Protein AF-0000000084557411 (afdb_homodimer)

InterPro domains:
  IPR021804 Protein of unknown function DUF3375 [PF11855] (18-462)

Organism: NCBI:txid82374

Foldseek 3Di:
DPPPPDDPCPDPVNVVVCCQQQQLNVLVPDPCNVVVLVLQCVPCVVVVDFWAWPVVSLVSSVVSLVVCVVVVNNPPPDDRSVVVVCVCCDNRNNQKDWDDPDPDTITIGGALSNLVNSVVVLVPDDDPDAQDVVVVVVVVVVVVCCVDPVDHDPVNVVVVVVVVVVVVVVVVVCVVVPHDDDDDDLVRLLNVLVVVLVVLSVVLSCLSVLLVVLVVVLVVLVVCLLPDDPDLVVNCCVQPVPVANSCPPPSNVVLVVVLVQLPPPVNPVVVQVVVVVSCPDPPCVVVCVSRPCNCSSVSCNVSSVVSVVSSVVSSVVSVCCSLAPNSVVVSVVVVVVVVLVVVCVVCVVVVPPDPPNDPPVCVVVPPPPPVVPDDPPDDPPPPPDPPDPPPPPCPPPPVVPSHDPDDDLVVVVVLLCVQCPVPFKDWPVSSCVVPPDPAWPVVVVSVVVVQVVDPPFFDPPAWDWDWHQHPVRDTDIDIGTITMDGDPDD/DPPPPDDPCPDPVNVVVCCQQQQLNVLVVDPCNVVVLVLQCVPCVVVVDFWAWPVVSLVSSVVSLVVCVVVVNNPPPDDRSVVVVCVCCDNRNNQKDWDDPDPPTITIGGALSNLVNSVVVLVPDDDPDAQDVVVVVVVVVVVVCCVDPVDHDPVNVVVVVVVVVVVVVVVVVCVVVPHDDDDDDLVRLLNVLVVVLVVLSVVLSCLSVLLVVLVVVLVVLVVCLLPDDPDLVVNCCVQPVPVANSCPPPSNVVLVVVLVQLPPPVNPVVVQVVVVVSCPDPPCVVVCVSRPCNCSSVSCNVSSVVSVVSSVVSSVVSVCCSQAPNSVVVSVVVVVVCVLVVVCVVCVVVVPPDPPNDPPVCVVVPPPPVVVVDDPPDPDDPPPPPDDPPPPPCPPPPVVPSHDPDDDLVVVVVLLCVQCPVPFKDWPVSSCVVPPDPAWPVNVVSVVVVQVVDPPFFDPPAWDWDWHQHPVRDTDIDIGTITMDGDPDD

Radius of gyration: 38.37 Å; Cα contacts (8 Å, |Δi|>4): 920; chains: 2; bounding box: 81×141×101 Å

Solvent-accessible surface area (backbone atoms only — not comparable to full-atom values): 55595 Å² total; per-residue (Å²): 126,85,77,70,86,65,56,72,71,51,34,47,74,44,30,50,49,40,51,74,59,35,34,23,51,38,41,60,40,36,90,54,27,36,61,52,44,28,51,49,39,56,60,29,61,73,65,64,49,67,68,43,44,50,70,59,49,44,51,52,44,44,52,50,54,49,52,32,49,73,68,72,60,40,80,89,69,78,74,57,49,66,57,51,55,52,51,34,44,30,90,77,38,43,37,32,42,76,45,67,82,48,103,82,42,54,23,36,25,75,26,43,46,33,48,52,39,46,49,52,56,62,58,66,58,85,68,89,61,72,63,47,35,61,54,55,49,46,33,53,50,39,49,48,48,46,50,58,25,57,77,56,48,58,64,58,48,42,54,49,48,50,51,51,44,49,53,47,51,50,50,44,50,40,43,72,73,68,42,79,67,83,61,54,48,72,62,54,43,50,31,35,48,51,53,28,37,53,51,53,54,50,52,61,56,43,46,46,42,52,45,49,48,51,50,49,49,47,51,52,50,50,51,49,58,58,65,56,78,82,49,72,67,54,51,42,51,72,53,43,62,55,87,44,54,63,52,69,30,68,49,27,45,35,48,48,51,29,49,52,54,64,66,32,62,72,54,44,59,49,47,58,55,36,49,57,55,48,61,66,39,87,77,39,56,69,49,36,75,77,46,71,57,89,59,46,66,60,52,47,52,54,52,50,48,50,43,51,50,49,52,52,49,53,52,50,52,54,50,51,45,68,69,39,74,45,46,64,57,47,32,49,47,47,50,50,48,47,50,45,48,49,49,45,57,70,26,59,87,58,60,71,86,61,90,70,72,74,75,63,75,76,71,61,72,75,72,73,50,70,84,73,47,72,83,79,70,78,81,76,77,80,79,81,73,79,77,81,84,74,87,70,86,70,85,69,63,71,83,66,64,82,61,72,88,78,78,63,62,67,57,55,52,47,49,48,50,62,68,24,64,91,44,65,62,38,42,51,68,59,42,36,73,76,51,62,70,82,55,16,62,64,45,51,50,52,52,53,52,60,38,63,75,40,83,72,14,58,43,86,93,41,73,36,80,42,81,40,50,32,85,83,70,46,77,41,74,44,82,39,64,35,42,35,47,65,59,77,80,125,126,85,76,70,87,65,56,72,71,50,34,47,71,44,30,51,50,40,51,74,60,36,35,24,51,38,41,62,40,36,91,56,27,37,60,51,43,25,51,49,39,57,61,29,59,73,65,63,47,69,68,43,44,49,71,58,50,46,51,51,45,44,52,50,52,50,52,32,49,73,67,74,60,39,80,89,69,77,74,58,50,69,57,51,54,52,50,34,44,30,89,76,38,41,35,31,40,78,45,66,83,49,101,82,41,55,22,37,26,74,27,42,46,33,50,54,40,45,51,52,56,60,59,66,58,85,67,90,63,75,61,47,35,62,55,54,49,46,33,53,50,40,49,48,49,46,52,58,26,57,76,56,47,58,66,57,48,42,54,50,49,50,51,52,44,49,53,49,50,50,50,44,50,41,42,73,73,68,41,80,67,84,60,54,49,73,62,55,43,51,31,35,50,50,52,26,36,54,50,52,52,49,53,61,57,42,47,47,44,52,44,49,47,53,52,50,49,49,50,53,49,50,51,49,57,56,66,55,78,82,51,70,66,54,48,42,50,71,54,43,61,54,86,44,54,64,51,66,30,67,49,28,43,32,48,49,51,29,49,52,55,64,65,33,61,72,55,44,59,50,47,57,52,37,49,58,56,47,61,66,38,86,76,38,56,68,50,36,75,76,47,72,58,90,58,46,66,60,51,47,52,52,54,50,48,50,44,50,52,48,50,52,51,52,51,50,51,52,49,51,45,68,70,39,72,45,45,63,56,48,32,48,48,47,51,48,47,47,52,48,49,49,48,45,58,69,25,59,86,57,59,70,87,60,88,72,74,75,75,64,76,75,71,61,74,75,73,73,51,71,84,74,46,71,85,82,70,78,82,77,77,80,78,79,75,79,74,81,81,74,82,70,85,68,85,68,60,70,80,65,64,79,61,67,86,79,77,62,63,67,57,55,51,48,48,48,48,63,68,24,65,92,43,64,62,38,43,51,68,60,42,37,72,77,52,60,71,84,55,15,62,64,44,50,51,51,52,53,52,61,38,64,76,39,82,74,12,58,43,86,92,41,74,37,79,44,80,40,52,32,86,82,71,46,78,40,73,44,81,39,63,35,41,36,47,64,58,76,80,125

pLDDT: mean 76.28, std 19.4, range [24.34, 97.0]

Secondary structure (DSSP, 8-state):
-------GGGSHHHHHHHHHH-HHHHHHHSTTHHHHHHHHIIIIIITT-S-EEHHHHHHHHHHHHHHHHHTT--TT--S-HHHHHHHHHSTTT--EEEEESSTT-EEEEE-HHHHHHHHHHHTTSPPS----HHHHHHHHHHHHHHHHHHS--HHHHHHHHHHHHHHHHHHHHHHHTTPPP----HHHHHHHHHHHHHHHHHHHHHHHHHHHHHHHHHHHHHHHHHH--S-HHHHHHHHHSSS-HHHHSHHHHHHHHHHHHHH-HHHHHHHHHHHHHHTTSTTHHHHHHHS--TTHHHHHHHHHHHHHHHHHHHHHHHHHHHHSTHHHHHHHHHHHHHHHHHHHHHHHTS--SSS-SS-----------GGGS-S----------------------GGGSSS-----HHHHHHHHHHHHTT-SEEEHHHHHHHS--SSTHHHHHHHHHHHHTSGGGEEEEEEEEEEEE-TTS-EEEEEEEEEEEE----/-------GGGSHHHHHHHHHH-HHHHHHHSTTHHHHHHHHIIIIIITT-S-EEHHHHHHHHHHHHHHHHHTT--TT--S-HHHHHHHHHSTTT--EEEEESSTT-EEEEE-HHHHHHHHHHHTTSPPS----HHHHHHHHHHHHHHHHHHS--HHHHHHHHHHHHHHHHHHHHHHHTTPPP----HHHHHHHHHHHHHHHHHHHHHHHHHHHHHHHHHHHHHHHHHH--S-HHHHHHHHHSSS-HHHHSHHHHHHHHHHHHHH-HHHHHHHHHHHHHHTTSTTHHHHHHHS--TTHHHHHHHHHHHHHHHHHHHHHHHHHHHHSTHHHHHHHHHHHHHHHHHHHHHHHTS--SSS-SS-----------GGGS-S----------------------GGGTTT-----HHHHHHHHHHHHTT-SEEEHHHHHHHS--SSHHHHHHHHHHHHHTSGGGEEEEEEEEEEEE-TTS-EEEEEEEEEEEE----

Sequence (980 aa):
MMNDNIPDNMQYSFLVKLRNEHPAWRLLASEQCSFVAAFLYQEFMVKNQRAVPEDRLLEDLNNFIYDLHDNAEAQGIIRPAKDYLASWTDGQHSWLRKFFVKKNEPCYDLTADAQRGIEWLAGLRKQSFIGTESRVRLVFNLIREIDEESNISAESRIARLKEEKEAIEQEISRLENGGAPKVLDEVQIKDRYIHAAETARSILADFREVEENFRQLERSLMEQIVTWKKGKGELLEKFFQDRDYIQHSEQGRSFGAFWDYLMNQSSREELDEALGRILKIQGIEQVEKQYDMRHIRRQWSEAARQVMDTVSNLSRQIRQYVDEGYLEQERYIYELIKQVEDKAISIKDNIPRDAEFAQMDQSAPFFDFIMDRPLFVPPKKPIIESSAIEKGSHQGSVEALFKQVYVDRKVLEENIADVLGDKEKVSLSAILEKHPLTKGLTELLNYLVIASSDSRSFVEGERQLLDMENVNAVDIQVDMDKIIFYKKEGMMNDNIPDNMQYSFLVKLRNEHPAWRLLASEQCSFVAAFLYQEFMVKNQRAVPEDRLLEDLNNFIYDLHDNAEAQGIIRPAKDYLASWTDGQHSWLRKFFVKKNEPCYDLTADAQRGIEWLAGLRKQSFIGTESRVRLVFNLIREIDEESNISAESRIARLKEEKEAIEQEISRLENGGAPKVLDEVQIKDRYIHAAETARSILADFREVEENFRQLERSLMEQIVTWKKGKGELLEKFFQDRDYIQHSEQGRSFGAFWDYLMNQSSREELDEALGRILKIQGIEQVEKQYDMRHIRRQWSEAARQVMDTVSNLSRQIRQYVDEGYLEQERYIYELIKQVEDKAISIKDNIPRDAEFAQMDQSAPFFDFIMDRPLFVPPKKPIIESSAIEKGSHQGSVEALFKQVYVDRKVLEENIADVLGDKEKVSLSAILEKHPLTKGLTELLNYLVIASSDSRSFVEGERQLLDMENVNAVDIQVDMDKIIFYKKEG

Structure (mmCIF, N/CA/C/O backbone):
data_AF-0000000084557411-model_v1
#
loop_
_entity.id
_entity.type
_entity.pdbx_description
1 polymer 'DUF3375 domain-containing protein'
#
loop_
_atom_site.group_PDB
_atom_site.id
_atom_site.type_symbol
_atom_site.label_atom_id
_atom_site.label_alt_id
_atom_site.label_comp_id
_atom_site.label_asym_id
_atom_site.label_entity_id
_atom_site.label_seq_id
_atom_site.pdbx_PDB_ins_code
_atom_site.Cartn_x
_atom_site.Cartn_y
_atom_site.Cartn_z
_atom_site.occupancy
_atom_site.B_iso_or_equiv
_atom_site.auth_seq_id
_atom_site.auth_comp_id
_atom_site.auth_asym_id
_atom_site.auth_atom_id
_atom_site.pdbx_PDB_model_num
ATOM 1 N N . MET A 1 1 ? 4.887 7.875 -33.438 1 27.86 1 MET A N 1
ATOM 2 C CA . MET A 1 1 ? 5.375 7.367 -32.156 1 27.86 1 MET A CA 1
ATOM 3 C C . MET A 1 1 ? 4.309 7.512 -31.078 1 27.86 1 MET A C 1
ATOM 5 O O . MET A 1 1 ? 3.818 8.617 -30.828 1 27.86 1 MET A O 1
ATOM 9 N N . MET A 1 2 ? 3.367 6.758 -31 1 36 2 MET A N 1
ATOM 10 C CA . MET A 1 2 ? 2.189 6.914 -30.156 1 36 2 MET A CA 1
ATOM 11 C C . MET A 1 2 ? 2.586 7.359 -28.75 1 36 2 MET A C 1
ATOM 13 O O . MET A 1 2 ? 3.473 6.766 -28.141 1 36 2 MET A O 1
ATOM 17 N N . ASN A 1 3 ? 2.697 8.531 -28.375 1 43.81 3 ASN A N 1
ATOM 18 C CA . ASN A 1 3 ? 3.014 9.336 -27.203 1 43.81 3 ASN A CA 1
ATOM 19 C C . ASN A 1 3 ? 2.459 8.703 -25.922 1 43.81 3 ASN A C 1
ATOM 21 O O . ASN A 1 3 ? 1.282 8.883 -25.609 1 43.81 3 ASN A O 1
ATOM 25 N N . ASP A 1 4 ? 2.816 7.512 -25.703 1 56.34 4 ASP A N 1
ATOM 26 C CA . ASP A 1 4 ? 2.309 6.812 -24.516 1 56.34 4 ASP A CA 1
ATOM 27 C C . ASP A 1 4 ? 2.402 7.695 -23.281 1 56.34 4 ASP A C 1
ATOM 29 O O . ASP A 1 4 ? 3.355 8.461 -23.125 1 56.34 4 ASP A O 1
ATOM 33 N N . ASN A 1 5 ? 1.345 8.125 -22.734 1 69.81 5 ASN A N 1
ATOM 34 C CA . ASN A 1 5 ? 1.065 8.977 -21.578 1 69.81 5 ASN A CA 1
ATOM 35 C C . ASN A 1 5 ? 1.856 8.539 -20.344 1 69.81 5 ASN A C 1
ATOM 37 O O . ASN A 1 5 ? 1.302 7.918 -19.438 1 69.81 5 ASN A O 1
ATOM 41 N N . ILE A 1 6 ? 3.188 8.555 -20.547 1 81 6 ILE A N 1
ATOM 42 C CA . ILE A 1 6 ? 4.047 8.281 -19.406 1 81 6 ILE A CA 1
ATOM 43 C C . ILE A 1 6 ? 3.979 9.445 -18.422 1 81 6 ILE A C 1
ATOM 45 O O . ILE A 1 6 ? 4.219 10.602 -18.797 1 81 6 ILE A O 1
ATOM 49 N N . PRO A 1 7 ? 3.615 9.109 -17.266 1 82.25 7 PRO A N 1
ATOM 50 C CA . PRO A 1 7 ? 3.582 10.188 -16.266 1 82.25 7 PRO A CA 1
ATOM 51 C C . PRO A 1 7 ? 4.918 10.914 -16.141 1 82.25 7 PRO A C 1
ATOM 53 O O . PRO A 1 7 ? 5.977 10.297 -16.281 1 82.25 7 PRO A O 1
ATOM 56 N N . ASP A 1 8 ? 4.867 12.133 -15.891 1 82.56 8 ASP A N 1
ATOM 57 C CA . ASP A 1 8 ? 6.043 12.992 -15.812 1 82.56 8 ASP A CA 1
ATOM 58 C C . ASP A 1 8 ? 7.023 12.5 -14.758 1 82.56 8 ASP A C 1
ATOM 60 O O . ASP A 1 8 ? 8.234 12.625 -14.922 1 82.56 8 ASP A O 1
ATOM 64 N N . ASN A 1 9 ? 6.492 11.828 -13.773 1 83.94 9 ASN A N 1
ATOM 65 C CA . ASN A 1 9 ? 7.34 11.445 -12.648 1 83.94 9 ASN A CA 1
ATOM 66 C C . ASN A 1 9 ? 8.094 10.148 -12.93 1 83.94 9 ASN A C 1
ATOM 68 O O . ASN A 1 9 ? 8.891 9.695 -12.109 1 83.94 9 ASN A O 1
ATOM 72 N N . MET A 1 10 ? 7.867 9.555 -14.133 1 90 10 MET A N 1
ATOM 73 C CA . MET A 1 10 ? 8.578 8.32 -14.445 1 90 10 MET A CA 1
ATOM 74 C C . MET A 1 10 ? 9.453 8.492 -15.68 1 90 10 MET A C 1
ATOM 76 O O . MET A 1 10 ? 9.953 7.512 -16.234 1 90 10 MET A O 1
ATOM 80 N N . GLN A 1 11 ? 9.633 9.727 -16.062 1 91.06 11 GLN A N 1
ATOM 81 C CA . GLN A 1 11 ? 10.586 10.031 -17.125 1 91.06 11 GLN A CA 1
ATOM 82 C C . GLN A 1 11 ? 12.023 9.953 -16.609 1 91.06 11 GLN A C 1
ATOM 84 O O . GLN A 1 11 ? 12.281 10.203 -15.43 1 91.06 11 GLN A O 1
ATOM 89 N N . TYR A 1 12 ? 12.938 9.633 -17.484 1 92.5 12 TYR A N 1
ATOM 90 C CA . TYR A 1 12 ? 14.328 9.406 -17.109 1 92.5 12 TYR A CA 1
ATOM 91 C C . TYR A 1 12 ? 14.898 10.625 -16.391 1 92.5 12 TYR A C 1
ATOM 93 O O . TYR A 1 12 ? 15.477 10.508 -15.305 1 92.5 12 TYR A O 1
ATOM 101 N N . SER A 1 13 ? 14.727 11.781 -16.969 1 90.38 13 SER A N 1
ATOM 102 C CA . SER A 1 13 ? 15.297 13 -16.422 1 90.38 13 SER A CA 1
ATOM 103 C C . SER A 1 13 ? 14.758 13.281 -15.016 1 90.38 13 SER A C 1
ATOM 105 O O . SER A 1 13 ? 15.508 13.688 -14.125 1 90.38 13 SER A O 1
ATOM 107 N N . PHE A 1 14 ? 13.508 13 -14.867 1 91.31 14 PHE A N 1
ATOM 108 C CA . PHE A 1 14 ? 12.898 13.211 -13.562 1 91.31 14 PHE A CA 1
ATOM 109 C C . PHE A 1 14 ? 13.422 12.211 -12.539 1 91.31 14 PHE A C 1
ATOM 111 O O . PHE A 1 14 ? 13.672 12.562 -11.391 1 91.31 14 PHE A O 1
ATOM 118 N N . LEU A 1 15 ? 13.578 11 -12.953 1 93.88 15 LEU A N 1
ATOM 119 C CA . LEU A 1 15 ? 14.047 9.953 -12.055 1 93.88 15 LEU A CA 1
ATOM 120 C C . LEU A 1 15 ? 15.477 10.227 -11.609 1 93.88 15 LEU A C 1
ATOM 122 O O . LEU A 1 15 ? 15.844 9.938 -10.461 1 93.88 15 LEU A O 1
ATOM 126 N N . VAL A 1 16 ? 16.25 10.781 -12.492 1 92.88 16 VAL A N 1
ATOM 127 C CA . VAL A 1 16 ? 17.625 11.133 -12.141 1 92.88 16 VAL A CA 1
ATOM 128 C C . VAL A 1 16 ? 17.625 12.203 -11.055 1 92.88 16 VAL A C 1
ATOM 130 O O . VAL A 1 16 ? 18.375 12.117 -10.078 1 92.88 16 VAL A O 1
ATOM 133 N N . LYS A 1 17 ? 16.797 13.141 -11.234 1 91.75 17 LYS A N 1
ATOM 134 C CA . LYS A 1 17 ? 16.672 14.203 -10.242 1 91.75 17 LYS A CA 1
ATOM 135 C C . LYS A 1 17 ? 16.125 13.648 -8.922 1 91.75 17 LYS A C 1
ATOM 137 O O . LYS A 1 17 ? 16.609 14.016 -7.852 1 91.75 17 LYS A O 1
ATOM 142 N N . LEU A 1 18 ? 15.18 12.828 -9.016 1 92.88 18 LEU A N 1
ATOM 143 C CA . LEU A 1 18 ? 14.555 12.227 -7.84 1 92.88 18 LEU A CA 1
ATOM 144 C C . LEU A 1 18 ? 15.562 11.414 -7.039 1 92.88 18 LEU A C 1
ATOM 146 O O . LEU A 1 18 ? 15.57 11.469 -5.809 1 92.88 18 LEU A O 1
ATOM 150 N N . ARG A 1 19 ? 16.328 10.648 -7.703 1 92.88 19 ARG A N 1
ATOM 151 C CA . ARG A 1 19 ? 17.344 9.812 -7.051 1 92.88 19 ARG A CA 1
ATOM 152 C C . ARG A 1 19 ? 18.312 10.664 -6.246 1 92.88 19 ARG A C 1
ATOM 154 O O . ARG A 1 19 ? 18.75 10.258 -5.164 1 92.88 19 ARG A O 1
ATOM 161 N N . ASN A 1 20 ? 18.562 11.82 -6.73 1 90.06 20 ASN A N 1
ATOM 162 C CA . ASN A 1 20 ? 19.547 12.688 -6.102 1 90.06 20 ASN A CA 1
ATOM 163 C C . ASN A 1 20 ? 18.938 13.555 -5.016 1 90.06 20 ASN A C 1
ATOM 165 O O . ASN A 1 20 ? 19.625 13.992 -4.094 1 90.06 20 ASN A O 1
ATOM 169 N N . GLU A 1 21 ? 17.672 13.695 -5.105 1 91.19 21 GLU A N 1
ATOM 170 C CA . GLU A 1 21 ? 17.094 14.719 -4.242 1 91.19 21 GLU A CA 1
ATOM 171 C C . GLU A 1 21 ? 16.125 14.117 -3.23 1 91.19 21 GLU A C 1
ATOM 173 O O . GLU A 1 21 ? 15.938 14.664 -2.143 1 91.19 21 GLU A O 1
ATOM 178 N N . HIS A 1 22 ? 15.516 13.109 -3.531 1 93.38 22 HIS A N 1
ATOM 179 C CA . HIS A 1 22 ? 14.469 12.594 -2.662 1 93.38 22 HIS A CA 1
ATOM 180 C C . HIS A 1 22 ? 15.062 11.82 -1.485 1 93.38 22 HIS A C 1
ATOM 182 O O . HIS A 1 22 ? 15.781 10.836 -1.68 1 93.38 22 HIS A O 1
ATOM 188 N N . PRO A 1 23 ? 14.719 12.148 -0.303 1 94.56 23 PRO A N 1
ATOM 189 C CA . PRO A 1 23 ? 15.344 11.555 0.88 1 94.56 23 PRO A CA 1
ATOM 190 C C . PRO A 1 23 ? 15.086 10.047 0.99 1 94.56 23 PRO A C 1
ATOM 192 O O . PRO A 1 23 ? 15.977 9.297 1.395 1 94.56 23 PRO A O 1
ATOM 195 N N . ALA A 1 24 ? 13.898 9.609 0.675 1 95.56 24 ALA A N 1
ATOM 196 C CA . ALA A 1 24 ? 13.586 8.188 0.788 1 95.56 24 ALA A CA 1
ATOM 197 C C . ALA A 1 24 ? 14.453 7.352 -0.148 1 95.56 24 ALA A C 1
ATOM 199 O O . ALA A 1 24 ? 14.984 6.312 0.249 1 95.56 24 ALA A O 1
ATOM 200 N N . TRP A 1 25 ? 14.531 7.797 -1.409 1 96.19 25 TRP A N 1
ATOM 201 C CA . TRP A 1 25 ? 15.352 7.066 -2.373 1 96.19 25 TRP A CA 1
ATOM 202 C C . TRP A 1 25 ? 16.828 7.125 -1.989 1 96.19 25 TRP A C 1
ATOM 204 O O . TRP A 1 25 ? 17.547 6.133 -2.109 1 96.19 25 TRP A O 1
ATOM 214 N N . ARG A 1 26 ? 17.297 8.234 -1.539 1 95.44 26 ARG A N 1
ATOM 215 C CA . ARG A 1 26 ? 18.672 8.383 -1.089 1 95.44 26 ARG A CA 1
ATOM 216 C C . ARG A 1 26 ? 18.984 7.43 0.061 1 95.44 26 ARG A C 1
ATOM 218 O O . ARG A 1 26 ? 20.094 6.902 0.158 1 95.44 26 ARG A O 1
ATOM 225 N N . LEU A 1 27 ? 18 7.281 0.875 1 96.75 27 LEU A N 1
ATOM 226 C CA . LEU A 1 27 ? 18.172 6.332 1.973 1 96.75 27 LEU A CA 1
ATOM 227 C C . LEU A 1 27 ? 18.375 4.918 1.442 1 96.75 27 LEU A C 1
ATOM 229 O O . LEU A 1 27 ? 19.328 4.234 1.84 1 96.75 27 LEU A O 1
ATOM 233 N N . LEU A 1 28 ? 17.531 4.5 0.533 1 96.38 28 LEU A N 1
ATOM 234 C CA . LEU A 1 28 ? 17.578 3.135 0.019 1 96.38 28 LEU A CA 1
ATOM 235 C C . LEU A 1 28 ? 18.828 2.922 -0.829 1 96.38 28 LEU A C 1
ATOM 237 O O . LEU A 1 28 ? 19.328 1.802 -0.921 1 96.38 28 LEU A O 1
ATOM 241 N N . ALA A 1 29 ? 19.312 3.998 -1.436 1 95.06 29 ALA A N 1
ATOM 242 C CA . ALA A 1 29 ? 20.484 3.91 -2.305 1 95.06 29 ALA A CA 1
ATOM 243 C C . ALA A 1 29 ? 21.766 4.012 -1.497 1 95.06 29 ALA A C 1
ATOM 245 O O . ALA A 1 29 ? 22.844 3.664 -1.989 1 95.06 29 ALA A O 1
ATOM 246 N N . SER A 1 30 ? 21.672 4.457 -0.319 1 93.75 30 SER A N 1
ATOM 247 C CA . SER A 1 30 ? 22.859 4.656 0.517 1 93.75 30 SER A CA 1
ATOM 248 C C . SER A 1 30 ? 23.5 3.322 0.89 1 93.75 30 SER A C 1
ATOM 250 O O . SER A 1 30 ? 22.797 2.346 1.163 1 93.75 30 SER A O 1
ATOM 252 N N . GLU A 1 31 ? 24.75 3.295 0.975 1 91 31 GLU A N 1
ATOM 253 C CA . GLU A 1 31 ? 25.484 2.102 1.381 1 91 31 GLU A CA 1
ATOM 254 C C . GLU A 1 31 ? 25.25 1.779 2.854 1 91 31 GLU A C 1
ATOM 256 O O . GLU A 1 31 ? 25.422 0.637 3.281 1 91 31 GLU A O 1
ATOM 261 N N . GLN A 1 32 ? 24.859 2.775 3.59 1 92.5 32 GLN A N 1
ATOM 262 C CA . GLN A 1 32 ? 24.641 2.594 5.023 1 92.5 32 GLN A CA 1
ATOM 263 C C . GLN A 1 32 ? 23.172 2.348 5.336 1 92.5 32 GLN A C 1
ATOM 265 O O . GLN A 1 32 ? 22.766 2.402 6.496 1 92.5 32 GLN A O 1
ATOM 270 N N . CYS A 1 33 ? 22.391 2.094 4.367 1 95.69 33 CYS A N 1
ATOM 271 C CA . CYS A 1 33 ? 20.953 1.983 4.551 1 95.69 33 CYS A CA 1
ATOM 272 C C . CYS A 1 33 ? 20.609 0.908 5.578 1 95.69 33 CYS A C 1
ATOM 274 O O . CYS A 1 33 ? 19.734 1.1 6.414 1 95.69 33 CYS A O 1
ATOM 276 N N . SER A 1 34 ? 21.312 -0.242 5.496 1 95.88 34 SER A N 1
ATOM 277 C CA . SER A 1 34 ? 21.016 -1.337 6.418 1 95.88 34 SER A CA 1
ATOM 278 C C . SER A 1 34 ? 21.188 -0.899 7.867 1 95.88 34 SER A C 1
ATOM 280 O O . SER A 1 34 ? 20.344 -1.204 8.711 1 95.88 34 SER A O 1
ATOM 282 N N . PHE A 1 35 ? 22.266 -0.093 8.102 1 95.44 35 PHE A N 1
ATOM 283 C CA . PHE A 1 35 ? 22.562 0.419 9.438 1 95.44 35 PHE A CA 1
ATOM 284 C C . PHE A 1 35 ? 21.516 1.438 9.867 1 95.44 35 PHE A C 1
ATOM 286 O O . PHE A 1 35 ? 20.922 1.304 10.938 1 95.44 35 PHE A O 1
ATOM 293 N N . VAL A 1 36 ? 21.25 2.377 9.023 1 96.88 36 VAL A N 1
ATOM 294 C CA . VAL A 1 36 ? 20.344 3.473 9.328 1 96.88 36 VAL A CA 1
ATOM 295 C C . VAL A 1 36 ? 18.922 2.928 9.5 1 96.88 36 VAL A C 1
ATOM 297 O O . VAL A 1 36 ? 18.25 3.246 10.477 1 96.88 36 VAL A O 1
ATOM 300 N N . ALA A 1 37 ? 18.469 2.068 8.578 1 97 37 ALA A N 1
ATOM 301 C CA . ALA A 1 37 ? 17.109 1.537 8.586 1 97 37 ALA A CA 1
ATOM 302 C C . ALA A 1 37 ? 16.875 0.669 9.812 1 97 37 ALA A C 1
ATOM 304 O O . ALA A 1 37 ? 15.805 0.754 10.438 1 97 37 ALA A O 1
ATOM 305 N N . ALA A 1 38 ? 17.812 -0.184 10.133 1 96.12 38 ALA A N 1
ATOM 306 C CA . ALA A 1 38 ? 17.656 -1.062 11.289 1 96.12 38 ALA A CA 1
ATOM 307 C C . ALA A 1 38 ? 17.5 -0.254 12.578 1 96.12 38 ALA A C 1
ATOM 309 O O . ALA A 1 38 ? 16.609 -0.538 13.391 1 96.12 38 ALA A O 1
ATOM 310 N N . PHE A 1 39 ? 18.359 0.754 12.734 1 96.69 39 PHE A N 1
ATOM 311 C CA . PHE A 1 39 ? 18.328 1.555 13.953 1 96.69 39 PHE A CA 1
ATOM 312 C C . PHE A 1 39 ? 17.047 2.379 14.023 1 96.69 39 PHE A C 1
ATOM 314 O O . PHE A 1 39 ? 16.375 2.406 15.055 1 96.69 39 PHE A O 1
ATOM 321 N N . LEU A 1 40 ? 16.734 3.125 12.93 1 96.81 40 LEU A N 1
ATOM 322 C CA . LEU A 1 40 ? 15.562 4 12.922 1 96.81 40 LEU A CA 1
ATOM 323 C C . LEU A 1 40 ? 14.273 3.195 13.07 1 96.81 40 LEU A C 1
ATOM 325 O O . LEU A 1 40 ? 13.305 3.668 13.672 1 96.81 40 LEU A O 1
ATOM 329 N N . TYR A 1 41 ? 14.25 2.031 12.461 1 95.69 41 TYR A N 1
ATOM 330 C CA . TYR A 1 41 ? 13.094 1.157 12.609 1 95.69 41 TYR A CA 1
ATOM 331 C C . TYR A 1 41 ? 12.891 0.78 14.07 1 95.69 41 TYR A C 1
ATOM 333 O O . TYR A 1 41 ? 11.773 0.876 14.594 1 95.69 41 TYR A O 1
ATOM 341 N N . GLN A 1 42 ? 13.898 0.421 14.703 1 93.81 42 GLN A N 1
ATOM 342 C CA . GLN A 1 42 ? 13.852 -0.005 16.094 1 93.81 42 GLN A CA 1
ATOM 343 C C . GLN A 1 42 ? 13.461 1.153 17.016 1 93.81 42 GLN A C 1
ATOM 345 O O . GLN A 1 42 ? 12.633 0.989 17.906 1 93.81 42 GLN A O 1
ATOM 350 N N . GLU A 1 43 ? 14.008 2.279 16.781 1 94.56 43 GLU A N 1
ATOM 351 C CA . GLU A 1 43 ? 13.859 3.412 17.688 1 94.56 43 GLU A CA 1
ATOM 352 C C . GLU A 1 43 ? 12.508 4.098 17.5 1 94.56 43 GLU A C 1
ATOM 354 O O . GLU A 1 43 ? 11.883 4.516 18.484 1 94.56 43 GLU A O 1
ATOM 359 N N . PHE A 1 44 ? 12.047 4.242 16.297 1 92.94 44 PHE A N 1
ATOM 360 C CA . PHE A 1 44 ? 10.914 5.125 16.031 1 92.94 44 PHE A CA 1
ATOM 361 C C . PHE A 1 44 ? 9.688 4.32 15.633 1 92.94 44 PHE A C 1
ATOM 363 O O . PHE A 1 44 ? 8.57 4.637 16.047 1 92.94 44 PHE A O 1
ATOM 370 N N . MET A 1 45 ? 9.805 3.32 14.852 1 88.75 45 MET A N 1
ATOM 371 C CA . MET A 1 45 ? 8.648 2.668 14.242 1 88.75 45 MET A CA 1
ATOM 372 C C . MET A 1 45 ? 8.109 1.568 15.148 1 88.75 45 MET A C 1
ATOM 374 O O . MET A 1 45 ? 6.895 1.45 15.328 1 88.75 45 MET A O 1
ATOM 378 N N . VAL A 1 46 ? 9.016 0.762 15.68 1 85.62 46 VAL A N 1
ATOM 379 C CA . VAL A 1 46 ? 8.57 -0.316 16.562 1 85.62 46 VAL A CA 1
ATOM 380 C C . VAL A 1 46 ? 7.93 0.27 17.812 1 85.62 46 VAL A C 1
ATOM 382 O O . VAL A 1 46 ? 6.848 -0.159 18.219 1 85.62 46 VAL A O 1
ATOM 385 N N . LYS A 1 47 ? 8.562 1.303 18.328 1 80.31 47 LYS A N 1
ATOM 386 C CA . LYS A 1 47 ? 8.102 1.915 19.578 1 80.31 47 LYS A CA 1
ATOM 387 C C . LYS A 1 47 ? 7.074 3.014 19.297 1 80.31 47 LYS A C 1
ATOM 389 O O . LYS A 1 47 ? 6.477 3.561 20.219 1 80.31 47 LYS A O 1
ATOM 394 N N . ASN A 1 48 ? 6.879 3.299 18.062 1 80.81 48 ASN A N 1
ATOM 395 C CA . ASN A 1 48 ? 5.98 4.367 17.625 1 80.81 48 ASN A CA 1
ATOM 396 C C . ASN A 1 48 ? 6.289 5.68 18.344 1 80.81 48 ASN A C 1
ATOM 398 O O . ASN A 1 48 ? 5.395 6.309 18.922 1 80.81 48 ASN A O 1
ATOM 402 N N . GLN A 1 49 ? 7.527 5.984 18.359 1 86.44 49 GLN A N 1
ATOM 403 C CA . GLN A 1 49 ? 7.965 7.211 19.016 1 86.44 49 GLN A CA 1
ATOM 404 C C . GLN A 1 49 ? 8.023 8.375 18.031 1 86.44 49 GLN A C 1
ATOM 406 O O . GLN A 1 49 ? 8.406 8.195 16.875 1 86.44 49 GLN A O 1
ATOM 411 N N . ARG A 1 50 ? 7.648 9.594 18.484 1 84 50 ARG A N 1
ATOM 412 C CA . ARG A 1 50 ? 7.594 10.75 17.594 1 84 50 ARG A CA 1
ATOM 413 C C . ARG A 1 50 ? 8.484 11.875 18.094 1 84 50 ARG A C 1
ATOM 415 O O . ARG A 1 50 ? 8.719 12.852 17.375 1 84 50 ARG A O 1
ATOM 422 N N . ALA A 1 51 ? 8.922 11.852 19.25 1 87.75 51 ALA A N 1
ATOM 423 C CA . ALA A 1 51 ? 9.797 12.867 19.828 1 87.75 51 ALA A CA 1
ATOM 424 C C . ALA A 1 51 ? 10.773 12.25 20.828 1 87.75 51 ALA A C 1
ATOM 426 O O . ALA A 1 51 ? 10.5 12.219 22.031 1 87.75 51 ALA A O 1
ATOM 427 N N . VAL A 1 52 ? 11.859 11.852 20.281 1 93.31 52 VAL A N 1
ATOM 428 C CA . VAL A 1 52 ? 12.867 11.234 21.125 1 93.31 52 VAL A CA 1
ATOM 429 C C . VAL A 1 52 ? 13.93 12.266 21.516 1 93.31 52 VAL A C 1
ATOM 431 O O . VAL A 1 52 ? 14.539 12.891 20.641 1 93.31 52 VAL A O 1
ATOM 434 N N . PRO A 1 53 ? 14.125 12.453 22.812 1 94.69 53 PRO A N 1
ATOM 435 C CA . PRO A 1 53 ? 15.164 13.398 23.219 1 94.69 53 PRO A CA 1
ATOM 436 C C . PRO A 1 53 ? 16.547 13.023 22.703 1 94.69 53 PRO A C 1
ATOM 438 O O . PRO A 1 53 ? 16.875 11.836 22.625 1 94.69 53 PRO A O 1
ATOM 441 N N . GLU A 1 54 ? 17.328 14.016 22.406 1 95.12 54 GLU A N 1
ATOM 442 C CA . GLU A 1 54 ? 18.641 13.828 21.797 1 95.12 54 GLU A CA 1
ATOM 443 C C . GLU A 1 54 ? 19.516 12.938 22.656 1 95.12 54 GLU A C 1
ATOM 445 O O . GLU A 1 54 ? 20.203 12.055 22.141 1 95.12 54 GLU A O 1
ATOM 450 N N . ASP A 1 55 ? 19.547 13.172 23.938 1 94.44 55 ASP A N 1
ATOM 451 C CA . ASP A 1 55 ? 20.406 12.406 24.844 1 94.44 55 ASP A CA 1
ATOM 452 C C . ASP A 1 55 ? 20.062 10.922 24.812 1 94.44 55 ASP A C 1
ATOM 454 O O . ASP A 1 55 ? 20.953 10.07 24.781 1 94.44 55 ASP A O 1
ATOM 458 N N . ARG A 1 56 ? 18.844 10.648 24.844 1 95.69 56 ARG A N 1
ATOM 459 C CA . ARG A 1 56 ? 18.391 9.266 24.797 1 95.69 56 ARG A CA 1
ATOM 460 C C . ARG A 1 56 ? 18.719 8.633 23.438 1 95.69 56 ARG A C 1
ATOM 462 O O . ARG A 1 56 ? 19.156 7.48 23.391 1 95.69 56 ARG A O 1
ATOM 469 N N . LEU A 1 57 ? 18.5 9.336 22.391 1 96.62 57 LEU A N 1
ATOM 470 C CA . LEU A 1 57 ? 18.781 8.836 21.047 1 96.62 57 LEU A CA 1
ATOM 471 C C . LEU A 1 57 ? 20.266 8.539 20.859 1 96.62 57 LEU A C 1
ATOM 473 O O . LEU A 1 57 ? 20.625 7.539 20.25 1 96.62 57 LEU A O 1
ATOM 477 N N . LEU A 1 58 ? 21.047 9.4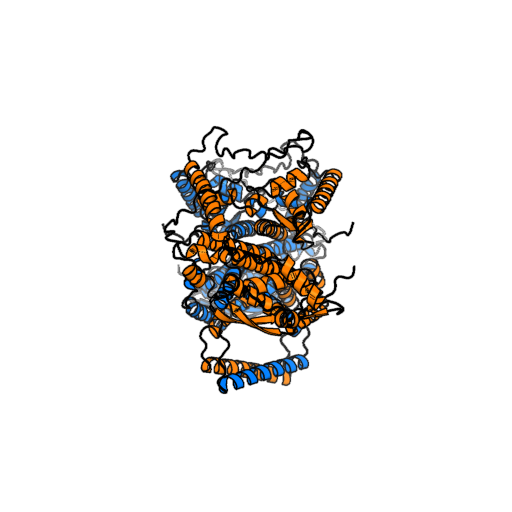45 21.391 1 97 58 LEU A N 1
ATOM 478 C CA . LEU A 1 58 ? 22.484 9.258 21.312 1 97 58 LEU A CA 1
ATOM 479 C C . LEU A 1 58 ? 22.922 8.031 22.109 1 97 58 LEU A C 1
ATOM 481 O O . LEU A 1 58 ? 23.797 7.277 21.656 1 97 58 LEU A O 1
ATOM 485 N N . GLU A 1 59 ? 22.375 7.875 23.234 1 96.81 59 GLU A N 1
ATOM 486 C CA . GLU A 1 59 ? 22.688 6.699 24.047 1 96.81 59 GLU A CA 1
ATOM 487 C C . GLU A 1 59 ? 22.281 5.414 23.328 1 96.81 59 GLU A C 1
ATOM 489 O O . GLU A 1 59 ? 23.062 4.457 23.281 1 96.81 59 GLU A O 1
ATOM 494 N N . ASP A 1 60 ? 21.125 5.398 22.828 1 96.31 60 ASP A N 1
ATOM 495 C CA . ASP A 1 60 ? 20.625 4.223 22.125 1 96.31 60 ASP A CA 1
ATOM 496 C C . ASP A 1 60 ? 21.484 3.924 20.891 1 96.31 60 ASP A C 1
ATOM 498 O O . ASP A 1 60 ? 21.75 2.76 20.594 1 96.31 60 ASP A O 1
ATOM 502 N N . LEU A 1 61 ? 21.828 4.949 20.156 1 97 61 LEU A N 1
ATOM 503 C CA . LEU A 1 61 ? 22.641 4.766 18.953 1 97 61 LEU A CA 1
ATOM 504 C C . LEU A 1 61 ? 24.016 4.234 19.312 1 97 61 LEU A C 1
ATOM 506 O O . LEU A 1 61 ? 24.547 3.365 18.609 1 97 61 LEU A O 1
ATOM 510 N N . ASN A 1 62 ? 24.578 4.766 20.391 1 96 62 ASN A N 1
ATOM 511 C CA . ASN A 1 62 ? 25.859 4.262 20.859 1 96 62 ASN A CA 1
ATOM 512 C C . ASN A 1 62 ? 25.781 2.781 21.219 1 96 62 ASN A C 1
ATOM 514 O O . ASN A 1 62 ? 26.672 2.004 20.875 1 96 62 ASN A O 1
ATOM 518 N N . ASN A 1 63 ? 24.797 2.447 21.938 1 95.12 63 ASN A N 1
ATOM 519 C CA . ASN A 1 63 ? 24.594 1.048 22.297 1 95.12 63 ASN A CA 1
ATOM 520 C C . ASN A 1 63 ? 24.422 0.169 21.062 1 95.12 63 ASN A C 1
ATOM 522 O O . ASN A 1 63 ? 24.953 -0.946 21 1 95.12 63 ASN A O 1
ATOM 526 N N . PHE A 1 64 ? 23.719 0.65 20.125 1 94.44 64 PHE A N 1
ATOM 527 C CA . PHE A 1 64 ? 23.469 -0.086 18.891 1 94.44 64 PHE A CA 1
ATOM 528 C C . PHE A 1 64 ? 24.781 -0.326 18.141 1 94.44 64 PHE A C 1
ATOM 530 O O . PHE A 1 64 ? 25.031 -1.437 17.672 1 94.44 64 PHE A O 1
ATOM 537 N N . ILE A 1 65 ? 25.547 0.75 17.984 1 94.31 65 ILE A N 1
ATOM 538 C CA . ILE A 1 65 ? 26.828 0.661 17.281 1 94.31 65 ILE A CA 1
ATOM 539 C C . ILE A 1 65 ? 27.734 -0.307 18.031 1 94.31 65 ILE A C 1
ATOM 541 O O . ILE A 1 65 ? 28.422 -1.118 17.406 1 94.31 65 ILE A O 1
ATOM 545 N N . TYR A 1 66 ? 27.719 -0.234 19.328 1 93 66 TYR A N 1
ATOM 546 C CA . TYR A 1 66 ? 28.516 -1.128 20.141 1 93 66 TYR A CA 1
ATOM 547 C C . TYR A 1 66 ? 28.141 -2.584 19.906 1 93 66 TYR A C 1
ATOM 549 O O . TYR A 1 66 ? 29 -3.443 19.75 1 93 66 TYR A O 1
ATOM 557 N N . ASP A 1 67 ? 26.891 -2.85 19.906 1 91.94 67 ASP A N 1
ATOM 558 C CA . ASP A 1 67 ? 26.391 -4.203 19.672 1 91.94 67 ASP A CA 1
ATOM 559 C C . ASP A 1 67 ? 26.812 -4.727 18.312 1 91.94 67 ASP A C 1
ATOM 561 O O . ASP A 1 67 ? 27.125 -5.91 18.172 1 91.94 67 ASP A O 1
ATOM 565 N N . LEU A 1 68 ? 26.719 -3.916 17.312 1 92.19 68 LEU A N 1
ATOM 566 C CA . LEU A 1 68 ? 27.125 -4.312 15.961 1 92.19 68 LEU A CA 1
ATOM 567 C C . LEU A 1 68 ? 28.609 -4.656 15.914 1 92.19 68 LEU A C 1
ATOM 569 O O . LEU A 1 68 ? 29.016 -5.609 15.242 1 92.19 68 LEU A O 1
ATOM 573 N N . HIS A 1 69 ? 29.438 -3.807 16.609 1 88.44 69 HIS A N 1
ATOM 574 C CA . HIS A 1 69 ? 30.875 -4.074 16.656 1 88.44 69 HIS A CA 1
ATOM 575 C C . HIS A 1 69 ? 31.156 -5.375 17.406 1 88.44 69 HIS A C 1
ATOM 577 O O . HIS A 1 69 ? 32.031 -6.148 16.984 1 88.44 69 HIS A O 1
ATOM 583 N N . ASP A 1 70 ? 30.516 -5.57 18.359 1 86.5 70 ASP A N 1
ATOM 584 C CA . ASP A 1 70 ? 30.703 -6.766 19.172 1 86.5 70 ASP A CA 1
ATOM 585 C C . ASP A 1 70 ? 30.359 -8.023 18.375 1 86.5 70 ASP A C 1
ATOM 587 O O . ASP A 1 70 ? 30.969 -9.086 18.594 1 86.5 70 ASP A O 1
ATOM 591 N N . ASN A 1 71 ? 29.453 -7.926 17.516 1 85.12 71 ASN A N 1
ATOM 592 C CA . ASN A 1 71 ? 29.031 -9.07 16.719 1 85.12 71 ASN A CA 1
ATOM 593 C C . ASN A 1 71 ? 29.781 -9.141 15.391 1 85.12 71 ASN A C 1
ATOM 595 O O . ASN A 1 71 ? 29.422 -9.93 14.508 1 85.12 71 ASN A O 1
ATOM 599 N N . ALA A 1 72 ? 30.766 -8.297 15.219 1 74.94 72 ALA A N 1
ATOM 600 C CA . ALA A 1 72 ? 31.625 -8.25 14.031 1 74.94 72 ALA A CA 1
ATOM 601 C C . ALA A 1 72 ? 30.812 -7.914 12.781 1 74.94 72 ALA A C 1
ATOM 603 O O . ALA A 1 72 ? 31.094 -8.422 11.695 1 74.94 72 ALA A O 1
ATOM 604 N N . GLU A 1 73 ? 29.781 -7.191 13.031 1 76.06 73 GLU A N 1
ATOM 605 C CA . GLU A 1 73 ? 28.891 -6.859 11.93 1 76.06 73 GLU A CA 1
ATOM 606 C C . GLU A 1 73 ? 29.094 -5.418 11.469 1 76.06 73 GLU A C 1
ATOM 608 O O . GLU A 1 73 ? 28.578 -5.016 10.43 1 76.06 73 GLU A O 1
ATOM 613 N N . ALA A 1 74 ? 29.828 -4.715 12.109 1 72.5 74 ALA A N 1
ATOM 614 C CA . ALA A 1 74 ? 29.891 -3.268 11.938 1 72.5 74 ALA A CA 1
ATOM 615 C C . ALA A 1 74 ? 30.875 -2.885 10.836 1 72.5 74 ALA A C 1
ATOM 617 O O . ALA A 1 74 ? 31.641 -1.932 10.992 1 72.5 74 ALA A O 1
ATOM 618 N N . GLN A 1 75 ? 30.75 -3.424 9.719 1 74.25 75 GLN A N 1
ATOM 619 C CA . GLN A 1 75 ? 31.703 -3.023 8.688 1 74.25 75 GLN A CA 1
ATOM 620 C C . GLN A 1 75 ? 31.391 -1.616 8.18 1 74.25 75 GLN A C 1
ATOM 622 O O . GLN A 1 75 ? 30.281 -1.344 7.719 1 74.25 75 GLN A O 1
ATOM 627 N N . GLY A 1 76 ? 32.344 -0.666 8.375 1 80.62 76 GLY A N 1
ATOM 628 C CA . GLY A 1 76 ? 32.25 0.668 7.805 1 80.62 76 GLY A CA 1
ATOM 629 C C . GLY A 1 76 ? 31.578 1.661 8.734 1 80.62 76 GLY A C 1
ATOM 630 O O . GLY A 1 76 ? 31.469 2.846 8.414 1 80.62 76 GLY A O 1
ATOM 631 N N . ILE A 1 77 ? 31.109 1.162 9.945 1 89.88 77 ILE A N 1
ATOM 632 C CA . ILE A 1 77 ? 30.469 2.041 10.922 1 89.88 77 ILE A CA 1
ATOM 633 C C . ILE A 1 77 ? 31.484 2.477 11.969 1 89.88 77 ILE A C 1
ATOM 635 O O . ILE A 1 77 ? 31.672 1.799 12.984 1 89.88 77 ILE A O 1
ATOM 639 N N . ILE A 1 78 ? 32.156 3.594 11.703 1 87.25 78 ILE A N 1
ATOM 640 C CA . ILE A 1 78 ? 33.344 3.949 12.516 1 87.25 78 ILE A CA 1
ATOM 641 C C . ILE A 1 78 ? 33.125 5.328 13.141 1 87.25 78 ILE A C 1
ATOM 643 O O . ILE A 1 78 ? 33.812 5.703 14.086 1 87.25 78 ILE A O 1
ATOM 647 N N . ARG A 1 79 ? 32.219 6.07 12.719 1 91.62 79 ARG A N 1
ATOM 648 C CA . ARG A 1 79 ? 32 7.43 13.203 1 91.62 79 ARG A CA 1
ATOM 649 C C . ARG A 1 79 ? 31.234 7.426 14.531 1 91.62 79 ARG A C 1
ATOM 651 O O . ARG A 1 79 ? 30.562 6.453 14.867 1 91.62 79 ARG A O 1
ATOM 658 N N . PRO A 1 80 ? 31.469 8.492 15.281 1 93.5 80 PRO A N 1
ATOM 659 C CA . PRO A 1 80 ? 30.688 8.594 16.516 1 93.5 80 PRO A CA 1
ATOM 660 C C . PRO A 1 80 ? 29.188 8.805 16.234 1 93.5 80 PRO A C 1
ATOM 662 O O . PRO A 1 80 ? 28.812 9.328 15.188 1 93.5 80 PRO A O 1
ATOM 665 N N . ALA A 1 81 ? 28.375 8.414 17.188 1 95.75 81 ALA A N 1
ATOM 666 C CA . ALA A 1 81 ? 26.922 8.5 17.078 1 95.75 81 ALA A CA 1
ATOM 667 C C . ALA A 1 81 ? 26.484 9.922 16.75 1 95.75 81 ALA A C 1
ATOM 669 O O . ALA A 1 81 ? 25.562 10.117 15.953 1 95.75 81 ALA A O 1
ATOM 670 N N . LYS A 1 82 ? 27.094 10.875 17.312 1 94.31 82 LYS A N 1
ATOM 671 C CA . LYS A 1 82 ? 26.719 12.273 17.109 1 94.31 82 LYS A CA 1
ATOM 672 C C . LYS A 1 82 ? 26.891 12.695 15.656 1 94.31 82 LYS A C 1
ATOM 674 O O . LYS A 1 82 ? 26.094 13.477 15.133 1 94.31 82 LYS A O 1
ATOM 679 N N . ASP A 1 83 ? 27.875 12.188 15.031 1 94.25 83 ASP A N 1
ATOM 680 C CA . ASP A 1 83 ? 28.141 12.5 13.633 1 94.25 83 ASP A CA 1
ATOM 681 C C . ASP A 1 83 ? 27.062 11.898 12.727 1 94.25 83 ASP A C 1
ATOM 683 O O . ASP A 1 83 ? 26.656 12.516 11.734 1 94.25 83 ASP A O 1
ATOM 687 N N . TYR A 1 84 ? 26.688 10.719 13.086 1 95.38 84 TYR A N 1
ATOM 688 C CA . TYR A 1 84 ? 25.609 10.086 12.312 1 95.38 84 TYR A CA 1
ATOM 689 C C . TYR A 1 84 ? 24.312 10.859 12.445 1 95.38 84 TYR A C 1
ATOM 691 O O . TYR A 1 84 ? 23.625 11.109 11.453 1 95.38 84 TYR A O 1
ATOM 699 N N . LEU A 1 85 ? 24 11.25 13.609 1 95.5 85 LEU A N 1
ATOM 700 C CA . LEU A 1 85 ? 22.766 12 13.836 1 95.5 85 LEU A CA 1
ATOM 701 C C . LEU A 1 85 ? 22.781 13.32 13.078 1 95.5 85 LEU A C 1
ATOM 703 O O . LEU A 1 85 ? 21.766 13.742 12.516 1 95.5 85 LEU A O 1
ATOM 707 N N . ALA A 1 86 ? 23.922 13.961 13.062 1 93.44 86 ALA A N 1
ATOM 708 C CA . ALA A 1 86 ? 24.078 15.219 12.336 1 93.44 86 ALA A CA 1
ATOM 709 C C . ALA A 1 86 ? 23.891 15 10.836 1 93.44 86 ALA A C 1
ATOM 711 O O . ALA A 1 86 ? 23.25 15.805 10.164 1 93.44 86 ALA A O 1
ATOM 712 N N . SER A 1 87 ? 24.438 13.945 10.391 1 93.44 87 SER A N 1
ATOM 713 C CA . SER A 1 87 ? 24.328 13.625 8.969 1 93.44 87 SER A CA 1
ATOM 714 C C . SER A 1 87 ? 22.906 13.289 8.578 1 93.44 87 SER A C 1
ATOM 716 O O . SER A 1 87 ? 22.438 13.68 7.508 1 93.44 87 SER A O 1
ATOM 718 N N . TRP A 1 88 ? 22.188 12.586 9.461 1 96.5 88 TRP A N 1
ATOM 719 C CA . TRP A 1 88 ? 20.844 12.109 9.164 1 96.5 88 TRP A CA 1
ATOM 720 C C . TRP A 1 88 ? 19.844 13.266 9.195 1 96.5 88 TRP A C 1
ATOM 722 O O . TRP A 1 88 ? 18.719 13.141 8.695 1 96.5 88 TRP A O 1
ATOM 732 N N . THR A 1 89 ? 20.219 14.383 9.805 1 94.75 89 THR A N 1
ATOM 733 C CA . THR A 1 89 ? 19.328 15.523 9.953 1 94.75 89 THR A CA 1
ATOM 734 C C . THR A 1 89 ? 19.688 16.625 8.961 1 94.75 89 THR A C 1
ATOM 736 O O . THR A 1 89 ? 18.953 17.609 8.828 1 94.75 89 THR A O 1
ATOM 739 N N . ASP A 1 90 ? 20.75 16.438 8.258 1 90.5 90 ASP A N 1
ATOM 740 C CA . ASP A 1 90 ? 21.219 17.5 7.375 1 90.5 90 ASP A CA 1
ATOM 741 C C . ASP A 1 90 ? 20.312 17.641 6.148 1 90.5 90 ASP A C 1
ATOM 743 O O . ASP A 1 90 ? 19.406 16.828 5.961 1 90.5 90 ASP A O 1
ATOM 747 N N . GLY A 1 91 ? 20.438 18.656 5.383 1 86.19 91 GLY A N 1
ATOM 748 C CA . GLY A 1 91 ? 19.609 18.984 4.238 1 86.19 91 GLY A CA 1
ATOM 749 C C . GLY A 1 91 ? 19.719 17.969 3.115 1 86.19 91 GLY A C 1
ATOM 750 O O . GLY A 1 91 ? 18.781 17.797 2.328 1 86.19 91 GLY A O 1
ATOM 751 N N . GLN A 1 92 ? 20.797 17.297 3.137 1 84.75 92 GLN A N 1
ATOM 752 C CA . GLN A 1 92 ? 21 16.328 2.061 1 84.75 92 GLN A CA 1
ATOM 753 C C . GLN A 1 92 ? 20.266 15.016 2.344 1 84.75 92 GLN A C 1
ATOM 755 O O . GLN A 1 92 ? 19.734 14.391 1.43 1 84.75 92 GLN A O 1
ATOM 760 N N . HIS A 1 93 ? 20.234 14.555 3.557 1 89.56 93 HIS A N 1
ATOM 761 C CA . HIS A 1 93 ? 19.609 13.289 3.906 1 89.56 93 HIS A CA 1
ATOM 762 C C . HIS A 1 93 ? 18.188 13.484 4.398 1 89.56 93 HIS A C 1
ATOM 764 O O . HIS A 1 93 ? 17.234 12.938 3.818 1 89.56 93 HIS A O 1
ATOM 770 N N . SER A 1 94 ? 18.016 14.352 5.414 1 93.44 94 SER A N 1
ATOM 771 C CA . SER A 1 94 ? 16.719 14.719 5.965 1 93.44 94 SER A CA 1
ATOM 772 C C . SER A 1 94 ? 15.914 13.484 6.355 1 93.44 94 SER A C 1
ATOM 774 O O . SER A 1 94 ? 14.742 13.367 6.004 1 93.44 94 SER A O 1
ATOM 776 N N . TRP A 1 95 ? 16.562 12.531 6.918 1 96.88 95 TRP A N 1
ATOM 777 C CA . TRP A 1 95 ? 15.891 11.328 7.379 1 96.88 95 TRP A CA 1
ATOM 778 C C . TRP A 1 95 ? 15.297 11.531 8.766 1 96.88 95 TRP A C 1
ATOM 780 O O . TRP A 1 95 ? 14.344 10.852 9.148 1 96.88 95 TRP A O 1
ATOM 790 N N . LEU A 1 96 ? 15.898 12.461 9.477 1 96.5 96 LEU A N 1
ATOM 791 C CA . LEU A 1 96 ? 15.422 12.867 10.789 1 96.5 96 LEU A CA 1
ATOM 792 C C . LEU A 1 96 ? 15.133 14.367 10.828 1 96.5 96 LEU A C 1
ATOM 794 O O . LEU A 1 96 ? 15.742 15.133 10.086 1 96.5 96 LEU A O 1
ATOM 798 N N . ARG A 1 97 ? 14.195 14.672 11.602 1 92.5 97 ARG A N 1
ATOM 799 C CA . ARG A 1 97 ? 13.898 16.078 11.875 1 92.5 97 ARG A CA 1
ATOM 800 C C . ARG A 1 97 ? 14.227 16.438 13.32 1 92.5 97 ARG A C 1
ATOM 802 O O . ARG A 1 97 ? 13.852 15.719 14.25 1 92.5 97 ARG A O 1
ATOM 809 N N . LYS A 1 98 ? 14.977 17.453 13.43 1 91.5 98 LYS A N 1
ATOM 810 C CA . LYS A 1 98 ? 15.328 17.969 14.742 1 91.5 98 LYS A CA 1
ATOM 811 C C . LYS A 1 98 ? 14.461 19.172 15.109 1 91.5 98 LYS A C 1
ATOM 813 O O . LYS A 1 98 ? 14.242 20.062 14.281 1 91.5 98 LYS A O 1
ATOM 818 N N . PHE A 1 99 ? 13.875 19.094 16.266 1 84.5 99 PHE A N 1
ATOM 819 C CA . PHE A 1 99 ? 13.047 20.219 16.719 1 84.5 99 PHE A CA 1
ATOM 820 C C . PHE A 1 99 ? 13.109 20.375 18.234 1 84.5 99 PHE A C 1
ATOM 822 O O . PHE A 1 99 ? 13.68 19.516 18.922 1 84.5 99 PHE A O 1
ATOM 829 N N . PHE A 1 100 ? 12.625 21.531 18.656 1 82.88 100 PHE A N 1
ATOM 830 C CA . PHE A 1 100 ? 12.688 21.812 20.094 1 82.88 100 PHE A CA 1
ATOM 831 C C . PHE A 1 100 ? 11.297 21.828 20.703 1 82.88 100 PHE A C 1
ATOM 833 O O . PHE A 1 100 ? 10.383 22.453 20.172 1 82.88 100 PHE A O 1
ATOM 840 N N . VAL A 1 101 ? 10.906 20.938 21.578 1 71.81 101 VAL A N 1
ATOM 841 C CA . VAL A 1 101 ? 9.609 20.891 22.266 1 71.81 101 VAL A CA 1
ATOM 842 C C . VAL A 1 101 ? 9.57 21.953 23.359 1 71.81 101 VAL A C 1
ATOM 844 O O . VAL A 1 101 ? 8.609 22.719 23.453 1 71.81 101 VAL A O 1
ATOM 847 N N . LYS A 1 102 ? 10.453 21.844 24.297 1 68 102 LYS A N 1
ATOM 848 C CA . LYS A 1 102 ? 10.648 22.891 25.297 1 68 102 LYS A CA 1
ATOM 849 C C . LYS A 1 102 ? 11.922 23.688 25.031 1 68 102 LYS A C 1
ATOM 851 O O . LYS A 1 102 ? 12.75 23.281 24.219 1 68 102 LYS A O 1
ATOM 856 N N . LYS A 1 103 ? 12.016 25 25.375 1 62.88 103 LYS A N 1
ATOM 857 C CA . LYS A 1 103 ? 13.094 25.953 25.109 1 62.88 103 LYS A CA 1
ATOM 858 C C . LYS A 1 103 ? 14.445 25.25 25.078 1 62.88 103 LYS A C 1
ATOM 860 O O . LYS A 1 103 ? 15.32 25.625 24.281 1 62.88 103 LYS A O 1
ATOM 865 N N . ASN A 1 104 ? 14.57 24.125 25.703 1 72.69 104 ASN A N 1
ATOM 866 C CA . ASN A 1 104 ? 15.961 23.656 25.734 1 72.69 104 ASN A CA 1
ATOM 867 C C . ASN A 1 104 ? 16.047 22.141 25.609 1 72.69 104 ASN A C 1
ATOM 869 O O . ASN A 1 104 ? 16.984 21.531 26.109 1 72.69 104 ASN A O 1
ATOM 873 N N . GLU A 1 105 ? 15.109 21.562 24.938 1 87.31 105 GLU A N 1
ATOM 874 C CA . GLU A 1 105 ? 15.203 20.109 24.797 1 87.31 105 GLU A CA 1
ATOM 875 C C . GLU A 1 105 ? 15.047 19.672 23.344 1 87.31 105 GLU A C 1
ATOM 877 O O . GLU A 1 105 ? 13.93 19.469 22.859 1 87.31 105 GLU A O 1
ATOM 882 N N . PRO A 1 106 ? 16.25 19.547 22.703 1 91.38 106 PRO A N 1
ATOM 883 C CA . PRO A 1 106 ? 16.172 19.078 21.328 1 91.38 106 PRO A CA 1
ATOM 884 C C . PRO A 1 106 ? 15.625 17.656 21.203 1 91.38 106 PRO A C 1
ATOM 886 O O . PRO A 1 106 ? 16.016 16.781 21.969 1 91.38 106 PRO A O 1
ATOM 889 N N . CYS A 1 107 ? 14.703 17.453 20.391 1 93.12 107 CYS A N 1
ATOM 890 C CA . CYS A 1 107 ? 14.086 16.156 20.125 1 93.12 107 CYS A CA 1
ATOM 891 C C . CYS A 1 107 ? 14.172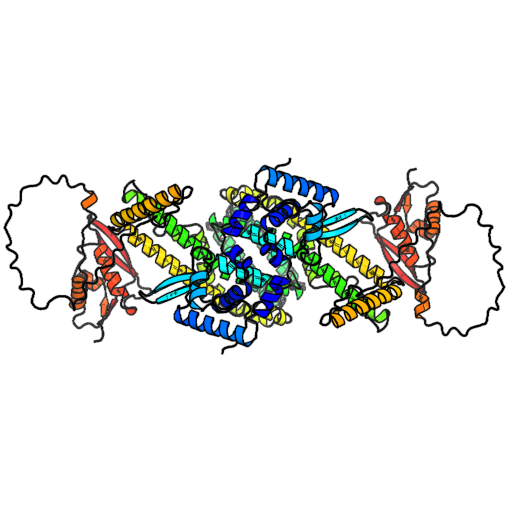 15.805 18.641 1 93.12 107 CYS A C 1
ATOM 893 O O . CYS A 1 107 ? 14.375 16.672 17.797 1 93.12 107 CYS A O 1
ATOM 895 N N . TYR A 1 108 ? 14.188 14.555 18.391 1 94.62 108 TYR A N 1
ATOM 896 C CA . TYR A 1 108 ? 14.266 14.047 17.031 1 94.62 108 TYR A CA 1
ATOM 897 C C . TYR A 1 108 ? 13.023 13.242 16.672 1 94.62 108 TYR A C 1
ATOM 899 O O . TYR A 1 108 ? 12.43 12.586 17.531 1 94.62 108 TYR A O 1
ATOM 907 N N . ASP A 1 109 ? 12.617 13.344 15.406 1 92.62 109 ASP A N 1
ATOM 908 C CA . ASP A 1 109 ? 11.562 12.5 14.859 1 92.62 109 ASP A CA 1
ATOM 909 C C . ASP A 1 109 ? 11.922 11.992 13.469 1 92.62 109 ASP A C 1
ATOM 911 O O . ASP A 1 109 ? 12.773 12.578 12.789 1 92.62 109 ASP A O 1
ATOM 915 N N . LEU A 1 110 ? 11.32 10.883 13.172 1 94.44 110 LEU A N 1
ATOM 916 C CA . LEU A 1 110 ? 11.477 10.312 11.836 1 94.44 110 LEU A CA 1
ATOM 917 C C . LEU A 1 110 ? 10.711 11.125 10.805 1 94.44 110 LEU A C 1
ATOM 919 O O . LEU A 1 110 ? 9.57 11.539 11.055 1 94.44 110 LEU A O 1
ATOM 923 N N . THR A 1 111 ? 11.344 11.445 9.656 1 93.12 111 THR A N 1
ATOM 924 C CA . THR A 1 111 ? 10.633 12.148 8.594 1 93.12 111 THR A CA 1
ATOM 925 C C . THR A 1 111 ? 9.695 11.195 7.848 1 93.12 111 THR A C 1
ATOM 927 O O . THR A 1 111 ? 9.875 9.977 7.891 1 93.12 111 THR A O 1
ATOM 930 N N . ALA A 1 112 ? 8.688 11.766 7.145 1 90.62 112 ALA A N 1
ATOM 931 C CA . ALA A 1 112 ? 7.746 10.969 6.359 1 90.62 112 ALA A CA 1
ATOM 932 C C . ALA A 1 112 ? 8.461 10.188 5.266 1 90.62 112 ALA A C 1
ATOM 934 O O . ALA A 1 112 ? 8.148 9.016 5.023 1 90.62 112 ALA A O 1
ATOM 935 N N . ASP A 1 113 ? 9.422 10.758 4.645 1 92.88 113 ASP A N 1
ATOM 936 C CA . ASP A 1 113 ? 10.156 10.125 3.555 1 92.88 113 ASP A CA 1
ATOM 937 C C . ASP A 1 113 ? 10.977 8.938 4.062 1 92.88 113 ASP A C 1
ATOM 939 O O . ASP A 1 113 ? 10.992 7.875 3.441 1 92.88 113 ASP A O 1
ATOM 943 N N . ALA A 1 114 ? 11.641 9.164 5.191 1 94.62 114 ALA A N 1
ATOM 944 C CA . ALA A 1 114 ? 12.422 8.078 5.77 1 94.62 114 ALA A CA 1
ATOM 945 C C . ALA A 1 114 ? 11.523 6.906 6.164 1 94.62 114 ALA A C 1
ATOM 947 O O . ALA A 1 114 ? 11.875 5.746 5.938 1 94.62 114 ALA A O 1
ATOM 948 N N . GLN A 1 115 ? 10.438 7.254 6.77 1 92.5 115 GLN A N 1
ATOM 949 C CA . GLN A 1 115 ? 9.484 6.215 7.145 1 92.5 115 GLN A CA 1
ATOM 950 C C . GLN A 1 115 ? 9.008 5.438 5.922 1 92.5 115 GLN A C 1
ATOM 952 O O . GLN A 1 115 ? 8.883 4.211 5.969 1 92.5 115 GLN A O 1
ATOM 957 N N . ARG A 1 116 ? 8.703 6.09 4.887 1 91.44 116 ARG A N 1
ATOM 958 C CA . ARG A 1 116 ? 8.258 5.465 3.648 1 91.44 116 ARG A CA 1
ATOM 959 C C . ARG A 1 116 ? 9.297 4.477 3.127 1 91.44 116 ARG A C 1
ATOM 961 O O . ARG A 1 116 ? 8.945 3.379 2.684 1 91.44 116 ARG A O 1
ATOM 968 N N . GLY A 1 117 ? 10.562 4.891 3.129 1 94.31 117 GLY A N 1
ATOM 969 C CA . GLY A 1 117 ? 11.633 4.008 2.695 1 94.31 117 GLY A CA 1
ATOM 970 C C . GLY A 1 117 ? 11.781 2.773 3.562 1 94.31 117 GLY A C 1
ATOM 971 O O . GLY A 1 117 ? 11.906 1.659 3.051 1 94.31 117 GLY A O 1
ATOM 972 N N . ILE A 1 118 ? 11.695 2.959 4.863 1 95.12 118 ILE A N 1
ATOM 973 C CA . ILE A 1 118 ? 11.898 1.86 5.801 1 95.12 118 ILE A CA 1
ATOM 974 C C . ILE A 1 118 ? 10.703 0.91 5.746 1 95.12 118 ILE A C 1
ATOM 976 O O . ILE A 1 118 ? 10.867 -0.309 5.84 1 95.12 118 ILE A O 1
ATOM 980 N N . GLU A 1 119 ? 9.523 1.441 5.574 1 91.12 119 GLU A N 1
ATOM 981 C CA . GLU A 1 119 ? 8.336 0.609 5.434 1 91.12 119 GLU A CA 1
ATOM 982 C C . GLU A 1 119 ? 8.422 -0.268 4.188 1 91.12 119 GLU A C 1
ATOM 984 O O . GLU A 1 119 ? 7.977 -1.418 4.199 1 91.12 119 GLU A O 1
ATOM 989 N N . TRP A 1 120 ? 8.883 0.313 3.145 1 93.06 120 TRP A N 1
ATOM 990 C CA . TRP A 1 120 ? 9.055 -0.459 1.919 1 93.06 120 TRP A CA 1
ATOM 991 C C . TRP A 1 120 ? 9.992 -1.643 2.148 1 93.06 120 TRP A C 1
ATOM 993 O O . TRP A 1 120 ? 9.711 -2.758 1.702 1 93.06 120 TRP A O 1
ATOM 1003 N N . LEU A 1 121 ? 11.086 -1.397 2.908 1 94.62 121 LEU A N 1
ATOM 1004 C CA . LEU A 1 121 ? 12.047 -2.455 3.223 1 94.62 121 LEU A CA 1
ATOM 1005 C C . LEU A 1 121 ? 11.391 -3.547 4.062 1 94.62 121 LEU A C 1
ATOM 1007 O O . LEU A 1 121 ? 11.602 -4.734 3.816 1 94.62 121 LEU A O 1
ATOM 1011 N N . ALA A 1 122 ? 10.648 -3.1 5 1 89.5 122 ALA A N 1
ATOM 1012 C CA . ALA A 1 122 ? 9.953 -4.047 5.867 1 89.5 122 ALA A CA 1
ATOM 1013 C C . ALA A 1 122 ? 8.992 -4.918 5.074 1 89.5 122 ALA A C 1
ATOM 1015 O O . ALA A 1 122 ? 8.742 -6.07 5.434 1 89.5 122 ALA A O 1
ATOM 1016 N N . GLY A 1 123 ? 8.508 -4.348 3.955 1 87.44 123 GLY A N 1
ATOM 1017 C CA . GLY A 1 123 ? 7.523 -5.043 3.139 1 87.44 123 GLY A CA 1
ATOM 1018 C C . GLY A 1 123 ? 8.148 -6.004 2.145 1 87.44 123 GLY A C 1
ATOM 1019 O O . GLY A 1 123 ? 7.438 -6.75 1.464 1 87.44 123 GLY A O 1
ATOM 1020 N N . LEU A 1 124 ? 9.461 -6.078 2.025 1 89.5 124 LEU A N 1
ATOM 1021 C CA . LEU A 1 124 ? 10.133 -6.926 1.049 1 89.5 124 LEU A CA 1
ATOM 1022 C C . LEU A 1 124 ? 10.125 -8.383 1.499 1 89.5 124 LEU A C 1
ATOM 1024 O O . LEU A 1 124 ? 10.492 -9.281 0.733 1 89.5 124 LEU A O 1
ATOM 1028 N N . ARG A 1 125 ? 9.609 -8.609 2.584 1 79.25 125 ARG A N 1
ATOM 1029 C CA . ARG A 1 125 ? 9.523 -9.992 3.053 1 79.25 125 ARG A CA 1
ATOM 1030 C C . ARG A 1 125 ? 8.602 -10.82 2.162 1 79.25 125 ARG A C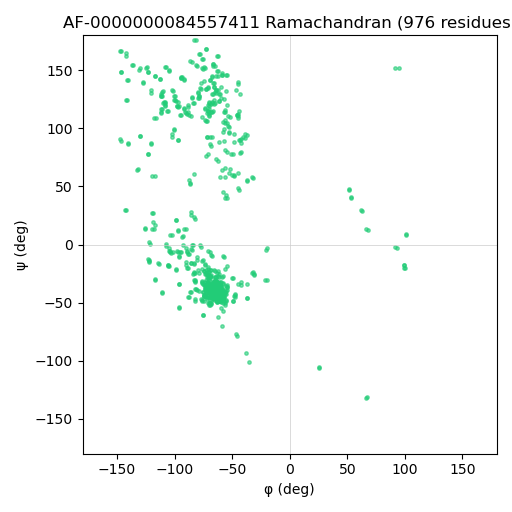 1
ATOM 1032 O O . ARG A 1 125 ? 7.582 -10.312 1.68 1 79.25 125 ARG A O 1
ATOM 1039 N N . LYS A 1 126 ? 9.039 -11.992 1.827 1 74.44 126 LYS A N 1
ATOM 1040 C CA . LYS A 1 126 ? 8.25 -12.867 0.957 1 74.44 126 LYS A CA 1
ATOM 1041 C C . LYS A 1 126 ? 6.914 -13.219 1.6 1 74.44 126 LYS A C 1
ATOM 1043 O O . LYS A 1 126 ? 6.863 -13.594 2.773 1 74.44 126 LYS A O 1
ATOM 1048 N N . GLN A 1 127 ? 5.949 -12.891 0.823 1 75.31 127 GLN A N 1
ATOM 1049 C CA . GLN A 1 127 ? 4.609 -13.258 1.271 1 75.31 127 GLN A CA 1
ATOM 1050 C C . GLN A 1 127 ? 4.145 -14.555 0.618 1 75.31 127 GLN A C 1
ATOM 1052 O O . GLN A 1 127 ? 4.215 -14.695 -0.604 1 75.31 127 GLN A O 1
ATOM 1057 N N . SER A 1 128 ? 3.895 -15.492 1.479 1 73.5 128 SER A N 1
ATOM 1058 C CA . SER A 1 128 ? 3.457 -16.781 0.944 1 73.5 128 SER A CA 1
ATOM 1059 C C . SER A 1 128 ? 2.043 -16.688 0.382 1 73.5 128 SER A C 1
ATOM 1061 O O . SER A 1 128 ? 1.638 -17.531 -0.428 1 73.5 128 SER A O 1
ATOM 1063 N N . PHE A 1 129 ? 1.372 -15.773 0.792 1 82.06 129 PHE A N 1
ATOM 1064 C CA . PHE A 1 129 ? -0.025 -15.656 0.392 1 82.06 129 PHE A CA 1
ATOM 1065 C C . PHE A 1 129 ? -0.399 -14.195 0.149 1 82.06 129 PHE A C 1
ATOM 1067 O O . PHE A 1 129 ? -0.05 -13.32 0.944 1 82.06 129 PHE A O 1
ATOM 1074 N N . ILE A 1 130 ? -0.927 -13.883 -1.105 1 84.94 130 ILE A N 1
ATOM 1075 C CA . ILE A 1 130 ? -1.452 -12.562 -1.437 1 84.94 130 ILE A CA 1
ATOM 1076 C C . ILE A 1 130 ? -2.967 -12.641 -1.611 1 84.94 130 ILE A C 1
ATOM 1078 O O . ILE A 1 130 ? -3.461 -13.352 -2.486 1 84.94 130 ILE A O 1
ATOM 1082 N N . GLY A 1 131 ? -3.688 -11.938 -0.757 1 83.94 131 GLY A N 1
ATOM 1083 C CA . GLY A 1 131 ? -5.137 -11.891 -0.848 1 83.94 131 GLY A CA 1
ATOM 1084 C C . GLY A 1 131 ? -5.641 -10.859 -1.84 1 83.94 131 GLY A C 1
ATOM 1085 O O . GLY A 1 131 ? -5.316 -9.672 -1.729 1 83.94 131 GLY A O 1
ATOM 1086 N N . THR A 1 132 ? -6.422 -11.258 -2.857 1 83.31 132 THR A N 1
ATOM 1087 C CA . THR A 1 132 ? -6.871 -10.32 -3.883 1 83.31 132 THR A CA 1
ATOM 1088 C C . THR A 1 132 ? -8.383 -10.133 -3.82 1 83.31 132 THR A C 1
ATOM 1090 O O . THR A 1 132 ? -8.914 -9.141 -4.312 1 83.31 132 THR A O 1
ATOM 1093 N N . GLU A 1 133 ? -9.047 -11.039 -3.146 1 86.62 133 GLU A N 1
ATOM 1094 C CA . GLU A 1 133 ? -10.508 -10.992 -3.178 1 86.62 133 GLU A CA 1
ATOM 1095 C C . GLU A 1 133 ? -11.039 -9.789 -2.396 1 86.62 133 GLU A C 1
ATOM 1097 O O . GLU A 1 133 ? -11.883 -9.047 -2.896 1 86.62 133 GLU A O 1
ATOM 1102 N N . SER A 1 134 ? -10.531 -9.688 -1.195 1 90 134 SER A N 1
ATOM 1103 C CA . SER A 1 134 ? -11.023 -8.594 -0.354 1 90 134 SER A CA 1
ATOM 1104 C C . SER A 1 134 ? -10.719 -7.238 -0.974 1 90 134 SER A C 1
ATOM 1106 O O . SER A 1 134 ? -11.508 -6.297 -0.839 1 90 134 SER A O 1
ATOM 1108 N N . ARG A 1 135 ? -9.633 -7.109 -1.666 1 93 135 ARG A N 1
ATOM 1109 C CA . ARG A 1 135 ? -9.203 -5.84 -2.246 1 93 135 ARG A CA 1
ATOM 1110 C C . ARG A 1 135 ? -10.07 -5.465 -3.443 1 93 135 ARG A C 1
ATOM 1112 O O . ARG A 1 135 ? -10.43 -4.297 -3.617 1 93 135 ARG A O 1
ATOM 1119 N N . VAL A 1 136 ? -10.367 -6.469 -4.266 1 91.38 136 VAL A N 1
ATOM 1120 C CA . VAL A 1 136 ? -11.219 -6.18 -5.41 1 91.38 136 VAL A CA 1
ATOM 1121 C C . VAL A 1 136 ? -12.609 -5.785 -4.934 1 91.38 136 VAL A C 1
ATOM 1123 O O . VAL A 1 136 ? -13.227 -4.871 -5.484 1 91.38 136 VAL A O 1
ATOM 1126 N N . ARG A 1 137 ? -13.086 -6.414 -3.918 1 90.75 137 ARG A N 1
ATOM 1127 C CA . ARG A 1 137 ? -14.383 -6.07 -3.34 1 90.75 137 ARG A CA 1
ATOM 1128 C C . ARG A 1 137 ? -14.375 -4.641 -2.807 1 90.75 137 ARG A C 1
ATOM 1130 O O . ARG A 1 137 ? -15.375 -3.926 -2.93 1 90.75 137 ARG A O 1
ATOM 1137 N N . LEU A 1 138 ? -13.289 -4.328 -2.168 1 93.31 138 LEU A N 1
ATOM 1138 C CA . LEU A 1 138 ? -13.148 -2.965 -1.666 1 93.31 138 LEU A CA 1
ATOM 1139 C C . LEU A 1 138 ? -13.312 -1.95 -2.793 1 93.31 138 LEU A C 1
ATOM 1141 O O . LEU A 1 138 ? -14.031 -0.959 -2.639 1 93.31 138 LEU A O 1
ATOM 1145 N N . VAL A 1 139 ? -12.617 -2.176 -3.912 1 93.69 139 VAL A N 1
ATOM 1146 C CA . VAL A 1 139 ? -12.664 -1.235 -5.027 1 93.69 139 VAL A CA 1
ATOM 1147 C C . VAL A 1 139 ? -14.102 -1.104 -5.531 1 93.69 139 VAL A C 1
ATOM 1149 O O . VAL A 1 139 ? -14.602 0.007 -5.719 1 93.69 139 VAL A O 1
ATOM 1152 N N . PHE A 1 140 ? -14.797 -2.207 -5.641 1 90.69 140 PHE A N 1
ATOM 1153 C CA . PHE A 1 140 ? -16.188 -2.195 -6.094 1 90.69 140 PHE A CA 1
ATOM 1154 C C . PHE A 1 140 ? -17.062 -1.452 -5.102 1 90.69 140 PHE A C 1
ATOM 1156 O O . PHE A 1 140 ? -17.906 -0.643 -5.496 1 90.69 140 PHE A O 1
ATOM 1163 N N . ASN A 1 141 ? -16.859 -1.711 -3.859 1 91 141 ASN A N 1
ATOM 1164 C CA . ASN A 1 141 ? -17.672 -1.081 -2.818 1 91 141 ASN A CA 1
ATOM 1165 C C . ASN A 1 141 ? -17.453 0.43 -2.787 1 91 141 ASN A C 1
ATOM 1167 O O . ASN A 1 141 ? -18.422 1.19 -2.623 1 91 141 ASN A O 1
ATOM 1171 N N . LEU A 1 142 ? -16.203 0.836 -2.922 1 93.88 142 LEU A N 1
ATOM 1172 C CA . LEU A 1 142 ? -15.898 2.264 -2.914 1 93.88 142 LEU A CA 1
ATOM 1173 C C . LEU A 1 142 ? -16.531 2.961 -4.109 1 93.88 142 LEU A C 1
ATOM 1175 O O . LEU A 1 142 ? -17.109 4.043 -3.971 1 93.88 142 LEU A O 1
ATOM 1179 N N . ILE A 1 143 ? -16.453 2.307 -5.266 1 92.5 143 ILE A N 1
ATOM 1180 C CA . ILE A 1 143 ? -17.031 2.873 -6.48 1 92.5 143 ILE A CA 1
ATOM 1181 C C . ILE A 1 143 ? -18.547 2.961 -6.34 1 92.5 143 ILE A C 1
ATOM 1183 O O . ILE A 1 143 ? -19.156 3.979 -6.688 1 92.5 143 ILE A O 1
ATOM 1187 N N . ARG A 1 144 ? -19.141 1.974 -5.801 1 88 144 ARG A N 1
ATOM 1188 C CA . ARG A 1 144 ? -20.578 1.963 -5.57 1 88 144 ARG A CA 1
ATOM 1189 C C . ARG A 1 144 ? -20.984 3.061 -4.594 1 88 144 ARG A C 1
ATOM 1191 O O . ARG A 1 144 ? -21.984 3.744 -4.805 1 88 144 ARG A O 1
ATOM 1198 N N . GLU A 1 145 ? -20.266 3.186 -3.553 1 89.88 145 GLU A N 1
ATOM 1199 C CA . GLU A 1 145 ? -20.547 4.203 -2.543 1 89.88 145 GLU A CA 1
ATOM 1200 C C . GLU A 1 145 ? -20.5 5.605 -3.146 1 89.88 145 GLU A C 1
ATOM 1202 O O . GLU A 1 145 ? -21.375 6.426 -2.879 1 89.88 145 GLU A O 1
ATOM 1207 N N . ILE A 1 146 ? -19.453 5.887 -3.938 1 92.19 146 ILE A N 1
ATOM 1208 C CA . ILE A 1 146 ? -19.344 7.191 -4.574 1 92.19 146 ILE A CA 1
ATOM 1209 C C . ILE A 1 146 ? -20.531 7.422 -5.504 1 92.19 146 ILE A C 1
ATOM 1211 O O . ILE A 1 146 ? -21.156 8.484 -5.477 1 92.19 146 ILE A O 1
ATOM 1215 N N . ASP A 1 147 ? -20.812 6.406 -6.27 1 87.75 147 ASP A N 1
ATOM 1216 C CA . ASP A 1 147 ? -21.891 6.508 -7.262 1 87.75 147 ASP A CA 1
ATOM 1217 C C . ASP A 1 147 ? -23.234 6.723 -6.59 1 87.75 147 ASP A C 1
ATOM 1219 O O . ASP A 1 147 ? -24.047 7.539 -7.047 1 87.75 147 ASP A O 1
ATOM 1223 N N . GLU A 1 148 ? -23.484 6.055 -5.5 1 83.38 148 GLU A N 1
ATOM 1224 C CA . GLU A 1 148 ? -24.781 6.086 -4.828 1 83.38 148 GLU A CA 1
ATOM 1225 C C . GLU A 1 148 ? -24.906 7.316 -3.936 1 83.38 148 GLU A C 1
ATOM 1227 O O . GLU A 1 148 ? -26 7.828 -3.732 1 83.38 148 GLU A O 1
ATOM 1232 N N . GLU A 1 149 ? -23.844 7.77 -3.406 1 86.31 149 GLU A N 1
ATOM 1233 C CA . GLU A 1 149 ? -23.938 8.789 -2.365 1 86.31 149 GLU A CA 1
ATOM 1234 C C . GLU A 1 149 ? -23.5 10.156 -2.883 1 86.31 149 GLU A C 1
ATOM 1236 O O . GLU A 1 149 ? -23.422 11.117 -2.117 1 86.31 149 GLU A O 1
ATOM 1241 N N . SER A 1 150 ? -23.094 10.344 -4.07 1 82.88 150 SER A N 1
ATOM 1242 C CA . SER A 1 150 ? -22.703 11.648 -4.594 1 82.88 150 SER A CA 1
ATOM 1243 C C . SER A 1 150 ? -23.906 12.461 -5.043 1 82.88 150 SER A C 1
ATOM 1245 O O . SER A 1 150 ? -23.953 13.68 -4.871 1 82.88 150 SER A O 1
ATOM 1247 N N . ASN A 1 151 ? -24.859 11.914 -5.805 1 72.06 151 ASN A N 1
ATOM 1248 C CA . ASN A 1 151 ? -25.969 12.695 -6.316 1 72.06 151 ASN A CA 1
ATOM 1249 C C . ASN A 1 151 ? -27.312 11.984 -6.086 1 72.06 151 ASN A C 1
ATOM 1251 O O . ASN A 1 151 ? -28.031 11.68 -7.039 1 72.06 151 ASN A O 1
ATOM 1255 N N . ILE A 1 152 ? -27.484 11.906 -4.707 1 71 152 ILE A N 1
ATOM 1256 C CA . ILE A 1 152 ? -28.641 11.055 -4.523 1 71 152 ILE A CA 1
ATOM 1257 C C . ILE A 1 152 ? -29.828 11.891 -4.043 1 71 152 ILE A C 1
ATOM 1259 O O . ILE A 1 152 ? -29.672 12.742 -3.164 1 71 152 ILE A O 1
ATOM 1263 N N . SER A 1 153 ? -30.828 11.758 -4.867 1 79 153 SER A N 1
ATOM 1264 C CA . SER A 1 153 ? -32.094 12.328 -4.438 1 79 153 SER A CA 1
ATOM 1265 C C . SER A 1 153 ? -32.75 11.469 -3.354 1 79 153 SER A C 1
ATOM 1267 O O . SER A 1 153 ? -32.406 10.289 -3.209 1 79 153 SER A O 1
ATOM 1269 N N . ALA A 1 154 ? -33.531 12.047 -2.521 1 83.62 154 ALA A N 1
ATOM 1270 C CA . ALA A 1 154 ? -34.219 11.328 -1.458 1 83.62 154 ALA A CA 1
ATOM 1271 C C . ALA A 1 154 ? -35.031 10.172 -2.025 1 83.62 154 ALA A C 1
ATOM 1273 O O . ALA A 1 154 ? -35.094 9.086 -1.438 1 83.62 154 ALA A O 1
ATOM 1274 N N . GLU A 1 155 ? -35.594 10.367 -3.16 1 86.12 155 GLU A N 1
ATOM 1275 C CA . GLU A 1 155 ? -36.438 9.352 -3.789 1 86.12 155 GLU A CA 1
ATOM 1276 C C . GLU A 1 155 ? -35.594 8.156 -4.246 1 86.12 155 GLU A C 1
ATOM 1278 O O . GLU A 1 155 ? -36 7.004 -4.043 1 86.12 155 GLU A O 1
ATOM 1283 N N . SER A 1 156 ? -34.562 8.547 -4.82 1 85.25 156 SER A N 1
ATOM 1284 C CA . SER A 1 156 ? -33.688 7.477 -5.297 1 85.25 156 SER A CA 1
ATOM 1285 C C . SER A 1 156 ? -33.094 6.691 -4.133 1 85.25 156 SER A C 1
ATOM 1287 O O . SER A 1 156 ? -32.938 5.473 -4.219 1 85.25 156 SER A O 1
ATOM 1289 N N . ARG A 1 157 ? -32.844 7.379 -3.078 1 86.94 157 ARG A N 1
ATOM 1290 C CA . ARG A 1 157 ? -32.281 6.73 -1.895 1 86.94 157 ARG A CA 1
ATOM 1291 C C . ARG A 1 157 ? -33.312 5.812 -1.243 1 86.94 157 ARG A C 1
ATOM 1293 O O . ARG A 1 157 ? -32.969 4.711 -0.802 1 86.94 157 ARG A O 1
ATOM 1300 N N . ILE A 1 158 ? -34.469 6.258 -1.233 1 91.44 158 ILE A N 1
ATOM 1301 C CA . ILE A 1 158 ? -35.531 5.453 -0.65 1 91.44 158 ILE A CA 1
ATOM 1302 C C . ILE A 1 158 ? -35.75 4.18 -1.473 1 91.44 158 ILE A C 1
ATOM 1304 O O . ILE A 1 158 ? -35.906 3.096 -0.915 1 91.44 158 ILE A O 1
ATOM 1308 N N . ALA A 1 159 ? -35.719 4.34 -2.752 1 90.19 159 ALA A N 1
ATOM 1309 C CA . ALA A 1 159 ? -35.875 3.186 -3.631 1 90.19 159 ALA A CA 1
ATOM 1310 C C . ALA A 1 159 ? -34.781 2.152 -3.383 1 90.19 159 ALA A C 1
ATOM 1312 O O . ALA A 1 159 ? -35.062 0.951 -3.332 1 90.19 159 ALA A O 1
ATOM 1313 N N . ARG A 1 160 ? -33.625 2.627 -3.203 1 85.75 160 ARG A N 1
ATOM 1314 C CA . ARG A 1 160 ? -32.5 1.736 -2.957 1 85.75 160 ARG A CA 1
ATOM 1315 C C . ARG A 1 160 ? -32.594 1.065 -1.594 1 85.75 160 ARG A C 1
ATOM 1317 O O . ARG A 1 160 ? -32.281 -0.117 -1.448 1 85.75 160 ARG A O 1
ATOM 1324 N N . LEU A 1 161 ? -32.969 1.833 -0.638 1 90 161 LEU A N 1
ATOM 1325 C CA . LEU A 1 161 ? -33.156 1.297 0.707 1 90 161 LEU A CA 1
ATOM 1326 C C . LEU A 1 161 ? -34.219 0.223 0.728 1 90 161 LEU A C 1
ATOM 1328 O O . LEU A 1 161 ? -34.094 -0.779 1.437 1 90 161 LEU A O 1
ATOM 1332 N N . LYS A 1 162 ? -35.219 0.45 -0.074 1 93.19 162 LYS A N 1
ATOM 1333 C CA . LYS A 1 162 ? -36.281 -0.536 -0.152 1 93.19 162 LYS A CA 1
ATOM 1334 C C . LYS A 1 162 ? -35.812 -1.82 -0.82 1 93.19 162 LYS A C 1
ATOM 1336 O O . LYS A 1 162 ? -36.188 -2.918 -0.425 1 93.19 162 LYS A O 1
ATOM 1341 N N . GLU A 1 163 ? -35 -1.629 -1.828 1 91.12 163 GLU A N 1
ATOM 1342 C CA . GLU A 1 163 ? -34.406 -2.799 -2.465 1 91.12 163 GLU A CA 1
ATOM 1343 C C . GLU A 1 163 ? -33.531 -3.572 -1.484 1 91.12 163 GLU A C 1
ATOM 1345 O O . GLU A 1 163 ? -33.531 -4.805 -1.47 1 91.12 163 GLU A O 1
ATOM 1350 N N . GLU A 1 164 ? -32.781 -2.83 -0.75 1 90.06 164 GLU A N 1
ATOM 1351 C CA . GLU A 1 164 ? -31.938 -3.455 0.256 1 90.06 164 GLU A CA 1
ATOM 1352 C C . GLU A 1 164 ? -32.781 -4.168 1.32 1 90.06 164 GLU A C 1
ATOM 1354 O O . GLU A 1 164 ? -32.406 -5.254 1.775 1 90.06 164 GLU A O 1
ATOM 1359 N N . LYS A 1 165 ? -33.844 -3.535 1.694 1 93.5 165 LYS A N 1
ATOM 1360 C CA . LYS A 1 165 ? -34.75 -4.125 2.676 1 93.5 165 LYS A CA 1
ATOM 1361 C C . LYS A 1 165 ? -35.344 -5.441 2.164 1 93.5 165 LYS A C 1
ATOM 1363 O O . LYS A 1 165 ? -35.406 -6.422 2.908 1 93.5 165 LYS A O 1
ATOM 1368 N N . GLU A 1 166 ? -35.656 -5.453 0.932 1 93.44 166 GLU A N 1
ATOM 1369 C CA . GLU A 1 166 ? -36.219 -6.656 0.326 1 93.44 166 GLU A CA 1
ATOM 1370 C C . GLU A 1 166 ? -35.188 -7.781 0.282 1 93.44 166 GLU A C 1
ATOM 1372 O O . GLU A 1 166 ? -35.5 -8.945 0.513 1 93.44 166 GLU A O 1
ATOM 1377 N N . ALA A 1 167 ? -34 -7.398 -0.061 1 91.19 167 ALA A N 1
ATOM 1378 C CA . ALA A 1 167 ? -32.938 -8.391 -0.089 1 91.19 167 ALA A CA 1
ATOM 1379 C C . ALA A 1 167 ? -32.719 -8.992 1.295 1 91.19 167 ALA A C 1
ATOM 1381 O O . ALA A 1 167 ? -32.5 -10.203 1.426 1 91.19 167 ALA A O 1
ATOM 1382 N N . ILE A 1 168 ? -32.781 -8.172 2.314 1 93.38 168 ILE A N 1
ATOM 1383 C CA . ILE A 1 168 ? -32.594 -8.609 3.693 1 93.38 168 ILE A CA 1
ATOM 1384 C C . ILE A 1 168 ? -33.75 -9.539 4.098 1 93.38 168 ILE A C 1
ATOM 1386 O O . ILE A 1 168 ? -33.531 -10.57 4.727 1 93.38 168 ILE A O 1
ATOM 1390 N N . GLU A 1 169 ? -34.938 -9.18 3.662 1 93.56 169 GLU A N 1
ATOM 1391 C CA . GLU A 1 169 ? -36.094 -9.992 3.977 1 93.56 169 GLU A CA 1
ATOM 1392 C C . GLU A 1 169 ? -36.031 -11.359 3.301 1 93.56 169 GLU A C 1
ATOM 1394 O O . GLU A 1 169 ? -36.406 -12.367 3.887 1 93.56 169 GLU A O 1
ATOM 1399 N N . GLN A 1 170 ? -35.531 -11.367 2.154 1 93.06 170 GLN A N 1
ATOM 1400 C CA . GLN A 1 170 ? -35.344 -12.633 1.447 1 93.06 170 GLN A CA 1
ATOM 1401 C C . GLN A 1 170 ? -34.312 -13.516 2.148 1 93.06 170 GLN A C 1
ATOM 1403 O O . GLN A 1 170 ? -34.5 -14.734 2.26 1 93.06 170 GLN A O 1
ATOM 1408 N N . GLU A 1 171 ? -33.281 -12.891 2.607 1 91.38 171 GLU A N 1
ATOM 1409 C CA . GLU A 1 171 ? -32.25 -13.648 3.312 1 91.38 171 GLU A CA 1
ATOM 1410 C C . GLU A 1 171 ? -32.781 -14.18 4.648 1 91.38 171 GLU A C 1
ATOM 1412 O O . GLU A 1 171 ? -32.469 -15.297 5.043 1 91.38 171 GLU A O 1
ATOM 1417 N N . ILE A 1 172 ? -33.594 -13.391 5.297 1 93.44 172 ILE A N 1
ATOM 1418 C CA . ILE A 1 172 ? -34.188 -13.812 6.559 1 93.44 172 ILE A CA 1
ATOM 1419 C C . ILE A 1 172 ? -35.094 -15.016 6.328 1 93.44 172 ILE A C 1
ATOM 1421 O O . ILE A 1 172 ? -35.031 -16 7.062 1 93.44 172 ILE A O 1
ATOM 1425 N N . SER A 1 173 ? -35.812 -14.906 5.258 1 93.5 173 SER A N 1
ATOM 1426 C CA . SER A 1 173 ? -36.719 -15.992 4.91 1 93.5 173 SER A CA 1
ATOM 1427 C C . SER A 1 173 ? -35.969 -17.266 4.555 1 93.5 173 SER A C 1
ATOM 1429 O O . SER A 1 173 ? -36.375 -18.359 4.93 1 93.5 173 SER A O 1
ATOM 1431 N N . ARG A 1 174 ? -34.906 -17.078 3.869 1 92.56 174 ARG A N 1
ATOM 1432 C CA . ARG A 1 174 ? -34.094 -18.219 3.484 1 92.56 174 ARG A CA 1
ATOM 1433 C C . ARG A 1 174 ? -33.5 -18.922 4.711 1 92.56 174 ARG A C 1
ATOM 1435 O O . ARG A 1 174 ? -33.531 -20.141 4.797 1 92.56 174 ARG A O 1
ATOM 1442 N N . LEU A 1 175 ? -33.062 -18.156 5.633 1 91.62 175 LEU A N 1
ATOM 1443 C CA . LEU A 1 175 ? -32.438 -18.688 6.844 1 91.62 175 LEU A CA 1
ATOM 1444 C C . LEU A 1 175 ? -33.469 -19.328 7.75 1 91.62 175 LEU A C 1
ATOM 1446 O O . LEU A 1 175 ? -33.219 -20.344 8.391 1 91.62 175 LEU A O 1
ATOM 1450 N N . GLU A 1 176 ? -34.625 -18.75 7.77 1 91.81 176 GLU A N 1
ATOM 1451 C CA . GLU A 1 176 ? -35.688 -19.297 8.594 1 91.81 176 GLU A CA 1
ATOM 1452 C C . GLU A 1 176 ? -36.219 -20.609 8.031 1 91.81 176 GLU A C 1
ATOM 1454 O O . GLU A 1 176 ? -36.688 -21.469 8.781 1 91.81 176 GLU A O 1
ATOM 1459 N N . ASN A 1 177 ? -36.062 -20.797 6.691 1 91.56 177 ASN A N 1
ATOM 1460 C CA . ASN A 1 177 ? -36.531 -22.016 6.035 1 91.56 177 ASN A CA 1
ATOM 1461 C C . ASN A 1 177 ? -35.438 -23.078 5.984 1 91.56 177 ASN A C 1
ATOM 1463 O O . ASN A 1 177 ? -35.469 -23.984 5.168 1 91.56 177 ASN A O 1
ATOM 1467 N N . GLY A 1 178 ? -34.375 -22.875 6.738 1 85.5 178 GLY A N 1
ATOM 1468 C CA . GLY A 1 178 ? -33.344 -23.891 6.906 1 85.5 178 GLY A CA 1
ATOM 1469 C C . GLY A 1 178 ? -32.125 -23.656 6.062 1 85.5 178 GLY A C 1
ATOM 1470 O O . GLY A 1 178 ? -31.281 -24.531 5.918 1 85.5 178 GLY A O 1
ATOM 1471 N N . GLY A 1 179 ? -32.062 -22.531 5.461 1 84.12 179 GLY A N 1
ATOM 1472 C CA . GLY A 1 179 ? -30.875 -22.219 4.699 1 84.12 179 GLY A CA 1
ATOM 1473 C C . GLY A 1 179 ? -29.656 -22 5.57 1 84.12 179 GLY A C 1
ATOM 1474 O O . GLY A 1 179 ? -29.781 -21.547 6.715 1 84.12 179 GLY A O 1
ATOM 1475 N N . ALA A 1 180 ? -28.453 -22.469 5.125 1 83.19 180 ALA A N 1
ATOM 1476 C CA . ALA A 1 180 ? -27.203 -22.25 5.859 1 83.19 180 ALA A CA 1
ATOM 1477 C C . ALA A 1 180 ? -26.656 -20.844 5.602 1 83.19 180 ALA A C 1
ATOM 1479 O O . ALA A 1 180 ? -26.734 -20.344 4.48 1 83.19 180 ALA A O 1
ATOM 1480 N N . PRO A 1 181 ? -26.312 -20.156 6.711 1 82.88 181 PRO A N 1
ATOM 1481 C CA . PRO A 1 181 ? -25.734 -18.828 6.508 1 82.88 181 PRO A CA 1
ATOM 1482 C C . PRO A 1 181 ? -24.406 -18.875 5.762 1 82.88 181 PRO A C 1
ATOM 1484 O O . PRO A 1 181 ? -23.703 -19.891 5.816 1 82.88 181 PRO A O 1
ATOM 1487 N N . LYS A 1 182 ? -24.156 -17.844 5.02 1 81.12 182 LYS A N 1
ATOM 1488 C CA . LYS A 1 182 ? -22.859 -17.719 4.348 1 81.12 182 LYS A CA 1
ATOM 1489 C C . LYS A 1 182 ? -21.75 -17.422 5.352 1 81.12 182 LYS A C 1
ATOM 1491 O O . LYS A 1 182 ? -21.797 -16.438 6.09 1 81.12 182 LYS A O 1
ATOM 1496 N N . VAL A 1 183 ? -20.812 -18.422 5.465 1 85 183 VAL A N 1
ATOM 1497 C CA . VAL A 1 183 ? -19.719 -18.266 6.41 1 85 183 VAL A CA 1
ATOM 1498 C C . VAL A 1 183 ? -18.391 -18.125 5.652 1 85 183 VAL A C 1
ATOM 1500 O O . VAL A 1 183 ? -18.219 -18.734 4.59 1 85 183 VAL A O 1
ATOM 1503 N N . LEU A 1 184 ? -17.578 -17.297 6.191 1 88.56 184 LEU A N 1
ATOM 1504 C CA . LEU A 1 184 ? -16.25 -17.141 5.613 1 88.56 184 LEU A CA 1
ATOM 1505 C C . LEU A 1 184 ? -15.391 -18.375 5.867 1 88.56 184 LEU A C 1
ATOM 1507 O O . LEU A 1 184 ? -15.414 -18.938 6.969 1 88.56 184 LEU A O 1
ATOM 1511 N N . ASP A 1 185 ? -14.742 -18.781 4.859 1 87.75 185 ASP A N 1
ATOM 1512 C CA . ASP A 1 185 ? -13.812 -19.875 5.07 1 87.75 185 ASP A CA 1
ATOM 1513 C C . ASP A 1 185 ? -12.484 -19.375 5.637 1 87.75 185 ASP A C 1
ATOM 1515 O O . ASP A 1 185 ? -12.297 -18.172 5.812 1 87.75 185 ASP A O 1
ATOM 1519 N N . GLU A 1 186 ? -11.633 -20.25 5.938 1 87 186 GLU A N 1
ATOM 1520 C CA . GLU A 1 186 ? -10.367 -19.938 6.59 1 87 186 GLU A CA 1
ATOM 1521 C C . GLU A 1 186 ? -9.508 -19.016 5.719 1 87 186 GLU A C 1
ATOM 1523 O O . GLU A 1 186 ? -8.875 -18.094 6.227 1 87 186 GLU A O 1
ATOM 1528 N N . VAL A 1 187 ? -9.547 -19.25 4.422 1 88.94 187 VAL A N 1
ATOM 1529 C CA . VAL A 1 187 ? -8.734 -18.469 3.496 1 88.94 187 VAL A CA 1
ATOM 1530 C C . VAL A 1 187 ? -9.297 -17.062 3.367 1 88.94 187 VAL A C 1
ATOM 1532 O O . VAL A 1 187 ? -8.547 -16.094 3.318 1 88.94 187 VAL A O 1
ATOM 1535 N N . GLN A 1 188 ? -10.586 -16.984 3.412 1 90.75 188 GLN A N 1
ATOM 1536 C CA . GLN A 1 188 ? -11.234 -15.688 3.322 1 90.75 188 GLN A CA 1
ATOM 1537 C C . GLN A 1 188 ? -10.984 -14.859 4.578 1 90.75 188 GLN A C 1
ATOM 1539 O O . GLN A 1 188 ? -10.805 -13.641 4.496 1 90.75 188 GLN A O 1
ATOM 1544 N N . ILE A 1 189 ? -11 -15.531 5.672 1 91.81 189 ILE A N 1
ATOM 1545 C CA . ILE A 1 189 ? -10.734 -14.859 6.938 1 91.81 189 ILE A CA 1
ATOM 1546 C C . ILE A 1 189 ? -9.297 -14.344 6.961 1 91.81 189 ILE A C 1
ATOM 1548 O O . ILE A 1 189 ? -9.047 -13.188 7.316 1 91.81 189 ILE A O 1
ATOM 1552 N N . LYS A 1 190 ? -8.398 -15.211 6.539 1 90.5 190 LYS A N 1
ATOM 1553 C CA . LYS A 1 190 ? -6.992 -14.828 6.484 1 90.5 190 LYS A CA 1
ATOM 1554 C C . LYS A 1 190 ? -6.777 -13.641 5.551 1 90.5 190 LYS A C 1
ATOM 1556 O O . LYS A 1 190 ? -6.055 -12.703 5.891 1 90.5 190 LYS A O 1
ATOM 1561 N N . ASP A 1 191 ? -7.41 -13.688 4.465 1 91.56 191 ASP A N 1
ATOM 1562 C CA . ASP A 1 191 ? -7.312 -12.633 3.461 1 91.56 191 ASP A CA 1
ATOM 1563 C C . ASP A 1 191 ? -7.785 -11.289 4.02 1 91.56 191 ASP A C 1
ATOM 1565 O O . ASP A 1 191 ? -7.086 -10.281 3.902 1 91.56 191 ASP A O 1
ATOM 1569 N N . ARG A 1 192 ? -8.883 -11.336 4.629 1 94 192 ARG A N 1
ATOM 1570 C CA . ARG A 1 192 ? -9.469 -10.109 5.168 1 94 192 ARG A CA 1
ATOM 1571 C C . ARG A 1 192 ? -8.648 -9.578 6.34 1 94 192 ARG A C 1
ATOM 1573 O O . ARG A 1 192 ? -8.484 -8.367 6.492 1 94 192 ARG A O 1
ATOM 1580 N N . TYR A 1 193 ? -8.18 -10.5 7.145 1 94.12 193 TYR A N 1
ATOM 1581 C CA . TYR A 1 193 ? -7.355 -10.102 8.281 1 94.12 193 TYR A CA 1
ATOM 1582 C C . TYR A 1 193 ? -6.066 -9.438 7.809 1 94.12 193 TYR A C 1
ATOM 1584 O O . TYR A 1 193 ? -5.688 -8.375 8.312 1 94.12 193 TYR A O 1
ATOM 1592 N N . ILE A 1 194 ? -5.441 -10.023 6.867 1 91.88 194 ILE A N 1
ATOM 1593 C CA . ILE A 1 194 ? -4.195 -9.484 6.336 1 91.88 194 ILE A CA 1
ATOM 1594 C C . ILE A 1 194 ? -4.457 -8.117 5.695 1 91.88 194 ILE A C 1
ATOM 1596 O O . ILE A 1 194 ? -3.697 -7.172 5.914 1 91.88 194 ILE A O 1
ATOM 1600 N N . HIS A 1 195 ? -5.512 -8.039 4.949 1 93.69 195 HIS A N 1
ATOM 1601 C CA . HIS A 1 195 ? -5.895 -6.777 4.316 1 93.69 195 HIS A CA 1
ATOM 1602 C C . HIS A 1 195 ? -6.117 -5.688 5.355 1 93.69 195 HIS A C 1
ATOM 1604 O O . HIS A 1 195 ? -5.633 -4.562 5.195 1 93.69 195 HIS A O 1
ATOM 1610 N N . ALA A 1 196 ? -6.805 -6.008 6.41 1 95.06 196 ALA A N 1
ATOM 1611 C CA . ALA A 1 196 ? -7.074 -5.055 7.484 1 95.06 196 ALA A CA 1
ATOM 1612 C C . ALA A 1 196 ? -5.781 -4.625 8.172 1 95.06 196 ALA A C 1
ATOM 1614 O O . ALA A 1 196 ? -5.562 -3.438 8.414 1 95.06 196 ALA A O 1
ATOM 1615 N N . ALA A 1 197 ? -4.945 -5.613 8.414 1 92.75 197 ALA A N 1
ATOM 1616 C CA . ALA A 1 197 ? -3.697 -5.352 9.133 1 92.75 197 ALA A CA 1
ATOM 1617 C C . ALA A 1 197 ? -2.764 -4.477 8.305 1 92.75 197 ALA A C 1
ATOM 1619 O O . ALA A 1 197 ? -2.16 -3.533 8.82 1 92.75 197 ALA A O 1
ATOM 1620 N N . GLU A 1 198 ? -2.625 -4.727 7.031 1 90.69 198 GLU A N 1
ATOM 1621 C CA . GLU A 1 198 ? -1.769 -3.943 6.148 1 90.69 198 GLU A CA 1
ATOM 1622 C C . GLU A 1 198 ? -2.283 -2.512 6.008 1 90.69 198 GLU A C 1
ATOM 1624 O O . GLU A 1 198 ? -1.498 -1.562 6.008 1 90.69 198 GLU A O 1
ATOM 1629 N N . THR A 1 199 ? -3.588 -2.42 5.855 1 93.81 199 THR A N 1
ATOM 1630 C CA . THR A 1 199 ? -4.191 -1.096 5.754 1 93.81 199 THR A CA 1
ATOM 1631 C C . THR A 1 199 ? -3.992 -0.312 7.051 1 93.81 199 THR A C 1
ATOM 1633 O O . THR A 1 199 ? -3.668 0.877 7.016 1 93.81 199 THR A O 1
ATOM 1636 N N . ALA A 1 200 ? -4.18 -0.983 8.156 1 93.12 200 ALA A N 1
ATOM 1637 C CA . ALA A 1 200 ? -4.02 -0.342 9.453 1 93.12 200 ALA A CA 1
ATOM 1638 C C . ALA A 1 200 ? -2.596 0.18 9.633 1 93.12 200 ALA A C 1
ATOM 1640 O O . ALA A 1 200 ? -2.395 1.304 10.102 1 93.12 200 ALA A O 1
ATOM 1641 N N . ARG A 1 201 ? -1.669 -0.576 9.258 1 87.12 201 ARG A N 1
ATOM 1642 C CA . ARG A 1 201 ? -0.268 -0.18 9.359 1 87.12 201 ARG A CA 1
ATOM 1643 C C . ARG A 1 201 ? 0.043 0.986 8.43 1 87.12 201 ARG A C 1
ATOM 1645 O O . ARG A 1 201 ? 0.82 1.877 8.773 1 87.12 201 ARG A O 1
ATOM 1652 N N . SER A 1 202 ? -0.54 0.927 7.297 1 88.56 202 SER A N 1
ATOM 1653 C CA . SER A 1 202 ? -0.321 1.996 6.328 1 88.56 202 SER A CA 1
ATOM 1654 C C . SER A 1 202 ? -0.855 3.328 6.844 1 88.56 202 SER A C 1
ATOM 1656 O O . SER A 1 202 ? -0.264 4.379 6.59 1 88.56 202 SER A O 1
ATOM 1658 N N . ILE A 1 203 ? -1.938 3.262 7.551 1 90.25 203 ILE A N 1
ATOM 1659 C CA . ILE A 1 203 ? -2.531 4.469 8.117 1 90.25 203 ILE A CA 1
ATOM 1660 C C . ILE A 1 203 ? -1.559 5.102 9.117 1 90.25 203 ILE A C 1
ATOM 1662 O O . ILE A 1 203 ? -1.387 6.32 9.133 1 90.25 203 ILE A O 1
ATOM 1666 N N . LEU A 1 204 ? -0.925 4.312 9.883 1 85.25 204 LEU A N 1
ATOM 1667 C CA . LEU A 1 204 ? 0.043 4.809 10.859 1 85.25 204 LEU A CA 1
ATOM 1668 C C . LEU A 1 204 ? 1.186 5.543 10.156 1 85.25 204 LEU A C 1
ATOM 1670 O O . LEU A 1 204 ? 1.645 6.582 10.641 1 85.25 204 LEU A O 1
ATOM 1674 N N . ALA A 1 205 ? 1.567 5.027 9.078 1 81.12 205 ALA A N 1
ATOM 1675 C CA . ALA A 1 205 ? 2.637 5.648 8.305 1 81.12 205 ALA A CA 1
ATOM 1676 C C . ALA A 1 205 ? 2.178 6.973 7.695 1 81.12 205 ALA A C 1
ATOM 1678 O O . ALA A 1 205 ? 2.955 7.926 7.605 1 81.12 205 ALA A O 1
ATOM 1679 N N . ASP A 1 206 ? 0.975 7.062 7.383 1 85.56 206 ASP A N 1
ATOM 1680 C CA . ASP A 1 206 ? 0.409 8.234 6.723 1 85.56 206 ASP A CA 1
ATOM 1681 C C . ASP A 1 206 ? 0.36 9.43 7.668 1 85.56 206 ASP A C 1
ATOM 1683 O O . ASP A 1 206 ? 0.373 10.578 7.223 1 85.56 206 ASP A O 1
ATOM 1687 N N . PHE A 1 207 ? 0.341 9.195 8.93 1 90 207 PHE A N 1
ATOM 1688 C CA . PHE A 1 207 ? 0.212 10.289 9.883 1 90 207 PHE A CA 1
ATOM 1689 C C . PHE A 1 207 ? 1.403 11.234 9.789 1 90 207 PHE A C 1
ATOM 1691 O O . PHE A 1 207 ? 1.246 12.453 9.898 1 90 207 PHE A O 1
ATOM 1698 N N . ARG A 1 208 ? 2.572 10.688 9.625 1 88.06 208 ARG A N 1
ATOM 1699 C CA . ARG A 1 208 ? 3.74 11.547 9.469 1 88.06 208 ARG A CA 1
ATOM 1700 C C . ARG A 1 208 ? 3.637 12.383 8.195 1 88.06 208 ARG A C 1
ATOM 1702 O O . ARG A 1 208 ? 4.055 13.547 8.164 1 88.06 208 ARG A O 1
ATOM 1709 N N . GLU A 1 209 ? 3.115 11.781 7.207 1 89.19 209 GLU A N 1
ATOM 1710 C CA . GLU A 1 209 ? 2.928 12.5 5.949 1 89.19 209 GLU A CA 1
ATOM 1711 C C . GLU A 1 209 ? 1.855 13.578 6.086 1 89.19 209 GLU A C 1
ATOM 1713 O O . GLU A 1 209 ? 1.984 14.664 5.523 1 89.19 209 GLU A O 1
ATOM 1718 N N . VAL A 1 210 ? 0.802 13.281 6.762 1 90.75 210 VAL A N 1
ATOM 1719 C CA . VAL A 1 210 ? -0.268 14.242 7.016 1 90.75 210 VAL A CA 1
ATOM 1720 C C . VAL A 1 210 ? 0.281 15.438 7.797 1 90.75 210 VAL A C 1
ATOM 1722 O O . VAL A 1 210 ? -0.013 16.594 7.469 1 90.75 210 VAL A O 1
ATOM 1725 N N . GLU A 1 211 ? 1.085 15.156 8.742 1 89.31 211 GLU A N 1
ATOM 1726 C CA . GLU A 1 211 ? 1.712 16.234 9.508 1 89.31 211 GLU A CA 1
ATOM 1727 C C . GLU A 1 211 ? 2.574 17.125 8.617 1 89.31 211 GLU A C 1
ATOM 1729 O O . GLU A 1 211 ? 2.543 18.344 8.742 1 89.31 211 GLU A O 1
ATOM 1734 N N . GLU A 1 212 ? 3.283 16.469 7.812 1 87.19 212 GLU A N 1
ATOM 1735 C CA . GLU A 1 212 ? 4.129 17.219 6.887 1 87.19 212 GLU A CA 1
ATOM 1736 C C . GLU A 1 212 ? 3.291 18.078 5.953 1 87.19 212 GLU A C 1
ATOM 1738 O O . GLU A 1 212 ? 3.682 19.203 5.621 1 87.19 212 GLU A O 1
ATOM 1743 N N . ASN A 1 213 ? 2.211 17.578 5.508 1 89.69 213 ASN A N 1
ATOM 1744 C CA . ASN A 1 213 ? 1.313 18.344 4.648 1 89.69 213 ASN A CA 1
ATOM 1745 C C . ASN A 1 213 ? 0.771 19.578 5.363 1 89.69 213 ASN A C 1
ATOM 1747 O O . ASN A 1 213 ? 0.654 20.656 4.766 1 89.69 213 ASN A O 1
ATOM 1751 N N . PHE A 1 214 ? 0.456 19.422 6.609 1 90.38 214 PHE A N 1
ATOM 1752 C CA . PHE A 1 214 ? -0.031 20.562 7.391 1 90.38 214 PHE A CA 1
ATOM 1753 C C . PHE A 1 214 ? 1.062 21.609 7.562 1 90.38 214 PHE A C 1
ATOM 1755 O O . PHE A 1 214 ? 0.794 22.812 7.488 1 90.38 214 PHE A O 1
ATOM 1762 N N . ARG A 1 215 ? 2.258 21.156 7.742 1 88.12 215 ARG A N 1
ATOM 1763 C CA . ARG A 1 215 ? 3.379 22.078 7.867 1 88.12 215 ARG A CA 1
ATOM 1764 C C . ARG A 1 215 ? 3.611 22.828 6.562 1 88.12 215 ARG A C 1
ATOM 1766 O O . ARG A 1 215 ? 3.924 24.016 6.574 1 88.12 215 ARG A O 1
ATOM 1773 N N . GLN A 1 216 ? 3.521 22.109 5.523 1 88.25 216 GLN A N 1
ATOM 1774 C CA . GLN A 1 216 ? 3.664 22.75 4.219 1 88.25 216 GLN A CA 1
ATOM 1775 C C . GLN A 1 216 ? 2.557 23.766 3.984 1 88.25 216 GLN A C 1
ATOM 1777 O O . GLN A 1 216 ? 2.797 24.828 3.4 1 88.25 216 GLN A O 1
ATOM 1782 N N . LEU A 1 217 ? 1.382 23.406 4.359 1 86.62 217 LEU A N 1
ATOM 1783 C CA . LEU A 1 217 ? 0.259 24.328 4.254 1 86.62 217 LEU A CA 1
ATOM 1784 C C . LEU A 1 217 ? 0.509 25.594 5.078 1 86.62 217 LEU A C 1
ATOM 1786 O O . LEU A 1 217 ? 0.22 26.703 4.629 1 86.62 217 LEU A O 1
ATOM 1790 N N . GLU A 1 218 ? 1 25.391 6.188 1 85.56 218 GLU A N 1
ATOM 1791 C CA . GLU A 1 218 ? 1.338 26.516 7.047 1 85.56 218 GLU A CA 1
ATOM 1792 C C . GLU A 1 218 ? 2.391 27.406 6.398 1 85.56 218 GLU A C 1
ATOM 1794 O O . GLU A 1 218 ? 2.271 28.641 6.422 1 85.56 218 GLU A O 1
ATOM 1799 N N . ARG A 1 219 ? 3.408 26.797 5.879 1 84.25 219 ARG A N 1
ATOM 1800 C CA . ARG A 1 219 ? 4.473 27.547 5.223 1 84.25 219 ARG A CA 1
ATOM 1801 C C . ARG A 1 219 ? 3.934 28.328 4.031 1 84.25 219 ARG A C 1
ATOM 1803 O O . ARG A 1 219 ? 4.289 29.5 3.834 1 84.25 219 ARG A O 1
ATOM 1810 N N . SER A 1 220 ? 3.158 27.672 3.318 1 84.5 220 SER A N 1
ATOM 1811 C CA . SER A 1 220 ? 2.566 28.328 2.154 1 84.5 220 SER A CA 1
ATOM 1812 C C . SER A 1 220 ? 1.675 29.484 2.568 1 84.5 220 SER A C 1
ATOM 1814 O O . SER A 1 220 ? 1.676 30.531 1.922 1 84.5 220 SER A O 1
ATOM 1816 N N . LEU A 1 221 ? 0.963 29.297 3.57 1 81.88 221 LEU A N 1
ATOM 1817 C CA . LEU A 1 221 ? 0.091 30.359 4.074 1 81.88 221 LEU A CA 1
ATOM 1818 C C . LEU A 1 221 ? 0.908 31.531 4.617 1 81.88 221 LEU A C 1
ATOM 1820 O O . LEU A 1 221 ? 0.565 32.688 4.387 1 81.88 221 LEU A O 1
ATOM 1824 N N . MET A 1 222 ? 1.965 31.219 5.289 1 79.06 222 MET A N 1
ATOM 1825 C CA . MET A 1 222 ? 2.842 32.25 5.828 1 79.06 222 MET A CA 1
ATOM 1826 C C . MET A 1 222 ? 3.479 33.062 4.703 1 79.06 222 MET A C 1
ATOM 1828 O O . MET A 1 222 ? 3.6 34.281 4.805 1 79.06 222 MET A O 1
ATOM 1832 N N . GLU A 1 223 ? 3.824 32.312 3.693 1 79.56 223 GLU A N 1
ATOM 1833 C CA . GLU A 1 223 ? 4.387 33 2.531 1 79.56 223 GLU A CA 1
ATOM 1834 C C . GLU A 1 223 ? 3.361 33.906 1.895 1 79.56 223 GLU A C 1
ATOM 1836 O O . GLU A 1 223 ? 3.703 35.031 1.477 1 79.56 223 GLU A O 1
ATOM 1841 N N . GLN A 1 224 ? 2.17 33.531 1.86 1 78.31 224 GLN A N 1
ATOM 1842 C CA . GLN A 1 224 ? 1.109 34.344 1.294 1 78.31 224 GLN A CA 1
ATOM 1843 C C . GLN A 1 224 ? 0.821 35.562 2.178 1 78.31 224 GLN A C 1
ATOM 1845 O O . GLN A 1 224 ? 0.561 36.656 1.675 1 78.31 224 GLN A O 1
ATOM 1850 N N . ILE A 1 225 ? 0.902 35.344 3.412 1 75.5 225 ILE A N 1
ATOM 1851 C CA . ILE A 1 225 ? 0.629 36.438 4.363 1 75.5 225 ILE A CA 1
ATOM 1852 C C . ILE A 1 225 ? 1.738 37.469 4.293 1 75.5 225 ILE A C 1
ATOM 1854 O O . ILE A 1 225 ? 1.466 38.688 4.293 1 75.5 225 ILE A O 1
ATOM 1858 N N . VAL A 1 226 ? 2.906 37.031 4.129 1 73.38 226 VAL A N 1
ATOM 1859 C CA . VAL A 1 226 ? 4.055 37.906 4.105 1 73.38 226 VAL A CA 1
ATOM 1860 C C . VAL A 1 226 ? 4.062 38.719 2.803 1 73.38 226 VAL A C 1
ATOM 1862 O O . VAL A 1 226 ? 4.434 39.906 2.787 1 73.38 226 VAL A O 1
ATOM 1865 N N . THR A 1 227 ? 3.559 38.062 1.787 1 74.06 227 THR A N 1
ATOM 1866 C CA . THR A 1 227 ? 3.588 38.719 0.48 1 74.06 227 THR A CA 1
ATOM 1867 C C . THR A 1 227 ? 2.312 39.531 0.247 1 74.06 227 THR A C 1
ATOM 1869 O O . THR A 1 227 ? 2.188 40.219 -0.762 1 74.06 227 THR A O 1
ATOM 1872 N N . TRP A 1 228 ? 1.446 39.438 1.189 1 73 228 TRP A N 1
ATOM 1873 C CA . TRP A 1 228 ? 0.155 40.094 1.027 1 73 228 TRP A CA 1
ATOM 1874 C C . TRP A 1 228 ? 0.304 41.594 1.099 1 73 228 TRP A C 1
ATOM 1876 O O . TRP A 1 228 ? 0.856 42.125 2.064 1 73 228 TRP A O 1
ATOM 1886 N N . LYS A 1 229 ? -0.072 42.281 0.009 1 67.25 229 LYS A N 1
ATOM 1887 C CA . LYS A 1 229 ? 0.113 43.719 -0.079 1 67.25 229 LYS A CA 1
ATOM 1888 C C . LYS A 1 229 ? -1.215 44.469 0.084 1 67.25 229 LYS A C 1
ATOM 1890 O O . LYS A 1 229 ? -1.237 45.688 0.253 1 67.25 229 LYS A O 1
ATOM 1895 N N . LYS A 1 230 ? -2.412 43.812 -0.08 1 64.69 230 LYS A N 1
ATOM 1896 C CA . LYS A 1 230 ? -3.703 44.469 -0.26 1 64.69 230 LYS A CA 1
ATOM 1897 C C . LYS A 1 230 ? -4.336 44.812 1.085 1 64.69 230 LYS A C 1
ATOM 1899 O O . LYS A 1 230 ? -5.547 45.031 1.169 1 64.69 230 LYS A O 1
ATOM 1904 N N . GLY A 1 231 ? -3.709 45 2.152 1 62.28 231 GLY A N 1
ATOM 1905 C CA . GLY A 1 231 ? -4.223 45.406 3.453 1 62.28 231 GLY A CA 1
ATOM 1906 C C . GLY A 1 231 ? -4.504 44.25 4.371 1 62.28 231 GLY A C 1
ATOM 1907 O O . GLY A 1 231 ? -4.738 43.125 3.902 1 62.28 231 GLY A O 1
ATOM 1908 N N . LYS A 1 232 ? -4.426 44.438 5.594 1 63.91 232 LYS A N 1
ATOM 1909 C CA . LYS A 1 232 ? -4.613 43.438 6.629 1 63.91 232 LYS A CA 1
ATOM 1910 C C . LYS A 1 232 ? -6.039 42.875 6.621 1 63.91 232 LYS A C 1
ATOM 1912 O O . LYS A 1 232 ? -6.262 41.688 6.879 1 63.91 232 LYS A O 1
ATOM 1917 N N . GLY A 1 233 ? -7.004 43.781 6.305 1 62.53 233 GLY A N 1
ATOM 1918 C CA . GLY A 1 233 ? -8.398 43.375 6.297 1 62.53 233 GLY A CA 1
ATOM 1919 C C . GLY A 1 233 ? -8.711 42.344 5.234 1 62.53 233 GLY A C 1
ATOM 1920 O O . GLY A 1 233 ? -9.383 41.344 5.508 1 62.53 233 GLY A O 1
ATOM 1921 N N . GLU A 1 234 ? -8.195 42.531 4.145 1 69.56 234 GLU A N 1
ATOM 1922 C CA . GLU A 1 234 ? -8.438 41.594 3.041 1 69.56 234 GLU A CA 1
ATOM 1923 C C . GLU A 1 234 ? -7.746 40.281 3.287 1 69.56 234 GLU A C 1
ATOM 1925 O O . GLU A 1 234 ? -8.266 39.219 2.908 1 69.56 234 GLU A O 1
ATOM 1930 N N . LEU A 1 235 ? -6.641 40.375 3.891 1 68.88 235 LEU A N 1
ATOM 1931 C CA . LEU A 1 235 ? -5.91 39.156 4.262 1 68.88 235 LEU A CA 1
ATOM 1932 C C . LEU A 1 235 ? -6.723 38.312 5.23 1 68.88 235 LEU A C 1
ATOM 1934 O O . LEU A 1 235 ? -6.848 37.094 5.043 1 68.88 235 LEU A O 1
ATOM 1938 N N . LEU A 1 236 ? -7.266 39.062 6.188 1 65.62 236 LEU A N 1
ATOM 1939 C CA . LEU A 1 236 ? -8.055 38.375 7.207 1 65.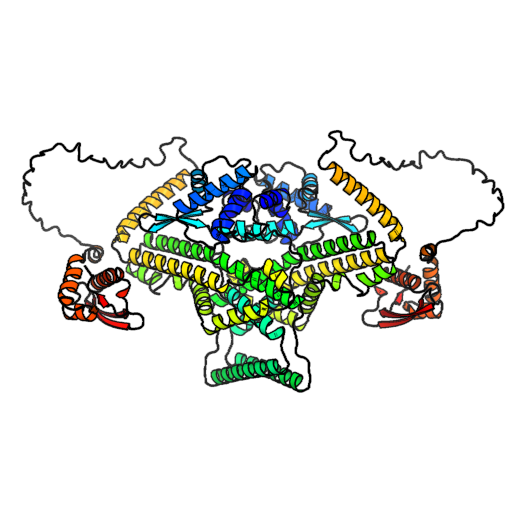62 236 LEU A CA 1
ATOM 1940 C C . LEU A 1 236 ? -9.312 37.781 6.602 1 65.62 236 LEU A C 1
ATOM 1942 O O . LEU A 1 236 ? -9.727 36.688 6.992 1 65.62 236 LEU A O 1
ATOM 1946 N N . GLU A 1 237 ? -9.781 38.469 5.695 1 65.5 237 GLU A N 1
ATOM 1947 C CA . GLU A 1 237 ? -10.992 38 5.043 1 65.5 237 GLU A CA 1
ATOM 1948 C C . GLU A 1 237 ? -10.703 36.75 4.199 1 65.5 237 GLU A C 1
ATOM 1950 O O . GLU A 1 237 ? -11.5 35.812 4.188 1 65.5 237 GLU A O 1
ATOM 1955 N N . LYS A 1 238 ? -9.641 36.75 3.582 1 66.62 238 LYS A N 1
ATOM 1956 C CA . LYS A 1 238 ? -9.32 35.656 2.656 1 66.62 238 LYS A CA 1
ATOM 1957 C C . LYS A 1 238 ? -8.914 34.375 3.406 1 66.62 238 LYS A C 1
ATOM 1959 O O . LYS A 1 238 ? -9.305 33.281 3.025 1 66.62 238 LYS A O 1
ATOM 1964 N N . PHE A 1 239 ? -8.164 34.656 4.41 1 65.56 239 PHE A N 1
ATOM 1965 C CA . PHE A 1 239 ? -7.543 33.469 4.977 1 65.56 239 PHE A CA 1
ATOM 1966 C C . PHE A 1 239 ? -8.203 33.094 6.297 1 65.56 239 PHE A C 1
ATOM 1968 O O . PHE A 1 239 ? -8.094 31.953 6.746 1 65.56 239 PHE A O 1
ATOM 1975 N N . PHE A 1 240 ? -8.922 34.094 6.879 1 60.66 240 PHE A N 1
ATOM 1976 C CA . PHE A 1 240 ? -9.398 33.812 8.227 1 60.66 240 PHE A CA 1
ATOM 1977 C C . PHE A 1 240 ? -10.914 33.938 8.297 1 60.66 240 PHE A C 1
ATOM 1979 O O . PHE A 1 240 ? -11.484 34.031 9.391 1 60.66 240 PHE A O 1
ATOM 1986 N N . GLN A 1 241 ? -11.344 34.219 7.074 1 55.75 241 GLN A N 1
ATOM 1987 C CA . GLN A 1 241 ? -12.805 34.25 7.141 1 55.75 241 GLN A CA 1
ATOM 1988 C C . GLN A 1 241 ? -13.352 33.031 7.859 1 55.75 241 GLN A C 1
ATOM 1990 O O . GLN A 1 241 ? -14.305 33.125 8.633 1 55.75 241 GLN A O 1
ATOM 1995 N N . ASP A 1 242 ? -12.727 31.906 7.434 1 53.75 242 ASP A N 1
ATOM 1996 C CA . ASP A 1 242 ? -13.125 30.672 8.109 1 53.75 242 ASP A CA 1
ATOM 1997 C C . ASP A 1 242 ? -12.102 30.266 9.164 1 53.75 242 ASP A C 1
ATOM 1999 O O . ASP A 1 242 ? -10.898 30.25 8.898 1 53.75 242 ASP A O 1
ATOM 2003 N N . ARG A 1 243 ? -12.312 30.547 10.453 1 53.41 243 ARG A N 1
ATOM 2004 C CA . ARG A 1 243 ? -11.531 30.484 11.688 1 53.41 243 ARG A CA 1
ATOM 2005 C C . ARG A 1 243 ? -10.367 29.516 11.539 1 53.41 243 ARG A C 1
ATOM 2007 O O . ARG A 1 243 ? -9.312 29.703 12.148 1 53.41 243 ARG A O 1
ATOM 2014 N N . ASP A 1 244 ? -10.461 28.438 10.719 1 68.12 244 ASP A N 1
ATOM 2015 C CA . ASP A 1 244 ? -9.32 27.531 10.766 1 68.12 244 ASP A CA 1
ATOM 2016 C C . ASP A 1 244 ? -8.961 27.016 9.375 1 68.12 244 ASP A C 1
ATOM 2018 O O . ASP A 1 244 ? -9.531 26.031 8.898 1 68.12 244 ASP A O 1
ATOM 2022 N N . TYR A 1 245 ? -8.094 27.891 8.742 1 75.38 245 TYR A N 1
ATOM 2023 C CA . TYR A 1 245 ? -7.613 27.609 7.395 1 75.38 245 TYR A CA 1
ATOM 2024 C C . TYR A 1 245 ? -7.117 26.172 7.289 1 75.38 245 TYR A C 1
ATOM 2026 O O . TYR A 1 245 ? -7.402 25.484 6.309 1 75.38 245 TYR A O 1
ATOM 2034 N N . ILE A 1 246 ? -6.43 25.688 8.203 1 81.06 246 ILE A N 1
ATOM 2035 C CA . ILE A 1 246 ? -5.84 24.359 8.172 1 81.06 246 ILE A CA 1
ATOM 2036 C C . ILE A 1 246 ? -6.938 23.312 8.266 1 81.06 246 ILE A C 1
ATOM 2038 O O . ILE A 1 246 ? -6.953 22.344 7.496 1 81.06 246 ILE A O 1
ATOM 2042 N N . GLN A 1 247 ? -7.898 23.609 9.086 1 80.31 247 GLN A N 1
ATOM 2043 C CA . GLN A 1 247 ? -8.969 22.641 9.305 1 80.31 247 GLN A CA 1
ATOM 2044 C C . GLN A 1 247 ? -9.891 22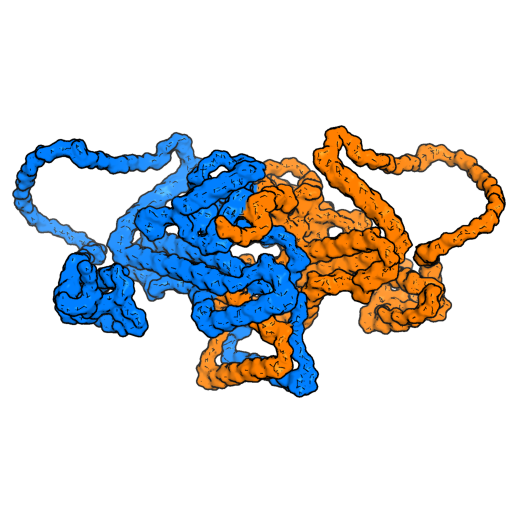.547 8.094 1 80.31 247 GLN A C 1
ATOM 2046 O O . GLN A 1 247 ? -10.469 21.5 7.824 1 80.31 247 GLN A O 1
ATOM 2051 N N . HIS A 1 248 ? -9.898 23.641 7.363 1 82.31 248 HIS A N 1
ATOM 2052 C CA . HIS A 1 248 ? -10.828 23.672 6.242 1 82.31 248 HIS A CA 1
ATOM 2053 C C . HIS A 1 248 ? -10.148 23.234 4.949 1 82.31 248 HIS A C 1
ATOM 2055 O O . HIS A 1 248 ? -10.797 23.125 3.906 1 82.31 248 HIS A O 1
ATOM 2061 N N . SER A 1 249 ? -8.875 23.062 5.082 1 86.88 249 SER A N 1
ATOM 2062 C CA . SER A 1 249 ? -8.188 22.484 3.928 1 86.88 249 SER A CA 1
ATOM 2063 C C . SER A 1 249 ? -8.695 21.094 3.619 1 86.88 249 SER A C 1
ATOM 2065 O O . SER A 1 249 ? -9.391 20.484 4.438 1 86.88 249 SER A O 1
ATOM 2067 N N . GLU A 1 250 ? -8.445 20.594 2.453 1 85.69 250 GLU A N 1
ATOM 2068 C CA . GLU A 1 250 ? -8.844 19.234 2.096 1 85.69 250 GLU A CA 1
ATOM 2069 C C . GLU A 1 250 ? -8.273 18.219 3.078 1 85.69 250 GLU A C 1
ATOM 2071 O O . GLU A 1 250 ? -8.984 17.312 3.527 1 85.69 250 GLU A O 1
ATOM 2076 N N . GLN A 1 251 ? -7 18.484 3.391 1 88.06 251 GLN A N 1
ATOM 2077 C CA . GLN A 1 251 ? -6.336 17.594 4.328 1 88.06 251 GLN A CA 1
ATOM 2078 C C . GLN A 1 251 ? -6.969 17.688 5.715 1 88.06 251 GLN A C 1
ATOM 2080 O O . GLN A 1 251 ? -7.172 16.656 6.383 1 88.06 251 GLN A O 1
ATOM 2085 N N . GLY A 1 252 ? -7.234 18.844 6.113 1 88.31 252 GLY A N 1
ATOM 2086 C CA . GLY A 1 252 ? -7.84 19.031 7.422 1 88.31 252 GLY A CA 1
ATOM 2087 C C . GLY A 1 252 ? -9.211 18.406 7.543 1 88.31 252 GLY A C 1
ATOM 2088 O O . GLY A 1 252 ? -9.523 17.766 8.547 1 88.31 252 GLY A O 1
ATOM 2089 N N . ARG A 1 253 ? -10 18.516 6.559 1 88.31 253 ARG A N 1
ATOM 2090 C CA . ARG A 1 253 ? -11.352 17.953 6.551 1 88.31 253 ARG A CA 1
ATOM 2091 C C . ARG A 1 253 ? -11.305 16.422 6.562 1 88.31 253 ARG A C 1
ATOM 2093 O O . ARG A 1 253 ? -12.078 15.781 7.281 1 88.31 253 ARG A O 1
ATOM 2100 N N . SER A 1 254 ? -10.5 15.906 5.77 1 88.75 254 SER A N 1
ATOM 2101 C CA . SER A 1 254 ? -10.359 14.461 5.742 1 88.75 254 SER A CA 1
ATOM 2102 C C . SER A 1 254 ? -9.867 13.922 7.082 1 88.75 254 SER A C 1
ATOM 2104 O O . SER A 1 254 ? -10.414 12.945 7.605 1 88.75 254 SER A O 1
ATOM 2106 N N . PHE A 1 255 ? -8.789 14.57 7.598 1 90.56 255 PHE A N 1
ATOM 2107 C CA . PHE A 1 255 ? -8.242 14.117 8.875 1 90.56 255 PHE A CA 1
ATOM 2108 C C . PHE A 1 255 ? -9.242 14.328 10 1 90.56 255 PHE A C 1
ATOM 2110 O O . PHE A 1 255 ? -9.32 13.523 10.93 1 90.56 255 PHE A O 1
ATOM 2117 N N . GLY A 1 256 ? -10 15.422 9.922 1 88.12 256 GLY A N 1
ATOM 2118 C CA . GLY A 1 256 ? -11.07 15.648 10.883 1 88.12 256 GLY A CA 1
ATOM 2119 C C . GLY A 1 256 ? -12.117 14.555 10.883 1 88.12 256 GLY A C 1
ATOM 2120 O O . GLY A 1 256 ? -12.539 14.094 11.945 1 88.12 256 GLY A O 1
ATOM 2121 N N . ALA A 1 257 ? -12.492 14.125 9.711 1 87.88 257 ALA A N 1
ATOM 2122 C CA . ALA A 1 257 ? -13.461 13.039 9.586 1 87.88 257 ALA A CA 1
ATOM 2123 C C . ALA A 1 257 ? -12.891 11.734 10.156 1 87.88 257 ALA A C 1
ATOM 2125 O O . ALA A 1 257 ? -13.609 10.977 10.812 1 87.88 257 ALA A O 1
ATOM 2126 N N . PHE A 1 258 ? -11.641 11.516 9.891 1 90.69 258 PHE A N 1
ATOM 2127 C CA . PHE A 1 258 ? -10.938 10.375 10.461 1 90.69 258 PHE A CA 1
ATOM 2128 C C . PHE A 1 258 ? -10.953 10.43 11.984 1 90.69 258 PHE A C 1
ATOM 2130 O O . PHE A 1 258 ? -11.25 9.43 12.641 1 90.69 258 PHE A O 1
ATOM 2137 N N . TRP A 1 259 ? -10.594 11.578 12.453 1 87.44 259 TRP A N 1
ATOM 2138 C CA . TRP A 1 259 ? -10.539 11.789 13.898 1 87.44 259 TRP A CA 1
ATOM 2139 C C . TRP A 1 259 ? -11.898 11.547 14.539 1 87.44 259 TRP A C 1
ATOM 2141 O O . TRP A 1 259 ? -12.008 10.852 15.547 1 87.44 259 TRP A O 1
ATOM 2151 N N . ASP A 1 260 ? -12.906 12.023 13.914 1 86.38 260 ASP A N 1
ATOM 2152 C CA . ASP A 1 260 ? -14.273 11.859 14.414 1 86.38 260 ASP A CA 1
ATOM 2153 C C . ASP A 1 260 ? -14.68 10.391 14.422 1 86.38 260 ASP A C 1
ATOM 2155 O O . ASP A 1 260 ? -15.328 9.922 15.367 1 86.38 260 ASP A O 1
ATOM 2159 N N . TYR A 1 261 ? -14.297 9.742 13.43 1 85.62 261 TYR A N 1
ATOM 2160 C CA . TYR A 1 261 ? -14.625 8.328 13.328 1 85.62 261 TYR A CA 1
ATOM 2161 C C . TYR A 1 261 ? -13.914 7.52 14.414 1 85.62 261 TYR A C 1
ATOM 2163 O O . TYR A 1 261 ? -14.523 6.656 15.047 1 85.62 261 TYR A O 1
ATOM 2171 N N . LEU A 1 262 ? -12.648 7.793 14.609 1 85.75 262 LEU A N 1
ATOM 2172 C CA . LEU A 1 262 ? -11.828 7.066 15.57 1 85.75 262 LEU A CA 1
ATOM 2173 C C . LEU A 1 262 ? -12.305 7.32 17 1 85.75 262 LEU A C 1
ATOM 2175 O O . LEU A 1 262 ? -12.273 6.418 17.828 1 85.75 262 LEU A O 1
ATOM 2179 N N . MET A 1 263 ? -12.75 8.508 17.203 1 82.75 263 MET A N 1
ATOM 2180 C CA . MET A 1 263 ? -13.086 8.906 18.578 1 82.75 263 MET A CA 1
ATOM 2181 C C . MET A 1 263 ? -14.523 8.531 18.906 1 82.75 263 MET A C 1
ATOM 2183 O O . MET A 1 263 ? -14.938 8.609 20.078 1 82.75 263 MET A O 1
ATOM 2187 N N . ASN A 1 264 ? -15.188 8.109 17.875 1 80.5 264 ASN A N 1
ATOM 2188 C CA . ASN A 1 264 ? -16.547 7.668 18.156 1 80.5 264 ASN A CA 1
ATOM 2189 C C . ASN A 1 264 ? -16.562 6.434 19.062 1 80.5 264 ASN A C 1
ATOM 2191 O O . ASN A 1 264 ? -15.898 5.438 18.766 1 80.5 264 ASN A O 1
ATOM 2195 N N . GLN A 1 265 ? -17.203 6.535 20.188 1 66.38 265 GLN A N 1
ATOM 2196 C CA . GLN A 1 265 ? -17.188 5.535 21.25 1 66.38 265 GLN A CA 1
ATOM 2197 C C . GLN A 1 265 ? -17.688 4.184 20.734 1 66.38 265 GLN A C 1
ATOM 2199 O O . GLN A 1 265 ? -17.109 3.145 21.062 1 66.38 265 GLN A O 1
ATOM 2204 N N . SER A 1 266 ? -18.734 4.117 20.125 1 67.88 266 SER A N 1
ATOM 2205 C CA . SER A 1 266 ? -19.328 2.875 19.641 1 67.88 266 SER A CA 1
ATOM 2206 C C . SER A 1 266 ? -18.359 2.107 18.75 1 67.88 266 SER A C 1
ATOM 2208 O O . SER A 1 266 ? -18.203 0.89 18.891 1 67.88 266 SER A O 1
ATOM 2210 N N . SER A 1 267 ? -17.688 2.844 18.094 1 68.31 267 SER A N 1
ATOM 2211 C CA . SER A 1 267 ? -16.766 2.223 17.156 1 68.31 267 SER A CA 1
ATOM 2212 C C . SER A 1 267 ? -15.555 1.633 17.875 1 68.31 267 SER A C 1
ATOM 2214 O O . SER A 1 267 ? -15.086 0.55 17.516 1 68.31 267 SER A O 1
ATOM 2216 N N . ARG A 1 268 ? -15.188 2.277 18.875 1 69.25 268 ARG A N 1
ATOM 2217 C CA . ARG A 1 268 ? -13.992 1.876 19.609 1 69.25 268 ARG A CA 1
ATOM 2218 C C . ARG A 1 268 ? -14.219 0.557 20.344 1 69.25 268 ARG A C 1
ATOM 2220 O O . ARG A 1 268 ? -13.414 -0.371 20.219 1 69.25 268 ARG A O 1
ATOM 2227 N N . GLU A 1 269 ? -15.242 0.547 21.062 1 76.25 269 GLU A N 1
ATOM 2228 C CA . GLU A 1 269 ? -15.516 -0.646 21.859 1 76.25 269 GLU A CA 1
ATOM 2229 C C . GLU A 1 269 ? -15.781 -1.855 20.953 1 76.25 269 GLU A C 1
ATOM 2231 O O . GLU A 1 269 ? -15.336 -2.965 21.266 1 76.25 269 GLU A O 1
ATOM 2236 N N . GLU A 1 270 ? -16.297 -1.569 19.922 1 81.88 270 GLU A N 1
ATOM 2237 C CA . GLU A 1 270 ? -16.625 -2.639 18.984 1 81.88 270 GLU A CA 1
ATOM 2238 C C . GLU A 1 270 ? -15.375 -3.238 18.359 1 81.88 270 GLU A C 1
ATOM 2240 O O . GLU A 1 270 ? -15.281 -4.457 18.188 1 81.88 270 GLU A O 1
ATOM 2245 N N . LEU A 1 271 ? -14.414 -2.408 18.156 1 86.31 271 LEU A N 1
ATOM 2246 C CA . LEU A 1 271 ? -13.211 -2.873 17.484 1 86.31 271 LEU A CA 1
ATOM 2247 C C . LEU A 1 271 ? -12.375 -3.77 18.391 1 86.31 271 LEU A C 1
ATOM 2249 O O . LEU A 1 271 ? -11.938 -4.844 17.969 1 86.31 271 LEU A O 1
ATOM 2253 N N . ASP A 1 272 ? -12.211 -3.35 19.609 1 86.5 272 ASP A N 1
ATOM 2254 C CA . ASP A 1 272 ? -11.383 -4.113 20.531 1 86.5 272 ASP A CA 1
ATOM 2255 C C . ASP A 1 272 ? -12 -5.48 20.828 1 86.5 272 ASP A C 1
ATOM 2257 O O . ASP A 1 272 ? -11.297 -6.492 20.859 1 86.5 272 ASP A O 1
ATOM 2261 N N . GLU A 1 273 ? -13.281 -5.469 20.969 1 87.94 273 GLU A N 1
ATOM 2262 C CA . GLU A 1 273 ? -13.969 -6.723 21.25 1 87.94 273 GLU A CA 1
ATOM 2263 C C . GLU A 1 273 ? -13.938 -7.652 20.031 1 87.94 273 GLU A C 1
ATOM 2265 O O . GLU A 1 273 ? -13.711 -8.852 20.172 1 87.94 273 GLU A O 1
ATOM 2270 N N . ALA A 1 274 ? -14.148 -7.047 18.969 1 90.19 274 ALA A N 1
ATOM 2271 C CA . ALA A 1 274 ? -14.133 -7.836 17.75 1 90.19 274 ALA A CA 1
ATOM 2272 C C . ALA A 1 274 ? -12.742 -8.422 17.5 1 90.19 274 ALA A C 1
ATOM 2274 O O . ALA A 1 274 ? -12.617 -9.602 17.141 1 90.19 274 ALA A O 1
ATOM 2275 N N . LEU A 1 275 ? -11.727 -7.648 17.719 1 91.06 275 LEU A N 1
ATOM 2276 C CA . LEU A 1 275 ? -10.352 -8.109 17.516 1 91.06 275 LEU A CA 1
ATOM 2277 C C . LEU A 1 275 ? -10 -9.227 18.484 1 91.06 275 LEU A C 1
ATOM 2279 O O . LEU A 1 275 ? -9.312 -10.18 18.109 1 91.06 275 LEU A O 1
ATOM 2283 N N . GLY A 1 276 ? -10.445 -9.07 19.703 1 88.44 276 GLY A N 1
ATOM 2284 C CA . GLY A 1 276 ? -10.227 -10.133 20.688 1 88.44 276 GLY A CA 1
ATOM 2285 C C . GLY A 1 276 ? -10.812 -11.461 20.25 1 88.44 276 GLY A C 1
ATOM 2286 O O . GLY A 1 276 ? -10.18 -12.508 20.422 1 88.44 276 GLY A O 1
ATOM 2287 N N . ARG A 1 277 ? -11.969 -11.445 19.641 1 90.06 277 ARG A N 1
ATOM 2288 C CA . ARG A 1 277 ? -12.633 -12.656 19.156 1 90.06 277 ARG A CA 1
ATOM 2289 C C . ARG A 1 277 ? -11.945 -13.211 17.922 1 90.06 277 ARG A C 1
ATOM 2291 O O . ARG A 1 277 ? -11.781 -14.422 17.781 1 90.06 277 ARG A O 1
ATOM 2298 N N . ILE A 1 278 ? -11.508 -12.359 17.078 1 91.75 278 ILE A N 1
ATOM 2299 C CA . ILE A 1 278 ? -10.883 -12.758 15.828 1 91.75 278 ILE A CA 1
ATOM 2300 C C . ILE A 1 278 ? -9.555 -13.453 16.109 1 91.75 278 ILE A C 1
ATOM 2302 O O . ILE A 1 278 ? -9.219 -14.453 15.461 1 91.75 278 ILE A O 1
ATOM 2306 N N . LEU A 1 279 ? -8.789 -12.93 17.078 1 89.94 279 LEU A N 1
ATOM 2307 C CA . LEU A 1 279 ? -7.465 -13.469 17.375 1 89.94 279 LEU A CA 1
ATOM 2308 C C . LEU A 1 279 ? -7.566 -14.859 17.984 1 89.94 279 LEU A C 1
ATOM 2310 O O . LEU A 1 279 ? -6.574 -15.594 18.031 1 89.94 279 LEU A O 1
ATOM 2314 N N . LYS A 1 280 ? -8.812 -15.258 18.312 1 87.62 280 LYS A N 1
ATOM 2315 C CA . LYS A 1 280 ? -9.039 -16.578 18.891 1 87.62 280 LYS A CA 1
ATOM 2316 C C . LYS A 1 280 ? -9.445 -17.578 17.812 1 87.62 280 LYS A C 1
ATOM 2318 O O . LYS A 1 280 ? -9.531 -18.781 18.062 1 87.62 280 LYS A O 1
ATOM 2323 N N . ILE A 1 281 ? -9.727 -17.062 16.625 1 88 281 ILE A N 1
ATOM 2324 C CA . ILE A 1 281 ? -10.102 -17.953 15.523 1 88 281 ILE A CA 1
ATOM 2325 C C . ILE A 1 281 ? -8.922 -18.828 15.141 1 88 281 ILE A C 1
ATOM 2327 O O . ILE A 1 281 ? -7.777 -18.359 15.094 1 88 281 ILE A O 1
ATOM 2331 N N . GLN A 1 282 ? -9.219 -20.047 14.883 1 82.75 282 GLN A N 1
ATOM 2332 C CA . GLN A 1 282 ? -8.172 -21 14.508 1 82.75 282 GLN A CA 1
ATOM 2333 C C . GLN A 1 282 ? -7.52 -20.609 13.188 1 82.75 282 GLN A C 1
ATOM 2335 O O . GLN A 1 282 ? -8.211 -20.25 12.227 1 82.75 282 GLN A O 1
ATOM 2340 N N . GLY A 1 283 ? -6.246 -20.609 13.102 1 81 283 GLY A N 1
ATOM 2341 C CA . GLY A 1 283 ? -5.523 -20.297 11.875 1 81 283 GLY A CA 1
ATOM 2342 C C . GLY A 1 283 ? -4.992 -18.875 11.836 1 81 283 GLY A C 1
ATOM 2343 O O . GLY A 1 283 ? -4.074 -18.578 11.07 1 81 283 GLY A O 1
ATOM 2344 N N . ILE A 1 284 ? -5.559 -18.016 12.641 1 87.69 284 ILE A N 1
ATOM 2345 C CA . ILE A 1 284 ? -5.18 -16.609 12.625 1 87.69 284 ILE A CA 1
ATOM 2346 C C . ILE A 1 284 ? -3.93 -16.391 13.477 1 87.69 284 ILE A C 1
ATOM 2348 O O . ILE A 1 284 ? -3.219 -15.398 13.32 1 87.69 284 ILE A O 1
ATOM 2352 N N . GLU A 1 285 ? -3.637 -17.328 14.273 1 83.94 285 GLU A N 1
ATOM 2353 C CA . GLU A 1 285 ? -2.5 -17.219 15.18 1 83.94 285 GLU A CA 1
ATOM 2354 C C . GLU A 1 285 ? -1.193 -17.047 14.406 1 83.94 285 GLU A C 1
ATOM 2356 O O . GLU A 1 285 ? -0.349 -16.234 14.766 1 83.94 285 GLU A O 1
ATOM 2361 N N . GLN A 1 286 ? -1.098 -17.812 13.406 1 82 286 GLN A N 1
ATOM 2362 C CA . GLN A 1 286 ? 0.126 -17.75 12.617 1 82 286 GLN A CA 1
ATOM 2363 C C . GLN A 1 286 ? 0.214 -16.438 11.844 1 82 286 GLN A C 1
ATOM 2365 O O . GLN A 1 286 ? 1.298 -15.867 11.703 1 82 286 GLN A O 1
ATOM 2370 N N . VAL A 1 287 ? -0.882 -15.977 11.438 1 86.19 287 VAL A N 1
ATOM 2371 C CA . VAL A 1 287 ? -0.934 -14.742 10.664 1 86.19 287 VAL A CA 1
ATOM 2372 C C . VAL A 1 287 ? -0.688 -13.547 11.578 1 86.19 287 VAL A C 1
ATOM 2374 O O . VAL A 1 287 ? -0.029 -12.586 11.18 1 86.19 287 VAL A O 1
ATOM 2377 N N . GLU A 1 288 ? -1.176 -13.695 12.789 1 87 288 GLU A N 1
ATOM 2378 C CA . GLU A 1 288 ? -1.045 -12.617 13.758 1 87 288 GLU A CA 1
ATOM 2379 C C . GLU A 1 288 ? 0.42 -12.352 14.094 1 87 288 GLU A C 1
ATOM 2381 O O . GLU A 1 288 ? 0.804 -11.211 14.367 1 87 288 GLU A O 1
ATOM 2386 N N . LYS A 1 289 ? 1.195 -13.352 14.039 1 80.81 289 LYS A N 1
ATOM 2387 C CA . LYS A 1 289 ? 2.615 -13.211 14.352 1 80.81 289 LYS A CA 1
ATOM 2388 C C . LYS A 1 289 ? 3.316 -12.312 13.336 1 80.81 289 LYS A C 1
ATOM 2390 O O . LYS A 1 289 ? 4.242 -11.578 13.688 1 80.81 289 LYS A O 1
ATOM 2395 N N . GLN A 1 290 ? 2.773 -12.32 12.219 1 79.19 290 GLN A N 1
ATOM 2396 C CA . GLN A 1 290 ? 3.369 -11.516 11.156 1 79.19 290 GLN A CA 1
ATOM 2397 C C . GLN A 1 290 ? 2.67 -10.164 11.039 1 79.19 290 GLN A C 1
ATOM 2399 O O . GLN A 1 290 ? 3.301 -9.156 10.703 1 79.19 290 GLN A O 1
ATOM 2404 N N . TYR A 1 291 ? 1.396 -10.211 11.305 1 85.44 291 TYR A N 1
ATOM 2405 C CA . TYR A 1 291 ? 0.572 -9.016 11.156 1 85.44 291 TYR A CA 1
ATOM 2406 C C . TYR A 1 291 ? -0.134 -8.672 12.461 1 85.44 291 TYR A C 1
ATOM 2408 O O . TYR A 1 291 ? -1.349 -8.844 12.586 1 85.44 291 TYR A O 1
ATOM 2416 N N . ASP A 1 292 ? 0.573 -8.102 13.336 1 85.19 292 ASP A N 1
ATOM 2417 C CA . ASP A 1 292 ? 0.027 -7.844 14.664 1 85.19 292 ASP A CA 1
ATOM 2418 C C . ASP A 1 292 ? -0.876 -6.613 14.656 1 85.19 292 ASP A C 1
ATOM 2420 O O . ASP A 1 292 ? -0.466 -5.539 14.211 1 85.19 292 ASP A O 1
ATOM 2424 N N . MET A 1 293 ? -2.117 -6.805 15.188 1 88.69 293 MET A N 1
ATOM 2425 C CA . MET A 1 293 ? -3.082 -5.711 15.242 1 88.69 293 MET A CA 1
ATOM 2426 C C . MET A 1 293 ? -3.592 -5.508 16.672 1 88.69 293 MET A C 1
ATOM 2428 O O . MET A 1 293 ? -4.535 -4.746 16.891 1 88.69 293 MET A O 1
ATOM 2432 N N . ARG A 1 294 ? -2.982 -6.055 17.594 1 84.5 294 ARG A N 1
ATOM 2433 C CA . ARG A 1 294 ? -3.488 -6.082 18.953 1 84.5 294 ARG A CA 1
ATOM 2434 C C . ARG A 1 294 ? -3.602 -4.672 19.531 1 84.5 294 ARG A C 1
ATOM 2436 O O . ARG A 1 294 ? -4.566 -4.355 20.219 1 84.5 294 ARG A O 1
ATOM 2443 N N . HIS A 1 295 ? -2.715 -3.828 19.172 1 85.81 295 HIS A N 1
ATOM 2444 C CA . HIS A 1 295 ? -2.67 -2.504 19.797 1 85.81 295 HIS A CA 1
ATOM 2445 C C . HIS A 1 295 ? -2.867 -1.409 18.75 1 85.81 295 HIS A C 1
ATOM 2447 O O . HIS A 1 295 ? -2.453 -0.266 18.953 1 85.81 295 HIS A O 1
ATOM 2453 N N . ILE A 1 296 ? -3.539 -1.721 17.719 1 88.31 296 ILE A N 1
ATOM 2454 C CA . ILE A 1 296 ? -3.613 -0.813 16.578 1 88.31 296 ILE A CA 1
ATOM 2455 C C . ILE A 1 296 ? -4.465 0.402 16.953 1 88.31 296 ILE A C 1
ATOM 2457 O O . ILE A 1 296 ? -4.16 1.525 16.531 1 88.31 296 ILE A O 1
ATOM 2461 N N . ARG A 1 297 ? -5.48 0.2 17.688 1 87.25 297 ARG A N 1
ATOM 2462 C CA . ARG A 1 297 ? -6.348 1.312 18.062 1 87.25 297 ARG A CA 1
ATOM 2463 C C . ARG A 1 297 ? -5.598 2.326 18.906 1 87.25 297 ARG A C 1
ATOM 2465 O O . ARG A 1 297 ? -5.711 3.535 18.688 1 87.25 297 ARG A O 1
ATOM 2472 N N . ARG A 1 298 ? -4.945 1.8 19.844 1 85.5 298 ARG A N 1
ATOM 2473 C CA . ARG A 1 298 ? -4.148 2.662 20.703 1 85.5 298 ARG A CA 1
ATOM 2474 C C . ARG A 1 298 ? -3.088 3.41 19.906 1 85.5 298 ARG A C 1
ATOM 2476 O O . ARG A 1 298 ? -2.877 4.605 20.125 1 85.5 298 ARG A O 1
ATOM 2483 N N . GLN A 1 299 ? -2.482 2.703 19.047 1 87.75 299 GLN A N 1
ATOM 2484 C CA . GLN A 1 299 ? -1.456 3.307 18.203 1 87.75 299 GLN A CA 1
ATOM 2485 C C . GLN A 1 299 ? -2.041 4.414 17.328 1 87.75 299 GLN A C 1
ATOM 2487 O O . GLN A 1 299 ? -1.454 5.492 17.203 1 87.75 299 GLN A O 1
ATOM 2492 N N . TRP A 1 300 ? -3.223 4.191 16.766 1 89.81 300 TRP A N 1
ATOM 2493 C CA . TRP A 1 300 ? -3.906 5.188 15.953 1 89.81 300 TRP A CA 1
ATOM 2494 C C . TRP A 1 300 ? -4.258 6.422 16.781 1 89.81 300 TRP A C 1
ATOM 2496 O O . TRP A 1 300 ? -4.039 7.555 16.344 1 89.81 300 TRP A O 1
ATOM 2506 N N . SER A 1 301 ? -4.773 6.172 17.922 1 88.38 301 SER A N 1
ATOM 2507 C CA . SER A 1 301 ? -5.215 7.266 18.781 1 88.38 301 SER A CA 1
ATOM 2508 C C . SER A 1 301 ? -4.043 8.148 19.203 1 88.38 301 SER A C 1
ATOM 2510 O O . SER A 1 301 ? -4.145 9.375 19.172 1 88.38 301 SER A O 1
ATOM 2512 N N . GLU A 1 302 ? -2.982 7.5 19.516 1 87.75 302 GLU A N 1
ATOM 2513 C CA . GLU A 1 302 ? -1.796 8.242 19.922 1 87.75 302 GLU A CA 1
ATOM 2514 C C . GLU A 1 302 ? -1.216 9.039 18.766 1 87.75 302 GLU A C 1
ATOM 2516 O O . GLU A 1 302 ? -0.886 10.219 18.906 1 87.75 302 GLU A O 1
ATOM 2521 N N . ALA A 1 303 ? -1.1 8.422 17.656 1 88.25 303 ALA A N 1
ATOM 2522 C CA . ALA A 1 303 ? -0.559 9.086 16.484 1 88.25 303 ALA A CA 1
ATOM 2523 C C . ALA A 1 303 ? -1.475 10.219 16.016 1 88.25 303 ALA A C 1
ATOM 2525 O O . ALA A 1 303 ? -1.003 11.297 15.656 1 88.25 303 ALA A O 1
ATOM 2526 N N . ALA A 1 304 ? -2.771 9.992 16.062 1 90.12 304 ALA A N 1
ATOM 2527 C CA . ALA A 1 304 ? -3.744 11 15.648 1 90.12 304 ALA A CA 1
ATOM 2528 C C . ALA A 1 304 ? -3.715 12.203 16.594 1 90.12 304 ALA A C 1
ATOM 2530 O O . ALA A 1 304 ? -3.852 13.344 16.156 1 90.12 304 ALA A O 1
ATOM 2531 N N . ARG A 1 305 ? -3.564 11.938 17.844 1 88.19 305 ARG A N 1
ATOM 2532 C CA . ARG A 1 305 ? -3.477 13.016 18.828 1 88.19 305 ARG A CA 1
ATOM 2533 C C . ARG A 1 305 ? -2.26 13.891 18.562 1 88.19 305 ARG A C 1
ATOM 2535 O O . ARG A 1 305 ? -2.33 15.117 18.703 1 88.19 305 ARG A O 1
ATOM 2542 N N . GLN A 1 306 ? -1.262 13.273 18.234 1 87 306 GLN A N 1
ATOM 2543 C CA . GLN A 1 306 ? -0.05 14.023 17.922 1 87 306 GLN A CA 1
ATOM 2544 C C . GLN A 1 306 ? -0.255 14.93 16.703 1 87 306 GLN A C 1
ATOM 2546 O O . GLN A 1 306 ? 0.213 16.062 16.688 1 87 306 GLN A O 1
ATOM 2551 N N . VAL A 1 307 ? -0.854 14.453 15.734 1 90.12 307 VAL A N 1
ATOM 2552 C CA . VAL A 1 307 ? -1.154 15.25 14.547 1 90.12 307 VAL A CA 1
ATOM 2553 C C . VAL A 1 307 ? -2.051 16.422 14.938 1 90.12 307 VAL A C 1
ATOM 2555 O O . VAL A 1 307 ? -1.813 17.562 14.516 1 90.12 307 VAL A O 1
ATOM 2558 N N . MET A 1 308 ? -3.021 16.109 15.789 1 88.31 308 MET A N 1
ATOM 2559 C CA . MET A 1 308 ? -3.947 17.156 16.219 1 88.31 308 MET A CA 1
ATOM 2560 C C . MET A 1 308 ? -3.223 18.234 17.031 1 88.31 308 MET A C 1
ATOM 2562 O O . MET A 1 308 ? -3.52 19.422 16.906 1 88.31 308 MET A O 1
ATOM 2566 N N . ASP A 1 309 ? -2.324 17.766 17.812 1 87.06 309 ASP A N 1
ATOM 2567 C CA . ASP A 1 309 ? -1.51 18.703 18.578 1 87.06 309 ASP A CA 1
ATOM 2568 C C . ASP A 1 309 ? -0.681 19.594 17.656 1 87.06 309 ASP A C 1
ATOM 2570 O O . ASP A 1 309 ? -0.568 20.812 17.891 1 87.06 309 ASP A O 1
ATOM 2574 N N . THR A 1 310 ? -0.152 19.047 16.719 1 86.38 310 THR A N 1
ATOM 2575 C CA . THR A 1 310 ? 0.622 19.797 15.75 1 86.38 310 THR A CA 1
ATOM 2576 C C . THR A 1 310 ? -0.264 20.812 15.016 1 86.38 310 THR A C 1
ATOM 2578 O O . THR A 1 310 ? 0.116 21.969 14.844 1 86.38 310 THR A O 1
ATOM 2581 N N . VAL A 1 311 ? -1.405 20.359 14.578 1 86.75 311 VAL A N 1
ATOM 2582 C CA . VAL A 1 311 ? -2.336 21.234 13.875 1 86.75 311 VAL A CA 1
ATOM 2583 C C . VAL A 1 311 ? -2.713 22.422 14.773 1 86.75 311 VAL A C 1
ATOM 2585 O O . VAL A 1 311 ? -2.77 23.562 14.312 1 86.75 311 VAL A O 1
ATOM 2588 N N . SER A 1 312 ? -2.955 22.125 15.984 1 85.44 312 SER A N 1
ATOM 2589 C CA . SER A 1 312 ? -3.307 23.172 16.938 1 85.44 312 SER A CA 1
ATOM 2590 C C . SER A 1 312 ? -2.17 24.172 17.109 1 85.44 312 SER A C 1
ATOM 2592 O O . SER A 1 312 ? -2.4 25.375 17.156 1 85.44 312 SER A O 1
ATOM 2594 N N . ASN A 1 313 ? -1.023 23.656 17.203 1 84.88 313 ASN A N 1
ATOM 2595 C CA . ASN A 1 313 ? 0.153 24.516 17.344 1 84.88 313 ASN A CA 1
ATOM 2596 C C . ASN A 1 313 ? 0.366 25.375 16.094 1 84.88 313 ASN A C 1
ATOM 2598 O O . ASN A 1 313 ? 0.674 26.562 16.203 1 84.88 313 ASN A O 1
ATOM 2602 N N . LEU A 1 314 ? 0.247 24.797 14.945 1 85.75 314 LEU A N 1
ATOM 2603 C CA . LEU A 1 314 ? 0.403 25.516 13.695 1 85.75 314 LEU A CA 1
ATOM 2604 C C . LEU A 1 314 ? -0.661 26.609 13.562 1 85.75 314 LEU A C 1
ATOM 2606 O O . LEU A 1 314 ? -0.365 27.719 13.125 1 85.75 314 LEU A O 1
ATOM 2610 N N . SER A 1 315 ? -1.862 26.266 13.953 1 82.31 315 SER A N 1
ATOM 2611 C CA . SER A 1 315 ? -2.953 27.234 13.898 1 82.31 315 SER A CA 1
ATOM 2612 C C . SER A 1 315 ? -2.693 28.406 14.828 1 82.31 315 SER A C 1
ATOM 2614 O O . SER A 1 315 ? -2.971 29.562 14.484 1 82.31 315 SER A O 1
ATOM 2616 N N . ARG A 1 316 ? -2.172 28.109 15.977 1 79.44 316 ARG A N 1
ATOM 2617 C CA . ARG A 1 316 ? -1.821 29.156 16.922 1 79.44 316 ARG A CA 1
ATOM 2618 C C . ARG A 1 316 ? -0.723 30.047 16.375 1 79.44 316 ARG A C 1
ATOM 2620 O O . ARG A 1 316 ? -0.78 31.266 16.531 1 79.44 316 ARG A O 1
ATOM 2627 N N . GLN A 1 317 ? 0.211 29.469 15.766 1 78.38 317 GLN A N 1
ATOM 2628 C CA . GLN A 1 317 ? 1.313 30.219 15.172 1 78.38 317 GLN A CA 1
ATOM 2629 C C . GLN A 1 317 ? 0.814 31.156 14.07 1 78.38 317 GLN A C 1
ATOM 2631 O O . GLN A 1 317 ? 1.26 32.281 13.969 1 78.38 317 GLN A O 1
ATOM 2636 N N . ILE A 1 318 ? -0.066 30.719 13.266 1 79.62 318 ILE A N 1
ATOM 2637 C CA . ILE A 1 318 ? -0.613 31.531 12.18 1 79.62 318 ILE A CA 1
ATOM 2638 C C . ILE A 1 318 ? -1.4 32.688 12.758 1 79.62 318 ILE A C 1
ATOM 2640 O O . ILE A 1 318 ? -1.28 33.844 12.281 1 79.62 318 ILE A O 1
ATOM 2644 N N . ARG A 1 319 ? -2.164 32.406 13.789 1 74.19 319 ARG A N 1
ATOM 2645 C CA . ARG A 1 319 ? -2.953 33.438 14.43 1 74.19 319 ARG A CA 1
ATOM 2646 C C . ARG A 1 319 ? -2.053 34.5 15.062 1 74.19 319 ARG A C 1
ATOM 2648 O O . ARG A 1 319 ? -2.334 35.719 14.969 1 74.19 319 ARG A O 1
ATOM 2655 N N . GLN A 1 320 ? -1.042 34.062 15.711 1 75 320 GLN A N 1
ATOM 2656 C CA . GLN A 1 320 ? -0.089 34.969 16.328 1 75 320 GLN A CA 1
ATOM 2657 C C . GLN A 1 320 ? 0.601 35.844 15.289 1 75 320 GLN A C 1
ATOM 2659 O O . GLN A 1 320 ? 0.85 37.031 15.523 1 75 320 GLN A O 1
ATOM 2664 N N . TYR A 1 321 ? 0.827 35.312 14.211 1 71.44 321 TYR A N 1
ATOM 2665 C CA . TYR A 1 321 ? 1.496 36 13.125 1 71.44 321 TYR A CA 1
ATOM 2666 C C . TYR A 1 321 ? 0.596 37.094 12.547 1 71.44 321 TYR A C 1
ATOM 2668 O O . TYR A 1 321 ? 1.069 38.156 12.172 1 71.44 321 TYR A O 1
ATOM 2676 N N . VAL A 1 322 ? -0.606 36.812 12.414 1 69.88 322 VAL A N 1
ATOM 2677 C CA . VAL A 1 322 ? -1.541 37.75 11.812 1 69.88 322 VAL A CA 1
ATOM 2678 C C . VAL A 1 322 ? -1.868 38.844 12.812 1 69.88 322 VAL A C 1
ATOM 2680 O O . VAL A 1 322 ? -2.062 40 12.43 1 69.88 322 VAL A O 1
ATOM 2683 N N . ASP A 1 323 ? -2.178 38.5 13.992 1 60.81 323 ASP A N 1
ATOM 2684 C CA . ASP A 1 323 ? -2.541 39.5 15 1 60.81 323 ASP A CA 1
ATOM 2685 C C . ASP A 1 323 ? -1.406 40.469 15.219 1 60.81 323 ASP A C 1
ATOM 2687 O O . ASP A 1 323 ? -1.649 41.688 15.398 1 60.81 323 ASP A O 1
ATOM 2691 N N . GLU A 1 324 ? -0.242 39.906 15.539 1 52.97 324 GLU A N 1
ATOM 2692 C CA . GLU A 1 324 ? 0.756 40.812 16.141 1 52.97 324 GLU A CA 1
ATOM 2693 C C . GLU A 1 324 ? 1.425 41.688 15.07 1 52.97 324 GLU A C 1
ATOM 2695 O O . GLU A 1 324 ? 1.465 41.312 13.898 1 52.97 324 GLU A O 1
ATOM 2700 N N . GLY A 1 325 ? 1.674 43.031 15.352 1 52.44 325 GLY A N 1
ATOM 2701 C CA . GLY A 1 325 ? 2.711 43.906 14.859 1 52.44 325 GLY A CA 1
ATOM 2702 C C . GLY A 1 325 ? 3.904 43.188 14.281 1 52.44 325 GLY A C 1
ATOM 2703 O O . GLY A 1 325 ? 4.895 43.812 13.891 1 52.44 325 GLY A O 1
ATOM 2704 N N . TYR A 1 326 ? 3.854 42 14.367 1 50.25 326 TYR A N 1
ATOM 2705 C CA . TYR A 1 326 ? 4.902 41.062 13.945 1 50.25 326 TYR A CA 1
ATOM 2706 C C . TYR A 1 326 ? 5.02 41.031 12.422 1 50.25 326 TYR A C 1
ATOM 2708 O O . TYR A 1 326 ? 6.109 40.812 11.883 1 50.25 326 TYR A O 1
ATOM 2716 N N . LEU A 1 327 ? 3.914 41.312 11.805 1 53.66 327 LEU A N 1
ATOM 2717 C CA . LEU A 1 327 ? 3.922 41.25 10.352 1 53.66 327 LEU A CA 1
ATOM 2718 C C . LEU A 1 327 ? 5 42.156 9.766 1 53.66 327 LEU A C 1
ATOM 2720 O O . LEU A 1 327 ? 5.68 41.781 8.805 1 53.66 327 LEU A O 1
ATOM 2724 N N . GLU A 1 328 ? 5.082 43.312 10.383 1 53.5 328 GLU A N 1
ATOM 2725 C CA . GLU A 1 328 ? 6.066 44.219 9.828 1 53.5 328 GLU A CA 1
ATOM 2726 C C . GLU A 1 328 ? 7.484 43.688 9.977 1 53.5 328 GLU A C 1
ATOM 2728 O O . GLU A 1 328 ? 8.289 43.75 9.039 1 53.5 328 GLU A O 1
ATOM 2733 N N . GLN A 1 329 ? 7.758 43.188 11.102 1 50.84 329 GLN A N 1
ATOM 2734 C CA . GLN A 1 329 ? 9.109 42.688 11.336 1 50.84 329 GLN A CA 1
ATOM 2735 C C . GLN A 1 329 ? 9.359 41.406 10.547 1 50.84 329 GLN A C 1
ATOM 2737 O O . GLN A 1 329 ? 10.43 41.219 9.953 1 50.84 329 GLN A O 1
ATOM 2742 N N . GLU A 1 330 ? 8.484 40.625 10.469 1 53.22 330 GLU A N 1
ATOM 2743 C CA . GLU A 1 330 ? 8.656 39.344 9.797 1 53.22 330 GLU A CA 1
ATOM 2744 C C . GLU A 1 330 ? 8.641 39.5 8.281 1 53.22 330 GLU A C 1
ATOM 2746 O O . GLU A 1 330 ? 9.359 38.812 7.562 1 53.22 330 GLU A O 1
ATOM 2751 N N . ARG A 1 331 ? 7.867 40.469 7.934 1 55.56 331 ARG A N 1
ATOM 2752 C CA . ARG A 1 331 ? 7.961 40.844 6.52 1 55.56 331 ARG A CA 1
ATOM 2753 C C . ARG A 1 331 ? 9.383 41.25 6.152 1 55.56 331 ARG A C 1
ATOM 2755 O O . ARG A 1 331 ? 9.883 40.875 5.086 1 55.56 331 ARG A O 1
ATOM 2762 N N . TYR A 1 332 ? 9.875 41.969 7.133 1 54.09 332 TYR A N 1
ATOM 2763 C CA . TYR A 1 332 ? 11.258 42.375 6.906 1 54.09 332 TYR A CA 1
ATOM 2764 C C . TYR A 1 332 ? 12.188 41.188 6.863 1 54.09 332 TYR A C 1
ATOM 2766 O O . TYR A 1 332 ? 13.039 41.094 5.98 1 54.09 332 TYR A O 1
ATOM 2774 N N . ILE A 1 333 ? 11.992 40.312 7.652 1 55.47 333 ILE A N 1
ATOM 2775 C CA . ILE A 1 333 ? 12.844 39.125 7.723 1 55.47 333 ILE A CA 1
ATOM 2776 C C . ILE A 1 333 ? 12.594 38.219 6.5 1 55.47 333 ILE A C 1
ATOM 2778 O O . ILE A 1 333 ? 13.539 37.719 5.891 1 55.47 333 ILE A O 1
ATOM 2782 N N . TYR A 1 334 ? 11.43 38.094 6.184 1 54.28 334 TYR A N 1
ATOM 2783 C CA . TYR A 1 334 ? 11.125 37.281 5.012 1 54.28 334 TYR A CA 1
ATOM 2784 C C . TYR A 1 334 ? 11.633 37.938 3.74 1 54.28 334 TYR A C 1
ATOM 2786 O O . TYR A 1 334 ? 12.141 37.25 2.842 1 54.28 334 TYR A O 1
ATOM 2794 N N . GLU A 1 335 ? 11.469 39.25 3.75 1 57.97 335 GLU A N 1
ATOM 2795 C CA . GLU A 1 335 ? 12.055 40 2.631 1 57.97 335 GLU A CA 1
ATOM 2796 C C . GLU A 1 335 ? 13.57 39.812 2.576 1 57.97 335 GLU A C 1
ATOM 2798 O O . GLU A 1 335 ? 14.141 39.656 1.494 1 57.97 335 GLU A O 1
ATOM 2803 N N . LEU A 1 336 ? 14.055 39.75 3.74 1 58.25 336 LEU A N 1
ATOM 2804 C CA . LEU A 1 336 ? 15.5 39.531 3.816 1 58.25 336 LEU A CA 1
ATOM 2805 C C . LEU A 1 336 ? 15.867 38.125 3.406 1 58.25 336 LEU A C 1
ATOM 2807 O O . LEU A 1 336 ? 16.844 37.906 2.682 1 58.25 336 LEU A O 1
ATOM 2811 N N . ILE A 1 337 ? 15.102 37.219 3.801 1 58.03 337 ILE A N 1
ATOM 2812 C CA . ILE A 1 337 ? 15.344 35.812 3.461 1 58.03 337 ILE A CA 1
ATOM 2813 C C . ILE A 1 337 ? 15.094 35.594 1.971 1 58.03 337 ILE A C 1
ATOM 2815 O O . ILE A 1 337 ? 15.883 34.938 1.293 1 58.03 337 ILE A O 1
ATOM 2819 N N . LYS A 1 338 ? 14.039 36.125 1.491 1 57.5 338 LYS A N 1
ATOM 2820 C CA . LYS A 1 338 ? 13.758 36.062 0.06 1 57.5 338 LYS A CA 1
ATOM 2821 C C . LYS A 1 338 ? 14.852 36.75 -0.749 1 57.5 338 LYS A C 1
ATOM 2823 O O . LYS A 1 338 ? 15.266 36.25 -1.797 1 57.5 338 LYS A O 1
ATOM 2828 N N . GLN A 1 339 ? 15.297 37.844 -0.246 1 56.34 339 GLN A N 1
ATOM 2829 C CA . GLN A 1 339 ? 16.406 38.531 -0.891 1 56.34 339 GLN A CA 1
ATOM 2830 C C . GLN A 1 339 ? 17.656 37.656 -0.895 1 56.34 339 GLN A C 1
ATOM 2832 O O . GLN A 1 339 ? 18.375 37.594 -1.896 1 56.34 339 GLN A O 1
ATOM 2837 N N . VAL A 1 340 ? 17.719 36.938 0.137 1 59.38 340 VAL A N 1
ATOM 2838 C CA . VAL A 1 340 ? 18.859 36.062 0.233 1 59.38 340 VAL A CA 1
ATOM 2839 C C . VAL A 1 340 ? 18.656 34.844 -0.669 1 59.38 340 VAL A C 1
ATOM 2841 O O . VAL A 1 340 ? 19.578 34.406 -1.369 1 59.38 340 VAL A O 1
ATOM 2844 N N . GLU A 1 341 ? 17.5 34.281 -0.562 1 59.91 341 GLU A N 1
ATOM 2845 C CA . GLU A 1 341 ? 17.188 33.156 -1.425 1 59.91 341 GLU A CA 1
ATOM 2846 C C . GLU A 1 341 ? 17.234 33.531 -2.896 1 59.91 341 GLU A C 1
ATOM 2848 O O . GLU A 1 341 ? 17.766 32.812 -3.73 1 59.91 341 GLU A O 1
ATOM 2853 N N . ASP A 1 342 ? 16.641 34.656 -3.15 1 57.03 342 ASP A N 1
ATOM 2854 C CA . ASP A 1 342 ? 16.703 35.188 -4.508 1 57.03 342 ASP A CA 1
ATOM 2855 C C . ASP A 1 342 ? 18.156 35.438 -4.93 1 57.03 342 ASP A C 1
ATOM 2857 O O . ASP A 1 342 ? 18.531 35.156 -6.062 1 57.03 342 ASP A O 1
ATOM 2861 N N . LYS A 1 343 ? 18.828 35.938 -4.07 1 58.12 343 LYS A N 1
ATOM 2862 C CA . LYS A 1 343 ? 20.25 36.125 -4.34 1 58.12 343 LYS A CA 1
ATOM 2863 C C . LYS A 1 343 ? 20.969 34.812 -4.48 1 58.12 343 LYS A C 1
ATOM 2865 O O . LYS A 1 343 ? 21.859 34.656 -5.328 1 58.12 343 LYS A O 1
ATOM 2870 N N . ALA A 1 344 ? 20.453 33.906 -3.748 1 59.09 344 ALA A N 1
ATOM 2871 C CA . ALA A 1 344 ? 21.062 32.562 -3.814 1 59.09 344 ALA A CA 1
ATOM 2872 C C . ALA A 1 344 ? 20.688 31.875 -5.117 1 59.09 344 ALA A C 1
ATOM 2874 O O . ALA A 1 344 ? 21.531 31.219 -5.738 1 59.09 344 ALA A O 1
ATOM 2875 N N . ILE A 1 345 ? 19.5 31.969 -5.453 1 57.19 345 ILE A N 1
ATOM 2876 C CA . ILE A 1 345 ? 19.031 31.375 -6.707 1 57.19 345 ILE A CA 1
ATOM 2877 C C . ILE A 1 345 ? 19.703 32.062 -7.883 1 57.19 345 ILE A C 1
ATOM 2879 O O . ILE A 1 345 ? 20.094 31.422 -8.859 1 57.19 345 ILE A O 1
ATOM 2883 N N . SER A 1 346 ? 19.766 33.375 -7.812 1 55.53 346 SER A N 1
ATOM 2884 C CA . SER A 1 346 ? 20.438 34.094 -8.867 1 55.53 346 SER A CA 1
ATOM 2885 C C . SER A 1 346 ? 21.922 33.719 -8.953 1 55.53 346 SER A C 1
ATOM 2887 O O . SER A 1 346 ? 22.531 33.844 -10.016 1 55.53 346 SER A O 1
ATOM 2889 N N . ILE A 1 347 ? 22.422 33.25 -7.898 1 53.66 347 ILE A N 1
ATOM 2890 C CA . ILE A 1 347 ? 23.844 32.906 -7.914 1 53.66 347 ILE A CA 1
ATOM 2891 C C . ILE A 1 347 ? 23.969 31.391 -8.156 1 53.66 347 ILE A C 1
ATOM 2893 O O . ILE A 1 347 ? 25.078 30.875 -8.266 1 53.66 347 ILE A O 1
ATOM 2897 N N . LYS A 1 348 ? 22.938 30.781 -8.172 1 50.91 348 LYS A N 1
ATOM 2898 C CA . LYS A 1 348 ? 22.906 29.328 -8.297 1 50.91 348 LYS A CA 1
ATOM 2899 C C . LYS A 1 348 ? 23.781 28.859 -9.461 1 50.91 348 LYS A C 1
ATOM 2901 O O . LYS A 1 348 ? 24.484 27.844 -9.359 1 50.91 348 LYS A O 1
ATOM 2906 N N . ASP A 1 349 ? 23.594 29.484 -10.594 1 51.31 349 ASP A N 1
ATOM 2907 C CA . ASP A 1 349 ? 24.359 29.062 -11.758 1 51.31 349 ASP A CA 1
ATOM 2908 C C . ASP A 1 349 ? 25.781 29.609 -11.703 1 51.31 349 ASP A C 1
ATOM 2910 O O . ASP A 1 349 ? 26.641 29.234 -12.508 1 51.31 349 ASP A O 1
ATOM 2914 N N . ASN A 1 350 ? 26.062 30.719 -10.992 1 47.78 350 ASN A N 1
ATOM 2915 C CA . ASN A 1 350 ? 27.406 31.281 -10.812 1 47.78 350 ASN A CA 1
ATOM 2916 C C . ASN A 1 350 ? 27.828 31.266 -9.344 1 47.78 350 ASN A C 1
ATOM 2918 O O . ASN A 1 350 ? 27.703 32.281 -8.648 1 47.78 350 ASN A O 1
ATOM 2922 N N . ILE A 1 351 ? 27.859 30.094 -8.773 1 47.28 351 ILE A N 1
ATOM 2923 C CA . ILE A 1 351 ? 28.266 29.922 -7.383 1 47.28 351 ILE A CA 1
ATOM 2924 C C . ILE A 1 351 ? 29.625 30.578 -7.156 1 47.28 351 ILE A C 1
ATOM 2926 O O . ILE A 1 351 ? 30.609 30.219 -7.824 1 47.28 351 ILE A O 1
ATOM 2930 N N . PRO A 1 352 ? 29.734 31.859 -6.625 1 44.62 352 PRO A N 1
ATOM 2931 C CA . PRO A 1 352 ? 31.094 32.344 -6.465 1 44.62 352 PRO A CA 1
ATOM 2932 C C . PRO A 1 352 ? 32.031 31.312 -5.82 1 44.62 352 PRO A C 1
ATOM 2934 O O . PRO A 1 352 ? 31.578 30.531 -4.98 1 44.62 352 PRO A O 1
ATOM 2937 N N . ARG A 1 353 ? 32.969 30.812 -6.566 1 42.88 353 ARG A N 1
ATOM 2938 C CA . ARG A 1 353 ? 33.969 29.891 -6.09 1 42.88 353 ARG A CA 1
ATOM 2939 C C . ARG A 1 353 ? 34.406 30.234 -4.672 1 42.88 353 ARG A C 1
ATOM 2941 O O . ARG A 1 353 ? 35.062 29.438 -4.004 1 42.88 353 ARG A O 1
ATOM 2948 N N . ASP A 1 354 ? 34.688 31.562 -4.391 1 38.25 354 ASP A N 1
ATOM 2949 C CA . ASP A 1 354 ? 35.344 31.984 -3.15 1 38.25 354 ASP A CA 1
ATOM 2950 C C . ASP A 1 354 ? 34.344 31.969 -1.986 1 38.25 354 ASP A C 1
ATOM 2952 O O . ASP A 1 354 ? 33.156 32.125 -2.188 1 38.25 354 ASP A O 1
ATOM 2956 N N . ALA A 1 355 ? 34.656 31.406 -0.775 1 42.19 355 ALA A N 1
ATOM 2957 C CA . ALA A 1 355 ? 34.062 31.172 0.552 1 42.19 355 ALA A CA 1
ATOM 2958 C C . ALA A 1 355 ? 33.125 32.281 0.934 1 42.19 355 ALA A C 1
ATOM 2960 O O . ALA A 1 355 ? 32.406 32.219 1.95 1 42.19 355 ALA A O 1
ATOM 2961 N N . GLU A 1 356 ? 33.312 33.5 0.348 1 43.66 356 GLU A N 1
ATOM 2962 C CA . GLU A 1 356 ? 32.688 34.656 1.007 1 43.66 356 GLU A CA 1
ATOM 2963 C C . GLU A 1 356 ? 31.219 34.812 0.624 1 43.66 356 GLU A C 1
ATOM 2965 O O . GLU A 1 356 ? 30.875 35.688 -0.187 1 43.66 356 GLU A O 1
ATOM 2970 N N . PHE A 1 357 ? 30.5 33.875 0.217 1 44.75 357 PHE A N 1
ATOM 2971 C CA . PHE A 1 357 ? 29.141 34.062 -0.266 1 44.75 357 PHE A CA 1
ATOM 2972 C C . PHE A 1 357 ? 28.359 34.969 0.687 1 44.75 357 PHE A C 1
ATOM 2974 O O . PHE A 1 357 ? 27.672 35.875 0.252 1 44.75 357 PHE A O 1
ATOM 2981 N N . ALA A 1 358 ? 27.875 34.594 1.747 1 43.78 358 ALA A N 1
ATOM 2982 C CA . ALA A 1 358 ? 27.156 35.406 2.717 1 43.78 358 ALA A CA 1
ATOM 2983 C C . ALA A 1 358 ? 28.031 35.75 3.912 1 43.78 358 ALA A C 1
ATOM 2985 O O . ALA A 1 358 ? 28.688 34.875 4.488 1 43.78 358 ALA A O 1
ATOM 2986 N N . GLN A 1 359 ? 28.703 36.938 3.924 1 39.12 359 GLN A N 1
ATOM 2987 C CA . GLN A 1 359 ? 29.344 37.406 5.141 1 39.12 359 GLN A CA 1
ATOM 2988 C C . GLN A 1 359 ? 28.312 37.688 6.234 1 39.12 359 GLN A C 1
ATOM 2990 O O . GLN A 1 359 ? 27.328 38.406 6.016 1 39.12 359 GLN A O 1
ATOM 2995 N N . MET A 1 360 ? 27.812 36.719 6.766 1 39.88 360 MET A N 1
ATOM 2996 C CA . MET A 1 360 ? 27.047 37.062 7.961 1 39.88 360 MET A CA 1
ATOM 2997 C C . MET A 1 360 ? 27.922 37.812 8.969 1 39.88 360 MET A C 1
ATOM 2999 O O . MET A 1 360 ? 29.047 37.406 9.242 1 39.88 360 MET A O 1
ATOM 3003 N N . ASP A 1 361 ? 27.734 39.094 9.078 1 35.5 361 ASP A N 1
ATOM 3004 C CA . ASP A 1 361 ? 28.438 39.781 10.164 1 35.5 361 ASP A CA 1
ATOM 3005 C C . ASP A 1 361 ? 28.469 38.938 11.43 1 35.5 361 ASP A C 1
ATOM 3007 O O . ASP A 1 361 ? 27.438 38.344 11.805 1 35.5 361 ASP A O 1
ATOM 3011 N N . GLN A 1 362 ? 29.469 38.188 11.562 1 35.84 362 GLN A N 1
ATOM 3012 C CA . GLN A 1 362 ? 29.641 37.5 12.844 1 35.84 362 GLN A CA 1
ATOM 3013 C C . GLN A 1 362 ? 29.109 38.344 13.992 1 35.84 362 GLN A C 1
ATOM 3015 O O . GLN A 1 362 ? 29.656 39.438 14.281 1 35.84 362 GLN A O 1
ATOM 3020 N N . SER A 1 363 ? 27.859 38.719 13.977 1 36.62 363 SER A N 1
ATOM 3021 C CA . SER A 1 363 ? 27.438 39.406 15.203 1 36.62 363 SER A CA 1
ATOM 3022 C C . SER A 1 363 ? 27.953 38.656 16.438 1 36.62 363 SER A C 1
ATOM 3024 O O . SER A 1 363 ? 27.391 37.656 16.844 1 36.62 363 SER A O 1
ATOM 3026 N N . ALA A 1 364 ? 29.25 38.312 16.453 1 34.09 364 ALA A N 1
ATOM 3027 C CA . ALA A 1 364 ? 29.719 37.844 17.75 1 34.09 364 ALA A CA 1
ATOM 3028 C C . ALA A 1 364 ? 29.156 38.719 18.875 1 34.09 364 ALA A C 1
ATOM 3030 O O . ALA A 1 364 ? 29.297 39.938 18.859 1 34.09 364 ALA A O 1
ATOM 3031 N N . PRO A 1 365 ? 27.984 38.375 19.359 1 35.38 365 PRO A N 1
ATOM 3032 C CA . PRO A 1 365 ? 27.688 39.188 20.547 1 35.38 365 PRO A CA 1
ATOM 3033 C C . PRO A 1 365 ? 28.922 39.469 21.406 1 35.38 365 PRO A C 1
ATOM 3035 O O . PRO A 1 365 ? 29.812 38.625 21.484 1 35.38 365 PRO A O 1
ATOM 3038 N N . PHE A 1 366 ? 29.516 40.531 21.188 1 34.88 366 PHE A N 1
ATOM 3039 C CA . PHE A 1 366 ? 30.547 40.969 22.125 1 34.88 366 PHE A CA 1
ATOM 3040 C C . PHE A 1 366 ? 30.078 40.75 23.562 1 34.88 366 PHE A C 1
ATOM 3042 O O . PHE A 1 366 ? 29.062 41.281 23.984 1 34.88 366 PHE A O 1
ATOM 3049 N N . PHE A 1 367 ? 30.188 39.469 23.953 1 32.09 367 PHE A N 1
ATOM 3050 C CA . PHE A 1 367 ? 29.938 39.219 25.359 1 32.09 367 PHE A CA 1
ATOM 3051 C C . PHE A 1 367 ? 30.828 40.094 26.234 1 32.09 367 PHE A C 1
ATOM 3053 O O . PHE A 1 367 ? 32.062 40.062 26.125 1 32.09 367 PHE A O 1
ATOM 3060 N N . ASP A 1 368 ? 30.422 41.312 26.375 1 34.88 368 ASP A N 1
ATOM 3061 C CA . ASP A 1 368 ? 31.031 42.094 27.453 1 34.88 368 ASP A CA 1
ATOM 3062 C C . ASP A 1 368 ? 31.016 41.312 28.766 1 34.88 368 ASP A C 1
ATOM 3064 O O . ASP A 1 368 ? 29.953 41 29.297 1 34.88 368 ASP A O 1
ATOM 3068 N N . PHE A 1 369 ? 31.953 40.406 28.828 1 35.56 369 PHE A N 1
ATOM 3069 C CA . PHE A 1 369 ? 32.094 39.75 30.109 1 35.56 369 PHE A CA 1
ATOM 3070 C C . PHE A 1 369 ? 32.062 40.75 31.25 1 35.56 369 PHE A C 1
ATOM 3072 O O . PHE A 1 369 ? 32.688 41.812 31.188 1 35.56 369 PHE A O 1
ATOM 3079 N N . ILE A 1 370 ? 30.938 40.719 32 1 37.22 370 ILE A N 1
ATOM 3080 C CA . ILE A 1 370 ? 30.719 41.562 33.188 1 37.22 370 ILE A CA 1
ATOM 3081 C C . ILE A 1 370 ? 32.031 41.719 33.969 1 37.22 370 ILE A C 1
ATOM 3083 O O . ILE A 1 370 ? 32.219 42.688 34.688 1 37.22 370 ILE A O 1
ATOM 3087 N N . MET A 1 371 ? 32.812 40.594 33.906 1 38.72 371 MET A N 1
ATOM 3088 C CA . MET A 1 371 ? 34 40.719 34.75 1 38.72 371 MET A CA 1
ATOM 3089 C C . MET A 1 371 ? 34.969 41.75 34.219 1 38.72 371 MET A C 1
ATOM 3091 O O . MET A 1 371 ? 35.969 42.062 34.844 1 38.72 371 MET A O 1
ATOM 3095 N N . ASP A 1 372 ? 34.875 41.938 32.844 1 38.09 372 ASP A N 1
ATOM 3096 C CA . ASP A 1 372 ? 35.844 42.906 32.344 1 38.09 372 ASP A CA 1
ATOM 3097 C C . ASP A 1 372 ? 35.375 44.344 32.562 1 38.09 372 ASP A C 1
ATOM 3099 O O . ASP A 1 372 ? 35.906 45.281 31.984 1 38.09 372 ASP A O 1
ATOM 3103 N N . ARG A 1 373 ? 34 44.406 32.906 1 32.81 373 ARG A N 1
ATOM 3104 C CA . ARG A 1 373 ? 33.469 45.75 33.25 1 32.81 373 ARG A CA 1
ATOM 3105 C C . ARG A 1 373 ? 34.25 46.375 34.406 1 32.81 373 ARG A C 1
ATOM 3107 O O . ARG A 1 373 ? 34.406 45.75 35.438 1 32.81 373 ARG A O 1
ATOM 3114 N N . PRO A 1 374 ? 35.125 47.219 34.094 1 37 374 PRO A N 1
ATOM 3115 C CA . PRO A 1 374 ? 35.719 47.844 35.25 1 37 374 PRO A CA 1
ATOM 3116 C C . PRO A 1 374 ? 34.719 48.281 36.312 1 37 374 PRO A C 1
ATOM 3118 O O . PRO A 1 374 ? 33.531 48.438 36 1 37 374 PRO A O 1
ATOM 3121 N N . LEU A 1 375 ? 35.031 48.062 37.625 1 33.22 375 LEU A N 1
ATOM 3122 C CA . LEU A 1 375 ? 34.188 48.344 38.781 1 33.22 375 LEU A CA 1
ATOM 3123 C C . LEU A 1 375 ? 33.406 49.625 38.594 1 33.22 375 LEU A C 1
ATOM 3125 O O . LEU A 1 375 ? 32.188 49.656 38.75 1 33.22 375 LEU A O 1
ATOM 3129 N N . PHE A 1 376 ? 33.906 50.75 39.062 1 32.78 376 PHE A N 1
ATOM 3130 C CA . PHE A 1 376 ? 33.25 51.969 39.5 1 32.78 376 PHE A CA 1
ATOM 3131 C C . PHE A 1 376 ? 33.031 52.906 38.344 1 32.78 376 PHE A C 1
ATOM 3133 O O . PHE A 1 376 ? 34 53.438 37.781 1 32.78 376 PHE A O 1
ATOM 3140 N N . VAL A 1 377 ? 32.375 52.562 37.25 1 36.25 377 VAL A N 1
ATOM 3141 C CA . VAL A 1 377 ? 32.375 53.719 36.375 1 36.25 377 VAL A CA 1
ATOM 3142 C C . VAL A 1 377 ? 31.469 54.812 36.969 1 36.25 377 VAL A C 1
ATOM 3144 O O . VAL A 1 377 ? 30.328 54.562 37.344 1 36.25 377 VAL A O 1
ATOM 3147 N N . PRO A 1 378 ? 31.875 56 37.375 1 32.59 378 PRO A N 1
ATOM 3148 C CA . PRO A 1 378 ? 31.109 57.031 38.062 1 32.59 378 PRO A CA 1
ATOM 3149 C C . PRO A 1 378 ? 29.891 57.5 37.25 1 32.59 378 PRO A C 1
ATOM 3151 O O . PRO A 1 378 ? 29.906 57.406 36 1 32.59 378 PRO A O 1
ATOM 3154 N N . PRO A 1 379 ? 28.672 57.469 37.812 1 30.28 379 PRO A N 1
ATOM 3155 C CA . PRO A 1 379 ? 27.359 57.75 37.219 1 30.28 379 PRO A CA 1
ATOM 3156 C C . PRO A 1 379 ? 27.328 59.031 36.438 1 30.28 379 PRO A C 1
ATOM 3158 O O . PRO A 1 379 ? 27.734 60.094 36.938 1 30.28 379 PRO A O 1
ATOM 3161 N N . LYS A 1 380 ? 27.672 59 35.125 1 32.59 380 LYS A N 1
ATOM 3162 C CA . LYS A 1 380 ? 27.641 60.281 34.406 1 32.59 380 LYS A CA 1
ATOM 3163 C C . LYS A 1 380 ? 26.266 60.938 34.5 1 32.59 380 LYS A C 1
ATOM 3165 O O . LYS A 1 380 ? 25.234 60.25 34.406 1 32.59 380 LYS A O 1
ATOM 3170 N N . LYS A 1 381 ? 26.125 62.094 35.125 1 28.8 381 LYS A N 1
ATOM 3171 C CA . LYS A 1 381 ? 24.953 62.906 35.406 1 28.8 381 LYS A CA 1
ATOM 3172 C C . LYS A 1 381 ? 24.281 63.344 34.125 1 28.8 381 LYS A C 1
ATOM 3174 O O . LYS A 1 381 ? 24.891 64 33.25 1 28.8 381 LYS A O 1
ATOM 3179 N N . PRO A 1 382 ? 23.344 62.5 33.594 1 28.59 382 PRO A N 1
ATOM 3180 C CA . PRO A 1 382 ? 22.75 62.875 32.312 1 28.59 382 PRO A CA 1
ATOM 3181 C C . PRO A 1 382 ? 22.141 64.312 32.344 1 28.59 382 PRO A C 1
ATOM 3183 O O . PRO A 1 382 ? 21.516 64.688 33.344 1 28.59 382 PRO A O 1
ATOM 3186 N N . ILE A 1 383 ? 22.781 65.312 31.75 1 28.64 383 ILE A N 1
ATOM 3187 C CA . ILE A 1 383 ? 22.266 66.625 31.656 1 28.64 383 ILE A CA 1
ATOM 3188 C C . ILE A 1 383 ? 21.031 66.688 30.734 1 28.64 383 ILE A C 1
ATOM 3190 O O . ILE A 1 383 ? 21.125 66.25 29.562 1 28.64 383 ILE A O 1
ATOM 3194 N N . ILE A 1 384 ? 19.828 66.562 31.266 1 26.19 384 ILE A N 1
ATOM 3195 C CA . ILE A 1 384 ? 18.469 66.625 30.719 1 26.19 384 ILE A CA 1
ATOM 3196 C C . ILE A 1 384 ? 18.25 67.938 30.016 1 26.19 384 ILE A C 1
ATOM 3198 O O . ILE A 1 384 ? 18.203 69 30.656 1 26.19 384 ILE A O 1
ATOM 3202 N N . GLU A 1 385 ? 18.984 68.188 28.875 1 26.59 385 GLU A N 1
ATOM 3203 C CA . GLU A 1 385 ? 18.672 69.438 28.234 1 26.59 385 GLU A CA 1
ATOM 3204 C C . GLU A 1 385 ? 17.25 69.438 27.656 1 26.59 385 GLU A C 1
ATOM 3206 O O . GLU A 1 385 ? 16.812 68.438 27.078 1 26.59 385 GLU A O 1
ATOM 3211 N N . SER A 1 386 ? 16.281 70.25 28.125 1 24.36 386 SER A N 1
ATOM 3212 C CA . SER A 1 386 ? 14.875 70.562 27.922 1 24.36 386 SER A CA 1
ATOM 3213 C C . SER A 1 386 ? 14.602 70.938 26.484 1 24.36 386 SER A C 1
ATOM 3215 O O . SER A 1 386 ? 13.688 71.75 26.234 1 24.36 386 SER A O 1
ATOM 3217 N N . SER A 1 387 ? 15.164 70.25 25.422 1 27.06 387 SER A N 1
ATOM 3218 C CA . SER A 1 387 ? 14.945 70.875 24.141 1 27.06 387 SER A CA 1
ATOM 3219 C C . SER A 1 387 ? 13.461 71 23.828 1 27.06 387 SER A C 1
ATOM 3221 O O . SER A 1 387 ? 12.664 70.188 24.234 1 27.06 387 SER A O 1
ATOM 3223 N N . ALA A 1 388 ? 13 72.188 23.312 1 26.89 388 ALA A N 1
ATOM 3224 C CA . ALA A 1 388 ? 11.742 72.812 22.891 1 26.89 388 ALA A CA 1
ATOM 3225 C C . ALA A 1 388 ? 11.023 71.938 21.859 1 26.89 388 ALA A C 1
ATOM 3227 O O . ALA A 1 388 ? 11.656 71.375 20.953 1 26.89 388 ALA A O 1
ATOM 3228 N N . ILE A 1 389 ? 9.758 71.438 22.094 1 25.8 389 ILE A N 1
ATOM 3229 C CA . ILE A 1 389 ? 8.734 70.562 21.516 1 25.8 389 ILE A CA 1
ATOM 3230 C C . ILE A 1 389 ? 8.305 71.125 20.156 1 25.8 389 ILE A C 1
ATOM 3232 O O . ILE A 1 389 ? 7.645 72.188 20.094 1 25.8 389 ILE A O 1
ATOM 3236 N N . GLU A 1 390 ? 9.219 71.312 19.172 1 25.89 390 GLU A N 1
ATOM 3237 C CA . GLU A 1 390 ? 8.672 71.938 17.969 1 25.89 390 GLU A CA 1
ATOM 3238 C C . GLU A 1 390 ? 7.598 71.062 17.328 1 25.89 390 GLU A C 1
ATOM 3240 O O . GLU A 1 390 ? 7.66 69.812 17.422 1 25.89 390 GLU A O 1
ATOM 3245 N N . LYS A 1 391 ? 6.383 71.625 16.938 1 27.38 391 LYS A N 1
ATOM 3246 C CA . LYS A 1 391 ? 5.062 71.25 16.438 1 27.38 391 LYS A CA 1
ATOM 3247 C C . LYS A 1 391 ? 5.164 70.438 15.148 1 27.38 391 LYS A C 1
ATOM 3249 O O . LYS A 1 391 ? 5.457 71 14.086 1 27.38 391 LYS A O 1
ATOM 3254 N N . GLY A 1 392 ? 5.855 69.25 15.062 1 25.09 392 GLY A N 1
ATOM 3255 C CA . GLY A 1 392 ? 6.148 68.625 13.789 1 25.09 392 GLY A CA 1
ATOM 3256 C C . GLY A 1 392 ? 4.918 68.062 13.109 1 25.09 392 GLY A C 1
ATOM 3257 O O . GLY A 1 392 ? 3.951 67.688 13.781 1 25.09 392 GLY A O 1
ATOM 3258 N N . SER A 1 393 ? 4.426 68.625 11.992 1 28.11 393 SER A N 1
ATOM 3259 C CA . SER A 1 393 ? 3.266 68.312 11.148 1 28.11 393 SER A CA 1
ATOM 3260 C C . SER A 1 393 ? 3.217 66.875 10.719 1 28.11 393 SER A C 1
ATOM 3262 O O . SER A 1 393 ? 4.039 66.438 9.914 1 28.11 393 SER A O 1
ATOM 3264 N N . HIS A 1 394 ? 3.035 65.875 11.734 1 25.92 394 HIS A N 1
ATOM 3265 C CA . HIS A 1 394 ? 3.248 64.5 11.531 1 25.92 394 HIS A CA 1
ATOM 3266 C C . HIS A 1 394 ? 2.15 63.875 10.664 1 25.92 394 HIS A C 1
ATOM 3268 O O . HIS A 1 394 ? 0.969 63.938 11.016 1 25.92 394 HIS A O 1
ATOM 3274 N N . GLN A 1 395 ? 2.143 64.062 9.367 1 30.19 395 GLN A N 1
ATOM 3275 C CA . GLN A 1 395 ? 1.199 63.438 8.445 1 30.19 395 GLN A CA 1
ATOM 3276 C C . GLN A 1 395 ? 1.121 61.938 8.672 1 30.19 395 GLN A C 1
ATOM 3278 O O . GLN A 1 395 ? 1.966 61.188 8.18 1 30.19 395 GLN A O 1
ATOM 3283 N N . GLY A 1 396 ? 0.728 61.531 9.922 1 27.36 396 GLY A N 1
ATOM 3284 C CA . GLY A 1 396 ? 0.812 60.188 10.539 1 27.36 396 GLY A CA 1
ATOM 3285 C C . GLY A 1 396 ? -0.126 59.188 9.914 1 27.36 396 GLY A C 1
ATOM 3286 O O . GLY A 1 396 ? -1.323 59.438 9.773 1 27.36 396 GLY A O 1
ATOM 3287 N N . SER A 1 397 ? 0.386 58.562 8.828 1 30.34 397 SER A N 1
ATOM 3288 C CA . SER A 1 397 ? -0.421 57.531 8.164 1 30.34 397 SER A CA 1
ATOM 3289 C C . SER A 1 397 ? -1.025 56.562 9.164 1 30.34 397 SER A C 1
ATOM 3291 O O . SER A 1 397 ? -0.465 56.344 10.242 1 30.34 397 SER A O 1
ATOM 3293 N N . VAL A 1 398 ? -2.322 56.219 9.086 1 29.31 398 VAL A N 1
ATOM 3294 C CA . VAL A 1 398 ? -3.297 55.406 9.82 1 29.31 398 VAL A CA 1
ATOM 3295 C C . VAL A 1 398 ? -2.686 54.062 10.188 1 29.31 398 VAL A C 1
ATOM 3297 O O . VAL A 1 398 ? -3.164 53.375 11.102 1 29.31 398 VAL A O 1
ATOM 3300 N N . GLU A 1 399 ? -1.82 53.531 9.312 1 31.39 399 GLU A N 1
ATOM 3301 C CA . GLU A 1 399 ? -1.337 52.188 9.586 1 31.39 399 GLU A CA 1
ATOM 3302 C C . GLU A 1 399 ? -0.726 52.094 10.984 1 31.39 399 GLU A C 1
ATOM 3304 O O . GLU A 1 399 ? -0.473 51 11.492 1 31.39 399 GLU A O 1
ATOM 3309 N N . ALA A 1 400 ? -0.343 53.25 11.641 1 31.95 400 ALA A N 1
ATOM 3310 C CA . ALA A 1 400 ? 0.26 53.5 12.953 1 31.95 400 ALA A CA 1
ATOM 3311 C C . ALA A 1 400 ? -0.67 53.062 14.078 1 31.95 400 ALA A C 1
ATOM 3313 O O . ALA A 1 400 ? -0.284 53.062 15.25 1 31.95 400 ALA A O 1
ATOM 3314 N N . LEU A 1 401 ? -1.961 53.031 13.758 1 29.42 401 LEU A N 1
ATOM 3315 C CA . LEU A 1 401 ? -2.906 52.844 14.859 1 29.42 401 LEU A CA 1
ATOM 3316 C C . LEU A 1 401 ? -2.846 51.406 15.398 1 29.42 401 LEU A C 1
ATOM 3318 O O . LEU A 1 401 ? -3.094 51.188 16.578 1 29.42 401 LEU A O 1
ATOM 3322 N N . PHE A 1 402 ? -2.852 50.469 14.531 1 33.47 402 PHE A N 1
ATOM 3323 C CA . PHE A 1 402 ? -3.082 49.125 15.047 1 33.47 402 PHE A CA 1
ATOM 3324 C C . PHE A 1 402 ? -1.891 48.656 15.875 1 33.47 402 PHE A C 1
ATOM 3326 O O . PHE A 1 402 ? -1.846 47.5 16.297 1 33.47 402 PHE A O 1
ATOM 3333 N N . LYS A 1 403 ? -0.756 49.344 15.984 1 34.34 403 LYS A N 1
ATOM 3334 C CA . LYS A 1 403 ? 0.505 49.031 16.641 1 34.34 403 LYS A CA 1
ATOM 3335 C C . LYS A 1 403 ? 0.301 48.781 18.141 1 34.34 403 LYS A C 1
ATOM 3337 O O . LYS A 1 403 ? 0.876 47.844 18.703 1 34.34 403 LYS A O 1
ATOM 3342 N N . GLN A 1 404 ? -0.042 49.75 19.203 1 36.66 404 GLN A N 1
ATOM 3343 C CA . GLN A 1 404 ? 0.597 50.062 20.484 1 36.66 404 GLN A CA 1
ATOM 3344 C C . GLN A 1 404 ? -0.195 49.469 21.656 1 36.66 404 GLN A C 1
ATOM 3346 O O . GLN A 1 404 ? -0.038 49.906 22.797 1 36.66 404 GLN A O 1
ATOM 3351 N N . VAL A 1 405 ? -1.335 48.812 21.516 1 43.31 405 VAL A N 1
ATOM 3352 C CA . VAL A 1 405 ? -1.961 48.688 22.828 1 43.31 405 VAL A CA 1
ATOM 3353 C C . VAL A 1 405 ? -1.183 47.688 23.688 1 43.31 405 VAL A C 1
ATOM 3355 O O . VAL A 1 405 ? -1.097 46.5 23.359 1 43.31 405 VAL A O 1
ATOM 3358 N N . TYR A 1 406 ? -0.241 48.062 24.484 1 47.75 406 TYR A N 1
ATOM 3359 C CA . TYR A 1 406 ? 0.538 47.312 25.469 1 47.75 406 TYR A CA 1
ATOM 3360 C C . TYR A 1 406 ? -0.31 46.969 26.688 1 47.75 406 TYR A C 1
ATOM 3362 O O . TYR A 1 406 ? -0.871 47.844 27.344 1 47.75 406 TYR A O 1
ATOM 3370 N N . VAL A 1 407 ? -0.693 45.688 26.797 1 61.12 407 VAL A N 1
ATOM 3371 C CA . VAL A 1 407 ? -1.353 45.281 28.031 1 61.12 407 VAL A CA 1
ATOM 3372 C C . VAL A 1 407 ? -0.306 44.844 29.047 1 61.12 407 VAL A C 1
ATOM 3374 O O . VAL A 1 407 ? 0.503 43.938 28.766 1 61.12 407 VAL A O 1
ATOM 3377 N N . ASP A 1 408 ? -0.174 45.438 30.188 1 66.5 408 ASP A N 1
ATOM 3378 C CA . ASP A 1 408 ? 0.726 45.094 31.281 1 66.5 408 ASP A CA 1
ATOM 3379 C C . ASP A 1 408 ? 0.235 43.875 32.062 1 66.5 408 ASP A C 1
ATOM 3381 O O . ASP A 1 408 ? -0.792 43.938 32.719 1 66.5 408 ASP A O 1
ATOM 3385 N N . ARG A 1 409 ? 0.866 42.844 31.938 1 74.25 409 ARG A N 1
ATOM 3386 C CA . ARG A 1 409 ? 0.52 41.594 32.562 1 74.25 409 ARG A CA 1
ATOM 3387 C C . ARG A 1 409 ? 0.525 41.719 34.094 1 74.25 409 ARG A C 1
ATOM 3389 O O . ARG A 1 409 ? -0.271 41.094 34.781 1 74.25 409 ARG A O 1
ATOM 3396 N N . LYS A 1 410 ? 1.352 42.531 34.625 1 78.69 410 LYS A N 1
ATOM 3397 C CA . LYS A 1 410 ? 1.422 42.719 36.094 1 78.69 410 LYS A CA 1
ATOM 3398 C C . LYS A 1 410 ? 0.126 43.312 36.625 1 78.69 410 LYS A C 1
ATOM 3400 O O . LYS A 1 410 ? -0.335 42.938 37.719 1 78.69 410 LYS A O 1
ATOM 3405 N N . VAL A 1 411 ? -0.464 44.062 35.875 1 80.75 411 VAL A N 1
ATOM 3406 C CA . VAL A 1 411 ? -1.723 44.688 36.281 1 80.75 411 VAL A CA 1
ATOM 3407 C C . VAL A 1 411 ? -2.834 43.656 36.281 1 80.75 411 VAL A C 1
ATOM 3409 O O . VAL A 1 411 ? -3.676 43.625 37.188 1 80.75 411 VAL A O 1
ATOM 3412 N N . LEU A 1 412 ? -2.738 42.781 35.344 1 82.25 412 LEU A N 1
ATOM 3413 C CA . LEU A 1 412 ? -3.752 41.75 35.281 1 82.25 412 LEU A CA 1
ATOM 3414 C C . LEU A 1 412 ? -3.586 40.75 36.438 1 82.25 412 LEU A C 1
ATOM 3416 O O . LEU A 1 412 ? -4.57 40.344 37.031 1 82.25 412 LEU A O 1
ATOM 3420 N N . GLU A 1 413 ? -2.424 40.531 36.781 1 82.31 413 GLU A N 1
ATOM 3421 C CA . GLU A 1 413 ? -2.135 39.656 37.906 1 82.31 413 GLU A CA 1
ATOM 3422 C C . GLU A 1 413 ? -2.533 40.344 39.25 1 82.31 413 GLU A C 1
ATOM 3424 O O . GLU A 1 413 ? -3.029 39.656 40.156 1 82.31 413 GLU A O 1
ATOM 3429 N N . GLU A 1 414 ? -2.367 41.531 39.312 1 82.12 414 GLU A N 1
ATOM 3430 C CA . GLU A 1 414 ? -2.797 42.312 40.469 1 82.12 414 GLU A CA 1
ATOM 3431 C C . GLU A 1 414 ? -4.316 42.344 40.562 1 82.12 414 GLU A C 1
ATOM 3433 O O . GLU A 1 414 ? -4.871 42.25 41.656 1 82.12 414 GLU A O 1
ATOM 3438 N N . ASN A 1 415 ? -4.953 42.406 39.469 1 83.69 415 ASN A N 1
ATOM 3439 C CA . ASN A 1 415 ? -6.414 42.375 39.438 1 83.69 415 ASN A CA 1
ATOM 3440 C C . ASN A 1 415 ? -6.938 41.031 39.938 1 83.69 415 ASN A C 1
ATOM 3442 O O . ASN A 1 415 ? -7.91 41 40.719 1 83.69 415 ASN A O 1
ATOM 3446 N N . ILE A 1 416 ? -6.262 40.062 39.562 1 85.69 416 ILE A N 1
ATOM 3447 C CA . ILE A 1 416 ? -6.629 38.719 39.969 1 85.69 416 ILE A CA 1
ATOM 3448 C C . ILE A 1 416 ? -6.391 38.562 41.469 1 85.69 416 ILE A C 1
ATOM 3450 O O . ILE A 1 416 ? -7.254 38.062 42.188 1 85.69 416 ILE A O 1
ATOM 3454 N N . ALA A 1 417 ? -5.312 39.031 41.875 1 83.81 417 ALA A N 1
ATOM 3455 C CA . ALA A 1 417 ? -4.957 38.969 43.312 1 83.81 417 ALA A CA 1
ATOM 3456 C C . ALA A 1 417 ? -5.918 39.781 44.156 1 83.81 417 ALA A C 1
ATOM 3458 O O . ALA A 1 417 ? -6.277 39.375 45.25 1 83.81 417 ALA A O 1
ATOM 3459 N N . ASP A 1 418 ? -6.297 40.844 43.625 1 83.94 418 ASP A N 1
ATOM 3460 C CA . ASP A 1 418 ? -7.219 41.75 44.312 1 83.94 418 ASP A CA 1
ATOM 3461 C C . ASP A 1 418 ? -8.57 41.062 44.531 1 83.94 418 ASP A C 1
ATOM 3463 O O . ASP A 1 418 ? -9.164 41.188 45.594 1 83.94 418 ASP A O 1
ATOM 3467 N N . VAL A 1 419 ? -8.992 40.312 43.438 1 84.81 419 VAL A N 1
ATOM 3468 C CA . VAL A 1 419 ? -10.297 39.688 43.531 1 84.81 419 VAL A CA 1
ATOM 3469 C C . VAL A 1 419 ? -10.172 38.375 44.281 1 84.81 419 VAL A C 1
ATOM 3471 O O . VAL A 1 419 ? -11.102 37.969 44.969 1 84.81 419 VAL A O 1
ATOM 3474 N N . LEU A 1 420 ? -9.094 37.75 44.188 1 83.5 420 LEU A N 1
ATOM 3475 C CA . LEU A 1 420 ? -8.844 36.531 44.906 1 83.5 420 LEU A CA 1
ATOM 3476 C C . LEU A 1 420 ? -8.75 36.781 46.406 1 83.5 420 LEU A C 1
ATOM 3478 O O . LEU A 1 420 ? -9.211 35.969 47.219 1 83.5 420 LEU A O 1
ATOM 3482 N N . GLY A 1 421 ? -8.234 37.906 46.75 1 77.12 421 GLY A N 1
ATOM 3483 C CA . GLY A 1 421 ? -8.109 38.25 48.156 1 77.12 421 GLY A CA 1
ATOM 3484 C C . GLY A 1 421 ? -8.031 37.031 49.062 1 77.12 421 GLY A C 1
ATOM 3485 O O . GLY A 1 421 ? -7.008 36.344 49.125 1 77.12 421 GLY A O 1
ATOM 3486 N N . ASP A 1 422 ? -9.094 36.719 49.812 1 74 422 ASP A N 1
ATOM 3487 C CA . ASP A 1 422 ? -9.156 35.625 50.781 1 74 422 ASP A CA 1
ATOM 3488 C C . ASP A 1 422 ? -9.922 34.406 50.219 1 74 422 ASP A C 1
ATOM 3490 O O . ASP A 1 422 ? -10.086 33.406 50.875 1 74 422 ASP A O 1
ATOM 3494 N N . LYS A 1 423 ? -10.234 34.5 48.938 1 77.75 423 LYS A N 1
ATOM 3495 C CA . LYS A 1 423 ? -10.977 33.375 48.344 1 77.75 423 LYS A CA 1
ATOM 3496 C C . LYS A 1 423 ? -10.039 32.375 47.688 1 77.75 423 LYS A C 1
ATOM 3498 O O . LYS A 1 423 ? -8.93 32.719 47.25 1 77.75 423 LYS A O 1
ATOM 3503 N N . GLU A 1 424 ? -10.32 31.109 47.75 1 81.5 424 GLU A N 1
ATOM 3504 C CA . GLU A 1 424 ? -9.484 30.031 47.188 1 81.5 424 GLU A CA 1
ATOM 3505 C C . GLU A 1 424 ? -9.547 30.016 45.656 1 81.5 424 GLU A C 1
ATOM 3507 O O . GLU A 1 424 ? -8.578 29.609 45 1 81.5 424 GLU A O 1
ATOM 3512 N N . LYS A 1 425 ? -10.641 30.375 45.125 1 84.88 425 LYS A N 1
ATOM 3513 C CA . LYS A 1 425 ? -10.781 30.375 43.656 1 84.88 425 LYS A CA 1
ATOM 3514 C C . LYS A 1 425 ? -11.688 31.5 43.188 1 84.88 425 LYS A C 1
ATOM 3516 O O . LYS A 1 425 ? -12.586 31.938 43.938 1 84.88 425 LYS A O 1
ATOM 3521 N N . VAL A 1 426 ? -11.453 32.062 41.969 1 85.81 426 VAL A N 1
ATOM 3522 C CA . VAL A 1 426 ? -12.266 33.125 41.406 1 85.81 426 VAL A CA 1
ATOM 3523 C C . VAL A 1 426 ? -12.43 32.906 39.906 1 85.81 426 VAL A C 1
ATOM 3525 O O . VAL A 1 426 ? -11.492 32.469 39.219 1 85.81 426 VAL A O 1
ATOM 3528 N N . SER A 1 427 ? -13.633 33.219 39.5 1 85.56 427 SER A N 1
ATOM 3529 C CA . SER A 1 427 ? -13.898 33.062 38.094 1 85.56 427 SER A CA 1
ATOM 3530 C C . SER A 1 427 ? -13.5 34.312 37.312 1 85.56 427 SER A C 1
ATOM 3532 O O . SER A 1 427 ? -13.5 35.438 37.844 1 85.56 427 SER A O 1
ATOM 3534 N N . LEU A 1 428 ? -13.273 34.188 36.062 1 86.94 428 LEU A N 1
ATOM 3535 C CA . LEU A 1 428 ? -12.93 35.312 35.188 1 86.94 428 LEU A CA 1
ATOM 3536 C C . LEU A 1 428 ? -14.078 36.312 35.094 1 86.94 428 LEU A C 1
ATOM 3538 O O . LEU A 1 428 ? -13.844 37.531 35.094 1 86.94 428 LEU A O 1
ATOM 3542 N N . SER A 1 429 ? -15.195 35.812 35.094 1 82.5 429 SER A N 1
ATOM 3543 C CA . SER A 1 429 ? -16.359 36.688 35.031 1 82.5 429 SER A CA 1
ATOM 3544 C C . SER A 1 429 ? -16.422 37.594 36.25 1 82.5 429 SER A C 1
ATOM 3546 O O . SER A 1 429 ? -16.781 38.781 36.125 1 82.5 429 SER A O 1
ATOM 3548 N N . ALA A 1 430 ? -16.031 37.094 37.344 1 84.38 430 ALA A N 1
ATOM 3549 C CA . ALA A 1 430 ? -16.016 37.875 38.562 1 84.38 430 ALA A CA 1
ATOM 3550 C C . ALA A 1 430 ? -14.922 38.938 38.531 1 84.38 430 ALA A C 1
ATOM 3552 O O . ALA A 1 430 ? -15.102 40.031 39.031 1 84.38 430 ALA A O 1
ATOM 3553 N N . ILE A 1 431 ? -13.867 38.594 37.938 1 85.5 431 ILE A N 1
ATOM 3554 C CA . ILE A 1 431 ? -12.758 39.531 37.812 1 85.5 431 ILE A CA 1
ATOM 3555 C C . ILE A 1 431 ? -13.164 40.656 36.875 1 85.5 431 ILE A C 1
ATOM 3557 O O . ILE A 1 431 ? -12.914 41.844 37.156 1 85.5 431 ILE A O 1
ATOM 3561 N N . LEU A 1 432 ? -13.898 40.375 35.938 1 84.12 432 LEU A N 1
ATOM 3562 C CA . LEU A 1 432 ? -14.258 41.344 34.906 1 84.12 432 LEU A CA 1
ATOM 3563 C C . LEU A 1 432 ? -15.414 42.219 35.344 1 84.12 432 LEU A C 1
ATOM 3565 O O . LEU A 1 432 ? -15.594 43.312 34.844 1 84.12 432 LEU A O 1
ATOM 3569 N N . GLU A 1 433 ? -16.141 41.719 36.219 1 83.62 433 GLU A N 1
ATOM 3570 C CA . GLU A 1 433 ? -17.188 42.531 36.844 1 83.62 433 GLU A CA 1
ATOM 3571 C C . GLU A 1 433 ? -16.594 43.656 37.688 1 83.62 433 GLU A C 1
ATOM 3573 O O . GLU A 1 433 ? -17.109 44.781 37.688 1 83.62 433 GLU A O 1
ATOM 3578 N N . LYS A 1 434 ? -15.477 43.312 38.344 1 85.25 434 LYS A N 1
ATOM 3579 C CA . LYS A 1 434 ? -14.812 44.312 39.188 1 85.25 434 LYS A CA 1
ATOM 3580 C C . LYS A 1 434 ? -13.836 45.156 38.375 1 85.25 434 LYS A C 1
ATOM 3582 O O . LYS A 1 434 ? -13.703 46.344 38.594 1 85.25 434 LYS A O 1
ATOM 3587 N N . HIS A 1 435 ? -13.148 44.469 37.5 1 84.75 435 HIS A N 1
ATOM 3588 C CA . HIS A 1 435 ? -12.188 45.094 36.625 1 84.75 435 HIS A CA 1
ATOM 3589 C C . HIS A 1 435 ? -12.531 44.875 35.156 1 84.75 435 HIS A C 1
ATOM 3591 O O . HIS A 1 435 ? -12.078 43.875 34.562 1 84.75 435 HIS A O 1
ATOM 3597 N N . PRO A 1 436 ? -13.328 45.688 34.562 1 83.44 436 PRO A N 1
ATOM 3598 C CA . PRO A 1 436 ? -13.742 45.5 33.156 1 83.44 436 PRO A CA 1
ATOM 3599 C C . PRO A 1 436 ? -12.586 45.625 32.188 1 83.44 436 PRO A C 1
ATOM 3601 O O . PRO A 1 436 ? -11.594 46.312 32.469 1 83.44 436 PRO A O 1
ATOM 3604 N N . LEU A 1 437 ? -12.734 44.969 31.078 1 80.75 437 LEU A N 1
ATOM 3605 C CA . LEU A 1 437 ? -11.727 45 30.031 1 80.75 437 LEU A CA 1
ATOM 3606 C C . LEU A 1 437 ? -11.648 46.375 29.391 1 80.75 437 LEU A C 1
ATOM 3608 O O . LEU A 1 437 ? -12.68 46.938 29 1 80.75 437 LEU A O 1
ATOM 3612 N N . THR A 1 438 ? -10.547 46.969 29.438 1 77.19 438 THR A N 1
ATOM 3613 C CA . THR A 1 438 ? -10.367 48.312 28.891 1 77.19 438 THR A CA 1
ATOM 3614 C C . THR A 1 438 ? -9.742 48.219 27.5 1 77.19 438 THR A C 1
ATOM 3616 O O . THR A 1 438 ? -9.898 49.156 26.688 1 77.19 438 THR A O 1
ATOM 3619 N N . LYS A 1 439 ? -9.125 47.125 27.312 1 73 439 LYS A N 1
ATOM 3620 C CA . LYS A 1 439 ? -8.383 47 26.047 1 73 439 LYS A CA 1
ATOM 3621 C C . LYS A 1 439 ? -8.938 45.875 25.188 1 73 439 LYS A C 1
ATOM 3623 O O . LYS A 1 439 ? -8.242 45.375 24.312 1 73 439 LYS A O 1
ATOM 3628 N N . GLY A 1 440 ? -10.094 45.469 25.516 1 73.56 440 GLY A N 1
ATOM 3629 C CA . GLY A 1 440 ? -10.898 44.562 24.75 1 73.56 440 GLY A CA 1
ATOM 3630 C C . GLY A 1 440 ? -10.312 43.156 24.672 1 73.56 440 GLY A C 1
ATOM 3631 O O . GLY A 1 440 ? -9.828 42.625 25.688 1 73.56 440 GLY A O 1
ATOM 3632 N N . LEU A 1 441 ? -10.305 42.75 23.406 1 72.75 441 LEU A N 1
ATOM 3633 C CA . LEU A 1 441 ? -9.945 41.344 23.156 1 72.75 441 LEU A CA 1
ATOM 3634 C C . LEU A 1 441 ? -8.492 41.094 23.531 1 72.75 441 LEU A C 1
ATOM 3636 O O . LEU A 1 441 ? -8.164 40.031 24.047 1 72.75 441 LEU A O 1
ATOM 3640 N N . THR A 1 442 ? -7.707 42.031 23.375 1 70.25 442 THR A N 1
ATOM 3641 C CA . THR A 1 442 ? -6.289 41.875 23.688 1 70.25 442 THR A CA 1
ATOM 3642 C C . THR A 1 442 ? -6.09 41.625 25.188 1 70.25 442 THR A C 1
ATOM 3644 O O . THR A 1 442 ? -5.277 40.781 25.578 1 70.25 442 THR A O 1
ATOM 3647 N N . GLU A 1 443 ? -6.816 42.281 25.938 1 76.94 443 GLU A N 1
ATOM 3648 C CA . GLU A 1 443 ? -6.777 42.094 27.391 1 76.94 443 GLU A CA 1
ATOM 3649 C C . GLU A 1 443 ? -7.348 40.75 27.812 1 76.94 443 GLU A C 1
ATOM 3651 O O . GLU A 1 443 ? -6.785 40.062 28.672 1 76.94 443 GLU A O 1
ATOM 3656 N N . LEU A 1 444 ? -8.352 40.375 27.109 1 79.38 444 LEU A N 1
ATOM 3657 C CA . LEU A 1 444 ? -8.945 39.062 27.391 1 79.38 444 LEU A CA 1
ATOM 3658 C C . LEU A 1 444 ? -7.98 37.938 27.047 1 79.38 444 LEU A C 1
ATOM 3660 O O . LEU A 1 444 ? -7.828 37 27.828 1 79.38 444 LEU A O 1
ATOM 3664 N N . LEU A 1 445 ? -7.363 38.125 26.078 1 76.31 445 LEU A N 1
ATOM 3665 C CA . LEU A 1 445 ? -6.402 37.125 25.656 1 76.31 445 LEU A CA 1
ATOM 3666 C C . LEU A 1 445 ? -5.258 37 26.656 1 76.31 445 LEU A C 1
ATOM 3668 O O . LEU A 1 445 ? -4.789 35.875 26.938 1 76.31 445 LEU A O 1
ATOM 3672 N N . ASN A 1 446 ? -4.891 38.062 27.25 1 75.88 446 ASN A N 1
ATOM 3673 C CA . ASN A 1 446 ? -3.846 38.031 28.266 1 75.88 446 ASN A CA 1
ATOM 3674 C C . ASN A 1 446 ? -4.328 37.344 29.547 1 75.88 446 ASN A C 1
ATOM 3676 O O . ASN A 1 446 ? -3.57 36.625 30.203 1 75.88 446 ASN A O 1
ATOM 3680 N N . TYR A 1 447 ? -5.543 37.5 29.859 1 80.5 447 TYR A N 1
ATOM 3681 C CA . TYR A 1 447 ? -6.125 36.75 30.969 1 80.5 447 TYR A CA 1
ATOM 3682 C C . TYR A 1 447 ? -6.113 35.25 30.703 1 80.5 447 TYR A C 1
ATOM 3684 O O . TYR A 1 447 ? -5.82 34.438 31.594 1 80.5 447 TYR A O 1
ATOM 3692 N N . LEU A 1 448 ? -6.391 34.938 29.438 1 76.44 448 LEU A N 1
ATOM 3693 C CA . LEU A 1 448 ? -6.43 33.531 29.047 1 76.44 448 LEU A CA 1
ATOM 3694 C C . LEU A 1 448 ? -5.027 32.938 29.078 1 76.44 448 LEU A C 1
ATOM 3696 O O . LEU A 1 448 ? -4.852 31.766 29.484 1 76.44 448 LEU A O 1
ATOM 3700 N N . VAL A 1 449 ? -4.121 33.656 28.906 1 73.06 449 VAL A N 1
ATOM 3701 C CA . VAL A 1 449 ? -2.725 33.25 28.969 1 73.06 449 VAL A CA 1
ATOM 3702 C C . VAL A 1 449 ? -2.326 33.031 30.438 1 73.06 449 VAL A C 1
ATOM 3704 O O . VAL A 1 449 ? -1.667 32.031 30.766 1 73.06 449 VAL A O 1
ATOM 3707 N N . ILE A 1 450 ? -2.664 33.844 31.266 1 77.12 450 ILE A N 1
ATOM 3708 C CA . ILE A 1 450 ? -2.396 33.719 32.688 1 77.12 450 ILE A CA 1
ATOM 3709 C C . ILE A 1 450 ? -3.086 32.469 33.219 1 77.12 450 ILE A C 1
ATOM 3711 O O . ILE A 1 450 ? -2.492 31.688 33.969 1 77.12 450 ILE A O 1
ATOM 3715 N N . ALA A 1 451 ? -4.211 32.188 32.719 1 76.69 451 ALA A N 1
ATOM 3716 C CA . ALA A 1 451 ? -4.984 31.031 33.156 1 76.69 451 ALA A CA 1
ATOM 3717 C C . ALA A 1 451 ? -4.363 29.734 32.625 1 76.69 451 ALA A C 1
ATOM 3719 O O . ALA A 1 451 ? -4.449 28.703 33.312 1 76.69 451 ALA A O 1
ATOM 3720 N N . SER A 1 452 ? -3.713 29.828 31.625 1 70.31 452 SER A N 1
ATOM 3721 C CA . SER A 1 452 ? -3.141 28.641 31 1 70.31 452 SER A CA 1
ATOM 3722 C C . SER A 1 452 ? -1.919 28.141 31.766 1 70.31 452 SER A C 1
ATOM 3724 O O . SER A 1 452 ? -1.51 27 31.609 1 70.31 452 SER A O 1
ATOM 3726 N N . SER A 1 453 ? -1.407 28.922 32.625 1 66.69 453 SER A N 1
ATOM 3727 C CA . SER A 1 453 ? -0.26 28.547 33.438 1 66.69 453 SER A CA 1
ATOM 3728 C C . SER A 1 453 ? -0.664 27.578 34.531 1 66.69 453 SER A C 1
ATOM 3730 O O . SER A 1 453 ? 0.182 26.859 35.094 1 66.69 453 SER A O 1
ATOM 3732 N N . ASP A 1 454 ? -1.848 27.516 34.938 1 66.88 454 ASP A N 1
ATOM 3733 C CA . ASP A 1 454 ? -2.436 26.609 35.906 1 66.88 454 ASP A CA 1
ATOM 3734 C C . ASP A 1 454 ? -3.494 25.719 35.25 1 66.88 454 ASP A C 1
ATOM 3736 O O . ASP A 1 454 ? -4.523 26.203 34.781 1 66.88 454 ASP A O 1
ATOM 3740 N N . SER A 1 455 ? -3.109 24.469 35.125 1 66.56 455 SER A N 1
ATOM 3741 C CA . SER A 1 455 ? -3.971 23.531 34.438 1 66.56 455 SER A CA 1
ATOM 3742 C C . SER A 1 455 ? -5.352 23.453 35.062 1 66.56 455 SER A C 1
ATOM 3744 O O . SER A 1 455 ? -6.332 23.094 34.406 1 66.56 455 SER A O 1
ATOM 3746 N N . ARG A 1 456 ? -5.594 23.953 36.094 1 66.31 456 ARG A N 1
ATOM 3747 C CA . ARG A 1 456 ? -6.852 23.859 36.844 1 66.31 456 ARG A CA 1
ATOM 3748 C C . ARG A 1 456 ? -7.801 24.984 36.438 1 66.31 456 ARG A C 1
ATOM 3750 O O . ARG A 1 456 ? -8.992 24.953 36.75 1 66.31 456 ARG A O 1
ATOM 3757 N N . SER A 1 457 ? -7.246 25.812 35.906 1 74.31 457 SER A N 1
ATOM 3758 C CA . SER A 1 457 ? -7.98 27.047 35.688 1 74.31 457 SER A CA 1
ATOM 3759 C C . SER A 1 457 ? -9.047 26.875 34.594 1 74.31 457 SER A C 1
ATOM 3761 O O . SER A 1 457 ? -10.031 27.625 34.562 1 74.31 457 SER A O 1
ATOM 3763 N N . PHE A 1 458 ? -8.906 26.031 33.844 1 63.25 458 PHE A N 1
ATOM 3764 C CA . PHE A 1 458 ? -9.875 25.812 32.781 1 63.25 458 PHE A CA 1
ATOM 3765 C C . PHE A 1 458 ? -10.906 24.766 33.188 1 63.25 458 PHE A C 1
ATOM 3767 O O . PHE A 1 458 ? -10.547 23.625 33.5 1 63.25 458 PHE A O 1
ATOM 3774 N N . VAL A 1 459 ? -12.148 25.078 33.406 1 60.75 459 VAL A N 1
ATOM 3775 C CA . VAL A 1 459 ? -13.211 24.141 33.781 1 60.75 459 VAL A CA 1
ATOM 3776 C C . VAL A 1 459 ? -13.836 23.562 32.5 1 60.75 459 VAL A C 1
ATOM 3778 O O . VAL A 1 459 ? -14.43 24.281 31.719 1 60.75 459 VAL A O 1
ATOM 3781 N N . GLU A 1 460 ? -13.57 22.281 32.344 1 59 460 GLU A N 1
ATOM 3782 C CA . GLU A 1 460 ? -14.102 21.547 31.188 1 59 460 GLU A CA 1
ATOM 3783 C C . GLU A 1 460 ? -15.625 21.422 31.266 1 59 460 GLU A C 1
ATOM 3785 O O . GLU A 1 460 ? -16.172 21.109 32.344 1 59 460 GLU A O 1
ATOM 3790 N N . GLY A 1 461 ? -16.391 21.812 30.094 1 64.38 461 GLY A N 1
ATOM 3791 C CA . GLY A 1 461 ? -17.812 21.562 29.922 1 64.38 461 GLY A CA 1
ATOM 3792 C C . GLY A 1 461 ? -18.688 22.781 30.234 1 64.38 461 GLY A C 1
ATOM 3793 O O . GLY A 1 461 ? -19.859 22.797 29.891 1 64.38 461 GLY A O 1
ATOM 3794 N N . GLU A 1 462 ? -18.141 23.734 30.922 1 66.69 462 GLU A N 1
ATOM 3795 C CA . GLU A 1 462 ? -18.969 24.906 31.203 1 66.69 462 GLU A CA 1
ATOM 3796 C C . GLU A 1 462 ? -18.547 26.109 30.359 1 66.69 462 GLU A C 1
ATOM 3798 O O . GLU A 1 462 ? -17.406 26.547 30.422 1 66.69 462 GLU A O 1
ATOM 3803 N N . ARG A 1 463 ? -19.453 26.484 29.516 1 73.44 463 ARG A N 1
ATOM 3804 C CA . ARG A 1 463 ? -19.203 27.609 28.625 1 73.44 463 ARG A CA 1
ATOM 3805 C C . ARG A 1 463 ? -19.734 28.906 29.203 1 73.44 463 ARG A C 1
ATOM 3807 O O . ARG A 1 463 ? -20.703 28.906 29.953 1 73.44 463 ARG A O 1
ATOM 3814 N N . GLN A 1 464 ? -18.953 30 28.953 1 73.62 464 GLN A N 1
ATOM 3815 C CA . GLN A 1 464 ? -19.406 31.312 29.375 1 73.62 464 GLN A CA 1
ATOM 3816 C C . GLN A 1 464 ? -19.375 32.312 28.219 1 73.62 464 GLN A C 1
ATOM 3818 O O . GLN A 1 464 ? -18.469 32.25 27.375 1 73.62 464 GLN A O 1
ATOM 3823 N N . LEU A 1 465 ? -20.438 33.125 28.203 1 74.5 465 LEU A N 1
ATOM 3824 C CA . LEU A 1 465 ? -20.547 34.188 27.219 1 74.5 465 LEU A CA 1
ATOM 3825 C C . LEU A 1 465 ? -20.078 35.5 27.812 1 74.5 465 LEU A C 1
ATOM 3827 O O . LEU A 1 465 ? -20.562 35.938 28.875 1 74.5 465 LEU A O 1
ATOM 3831 N N . LEU A 1 466 ? -19.078 36.062 27.266 1 73.88 466 LEU A N 1
ATOM 3832 C CA . LEU A 1 466 ? -18.594 37.375 27.719 1 73.88 466 LEU A CA 1
ATOM 3833 C C . LEU A 1 466 ? -18.891 38.469 26.688 1 73.88 466 LEU A C 1
ATOM 3835 O O . LEU A 1 466 ? -18.516 38.312 25.516 1 73.88 466 LEU A O 1
ATOM 3839 N N . ASP A 1 467 ? -19.594 39.469 27.125 1 70.69 467 ASP A N 1
ATOM 3840 C CA . ASP A 1 467 ? -19.859 40.625 26.297 1 70.69 467 ASP A CA 1
ATOM 3841 C C . ASP A 1 467 ? -18.75 41.688 26.453 1 70.69 467 ASP A C 1
ATOM 3843 O O . ASP A 1 467 ? -18.391 42.031 27.578 1 70.69 467 ASP A O 1
ATOM 3847 N N . MET A 1 468 ? -18.016 41.875 25.406 1 65.56 468 MET A N 1
ATOM 3848 C CA . MET A 1 468 ? -16.969 42.906 25.578 1 65.56 468 MET A CA 1
ATOM 3849 C C . MET A 1 468 ? -17 43.906 24.438 1 65.56 468 MET A C 1
ATOM 3851 O O . MET A 1 468 ? -17.516 43.625 23.344 1 65.56 468 MET A O 1
ATOM 3855 N N . GLU A 1 469 ? -16.578 45.062 24.766 1 66.94 469 GLU A N 1
ATOM 3856 C CA . GLU A 1 469 ? -16.391 46.125 23.781 1 66.94 469 GLU A CA 1
ATOM 3857 C C . GLU A 1 469 ? -14.969 46.125 23.234 1 66.94 469 GLU A C 1
ATOM 3859 O O . GLU A 1 469 ? -14 46.031 24 1 66.94 469 GLU A O 1
ATOM 3864 N N . ASN A 1 470 ? -14.82 45.906 22 1 57.34 470 ASN A N 1
ATOM 3865 C CA . ASN A 1 470 ? -13.477 45.938 21.422 1 57.34 470 ASN A CA 1
ATOM 3866 C C . ASN A 1 470 ? -13.023 47.375 21.188 1 57.34 470 ASN A C 1
ATOM 3868 O O . ASN A 1 470 ? -13.828 48.312 21.266 1 57.34 470 ASN A O 1
ATOM 3872 N N . VAL A 1 471 ? -11.82 47.625 20.984 1 53.44 471 VAL A N 1
ATOM 3873 C CA . VAL A 1 471 ? -11.211 48.938 20.828 1 53.44 471 VAL A CA 1
ATOM 3874 C C . VAL A 1 471 ? -11.992 49.75 19.797 1 53.44 471 VAL A C 1
ATOM 3876 O O . VAL A 1 471 ? -12.062 50.969 19.891 1 53.44 471 VAL A O 1
ATOM 3879 N N . ASN A 1 472 ? -12.586 49.219 18.891 1 52.25 472 ASN A N 1
ATOM 3880 C CA . ASN A 1 472 ? -13.312 50 17.875 1 52.25 472 ASN A CA 1
ATOM 3881 C C . ASN A 1 472 ? -14.805 50.062 18.188 1 52.25 472 ASN A C 1
ATOM 3883 O O . ASN A 1 472 ? -15.617 50.344 17.297 1 52.25 472 ASN A O 1
ATOM 3887 N N . ALA A 1 473 ? -15.203 49.844 19.406 1 55.59 473 ALA A N 1
ATOM 3888 C CA . ALA A 1 473 ? -16.562 50.031 19.906 1 55.59 473 ALA A CA 1
ATOM 3889 C C . ALA A 1 473 ? -17.516 49.031 19.297 1 55.59 473 ALA A C 1
ATOM 3891 O O . ALA A 1 473 ? -18.703 49.312 19.125 1 55.59 473 ALA A O 1
ATOM 3892 N N . VAL A 1 474 ? -17.047 48.062 18.672 1 57.62 474 VAL A N 1
ATOM 3893 C CA . VAL A 1 474 ? -17.922 47 18.234 1 57.62 474 VAL A CA 1
ATOM 3894 C C . VAL A 1 474 ? -18.109 46 19.359 1 57.62 474 VAL A C 1
ATOM 3896 O O . VAL A 1 474 ? -17.141 45.562 19.984 1 57.62 474 VAL A O 1
ATOM 3899 N N . ASP A 1 475 ? -19.266 45.719 19.688 1 62.97 475 ASP A N 1
ATOM 3900 C CA . ASP A 1 475 ? -19.625 44.75 20.719 1 62.97 475 ASP A CA 1
ATOM 3901 C C . ASP A 1 475 ? -19.359 43.344 20.234 1 62.97 475 ASP A C 1
ATOM 3903 O O . ASP A 1 475 ? -19.797 42.938 19.156 1 62.97 475 ASP A O 1
ATOM 3907 N N . ILE A 1 476 ? -18.438 42.812 20.875 1 64.44 476 ILE A N 1
ATOM 3908 C CA . ILE A 1 476 ? -18.109 41.438 20.547 1 64.44 476 ILE A CA 1
ATOM 3909 C C . ILE A 1 476 ? -18.516 40.531 21.703 1 64.44 476 ILE A C 1
ATOM 3911 O O . ILE A 1 476 ? -18.328 40.875 22.875 1 64.44 476 ILE A O 1
ATOM 3915 N N . GLN A 1 477 ? -19.188 39.5 21.359 1 70.12 477 GLN A N 1
ATOM 3916 C CA . GLN A 1 477 ? -19.484 38.438 22.312 1 70.12 477 GLN A CA 1
ATOM 3917 C C . GLN A 1 477 ? -18.531 37.25 22.141 1 70.12 477 GLN A C 1
ATOM 3919 O O . GLN A 1 477 ? -18.359 36.75 21.031 1 70.12 477 GLN A O 1
ATOM 3924 N N . VAL A 1 478 ? -17.891 36.906 23.188 1 72.5 478 VAL A N 1
ATOM 3925 C CA . VAL A 1 478 ? -16.953 35.812 23.156 1 72.5 478 VAL A CA 1
ATOM 3926 C C . VAL A 1 478 ? -17.531 34.625 23.906 1 72.5 478 VAL A C 1
ATOM 3928 O O . VAL A 1 478 ? -17.906 34.75 25.078 1 72.5 478 VAL A O 1
ATOM 3931 N N . ASP A 1 479 ? -17.688 33.531 23.219 1 74.12 479 ASP A N 1
ATOM 3932 C CA . ASP A 1 479 ? -18.047 32.25 23.812 1 74.12 479 ASP A CA 1
ATOM 3933 C C . ASP A 1 479 ? -16.797 31.453 24.188 1 74.12 479 ASP A C 1
ATOM 3935 O O . ASP A 1 479 ? -16.031 31.078 23.312 1 74.12 479 ASP A O 1
ATOM 3939 N N . MET A 1 480 ? -16.641 31.266 25.547 1 73.62 480 MET A N 1
ATOM 3940 C CA . MET A 1 480 ? -15.438 30.594 26.016 1 73.62 480 MET A CA 1
ATOM 3941 C C . MET A 1 480 ? -15.742 29.672 27.188 1 73.62 480 MET A C 1
ATOM 3943 O O . MET A 1 480 ? -16.812 29.766 27.797 1 73.62 480 MET A O 1
ATOM 3947 N N . ASP A 1 481 ? -14.781 28.719 27.453 1 74.5 481 ASP A N 1
ATOM 3948 C CA . ASP A 1 481 ? -14.859 27.906 28.672 1 74.5 481 ASP A CA 1
ATOM 3949 C C . ASP A 1 481 ? -14.75 28.766 29.922 1 74.5 481 ASP A C 1
ATOM 3951 O O . ASP A 1 481 ? -14.062 29.781 29.922 1 74.5 481 ASP A O 1
ATOM 3955 N N . LYS A 1 482 ? -15.414 28.359 30.812 1 79.44 482 LYS A N 1
ATOM 3956 C CA . LYS A 1 482 ? -15.328 29.031 32.094 1 79.44 482 LYS A CA 1
ATOM 3957 C C . LYS A 1 482 ? -13.914 28.953 32.656 1 79.44 482 LYS A C 1
ATOM 3959 O O . LYS A 1 482 ? -13.312 27.875 32.688 1 79.44 482 LYS A O 1
ATOM 3964 N N . ILE A 1 483 ? -13.414 30.062 33.031 1 81.31 483 ILE A N 1
ATOM 3965 C CA . ILE A 1 483 ? -12.055 30.125 33.562 1 81.31 483 ILE A CA 1
ATOM 3966 C C . ILE A 1 483 ? -12.109 30.484 35.062 1 81.31 483 ILE A C 1
ATOM 3968 O O . ILE A 1 483 ? -12.805 31.422 35.438 1 81.31 483 ILE A O 1
ATOM 3972 N N . ILE A 1 484 ? -11.383 29.656 35.844 1 83.25 484 ILE A N 1
ATOM 3973 C CA . ILE A 1 484 ? -11.273 29.859 37.281 1 83.25 484 ILE A CA 1
ATOM 3974 C C . ILE A 1 484 ? -9.812 30.062 37.688 1 83.25 484 ILE A C 1
ATOM 3976 O O . ILE A 1 484 ? -8.938 29.312 37.219 1 83.25 484 ILE A O 1
ATOM 3980 N N . PHE A 1 485 ? -9.523 31.031 38.406 1 85.38 485 PHE A N 1
ATOM 3981 C CA . PHE A 1 485 ? -8.188 31.281 38.938 1 85.38 485 PHE A CA 1
ATOM 3982 C C . PHE A 1 485 ? -8.086 30.859 40.375 1 85.38 485 PHE A C 1
ATOM 3984 O O . PHE A 1 485 ? -9.008 31.109 41.188 1 85.38 485 PHE A O 1
ATOM 3991 N N . TYR A 1 486 ? -7.043 30.125 40.75 1 80.88 486 TYR A N 1
ATOM 3992 C CA . TYR A 1 486 ? -6.84 29.594 42.094 1 80.88 486 TYR A CA 1
ATOM 3993 C C . TYR A 1 486 ? -5.711 30.344 42.781 1 80.88 486 TYR A C 1
ATOM 3995 O O . TYR A 1 486 ? -4.809 30.875 42.156 1 80.88 486 TYR A O 1
ATOM 4003 N N . LYS A 1 487 ? -5.84 30.344 44.062 1 77.5 487 LYS A N 1
ATOM 4004 C CA . LYS A 1 487 ? -4.789 30.906 44.906 1 77.5 487 LYS A CA 1
ATOM 4005 C C . LYS A 1 487 ? -3.521 30.062 44.844 1 77.5 487 LYS A C 1
ATOM 4007 O O . LYS A 1 487 ? -3.586 28.828 44.906 1 77.5 487 LYS A O 1
ATOM 4012 N N . LYS A 1 488 ? -2.453 30.562 44.312 1 64.94 488 LYS A N 1
ATOM 4013 C CA . LYS A 1 488 ? -1.198 29.812 44.312 1 64.94 488 LYS A CA 1
ATOM 4014 C C . LYS A 1 488 ? -0.841 29.375 45.719 1 64.94 488 LYS A C 1
ATOM 4016 O O . LYS A 1 488 ? -0.919 30.172 46.688 1 64.94 488 LYS A O 1
ATOM 4021 N N . GLU A 1 489 ? -0.888 28.125 46.062 1 52.34 489 GLU A N 1
ATOM 4022 C CA . GLU A 1 489 ? -0.334 27.688 47.344 1 52.34 489 GLU A CA 1
ATOM 4023 C C . GLU A 1 489 ? 1.11 28.156 47.5 1 52.34 489 GLU A C 1
ATOM 4025 O O . GLU A 1 489 ? 1.932 27.969 46.594 1 52.34 489 GLU A O 1
ATOM 4030 N N . GLY A 1 490 ? 1.361 29.141 48.188 1 43.69 490 GLY A N 1
ATOM 4031 C CA . GLY A 1 490 ? 2.697 29.359 48.719 1 43.69 490 GLY A CA 1
ATOM 4032 C C . GLY A 1 490 ? 3.363 28.109 49.219 1 43.69 490 GLY A C 1
ATOM 4033 O O . GLY A 1 490 ? 2.686 27.188 49.688 1 43.69 490 GLY A O 1
ATOM 4034 N N . MET B 1 1 ? 17.031 -5.555 29.25 1 28.06 1 MET B N 1
ATOM 4035 C CA . MET B 1 1 ? 16.938 -4.938 27.938 1 28.06 1 MET B CA 1
ATOM 4036 C C . MET B 1 1 ? 15.641 -5.336 27.25 1 28.06 1 MET B C 1
ATOM 4038 O O . MET B 1 1 ? 15.344 -6.523 27.094 1 28.06 1 MET B O 1
ATOM 4042 N N . MET B 1 2 ? 14.586 -4.801 27.516 1 35.91 2 MET B N 1
ATOM 4043 C CA . MET B 1 2 ? 13.266 -5.234 27.078 1 35.91 2 MET B CA 1
ATOM 4044 C C . MET B 1 2 ? 13.273 -5.625 25.609 1 35.91 2 MET B C 1
ATOM 4046 O O . MET B 1 2 ? 13.781 -4.879 24.766 1 35.91 2 MET B O 1
ATOM 4050 N N . ASN B 1 3 ? 13.508 -6.758 25.172 1 43.59 3 ASN B N 1
ATOM 4051 C CA . ASN B 1 3 ? 13.602 -7.504 23.922 1 43.59 3 ASN B CA 1
ATOM 4052 C C . ASN B 1 3 ? 12.547 -7.051 22.906 1 43.59 3 ASN B C 1
ATOM 4054 O O . ASN B 1 3 ? 11.383 -7.469 22.984 1 43.59 3 ASN B O 1
ATOM 4058 N N . ASP B 1 4 ? 12.539 -5.809 22.641 1 56.28 4 ASP B N 1
ATOM 4059 C CA . ASP B 1 4 ? 11.555 -5.285 21.703 1 56.28 4 ASP B CA 1
ATOM 4060 C C . ASP B 1 4 ? 11.438 -6.172 20.469 1 56.28 4 ASP B C 1
ATOM 4062 O O . ASP B 1 4 ? 12.445 -6.707 19.984 1 56.28 4 ASP B O 1
ATOM 4066 N N . ASN B 1 5 ? 10.391 -6.855 20.281 1 70.19 5 ASN B N 1
ATOM 4067 C CA . ASN B 1 5 ? 9.961 -7.797 19.25 1 70.19 5 ASN B CA 1
ATOM 4068 C C . ASN B 1 5 ? 10.188 -7.23 17.844 1 70.19 5 ASN B C 1
ATOM 4070 O O . ASN B 1 5 ? 9.242 -6.77 17.203 1 70.19 5 ASN B O 1
ATOM 4074 N N . ILE B 1 6 ? 11.477 -6.941 17.594 1 81.19 6 ILE B N 1
ATOM 4075 C CA . ILE B 1 6 ? 11.836 -6.523 16.25 1 81.19 6 ILE B CA 1
ATOM 4076 C C . ILE B 1 6 ? 11.719 -7.711 15.297 1 81.19 6 ILE B C 1
ATOM 4078 O O . ILE B 1 6 ? 12.32 -8.766 15.523 1 81.19 6 ILE B O 1
ATOM 4082 N N . PRO B 1 7 ? 10.93 -7.508 14.352 1 82.69 7 PRO B N 1
ATOM 4083 C CA . PRO B 1 7 ? 10.82 -8.594 13.375 1 82.69 7 PRO B CA 1
ATOM 4084 C C . PRO B 1 7 ? 12.164 -9.008 12.797 1 82.69 7 PRO B C 1
ATOM 4086 O O . PRO B 1 7 ? 13.047 -8.164 12.602 1 82.69 7 PRO B O 1
ATOM 4089 N N . ASP B 1 8 ? 12.305 -10.219 12.523 1 82.94 8 ASP B N 1
ATOM 4090 C CA . ASP B 1 8 ? 13.555 -10.805 12.039 1 82.94 8 ASP B CA 1
ATOM 4091 C C . ASP B 1 8 ? 14 -10.141 10.742 1 82.94 8 ASP B C 1
ATOM 4093 O O . ASP B 1 8 ? 15.195 -9.969 10.5 1 82.94 8 ASP B O 1
ATOM 4097 N N . ASN B 1 9 ? 13.055 -9.648 10.008 1 84.5 9 ASN B N 1
ATOM 4098 C CA . ASN B 1 9 ? 13.391 -9.125 8.688 1 84.5 9 ASN B CA 1
ATOM 4099 C C . ASN B 1 9 ? 13.875 -7.684 8.758 1 84.5 9 ASN B C 1
ATOM 4101 O O . ASN B 1 9 ? 14.25 -7.098 7.738 1 84.5 9 ASN B O 1
ATOM 4105 N N . MET B 1 10 ? 13.906 -7.113 9.984 1 90.31 10 MET B N 1
ATOM 4106 C CA . MET B 1 10 ? 14.383 -5.738 10.102 1 90.31 10 MET B CA 1
ATOM 4107 C C . MET B 1 10 ? 15.625 -5.664 10.977 1 90.31 10 MET B C 1
ATOM 4109 O O . MET B 1 10 ? 16.047 -4.578 11.375 1 90.31 10 MET B O 1
ATOM 4113 N N . GLN B 1 11 ? 16.188 -6.809 11.234 1 91.25 11 GLN B N 1
ATOM 4114 C CA . GLN B 1 11 ? 17.484 -6.855 11.914 1 91.25 11 GLN B CA 1
ATOM 4115 C C . GLN B 1 11 ? 18.625 -6.477 10.969 1 91.25 11 GLN B C 1
ATOM 4117 O O . GLN B 1 11 ? 18.531 -6.715 9.758 1 91.25 11 GLN B O 1
ATOM 4122 N N . TYR B 1 12 ? 19.672 -5.926 11.516 1 92.75 12 TYR B N 1
ATOM 4123 C CA . TYR B 1 12 ? 20.766 -5.414 10.703 1 92.75 12 TYR B CA 1
ATOM 4124 C C . TYR B 1 12 ? 21.344 -6.5 9.805 1 92.75 12 TYR B C 1
ATOM 4126 O O . TYR B 1 12 ? 21.5 -6.293 8.594 1 92.75 12 TYR B O 1
ATOM 4134 N N . SER B 1 13 ? 21.625 -7.645 10.367 1 90.5 13 SER B N 1
ATOM 4135 C CA . SER B 1 13 ? 22.25 -8.734 9.617 1 90.5 13 SER B CA 1
ATOM 4136 C C . SER B 1 13 ? 21.359 -9.172 8.453 1 90.5 13 SER B C 1
ATOM 4138 O O . SER B 1 13 ? 21.859 -9.438 7.355 1 90.5 13 SER B O 1
ATOM 4140 N N . PHE B 1 14 ? 20.109 -9.188 8.711 1 91.5 14 PHE B N 1
ATOM 4141 C CA . PHE B 1 14 ? 19.172 -9.578 7.672 1 91.5 14 PHE B CA 1
ATOM 4142 C C . PHE B 1 14 ? 19.094 -8.523 6.578 1 91.5 14 PHE B C 1
ATOM 4144 O O . PHE B 1 14 ? 19.031 -8.852 5.391 1 91.5 14 PHE B O 1
ATOM 4151 N N . LEU B 1 15 ? 19.094 -7.297 6.973 1 94 15 LEU B N 1
ATOM 4152 C CA . LEU B 1 15 ? 19 -6.207 6.008 1 94 15 LEU B CA 1
ATOM 4153 C C . LEU B 1 15 ? 20.219 -6.168 5.105 1 94 15 LEU B C 1
ATOM 4155 O O . LEU B 1 15 ? 20.125 -5.848 3.92 1 94 15 LEU B O 1
ATOM 4159 N N . VAL B 1 16 ? 21.359 -6.496 5.664 1 93 16 VAL B N 1
ATOM 4160 C CA . VAL B 1 16 ? 22.578 -6.539 4.867 1 93 16 VAL B CA 1
ATOM 4161 C C . VAL B 1 16 ? 22.469 -7.625 3.803 1 93 16 VAL B C 1
ATOM 4163 O O . VAL B 1 16 ? 22.812 -7.406 2.643 1 93 16 VAL B O 1
ATOM 4166 N N . LYS B 1 17 ? 21.969 -8.711 4.211 1 91.88 17 LYS B N 1
ATOM 4167 C CA . LYS B 1 17 ? 21.766 -9.805 3.27 1 91.88 17 LYS B CA 1
ATOM 4168 C C . LYS B 1 17 ? 20.719 -9.445 2.223 1 91.88 17 LYS B C 1
ATOM 4170 O O . LYS B 1 17 ? 20.891 -9.727 1.037 1 91.88 17 LYS B O 1
ATOM 4175 N N . LEU B 1 18 ? 19.703 -8.852 2.652 1 92.94 18 LEU B N 1
ATOM 4176 C CA . LEU B 1 18 ? 18.609 -8.453 1.771 1 92.94 18 LEU B CA 1
ATOM 4177 C C . LEU B 1 18 ? 19.094 -7.469 0.715 1 92.94 18 LEU B C 1
ATOM 4179 O O . LEU B 1 18 ? 18.703 -7.562 -0.453 1 92.94 18 LEU B O 1
ATOM 4183 N N . ARG B 1 19 ? 19.844 -6.52 1.118 1 93 19 ARG B N 1
ATOM 4184 C CA . ARG B 1 19 ? 20.375 -5.512 0.205 1 93 19 ARG B CA 1
ATOM 4185 C C . ARG B 1 19 ? 21.188 -6.148 -0.907 1 93 19 ARG B C 1
ATOM 4187 O O . ARG B 1 19 ? 21.156 -5.703 -2.055 1 93 19 ARG B O 1
ATOM 4194 N N . ASN B 1 20 ? 21.828 -7.203 -0.568 1 90.19 20 ASN B N 1
ATOM 4195 C CA . ASN B 1 20 ? 22.734 -7.844 -1.52 1 90.19 20 ASN B CA 1
ATOM 4196 C C . ASN B 1 20 ? 22 -8.875 -2.379 1 90.19 20 ASN B C 1
ATOM 4198 O O . ASN B 1 20 ? 22.438 -9.18 -3.492 1 90.19 20 ASN B O 1
ATOM 4202 N N . GLU B 1 21 ? 20.906 -9.289 -1.887 1 91.25 21 GLU B N 1
ATOM 4203 C CA . GLU B 1 21 ? 20.328 -10.453 -2.557 1 91.25 21 GLU B CA 1
ATOM 4204 C C . GLU B 1 21 ? 18.984 -10.117 -3.172 1 91.25 21 GLU B C 1
ATOM 4206 O O . GLU B 1 21 ? 18.562 -10.734 -4.156 1 91.25 21 GLU B O 1
ATOM 4211 N N . HIS B 1 22 ? 18.281 -9.266 -2.658 1 93.44 22 HIS B N 1
ATOM 4212 C CA . HIS B 1 22 ? 16.922 -9.023 -3.115 1 93.44 22 HIS B CA 1
ATOM 4213 C C . HIS B 1 22 ? 16.906 -8.188 -4.391 1 93.44 22 HIS B C 1
ATOM 4215 O O . HIS B 1 22 ? 17.422 -7.062 -4.406 1 93.44 22 HIS B O 1
ATOM 4221 N N . PRO B 1 23 ? 16.281 -8.625 -5.398 1 94.56 23 PRO B N 1
ATOM 4222 C CA . PRO B 1 23 ? 16.328 -7.949 -6.699 1 94.56 23 PRO B CA 1
ATOM 4223 C C . PRO B 1 23 ? 15.727 -6.547 -6.66 1 94.56 23 PRO B C 1
ATOM 4225 O O . PRO B 1 23 ? 16.234 -5.629 -7.305 1 94.56 23 PRO B O 1
ATOM 4228 N N . ALA B 1 24 ? 14.641 -6.375 -5.961 1 95.56 24 ALA B N 1
ATOM 4229 C CA . ALA B 1 24 ? 13.992 -5.066 -5.906 1 95.56 24 ALA B CA 1
ATOM 4230 C C . ALA B 1 24 ? 14.914 -4.027 -5.277 1 95.56 24 ALA B C 1
ATOM 4232 O O . ALA B 1 24 ? 15.039 -2.91 -5.785 1 95.56 24 ALA B O 1
ATOM 4233 N N . TRP B 1 25 ? 15.492 -4.391 -4.129 1 96.19 25 TRP B N 1
ATOM 4234 C CA . TRP B 1 25 ? 16.391 -3.459 -3.459 1 96.19 25 TRP B CA 1
ATOM 4235 C C . TRP B 1 25 ? 17.641 -3.203 -4.301 1 96.19 25 TRP B C 1
ATOM 4237 O O . TRP B 1 25 ? 18.109 -2.07 -4.387 1 96.19 25 TRP B O 1
ATOM 4247 N N . ARG B 1 26 ? 18.172 -4.188 -4.918 1 95.44 26 ARG B N 1
ATOM 4248 C CA . ARG B 1 26 ? 19.312 -4.043 -5.797 1 95.44 26 ARG B CA 1
ATOM 4249 C C . ARG B 1 26 ? 19.016 -3.088 -6.949 1 95.44 26 ARG B C 1
ATOM 4251 O O . ARG B 1 26 ? 19.891 -2.328 -7.379 1 95.44 26 ARG B O 1
ATOM 4258 N N . LEU B 1 27 ? 17.812 -3.193 -7.395 1 96.69 27 LEU B N 1
ATOM 4259 C CA . LEU B 1 27 ? 17.406 -2.275 -8.453 1 96.69 27 LEU B CA 1
ATOM 4260 C C . LEU B 1 27 ? 17.453 -0.832 -7.961 1 96.69 27 LEU B C 1
ATOM 4262 O O . LEU B 1 27 ? 18.031 0.031 -8.617 1 96.69 27 LEU B O 1
ATOM 4266 N N . LEU B 1 28 ? 16.859 -0.582 -6.812 1 96.44 28 LEU B N 1
ATOM 4267 C CA . LEU B 1 28 ? 16.766 0.777 -6.289 1 96.44 28 LEU B CA 1
ATOM 4268 C C . LEU B 1 28 ? 18.141 1.298 -5.887 1 96.44 28 LEU B C 1
ATOM 4270 O O . LEU B 1 28 ? 18.391 2.506 -5.926 1 96.44 28 LEU B O 1
ATOM 4274 N N . ALA B 1 29 ? 19.031 0.376 -5.52 1 94.94 29 ALA B N 1
ATOM 4275 C CA . ALA B 1 29 ? 20.359 0.758 -5.078 1 94.94 29 ALA B CA 1
ATOM 4276 C C . ALA B 1 29 ? 21.312 0.921 -6.266 1 94.94 29 ALA B C 1
ATOM 4278 O O . ALA B 1 29 ? 22.375 1.521 -6.137 1 94.94 29 ALA B O 1
ATOM 4279 N N . SER B 1 30 ? 20.953 0.422 -7.367 1 93.75 30 SER B N 1
ATOM 4280 C CA . SER B 1 30 ? 21.797 0.462 -8.547 1 93.75 30 SER B CA 1
ATOM 4281 C C . SER B 1 30 ? 21.969 1.889 -9.062 1 93.75 30 SER B C 1
ATOM 4283 O O . SER B 1 30 ? 21.016 2.674 -9.055 1 93.75 30 SER B O 1
ATOM 4285 N N . GLU B 1 31 ? 23.094 2.191 -9.547 1 90.94 31 GLU B N 1
ATOM 4286 C CA . GLU B 1 31 ? 23.375 3.504 -10.125 1 90.94 31 GLU B CA 1
ATOM 4287 C C . GLU B 1 31 ? 22.594 3.705 -11.43 1 90.94 31 GLU B C 1
ATOM 4289 O O . GLU B 1 31 ? 22.359 4.84 -11.844 1 90.94 31 GLU B O 1
ATOM 4294 N N . GLN B 1 32 ? 22.219 2.625 -12.023 1 92.38 32 GLN B N 1
ATOM 4295 C CA . GLN B 1 32 ? 21.516 2.699 -13.305 1 92.38 32 GLN B CA 1
ATOM 4296 C C . GLN B 1 32 ? 20 2.6 -13.109 1 92.38 32 GLN B C 1
ATOM 4298 O O . GLN B 1 32 ? 19.25 2.414 -14.078 1 92.38 32 GLN B O 1
ATOM 4303 N N . CYS B 1 33 ? 19.547 2.703 -11.938 1 95.69 33 CYS B N 1
ATOM 4304 C CA . CYS B 1 33 ? 18.141 2.484 -11.633 1 95.69 33 CYS B CA 1
ATOM 4305 C C . CYS B 1 33 ? 17.25 3.418 -12.453 1 95.69 33 CYS B C 1
ATOM 4307 O O . CYS B 1 33 ? 16.203 3.004 -12.961 1 95.69 33 CYS B O 1
ATOM 4309 N N . SER B 1 34 ? 17.672 4.703 -12.562 1 95.75 34 SER B N 1
ATOM 4310 C CA . SER B 1 34 ? 16.844 5.668 -13.297 1 95.75 34 SER B CA 1
ATOM 4311 C C . SER B 1 34 ? 16.625 5.223 -14.734 1 95.75 34 SER B C 1
ATOM 4313 O O . SER B 1 34 ? 15.508 5.301 -15.25 1 95.75 34 SER B O 1
ATOM 4315 N N . PHE B 1 35 ? 17.734 4.66 -15.336 1 95.38 35 PHE B N 1
ATOM 4316 C CA . PHE B 1 35 ? 17.688 4.176 -16.719 1 95.38 35 PHE B CA 1
ATOM 4317 C C . PHE B 1 35 ? 16.812 2.932 -16.812 1 95.38 35 PHE B C 1
ATOM 4319 O O . PHE B 1 35 ? 15.875 2.889 -17.625 1 95.38 35 PHE B O 1
ATOM 4326 N N . VAL B 1 36 ? 17.047 2.002 -15.977 1 96.88 36 VAL B N 1
ATOM 4327 C CA . VAL B 1 36 ? 16.344 0.718 -16 1 96.88 36 VAL B CA 1
ATOM 4328 C C . VAL B 1 36 ? 14.875 0.926 -15.68 1 96.88 36 VAL B C 1
ATOM 4330 O O . VAL B 1 36 ? 14 0.427 -16.391 1 96.88 36 VAL B O 1
ATOM 4333 N N . ALA B 1 37 ? 14.57 1.685 -14.625 1 97 37 ALA B N 1
ATOM 4334 C CA . ALA B 1 37 ? 13.195 1.896 -14.164 1 97 37 ALA B CA 1
ATOM 4335 C C . ALA B 1 37 ? 12.375 2.641 -15.211 1 97 37 ALA B C 1
ATOM 4337 O O . ALA B 1 37 ? 11.219 2.297 -15.461 1 97 37 ALA B O 1
ATOM 4338 N N . ALA B 1 38 ? 12.953 3.682 -15.797 1 96.06 38 ALA B N 1
ATOM 4339 C CA . ALA B 1 38 ? 12.234 4.457 -16.797 1 96.06 38 ALA B CA 1
ATOM 4340 C C . ALA B 1 38 ? 11.852 3.588 -18 1 96.06 38 ALA B C 1
ATOM 4342 O O . ALA B 1 38 ? 10.719 3.639 -18.469 1 96.06 38 ALA B O 1
ATOM 4343 N N . PHE B 1 39 ? 12.82 2.781 -18.469 1 96.62 39 PHE B N 1
ATOM 4344 C CA . PHE B 1 39 ? 12.57 1.949 -19.641 1 96.62 39 PHE B CA 1
ATOM 4345 C C . PHE B 1 39 ? 11.555 0.857 -19.312 1 96.62 39 PHE B C 1
ATOM 4347 O O . PHE B 1 39 ? 10.609 0.642 -20.078 1 96.62 39 PHE B O 1
ATOM 4354 N N . LEU B 1 40 ? 11.781 0.105 -18.203 1 96.81 40 LEU B N 1
ATOM 4355 C CA . LEU B 1 40 ? 10.906 -1.007 -17.844 1 96.81 40 LEU B CA 1
ATOM 4356 C C . LEU B 1 40 ? 9.5 -0.513 -17.547 1 96.81 40 LEU B C 1
ATOM 4358 O O . LEU B 1 40 ? 8.516 -1.211 -17.812 1 96.81 40 LEU B O 1
ATOM 4362 N N . TYR B 1 41 ? 9.422 0.637 -16.906 1 95.62 41 TYR B N 1
ATOM 4363 C CA . TYR B 1 41 ? 8.109 1.227 -16.656 1 95.62 41 TYR B CA 1
ATOM 4364 C C . TYR B 1 41 ? 7.359 1.492 -17.953 1 95.62 41 TYR B C 1
ATOM 4366 O O . TYR B 1 41 ? 6.188 1.131 -18.078 1 95.62 41 TYR B O 1
ATOM 4374 N N . GLN B 1 42 ? 8.016 2.041 -18.859 1 93.75 42 GLN B N 1
ATOM 4375 C CA . GLN B 1 42 ? 7.422 2.393 -20.156 1 93.75 42 GLN B CA 1
ATOM 4376 C C . GLN B 1 42 ? 7.023 1.145 -20.938 1 93.75 42 GLN B C 1
ATOM 4378 O O . GLN B 1 42 ? 5.938 1.09 -21.516 1 93.75 42 GLN B O 1
ATOM 4383 N N . GLU B 1 43 ? 7.848 0.17 -20.922 1 94.5 43 GLU B N 1
ATOM 4384 C CA . GLU B 1 43 ? 7.672 -0.997 -21.781 1 94.5 43 GLU B CA 1
ATOM 4385 C C . GLU B 1 43 ? 6.645 -1.962 -21.188 1 94.5 43 GLU B C 1
ATOM 4387 O O . GLU B 1 43 ? 5.844 -2.549 -21.922 1 94.5 43 GLU B O 1
ATOM 4392 N N . PHE B 1 44 ? 6.637 -2.154 -19.906 1 92.88 44 PHE B N 1
ATOM 4393 C CA . PHE B 1 44 ? 5.871 -3.254 -19.328 1 92.88 44 PHE B CA 1
ATOM 4394 C C . PHE B 1 44 ? 4.691 -2.729 -18.531 1 92.88 44 PHE B C 1
ATOM 4396 O O . PHE B 1 44 ? 3.602 -3.299 -18.562 1 92.88 44 PHE B O 1
ATOM 4403 N N . MET B 1 45 ? 4.84 -1.705 -17.781 1 88.69 45 MET B N 1
ATOM 4404 C CA . MET B 1 45 ? 3.832 -1.306 -16.797 1 88.69 45 MET B CA 1
ATOM 4405 C C . MET B 1 45 ? 2.793 -0.387 -17.438 1 88.69 45 MET B C 1
ATOM 4407 O O . MET B 1 45 ? 1.593 -0.545 -17.203 1 88.69 45 MET B O 1
ATOM 4411 N N . VAL B 1 46 ? 3.279 0.58 -18.203 1 85.5 46 VAL B N 1
ATOM 4412 C CA . VAL B 1 46 ? 2.348 1.5 -18.859 1 85.5 46 VAL B CA 1
ATOM 4413 C C . VAL B 1 46 ? 1.478 0.74 -19.844 1 85.5 46 VAL B C 1
ATOM 4415 O O . VAL B 1 46 ? 0.257 0.911 -19.875 1 85.5 46 VAL B O 1
ATOM 4418 N N . LYS B 1 47 ? 2.117 -0.152 -20.578 1 80.44 47 LYS B N 1
ATOM 4419 C CA . LYS B 1 47 ? 1.422 -0.898 -21.625 1 80.44 47 LYS B CA 1
ATOM 4420 C C . LYS B 1 47 ? 0.819 -2.188 -21.078 1 80.44 47 LYS B C 1
ATOM 4422 O O . LYS B 1 47 ? 0.09 -2.889 -21.781 1 80.44 47 LYS B O 1
ATOM 4427 N N . ASN B 1 48 ? 1.105 -2.467 -19.844 1 80.88 48 ASN B N 1
ATOM 4428 C CA . ASN B 1 48 ? 0.661 -3.691 -19.188 1 80.88 48 ASN B CA 1
ATOM 4429 C C . ASN B 1 48 ? 1.004 -4.926 -20.016 1 80.88 48 ASN B C 1
ATOM 4431 O O . ASN B 1 48 ? 0.137 -5.762 -20.281 1 80.88 48 ASN B O 1
ATOM 4435 N N . GLN B 1 49 ? 2.207 -4.941 -20.453 1 86.31 49 GLN B N 1
ATOM 4436 C CA . GLN B 1 49 ? 2.672 -6.062 -21.266 1 86.31 49 GLN B CA 1
ATOM 4437 C C . GLN B 1 49 ? 3.301 -7.145 -20.391 1 86.31 49 GLN B C 1
ATOM 4439 O O . GLN B 1 49 ? 3.996 -6.844 -19.422 1 86.31 49 GLN B O 1
ATOM 4444 N N . ARG B 1 50 ? 3.059 -8.438 -20.75 1 84.19 50 ARG B N 1
ATOM 4445 C CA . ARG B 1 50 ? 3.549 -9.531 -19.922 1 84.19 50 ARG B CA 1
ATOM 4446 C C . ARG B 1 50 ? 4.461 -10.453 -20.719 1 84.19 50 ARG B C 1
ATOM 4448 O O . ARG B 1 50 ? 5.129 -11.32 -20.156 1 84.19 50 ARG B O 1
ATOM 4455 N N . ALA B 1 51 ? 4.492 -10.367 -21.969 1 87.69 51 ALA B N 1
ATOM 4456 C CA . ALA B 1 51 ? 5.34 -11.18 -22.828 1 87.69 51 ALA B CA 1
ATOM 4457 C C . ALA B 1 51 ? 5.773 -10.398 -24.062 1 87.69 51 ALA B C 1
ATOM 4459 O O . ALA B 1 51 ? 5.109 -10.453 -25.109 1 87.69 51 ALA B O 1
ATOM 4460 N N . VAL B 1 52 ? 6.875 -9.766 -23.906 1 93.31 52 VAL B N 1
ATOM 4461 C CA . VAL B 1 52 ? 7.387 -8.977 -25.016 1 93.31 52 VAL B CA 1
ATOM 4462 C C . VAL B 1 52 ? 8.469 -9.758 -25.766 1 93.31 52 VAL B C 1
ATOM 4464 O O . VAL B 1 52 ? 9.445 -10.203 -25.156 1 93.31 52 VAL B O 1
ATOM 4467 N N . PRO B 1 53 ? 8.273 -9.945 -27.047 1 94.75 53 PRO B N 1
ATOM 4468 C CA . PRO B 1 53 ? 9.297 -10.648 -27.812 1 94.75 53 PRO B CA 1
ATOM 4469 C C . PRO B 1 53 ? 10.664 -9.961 -27.75 1 94.75 53 PRO B C 1
ATOM 4471 O O . PRO B 1 53 ? 10.734 -8.727 -27.734 1 94.75 53 PRO B O 1
ATOM 4474 N N . GLU B 1 54 ? 11.688 -10.734 -27.766 1 95.06 54 GLU B N 1
ATOM 4475 C CA . GLU B 1 54 ? 13.055 -10.242 -27.609 1 95.06 54 GLU B CA 1
ATOM 4476 C C . GLU B 1 54 ? 13.391 -9.203 -28.672 1 95.06 54 GLU B C 1
ATOM 4478 O O . GLU B 1 54 ? 13.992 -8.172 -28.375 1 95.06 54 GLU B O 1
ATOM 4483 N N . ASP B 1 55 ? 13.055 -9.461 -29.922 1 94.44 55 ASP B N 1
ATOM 4484 C CA . ASP B 1 55 ? 13.383 -8.562 -31.031 1 94.44 55 ASP B CA 1
ATOM 4485 C C . ASP B 1 55 ? 12.742 -7.191 -30.812 1 94.44 55 ASP B C 1
ATOM 4487 O O . ASP B 1 55 ? 13.375 -6.16 -31.047 1 94.44 55 ASP B O 1
ATOM 4491 N N . ARG B 1 56 ? 11.547 -7.211 -30.438 1 95.69 56 ARG B N 1
ATOM 4492 C CA . ARG B 1 56 ? 10.836 -5.961 -30.188 1 95.69 56 ARG B CA 1
ATOM 4493 C C . ARG B 1 56 ? 11.438 -5.219 -29 1 95.69 56 ARG B C 1
ATOM 4495 O O . ARG B 1 56 ? 11.594 -3.996 -29.047 1 95.69 56 ARG B O 1
ATOM 4502 N N . LEU B 1 57 ? 11.734 -5.914 -27.969 1 96.62 57 LEU B N 1
ATOM 4503 C CA . LEU B 1 57 ? 12.312 -5.316 -26.766 1 96.62 57 LEU B CA 1
ATOM 4504 C C . LEU B 1 57 ? 13.672 -4.691 -27.062 1 96.62 57 LEU B C 1
ATOM 4506 O O . LEU B 1 57 ? 13.984 -3.607 -26.578 1 96.62 57 LEU B O 1
ATOM 4510 N N . LEU B 1 58 ? 14.414 -5.402 -27.859 1 97 58 LEU B N 1
ATOM 4511 C CA . LEU B 1 58 ? 15.727 -4.902 -28.234 1 97 58 LEU B CA 1
ATOM 4512 C C . LEU B 1 58 ? 15.602 -3.639 -29.078 1 97 58 LEU B C 1
ATOM 4514 O O . LEU B 1 58 ? 16.375 -2.693 -28.906 1 97 58 LEU B O 1
ATOM 4518 N N . GLU B 1 59 ? 14.703 -3.65 -29.969 1 96.75 59 GLU B N 1
ATOM 4519 C CA . GLU B 1 59 ? 14.453 -2.471 -30.781 1 96.75 59 GLU B CA 1
ATOM 4520 C C . GLU B 1 59 ? 14.031 -1.278 -29.938 1 96.75 59 GLU B C 1
ATOM 4522 O O . GLU B 1 59 ? 14.547 -0.17 -30.109 1 96.75 59 GLU B O 1
ATOM 4527 N N . ASP B 1 60 ? 13.117 -1.512 -29.078 1 96.31 60 ASP B N 1
ATOM 4528 C CA . ASP B 1 60 ? 12.633 -0.45 -28.203 1 96.31 60 ASP B CA 1
ATOM 4529 C C . ASP B 1 60 ? 13.75 0.079 -27.312 1 96.31 60 ASP B C 1
ATOM 4531 O O . ASP B 1 60 ? 13.836 1.283 -27.062 1 96.31 60 ASP B O 1
ATOM 4535 N N . LEU B 1 61 ? 14.539 -0.817 -26.766 1 97 61 LEU B N 1
ATOM 4536 C CA . LEU B 1 61 ? 15.633 -0.412 -25.891 1 97 61 LEU B CA 1
ATOM 4537 C C . LEU B 1 61 ? 16.672 0.404 -26.656 1 97 61 LEU B C 1
ATOM 4539 O O . LEU B 1 61 ? 17.188 1.395 -26.141 1 97 61 LEU B O 1
ATOM 4543 N N . ASN B 1 62 ? 16.953 -0.023 -27.875 1 95.94 62 ASN B N 1
ATOM 4544 C CA . ASN B 1 62 ? 17.859 0.739 -28.719 1 95.94 62 ASN B CA 1
ATOM 4545 C C . ASN B 1 62 ? 17.344 2.15 -28.984 1 95.94 62 ASN B C 1
ATOM 4547 O O . ASN B 1 62 ? 18.109 3.119 -28.906 1 95.94 62 ASN B O 1
ATOM 4551 N N . ASN B 1 63 ? 16.141 2.229 -29.312 1 95.06 63 ASN B N 1
ATOM 4552 C CA . ASN B 1 63 ? 15.523 3.533 -29.531 1 95.06 63 ASN B CA 1
ATOM 4553 C C . ASN B 1 63 ? 15.57 4.395 -28.281 1 95.06 63 ASN B C 1
ATOM 4555 O O . ASN B 1 63 ? 15.812 5.602 -28.359 1 95.06 63 ASN B O 1
ATOM 4559 N N . PHE B 1 64 ? 15.32 3.797 -27.188 1 94.38 64 PHE B N 1
ATOM 4560 C CA . PHE B 1 64 ? 15.336 4.504 -25.906 1 94.38 64 PHE B CA 1
ATOM 4561 C C . PHE B 1 64 ? 16.719 5.059 -25.609 1 94.38 64 PHE B C 1
ATOM 4563 O O . PHE B 1 64 ? 16.859 6.215 -25.203 1 94.38 64 PHE B O 1
ATOM 4570 N N . ILE B 1 65 ? 17.719 4.195 -25.766 1 94.25 65 ILE B N 1
ATOM 4571 C CA . ILE B 1 65 ? 19.094 4.598 -25.516 1 94.25 65 ILE B CA 1
ATOM 4572 C C . ILE B 1 65 ? 19.484 5.719 -26.484 1 94.25 65 ILE B C 1
ATOM 4574 O O . ILE B 1 65 ? 20.141 6.688 -26.078 1 94.25 65 ILE B O 1
ATOM 4578 N N . TYR B 1 66 ? 19.062 5.594 -27.688 1 92.88 66 TYR B N 1
ATOM 4579 C CA . TYR B 1 66 ? 19.328 6.613 -28.703 1 92.88 66 TYR B CA 1
ATOM 4580 C C . TYR B 1 66 ? 18.734 7.953 -28.297 1 92.88 66 TYR B C 1
ATOM 4582 O O . TYR B 1 66 ? 19.391 8.992 -28.391 1 92.88 66 TYR B O 1
ATOM 4590 N N . ASP B 1 67 ? 17.531 7.926 -27.875 1 91.88 67 ASP B N 1
ATOM 4591 C CA . ASP B 1 67 ? 16.828 9.141 -27.438 1 91.88 67 ASP B CA 1
ATOM 4592 C C . ASP B 1 67 ? 17.547 9.797 -26.266 1 91.88 67 ASP B C 1
ATOM 4594 O O . ASP B 1 67 ? 17.625 11.031 -26.188 1 91.88 67 ASP B O 1
ATOM 4598 N N . LEU B 1 68 ? 17.984 9.023 -25.328 1 92.06 68 LEU B N 1
ATOM 4599 C CA . LEU B 1 68 ? 18.688 9.547 -24.172 1 92.06 68 LEU B CA 1
ATOM 4600 C C . LEU B 1 68 ? 20 10.219 -24.594 1 92.06 68 LEU B C 1
ATOM 4602 O O . LEU B 1 68 ? 20.375 11.258 -24.047 1 92.06 68 LEU B O 1
ATOM 4606 N N . HIS B 1 69 ? 20.734 9.555 -25.531 1 88.31 69 HIS B N 1
ATOM 4607 C CA . HIS B 1 69 ? 21.969 10.141 -26.047 1 88.31 69 HIS B CA 1
ATOM 4608 C C . HIS B 1 69 ? 21.703 11.445 -26.797 1 88.31 69 HIS B C 1
ATOM 4610 O O . HIS B 1 69 ? 22.453 12.406 -26.656 1 88.31 69 HIS B O 1
ATOM 4616 N N . ASP B 1 70 ? 20.766 11.445 -27.484 1 86.38 70 ASP B N 1
ATOM 4617 C CA . ASP B 1 70 ? 20.391 12.625 -28.266 1 86.38 70 ASP B CA 1
ATOM 4618 C C . ASP B 1 70 ? 20.062 13.805 -27.359 1 86.38 70 ASP B C 1
ATOM 4620 O O . ASP B 1 70 ? 20.312 14.961 -27.719 1 86.38 70 ASP B O 1
ATOM 4624 N N . ASN B 1 71 ? 19.547 13.539 -26.234 1 84.94 71 ASN B N 1
ATOM 4625 C CA . ASN B 1 71 ? 19.156 14.586 -25.297 1 84.94 71 ASN B CA 1
ATOM 4626 C C . ASN B 1 71 ? 20.266 14.875 -24.297 1 84.94 71 ASN B C 1
ATOM 4628 O O . ASN B 1 71 ? 20.047 15.594 -23.312 1 84.94 71 ASN B O 1
ATOM 4632 N N . ALA B 1 72 ? 21.406 14.289 -24.484 1 74.75 72 ALA B N 1
ATOM 4633 C CA . ALA B 1 72 ? 22.594 14.469 -23.656 1 74.75 72 ALA B CA 1
ATOM 4634 C C . ALA B 1 72 ? 22.328 14.008 -22.219 1 74.75 72 ALA B C 1
ATOM 4636 O O . ALA B 1 72 ? 22.828 14.602 -21.266 1 74.75 72 ALA B O 1
ATOM 4637 N N . GLU B 1 73 ? 21.453 13.062 -22.156 1 75.31 73 GLU B N 1
ATOM 4638 C CA . GLU B 1 73 ? 21.062 12.578 -20.828 1 75.31 73 GLU B CA 1
ATOM 4639 C C . GLU B 1 73 ? 21.734 11.242 -20.516 1 75.31 73 GLU B C 1
ATOM 4641 O O . GLU B 1 73 ? 21.672 10.766 -19.375 1 75.31 73 GLU B O 1
ATOM 4646 N N . ALA B 1 74 ? 22.359 10.703 -21.406 1 71.94 74 ALA B N 1
ATOM 4647 C CA . ALA B 1 74 ? 22.797 9.312 -21.312 1 71.94 74 ALA B CA 1
ATOM 4648 C C . ALA B 1 74 ? 24.156 9.203 -20.609 1 71.94 74 ALA B C 1
ATOM 4650 O O . ALA B 1 74 ? 25.016 8.438 -21.047 1 71.94 74 ALA B O 1
ATOM 4651 N N . GLN B 1 75 ? 24.281 9.758 -19.5 1 73.94 75 GLN B N 1
ATOM 4652 C CA . GLN B 1 75 ? 25.578 9.617 -18.859 1 73.94 75 GLN B CA 1
ATOM 4653 C C . GLN B 1 75 ? 25.781 8.203 -18.312 1 73.94 75 GLN B C 1
ATOM 4655 O O . GLN B 1 75 ? 24.969 7.711 -17.531 1 73.94 75 GLN B O 1
ATOM 4660 N N . GLY B 1 76 ? 26.797 7.457 -18.844 1 80.62 76 GLY B N 1
ATOM 4661 C CA . GLY B 1 76 ? 27.188 6.16 -18.312 1 80.62 76 GLY B CA 1
ATOM 4662 C C . GLY B 1 76 ? 26.484 5.004 -19.016 1 80.62 76 GLY B C 1
ATOM 4663 O O . GLY B 1 76 ? 26.766 3.84 -18.719 1 80.62 76 GLY B O 1
ATOM 4664 N N . ILE B 1 77 ? 25.547 5.352 -19.984 1 89.56 77 ILE B N 1
ATOM 4665 C CA . ILE B 1 77 ? 24.844 4.312 -20.734 1 89.56 77 ILE B CA 1
ATOM 4666 C C . ILE B 1 77 ? 25.531 4.074 -22.078 1 89.56 77 ILE B C 1
ATOM 4668 O O . ILE B 1 77 ? 25.203 4.738 -23.062 1 89.56 77 ILE B O 1
ATOM 4672 N N . ILE B 1 78 ? 26.484 3.15 -22.078 1 87.19 78 ILE B N 1
ATOM 4673 C CA . ILE B 1 78 ? 27.359 3.035 -23.25 1 87.19 78 ILE B CA 1
ATOM 4674 C C . ILE B 1 78 ? 27.281 1.621 -23.812 1 87.19 78 ILE B C 1
ATOM 4676 O O . ILE B 1 78 ? 27.703 1.376 -24.953 1 87.19 78 ILE B O 1
ATOM 4680 N N . ARG B 1 79 ? 26.734 0.706 -23.156 1 91.62 79 ARG B N 1
ATOM 4681 C CA . ARG B 1 79 ? 26.688 -0.685 -23.609 1 91.62 79 ARG B CA 1
ATOM 4682 C C . ARG B 1 79 ? 25.578 -0.9 -24.609 1 91.62 79 ARG B C 1
ATOM 4684 O O . ARG B 1 79 ? 24.625 -0.115 -24.672 1 91.62 79 ARG B O 1
ATOM 4691 N N . PRO B 1 80 ? 25.781 -1.905 -25.422 1 93.5 80 PRO B N 1
ATOM 4692 C CA . PRO B 1 80 ? 24.688 -2.232 -26.344 1 93.5 80 PRO B CA 1
ATOM 4693 C C . PRO B 1 80 ? 23.453 -2.762 -25.609 1 93.5 80 PRO B C 1
ATOM 4695 O O . PRO B 1 80 ? 23.562 -3.322 -24.516 1 93.5 80 PRO B O 1
ATOM 4698 N N . ALA B 1 81 ? 22.312 -2.604 -26.234 1 95.75 81 ALA B N 1
ATOM 4699 C CA . ALA B 1 81 ? 21.031 -3.004 -25.656 1 95.75 81 ALA B CA 1
ATOM 4700 C C . ALA B 1 81 ? 21.047 -4.477 -25.25 1 95.75 81 ALA B C 1
ATOM 4702 O O . ALA B 1 81 ? 20.5 -4.844 -24.203 1 95.75 81 ALA B O 1
ATOM 4703 N N . LYS B 1 82 ? 21.625 -5.285 -26.016 1 94.31 82 LYS B N 1
ATOM 4704 C CA . LYS B 1 82 ? 21.656 -6.727 -25.766 1 94.31 82 LYS B CA 1
ATOM 4705 C C . LYS B 1 82 ? 22.375 -7.043 -24.453 1 94.31 82 LYS B C 1
ATOM 4707 O O . LYS B 1 82 ? 21.984 -7.965 -23.734 1 94.31 82 LYS B O 1
ATOM 4712 N N . ASP B 1 83 ? 23.375 -6.312 -24.172 1 94.25 83 ASP B N 1
ATOM 4713 C CA . ASP B 1 83 ? 24.141 -6.512 -22.938 1 94.25 83 ASP B CA 1
ATOM 4714 C C . ASP B 1 83 ? 23.312 -6.133 -21.719 1 94.25 83 ASP B C 1
ATOM 4716 O O . ASP B 1 83 ? 23.406 -6.785 -20.672 1 94.25 83 ASP B O 1
ATOM 4720 N N . TYR B 1 84 ? 22.578 -5.074 -21.891 1 95.31 84 TYR B N 1
ATOM 4721 C CA . TYR B 1 84 ? 21.719 -4.664 -20.797 1 95.31 84 TYR B CA 1
ATOM 4722 C C . TYR B 1 84 ? 20.641 -5.715 -20.516 1 95.31 84 TYR B C 1
ATOM 4724 O O . TYR B 1 84 ? 20.406 -6.078 -19.375 1 95.31 84 TYR B O 1
ATOM 4732 N N . LEU B 1 85 ? 20.062 -6.211 -21.531 1 95.44 85 LEU B N 1
ATOM 4733 C CA . LEU B 1 85 ? 19.031 -7.219 -21.375 1 95.44 85 LEU B CA 1
ATOM 4734 C C . LEU B 1 85 ? 19.594 -8.477 -20.719 1 95.44 85 LEU B C 1
ATOM 4736 O O . LEU B 1 85 ? 18.938 -9.094 -19.875 1 95.44 85 LEU B O 1
ATOM 4740 N N . ALA B 1 86 ? 20.781 -8.844 -21.109 1 93.44 86 ALA B N 1
ATOM 4741 C CA . ALA B 1 86 ? 21.438 -10.008 -20.516 1 93.44 86 ALA B CA 1
ATOM 4742 C C . ALA B 1 86 ? 21.703 -9.789 -19.031 1 93.44 86 ALA B C 1
ATOM 4744 O O . ALA B 1 86 ? 21.516 -10.688 -18.203 1 93.44 86 ALA B O 1
ATOM 4745 N N . SER B 1 87 ? 22.125 -8.617 -18.734 1 93.44 87 SER B N 1
ATOM 4746 C CA . SER B 1 87 ? 22.422 -8.281 -17.344 1 93.44 87 SER B CA 1
ATOM 4747 C C . SER B 1 87 ? 21.141 -8.25 -16.5 1 93.44 87 SER B C 1
ATOM 4749 O O . SER B 1 87 ? 21.156 -8.703 -15.359 1 93.44 87 SER B O 1
ATOM 4751 N N . TRP B 1 88 ? 20.047 -7.758 -17.062 1 96.56 88 TRP B N 1
ATOM 4752 C CA . TRP B 1 88 ? 18.797 -7.59 -16.328 1 96.56 88 TRP B CA 1
ATOM 4753 C C . TRP B 1 88 ? 18.125 -8.938 -16.094 1 96.56 88 TRP B C 1
ATOM 4755 O O . TRP B 1 88 ? 17.234 -9.039 -15.242 1 96.56 88 TRP B O 1
ATOM 4765 N N . THR B 1 89 ? 18.531 -9.969 -16.828 1 94.81 89 THR B N 1
ATOM 4766 C CA . THR B 1 89 ? 17.906 -11.281 -16.719 1 94.81 89 THR B CA 1
ATOM 4767 C C . THR B 1 89 ? 18.812 -12.242 -15.945 1 94.81 89 THR B C 1
ATOM 4769 O O . THR B 1 89 ? 18.406 -13.359 -15.617 1 94.81 89 THR B O 1
ATOM 4772 N N . ASP B 1 90 ? 19.969 -11.797 -15.625 1 90.5 90 ASP B N 1
ATOM 4773 C CA . ASP B 1 90 ? 20.922 -12.695 -14.984 1 90.5 90 ASP B CA 1
ATOM 4774 C C . ASP B 1 90 ? 20.531 -12.977 -13.539 1 90.5 90 ASP B C 1
ATOM 4776 O O . ASP B 1 90 ? 19.562 -12.398 -13.031 1 90.5 90 ASP B O 1
ATOM 4780 N N . GLY B 1 91 ? 21.125 -13.914 -12.883 1 86.25 91 GLY B N 1
ATOM 4781 C CA . GLY B 1 91 ? 20.797 -14.367 -11.547 1 86.25 91 GLY B CA 1
ATOM 4782 C C . GLY B 1 91 ? 21.047 -13.312 -10.484 1 86.25 91 GLY B C 1
ATOM 4783 O O . GLY B 1 91 ? 20.406 -13.328 -9.43 1 86.25 91 GLY B O 1
ATOM 4784 N N . GLN B 1 92 ? 21.875 -12.414 -10.82 1 84.75 92 GLN B N 1
ATOM 4785 C CA . GLN B 1 92 ? 22.203 -11.383 -9.844 1 84.75 92 GLN B CA 1
ATOM 4786 C C . GLN B 1 92 ? 21.141 -10.281 -9.82 1 84.75 92 GLN B C 1
ATOM 4788 O O . GLN B 1 92 ? 20.797 -9.766 -8.758 1 84.75 92 GLN B O 1
ATOM 4793 N N . HIS B 1 93 ? 20.609 -9.898 -10.938 1 89.56 93 HIS B N 1
ATOM 4794 C CA . HIS B 1 93 ? 19.641 -8.812 -11.023 1 89.56 93 HIS B CA 1
ATOM 4795 C C . HIS B 1 93 ? 18.219 -9.344 -11.023 1 89.56 93 HIS B C 1
ATOM 4797 O O . HIS B 1 93 ? 17.422 -9.008 -10.148 1 89.56 93 HIS B O 1
ATOM 4803 N N . SER B 1 94 ? 17.922 -10.266 -11.961 1 93.5 94 SER B N 1
ATOM 4804 C CA . SER B 1 94 ? 16.641 -10.93 -12.078 1 93.5 94 SER B CA 1
ATOM 4805 C C . SER B 1 94 ? 15.492 -9.922 -12.141 1 93.5 94 SER B C 1
ATOM 4807 O O . SER B 1 94 ? 14.5 -10.055 -11.422 1 93.5 94 SER B O 1
ATOM 4809 N N . TRP B 1 95 ? 15.703 -8.859 -12.844 1 96.94 95 TRP B N 1
ATOM 4810 C CA . TRP B 1 95 ? 14.656 -7.859 -13.008 1 96.94 95 TRP B CA 1
ATOM 4811 C C . TRP B 1 95 ? 13.703 -8.242 -14.133 1 96.94 95 TRP B C 1
ATOM 4813 O O . TRP B 1 95 ? 12.555 -7.809 -14.156 1 96.94 95 TRP B O 1
ATOM 4823 N N . LEU B 1 96 ? 14.242 -9.047 -15.031 1 96.5 96 LEU B N 1
ATOM 4824 C CA . LEU B 1 96 ? 13.461 -9.594 -16.141 1 96.5 96 LEU B CA 1
ATOM 4825 C C . LEU B 1 96 ? 13.516 -11.117 -16.141 1 96.5 96 LEU B C 1
ATOM 4827 O O . LEU B 1 96 ? 14.492 -11.703 -15.664 1 96.5 96 LEU B O 1
ATOM 4831 N N . ARG B 1 97 ? 12.477 -11.656 -16.578 1 92.44 97 ARG B N 1
ATOM 4832 C CA . ARG B 1 97 ? 12.422 -13.094 -16.797 1 92.44 97 ARG B CA 1
ATOM 4833 C C . ARG B 1 97 ? 12.336 -13.43 -18.281 1 92.44 97 ARG B C 1
ATOM 4835 O O . ARG B 1 97 ? 11.531 -12.852 -19.016 1 92.44 97 ARG B O 1
ATOM 4842 N N . LYS B 1 98 ? 13.219 -14.266 -18.656 1 91.56 98 LYS B N 1
ATOM 4843 C CA . LYS B 1 98 ? 13.219 -14.742 -20.047 1 91.56 98 LYS B CA 1
ATOM 4844 C C . LYS B 1 98 ? 12.578 -16.125 -20.156 1 91.56 98 LYS B C 1
ATOM 4846 O O . LYS B 1 98 ? 12.852 -17 -19.328 1 91.56 98 LYS B O 1
ATOM 4851 N N . PHE B 1 99 ? 11.633 -16.219 -21.047 1 84.5 99 PHE B N 1
ATOM 4852 C CA . PHE B 1 99 ? 10.977 -17.516 -21.234 1 84.5 99 PHE B CA 1
ATOM 4853 C C . PHE B 1 99 ? 10.578 -17.703 -22.703 1 84.5 99 PHE B C 1
ATOM 4855 O O . PHE B 1 99 ? 10.68 -16.766 -23.5 1 84.5 99 PHE B O 1
ATOM 4862 N N . PHE B 1 100 ? 10.25 -18.953 -22.984 1 83 100 PHE B N 1
ATOM 4863 C CA . PHE B 1 100 ? 9.906 -19.281 -24.375 1 83 100 PHE B CA 1
ATOM 4864 C C . PHE B 1 100 ? 8.43 -19.625 -24.5 1 83 100 PHE B C 1
ATOM 4866 O O . PHE B 1 100 ? 7.906 -20.438 -23.734 1 83 100 PHE B O 1
ATOM 4873 N N . VAL B 1 101 ? 7.578 -18.875 -25.156 1 72 101 VAL B N 1
ATOM 4874 C CA . VAL B 1 101 ? 6.16 -19.141 -25.375 1 72 101 VAL B CA 1
ATOM 4875 C C . VAL B 1 101 ? 6.004 -20.234 -26.438 1 72 101 VAL B C 1
ATOM 4877 O O . VAL B 1 101 ? 5.262 -21.188 -26.234 1 72 101 VAL B O 1
ATOM 4880 N N . LYS B 1 102 ? 6.477 -19.984 -27.609 1 68.12 102 LYS B N 1
ATOM 4881 C CA . LYS B 1 102 ? 6.559 -21 -28.656 1 68.12 102 LYS B CA 1
ATOM 4882 C C . LYS B 1 102 ? 7.996 -21.469 -28.844 1 68.12 102 LYS B C 1
ATOM 4884 O O . LYS B 1 102 ? 8.938 -20.844 -28.344 1 68.12 102 LYS B O 1
ATOM 4889 N N . LYS B 1 103 ? 8.281 -22.719 -29.25 1 63.16 103 LYS B N 1
ATOM 4890 C CA . LYS B 1 103 ? 9.562 -23.391 -29.406 1 63.16 103 LYS B CA 1
ATOM 4891 C C . LYS B 1 103 ? 10.664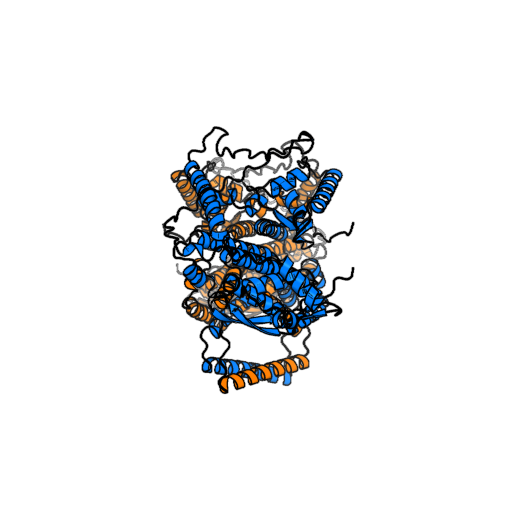 -22.406 -29.781 1 63.16 103 LYS B C 1
ATOM 4893 O O . LYS B 1 103 ? 11.805 -22.531 -29.344 1 63.16 103 LYS B O 1
ATOM 4898 N N . ASN B 1 104 ? 10.32 -21.328 -30.375 1 73.19 104 ASN B N 1
ATOM 4899 C CA . ASN B 1 104 ? 11.477 -20.562 -30.844 1 73.19 104 ASN B CA 1
ATOM 4900 C C . ASN B 1 104 ? 11.266 -19.062 -30.688 1 73.19 104 ASN B C 1
ATOM 4902 O O . ASN B 1 104 ? 11.828 -18.281 -31.453 1 73.19 104 ASN B O 1
ATOM 4906 N N . GLU B 1 105 ? 10.508 -18.672 -29.719 1 87.44 105 GLU B N 1
ATOM 4907 C CA . GLU B 1 105 ? 10.305 -17.234 -29.562 1 87.44 105 GLU B CA 1
ATOM 4908 C C . GLU B 1 105 ? 10.547 -16.797 -28.125 1 87.44 105 GLU B C 1
ATOM 4910 O O . GLU B 1 105 ? 9.625 -16.812 -27.312 1 87.44 105 GLU B O 1
ATOM 4915 N N . PRO B 1 106 ? 11.828 -16.375 -27.922 1 91.38 106 PRO B N 1
ATOM 4916 C CA . PRO B 1 106 ? 12.102 -15.891 -26.562 1 91.38 106 PRO B CA 1
ATOM 4917 C C . PRO B 1 106 ? 11.32 -14.625 -26.219 1 91.38 106 PRO B C 1
ATOM 4919 O O . PRO B 1 106 ? 11.242 -13.703 -27.047 1 91.38 106 PRO B O 1
ATOM 4922 N N . CYS B 1 107 ? 10.695 -14.594 -25.141 1 93.19 107 CYS B N 1
ATOM 4923 C CA . CYS B 1 107 ? 9.922 -13.461 -24.656 1 93.19 107 CYS B CA 1
ATOM 4924 C C . CYS B 1 107 ? 10.398 -13.039 -23.266 1 93.19 107 CYS B C 1
ATOM 4926 O O . CYS B 1 107 ? 11.055 -13.812 -22.562 1 93.19 107 CYS B O 1
ATOM 4928 N N . TYR B 1 108 ? 10.219 -11.797 -22.984 1 94.62 108 TYR B N 1
ATOM 4929 C CA . TYR B 1 108 ? 10.625 -11.242 -21.703 1 94.62 108 TYR B CA 1
ATOM 4930 C C . TYR B 1 108 ? 9.422 -10.719 -20.922 1 94.62 108 TYR B C 1
ATOM 4932 O O . TYR B 1 108 ? 8.445 -10.25 -21.531 1 94.62 108 TYR B O 1
ATOM 4940 N N . ASP B 1 109 ? 9.477 -10.867 -19.609 1 92.62 109 ASP B N 1
ATOM 4941 C CA . ASP B 1 109 ? 8.492 -10.258 -18.719 1 92.62 109 ASP B CA 1
ATOM 4942 C C . ASP B 1 109 ? 9.172 -9.633 -17.5 1 92.62 109 ASP B C 1
ATOM 4944 O O . ASP B 1 109 ? 10.305 -9.984 -17.156 1 92.62 109 ASP B O 1
ATOM 4948 N N . LEU B 1 110 ? 8.469 -8.68 -16.984 1 94.44 110 LEU B N 1
ATOM 4949 C CA . LEU B 1 110 ? 8.922 -8.039 -15.75 1 94.44 110 LEU B CA 1
ATOM 4950 C C . LEU B 1 110 ? 8.734 -8.961 -14.555 1 94.44 110 LEU B C 1
ATOM 4952 O O . LEU B 1 110 ? 7.703 -9.625 -14.438 1 94.44 110 LEU B O 1
ATOM 4956 N N . THR B 1 111 ? 9.766 -9.078 -13.688 1 93.12 111 THR B N 1
ATOM 4957 C CA . THR B 1 111 ? 9.617 -9.875 -12.477 1 93.12 111 THR B CA 1
ATOM 4958 C C . THR B 1 111 ? 8.789 -9.133 -11.43 1 93.12 111 THR B C 1
ATOM 4960 O O . THR B 1 111 ? 8.664 -7.91 -11.484 1 93.12 111 THR B O 1
ATOM 4963 N N . ALA B 1 112 ? 8.219 -9.883 -10.461 1 90.62 112 ALA B N 1
ATOM 4964 C CA . ALA B 1 112 ? 7.426 -9.297 -9.383 1 90.62 112 ALA B CA 1
ATOM 4965 C C . ALA B 1 112 ? 8.266 -8.328 -8.555 1 90.62 112 ALA B C 1
ATOM 4967 O O . ALA B 1 112 ? 7.797 -7.25 -8.18 1 90.62 112 ALA B O 1
ATOM 4968 N N . ASP B 1 113 ? 9.484 -8.648 -8.297 1 92.88 113 ASP B N 1
ATOM 4969 C CA . ASP B 1 113 ? 10.375 -7.824 -7.488 1 92.88 113 ASP B CA 1
ATOM 4970 C C . ASP B 1 113 ? 10.703 -6.508 -8.188 1 92.88 113 ASP B C 1
ATOM 4972 O O . ASP B 1 113 ? 10.68 -5.445 -7.566 1 92.88 113 ASP B O 1
ATOM 4976 N N . ALA B 1 114 ? 10.992 -6.617 -9.477 1 94.69 114 ALA B N 1
ATOM 4977 C CA . ALA B 1 114 ? 11.273 -5.402 -10.234 1 94.69 114 ALA B CA 1
ATOM 4978 C C . ALA B 1 114 ? 10.062 -4.48 -10.266 1 94.69 114 ALA B C 1
ATOM 4980 O O . ALA B 1 114 ? 10.203 -3.262 -10.125 1 94.69 114 ALA B O 1
ATOM 4981 N N . GLN B 1 115 ? 8.938 -5.09 -10.5 1 92.5 115 GLN B N 1
ATOM 4982 C CA . GLN B 1 115 ? 7.703 -4.309 -10.5 1 92.5 115 GLN B CA 1
ATOM 4983 C C . GLN B 1 115 ? 7.496 -3.609 -9.156 1 92.5 115 GLN B C 1
ATOM 4985 O O . GLN B 1 115 ? 7.086 -2.447 -9.109 1 92.5 115 GLN B O 1
ATOM 4990 N N . ARG B 1 116 ? 7.703 -4.277 -8.109 1 91.5 116 ARG B N 1
ATOM 4991 C CA . ARG B 1 116 ? 7.555 -3.723 -6.766 1 91.5 116 ARG B CA 1
ATOM 4992 C C . ARG B 1 116 ? 8.453 -2.508 -6.57 1 91.5 116 ARG B C 1
ATOM 4994 O O . ARG B 1 116 ? 8.031 -1.5 -6 1 91.5 116 ARG B O 1
ATOM 5001 N N . GLY B 1 117 ? 9.711 -2.625 -7.004 1 94.31 117 GLY B N 1
ATOM 5002 C CA . GLY B 1 117 ? 10.641 -1.511 -6.906 1 94.31 117 GLY B CA 1
ATOM 5003 C C . GLY B 1 117 ? 10.219 -0.308 -7.727 1 94.31 117 GLY B C 1
ATOM 5004 O O . GLY B 1 117 ? 10.25 0.825 -7.242 1 94.31 117 GLY B O 1
ATOM 5005 N N . ILE B 1 118 ? 9.75 -0.552 -8.93 1 95.06 118 ILE B N 1
ATOM 5006 C CA . ILE B 1 118 ? 9.383 0.526 -9.844 1 95.06 118 ILE B CA 1
ATOM 5007 C C . ILE B 1 118 ? 8.094 1.188 -9.367 1 95.06 118 ILE B C 1
ATOM 5009 O O . ILE B 1 118 ? 7.941 2.408 -9.461 1 95.06 118 ILE B O 1
ATOM 5013 N N . GLU B 1 119 ? 7.188 0.408 -8.844 1 91.12 119 GLU B N 1
ATOM 5014 C CA . GLU B 1 119 ? 5.953 0.958 -8.281 1 91.12 119 GLU B CA 1
ATOM 5015 C C . GLU B 1 119 ? 6.246 1.879 -7.102 1 91.12 119 GLU B C 1
ATOM 5017 O O . GLU B 1 119 ? 5.574 2.896 -6.926 1 91.12 119 GLU B O 1
ATOM 5022 N N . TRP B 1 120 ? 7.145 1.462 -6.301 1 93 120 TRP B N 1
ATOM 5023 C CA . TRP B 1 120 ? 7.531 2.299 -5.168 1 93 120 TRP B CA 1
ATOM 5024 C C . TRP B 1 120 ? 8.055 3.65 -5.645 1 93 120 TRP B C 1
ATOM 5026 O O . TRP B 1 120 ? 7.691 4.691 -5.09 1 93 120 TRP B O 1
ATOM 5036 N N . LEU B 1 121 ? 8.859 3.635 -6.723 1 94.56 121 LEU B N 1
ATOM 5037 C CA . LEU B 1 121 ? 9.398 4.863 -7.293 1 94.56 121 LEU B CA 1
ATOM 5038 C C . LEU B 1 121 ? 8.281 5.75 -7.832 1 94.56 121 LEU B C 1
ATOM 5040 O O . LEU B 1 121 ? 8.289 6.969 -7.629 1 94.56 121 LEU B O 1
ATOM 5044 N N . ALA B 1 122 ? 7.387 5.109 -8.484 1 89.56 122 ALA B N 1
ATOM 5045 C CA . ALA B 1 122 ? 6.258 5.844 -9.047 1 89.56 122 ALA B CA 1
ATOM 5046 C C . ALA B 1 122 ? 5.434 6.508 -7.945 1 89.56 122 ALA B C 1
ATOM 5048 O O . ALA B 1 122 ? 4.824 7.559 -8.164 1 89.56 122 ALA B O 1
ATOM 5049 N N . GLY B 1 123 ? 5.496 5.883 -6.75 1 87.38 123 GLY B N 1
ATOM 5050 C CA . GLY B 1 123 ? 4.703 6.375 -5.633 1 87.38 123 GLY B CA 1
ATOM 5051 C C . GLY B 1 123 ? 5.387 7.484 -4.859 1 87.38 123 GLY B C 1
ATOM 5052 O O . GLY B 1 123 ? 4.793 8.078 -3.957 1 87.38 123 GLY B O 1
ATOM 5053 N N . LEU B 1 124 ? 6.621 7.855 -5.18 1 89.62 124 LEU B N 1
ATOM 5054 C CA . LEU B 1 124 ? 7.363 8.867 -4.441 1 89.62 124 LEU B CA 1
ATOM 5055 C C . LEU B 1 124 ? 6.887 10.273 -4.812 1 89.62 124 LEU B C 1
ATOM 5057 O O . LEU B 1 124 ? 7.281 11.25 -4.184 1 89.62 124 LEU B O 1
ATOM 5061 N N . ARG B 1 125 ? 5.992 10.336 -5.652 1 79.38 125 ARG B N 1
ATOM 5062 C CA . ARG B 1 125 ? 5.453 11.641 -6.012 1 79.38 125 ARG B CA 1
ATOM 5063 C C . ARG B 1 125 ? 4.719 12.273 -4.836 1 79.38 125 ARG B C 1
ATOM 5065 O O . ARG B 1 125 ? 4.059 11.57 -4.059 1 79.38 125 ARG B O 1
ATOM 5072 N N . LYS B 1 126 ? 4.961 13.531 -4.617 1 74.81 126 LYS B N 1
ATOM 5073 C CA . LYS B 1 126 ? 4.328 14.234 -3.504 1 74.81 126 LYS B CA 1
ATOM 5074 C C . LYS B 1 126 ? 2.811 14.25 -3.652 1 74.81 126 LYS B C 1
ATOM 5076 O O . LYS B 1 126 ? 2.289 14.547 -4.73 1 74.81 126 LYS B O 1
ATOM 5081 N N . GLN B 1 127 ? 2.252 13.742 -2.617 1 75.88 127 GLN B N 1
ATOM 5082 C CA . GLN B 1 127 ? 0.794 13.773 -2.586 1 75.88 127 GLN B CA 1
ATOM 5083 C C . GLN B 1 127 ? 0.282 14.953 -1.771 1 75.88 127 GLN B C 1
ATOM 5085 O O . GLN B 1 127 ? 0.695 15.156 -0.626 1 75.88 127 GLN B O 1
ATOM 5090 N N . SER B 1 128 ? -0.434 15.773 -2.475 1 74.31 128 SER B N 1
ATOM 5091 C CA . SER B 1 128 ? -0.954 16.953 -1.785 1 74.31 128 SER B CA 1
ATOM 5092 C C . SER B 1 128 ? -2.055 16.578 -0.799 1 74.31 128 SER B C 1
ATOM 5094 O O . SER B 1 128 ? -2.359 17.328 0.121 1 74.31 128 SER B O 1
ATOM 5096 N N . PHE B 1 129 ? -2.588 15.5 -0.979 1 82.88 129 PHE B N 1
ATOM 5097 C CA . PHE B 1 129 ? -3.713 15.086 -0.151 1 82.88 129 PHE B CA 1
ATOM 5098 C C . PHE B 1 129 ? -3.645 13.594 0.148 1 82.88 129 PHE B C 1
ATOM 5100 O O . PHE B 1 129 ? -3.381 12.789 -0.747 1 82.88 129 PHE B O 1
ATOM 5107 N N . ILE B 1 130 ? -3.66 13.227 1.481 1 85.12 130 ILE B N 1
ATOM 5108 C CA . ILE B 1 130 ? -3.734 11.836 1.918 1 85.12 130 ILE B CA 1
ATOM 5109 C C . ILE B 1 130 ? -5.086 11.57 2.58 1 85.12 130 ILE B C 1
ATOM 5111 O O . ILE B 1 130 ? -5.418 12.195 3.594 1 85.12 130 ILE B O 1
ATOM 5115 N N . GLY B 1 131 ? -5.867 10.703 1.981 1 84 131 GLY B N 1
ATOM 5116 C CA . GLY B 1 131 ? -7.156 10.328 2.539 1 84 131 GLY B CA 1
ATOM 5117 C C . GLY B 1 131 ? -7.059 9.25 3.602 1 84 131 GLY B C 1
ATOM 5118 O O . GLY B 1 131 ? -6.52 8.172 3.35 1 84 131 GLY B O 1
ATOM 5119 N N . THR B 1 132 ? -7.531 9.5 4.828 1 83.38 132 THR B N 1
ATOM 5120 C CA . THR B 1 132 ? -7.398 8.531 5.91 1 83.38 132 THR B CA 1
ATOM 5121 C C . THR B 1 132 ? -8.766 8.016 6.34 1 83.38 132 THR B C 1
ATOM 5123 O O . THR B 1 132 ? -8.875 6.941 6.941 1 83.38 132 THR B O 1
ATOM 5126 N N . GLU B 1 133 ? -9.805 8.711 5.953 1 86.75 133 GLU B N 1
ATOM 5127 C CA . GLU B 1 133 ? -11.125 8.336 6.457 1 86.75 133 GLU B CA 1
ATOM 5128 C C . GLU B 1 133 ? -11.594 7.023 5.852 1 86.75 133 GLU B C 1
ATOM 5130 O O . GLU B 1 133 ? -12.039 6.125 6.57 1 86.75 133 GLU B O 1
ATOM 5135 N N . SER B 1 134 ? -11.508 6.98 4.543 1 90.12 134 SER B N 1
ATOM 5136 C CA . SER B 1 134 ? -11.992 5.777 3.871 1 90.12 134 SER B CA 1
ATOM 5137 C C . SER B 1 134 ? -11.203 4.547 4.305 1 90.12 134 SER B C 1
ATOM 5139 O O . SER B 1 134 ? -11.758 3.449 4.395 1 90.12 134 SER B O 1
ATOM 5141 N N . ARG B 1 135 ? -9.945 4.695 4.594 1 93.19 135 ARG B N 1
ATOM 5142 C CA . ARG B 1 135 ? -9.086 3.578 4.953 1 93.19 135 ARG B CA 1
ATOM 5143 C C . ARG B 1 135 ? -9.406 3.066 6.352 1 93.19 135 ARG B C 1
ATOM 5145 O O . ARG B 1 135 ? -9.414 1.856 6.59 1 93.19 135 ARG B O 1
ATOM 5152 N N . VAL B 1 136 ? -9.625 4.012 7.266 1 91.56 136 VAL B N 1
ATOM 5153 C CA . VAL B 1 136 ? -9.969 3.584 8.617 1 91.56 136 VAL B CA 1
ATOM 5154 C C . VAL B 1 136 ? -11.312 2.867 8.609 1 91.56 136 VAL B C 1
ATOM 5156 O O . VAL B 1 136 ? -11.5 1.859 9.297 1 91.56 136 VAL B O 1
ATOM 5159 N N . ARG B 1 137 ? -12.227 3.336 7.82 1 90.88 137 ARG B N 1
ATOM 5160 C CA . ARG B 1 137 ? -13.523 2.686 7.688 1 90.88 137 ARG B CA 1
ATOM 5161 C C . ARG B 1 137 ? -13.375 1.274 7.125 1 90.88 137 ARG B C 1
ATOM 5163 O O . ARG B 1 137 ? -14.086 0.357 7.539 1 90.88 137 ARG B O 1
ATOM 5170 N N . LEU B 1 138 ? -12.516 1.184 6.148 1 93.44 138 LEU B N 1
ATOM 5171 C CA . LEU B 1 138 ? -12.242 -0.13 5.578 1 93.44 138 LEU B CA 1
ATOM 5172 C C . LEU B 1 138 ? -11.797 -1.11 6.66 1 93.44 138 LEU B C 1
ATOM 5174 O O . LEU B 1 138 ? -12.281 -2.242 6.715 1 93.44 138 LEU B O 1
ATOM 5178 N N . VAL B 1 139 ? -10.844 -0.688 7.504 1 93.81 139 VAL B N 1
ATOM 5179 C CA . VAL B 1 139 ? -10.312 -1.57 8.539 1 93.81 139 VAL B CA 1
ATOM 5180 C C . VAL B 1 139 ? -11.438 -2.002 9.477 1 93.81 139 VAL B C 1
ATOM 5182 O O . VAL B 1 139 ? -11.586 -3.189 9.781 1 93.81 139 VAL B O 1
ATOM 5185 N N . PHE B 1 140 ? -12.281 -1.081 9.859 1 90.88 140 PHE B N 1
ATOM 5186 C CA . PHE B 1 140 ? -13.406 -1.39 10.734 1 90.88 140 PHE B CA 1
ATOM 5187 C C . PHE B 1 140 ? -14.375 -2.352 10.062 1 90.88 140 PHE B C 1
ATOM 5189 O O . PHE B 1 140 ? -14.828 -3.314 10.68 1 90.88 140 PHE B O 1
ATOM 5196 N N . ASN B 1 141 ? -14.656 -2.105 8.828 1 91.19 141 ASN B N 1
ATOM 5197 C CA . ASN B 1 141 ? -15.594 -2.941 8.094 1 91.19 141 ASN B CA 1
ATOM 5198 C C . ASN B 1 141 ? -15.07 -4.367 7.934 1 91.19 141 ASN B C 1
ATOM 5200 O O . ASN B 1 141 ? -15.828 -5.328 8.07 1 91.19 141 ASN B O 1
ATOM 5204 N N . LEU B 1 142 ? -13.766 -4.473 7.633 1 94 142 LEU B N 1
ATOM 5205 C CA . LEU B 1 142 ? -13.172 -5.797 7.473 1 94 142 LEU B CA 1
ATOM 5206 C C . LEU B 1 142 ? -13.211 -6.57 8.789 1 94 142 LEU B C 1
ATOM 5208 O O . LEU B 1 142 ? -13.539 -7.762 8.805 1 94 142 LEU B O 1
ATOM 5212 N N . ILE B 1 143 ? -12.914 -5.867 9.875 1 92.62 143 ILE B N 1
ATOM 5213 C CA . ILE B 1 143 ? -12.914 -6.5 11.188 1 92.62 143 ILE B CA 1
ATOM 5214 C C . ILE B 1 143 ? -14.328 -6.934 11.547 1 92.62 143 ILE B C 1
ATOM 5216 O O . ILE B 1 143 ? -14.539 -8.047 12.039 1 92.62 143 ILE B O 1
ATOM 5220 N N . ARG B 1 144 ? -15.266 -6.121 11.281 1 88.19 144 ARG B N 1
ATOM 5221 C CA . ARG B 1 144 ? -16.656 -6.445 11.539 1 88.19 144 ARG B CA 1
ATOM 5222 C C . ARG B 1 144 ? -17.109 -7.645 10.711 1 88.19 144 ARG B C 1
ATOM 5224 O O . ARG B 1 144 ? -17.812 -8.523 11.211 1 88.19 144 ARG B O 1
ATOM 5231 N N . GLU B 1 145 ? -16.766 -7.645 9.469 1 90 145 GLU B N 1
ATOM 5232 C CA . GLU B 1 145 ? -17.125 -8.734 8.57 1 90 145 GLU B CA 1
ATOM 5233 C C . GLU B 1 145 ? -16.578 -10.07 9.078 1 90 145 GLU B C 1
ATOM 5235 O O . GLU B 1 145 ? -17.281 -11.078 9.078 1 90 145 GLU B O 1
ATOM 5240 N N . ILE B 1 146 ? -15.289 -10.078 9.477 1 92.31 146 ILE B N 1
ATOM 5241 C CA . ILE B 1 146 ? -14.68 -11.297 9.984 1 92.31 146 ILE B CA 1
ATOM 5242 C C . ILE B 1 146 ? -15.422 -11.758 11.242 1 92.31 146 ILE B C 1
ATOM 5244 O O . ILE B 1 146 ? -15.758 -12.93 11.383 1 92.31 146 ILE B O 1
ATOM 5248 N N . ASP B 1 147 ? -15.656 -10.805 12.102 1 87.88 147 ASP B N 1
ATOM 5249 C CA . ASP B 1 147 ? -16.281 -11.102 13.383 1 87.88 147 ASP B CA 1
ATOM 5250 C C . ASP B 1 147 ? -17.703 -11.641 13.188 1 87.88 147 ASP B C 1
ATOM 5252 O O . ASP B 1 147 ? -18.094 -12.602 13.852 1 87.88 147 ASP B O 1
ATOM 5256 N N . GLU B 1 148 ? -18.422 -11.086 12.266 1 83.5 148 GLU B N 1
ATOM 5257 C CA . GLU B 1 148 ? -19.828 -11.43 12.055 1 83.5 148 GLU B CA 1
ATOM 5258 C C . GLU B 1 148 ? -19.953 -12.695 11.211 1 83.5 148 GLU B C 1
ATOM 5260 O O . GLU B 1 148 ? -20.922 -13.453 11.359 1 83.5 148 GLU B O 1
ATOM 5265 N N . GLU B 1 149 ? -19.062 -12.922 10.336 1 86.56 149 GLU B N 1
ATOM 5266 C CA . GLU B 1 149 ? -19.266 -13.977 9.352 1 86.56 149 GLU B CA 1
ATOM 5267 C C . GLU B 1 149 ? -18.375 -15.188 9.641 1 86.56 149 GLU B C 1
ATOM 5269 O O . GLU B 1 149 ? -18.359 -16.141 8.867 1 86.56 149 GLU B O 1
ATOM 5274 N N . SER B 1 150 ? -17.578 -15.234 10.625 1 83 150 SER B N 1
ATOM 5275 C CA . SER B 1 150 ? -16.734 -16.391 10.938 1 83 150 SER B CA 1
ATOM 5276 C C . SER B 1 150 ? -17.516 -17.438 11.719 1 83 150 SER B C 1
ATOM 5278 O O . SER B 1 150 ? -17.328 -18.641 11.516 1 83 150 SER B O 1
ATOM 5280 N N . ASN B 1 151 ? -18.25 -17.109 12.773 1 72.19 151 ASN B N 1
ATOM 5281 C CA . ASN B 1 151 ? -18.938 -18.094 13.578 1 72.19 151 ASN B CA 1
ATOM 5282 C C . ASN B 1 151 ? -20.391 -17.719 13.828 1 72.19 151 ASN B C 1
ATOM 5284 O O . ASN B 1 151 ? -20.812 -17.547 14.977 1 72.19 151 ASN B O 1
ATOM 5288 N N . ILE B 1 152 ? -21.031 -17.734 12.594 1 71.06 152 ILE B N 1
ATOM 5289 C CA . ILE B 1 152 ? -22.359 -17.172 12.836 1 71.06 152 ILE B CA 1
ATOM 5290 C C . ILE B 1 152 ? -23.406 -18.266 12.742 1 71.06 152 ILE B C 1
ATOM 5292 O O . ILE B 1 152 ? -23.375 -19.094 11.828 1 71.06 152 ILE B O 1
ATOM 5296 N N . SER B 1 153 ? -24.062 -18.328 13.859 1 79 153 SER B N 1
ATOM 5297 C CA . SER B 1 153 ? -25.25 -19.188 13.852 1 79 153 SER B CA 1
ATOM 5298 C C . SER B 1 153 ? -26.391 -18.547 13.078 1 79 153 SER B C 1
ATOM 5300 O O . SER B 1 153 ? -26.422 -17.344 12.883 1 79 153 SER B O 1
ATOM 5302 N N . ALA B 1 154 ? -27.25 -19.312 12.523 1 83.69 154 ALA B N 1
ATOM 5303 C CA . ALA B 1 154 ? -28.406 -18.828 11.773 1 83.69 154 ALA B CA 1
ATOM 5304 C C . ALA B 1 154 ? -29.234 -17.859 12.625 1 83.69 154 ALA B C 1
ATOM 5306 O O . ALA B 1 154 ? -29.703 -16.828 12.125 1 83.69 154 ALA B O 1
ATOM 5307 N N . GLU B 1 155 ? -29.312 -18.141 13.859 1 86 155 GLU B N 1
ATOM 5308 C CA . GLU B 1 155 ? -30.109 -17.312 14.773 1 86 155 GLU B CA 1
ATOM 5309 C C . GLU B 1 155 ? -29.469 -15.945 14.977 1 86 155 GLU B C 1
ATOM 5311 O O . GLU B 1 155 ? -30.156 -14.922 14.953 1 86 155 GLU B O 1
ATOM 5316 N N . SER B 1 156 ? -28.234 -16.062 15.164 1 85.25 156 SER B N 1
ATOM 5317 C CA . SER B 1 156 ? -27.516 -14.797 15.359 1 85.25 156 SER B CA 1
ATOM 5318 C C . SER B 1 156 ? -27.531 -13.945 14.102 1 85.25 156 SER B C 1
ATOM 5320 O O . SER B 1 156 ? -27.641 -12.719 14.172 1 85.25 156 SER B O 1
ATOM 5322 N N . ARG B 1 157 ? -27.484 -14.602 13 1 87.06 157 ARG B N 1
ATOM 5323 C CA . ARG B 1 157 ? -27.516 -13.891 11.727 1 87.06 157 ARG B CA 1
ATOM 5324 C C . ARG B 1 157 ? -28.891 -13.258 11.484 1 87.06 157 ARG B C 1
ATOM 5326 O O . ARG B 1 157 ? -28.969 -12.125 11 1 87.06 157 ARG B O 1
ATOM 5333 N N . ILE B 1 158 ? -29.859 -13.961 11.836 1 91.44 158 ILE B N 1
ATOM 5334 C CA . ILE B 1 158 ? -31.219 -13.445 11.672 1 91.44 158 ILE B CA 1
ATOM 5335 C C . ILE B 1 158 ? -31.422 -12.219 12.555 1 91.44 158 ILE B C 1
ATOM 5337 O O . ILE B 1 158 ? -32 -11.219 12.125 1 91.44 158 ILE B O 1
ATOM 5341 N N . ALA B 1 159 ? -30.938 -12.312 13.75 1 90.12 159 ALA B N 1
ATOM 5342 C CA . ALA B 1 159 ? -31.062 -11.195 14.672 1 90.12 159 ALA B CA 1
ATOM 5343 C C . ALA B 1 159 ? -30.375 -9.953 14.117 1 90.12 159 ALA B C 1
ATOM 5345 O O . ALA B 1 159 ? -30.906 -8.844 14.203 1 90.12 159 ALA B O 1
ATOM 5346 N N . ARG B 1 160 ? -29.25 -10.141 13.547 1 85.81 160 ARG B N 1
ATOM 5347 C CA . ARG B 1 160 ? -28.5 -9.031 12.977 1 85.81 160 ARG B CA 1
ATOM 5348 C C . ARG B 1 160 ? -29.203 -8.461 11.75 1 85.81 160 ARG B C 1
ATOM 5350 O O . ARG B 1 160 ? -29.234 -7.242 11.555 1 85.81 160 ARG B O 1
ATOM 5357 N N . LEU B 1 161 ? -29.672 -9.336 10.945 1 90 161 LEU B N 1
ATOM 5358 C CA . LEU B 1 161 ? -30.406 -8.906 9.75 1 90 161 LEU B CA 1
ATOM 5359 C C . LEU B 1 161 ? -31.641 -8.109 10.125 1 90 161 LEU B C 1
ATOM 5361 O O . LEU B 1 161 ? -31.984 -7.137 9.453 1 90 161 LEU B O 1
ATOM 5365 N N . LYS B 1 162 ? -32.219 -8.516 11.203 1 93.25 162 LYS B N 1
ATOM 5366 C CA . LYS B 1 162 ? -33.406 -7.801 11.664 1 93.25 162 LYS B CA 1
ATOM 5367 C C . LYS B 1 162 ? -33.031 -6.414 12.188 1 93.25 162 LYS B C 1
ATOM 5369 O O . LYS B 1 162 ? -33.781 -5.453 11.984 1 93.25 162 LYS B O 1
ATOM 5374 N N . GLU B 1 163 ? -31.938 -6.367 12.867 1 91.19 163 GLU B N 1
ATOM 5375 C CA . GLU B 1 163 ? -31.453 -5.066 13.312 1 91.19 163 GLU B CA 1
ATOM 5376 C C . GLU B 1 163 ? -31.141 -4.152 12.125 1 91.19 163 GLU B C 1
ATOM 5378 O O . GLU B 1 163 ? -31.438 -2.959 12.164 1 91.19 163 GLU B O 1
ATOM 5383 N N . GLU B 1 164 ? -30.531 -4.746 11.172 1 90 164 GLU B N 1
ATOM 5384 C CA . GLU B 1 164 ? -30.219 -3.986 9.961 1 90 164 GLU B CA 1
ATOM 5385 C C . GLU B 1 164 ? -31.5 -3.525 9.258 1 90 164 GLU B C 1
ATOM 5387 O O . GLU B 1 164 ? -31.562 -2.402 8.75 1 90 164 GLU B O 1
ATOM 5392 N N . LYS B 1 165 ? -32.469 -4.398 9.234 1 93.62 165 LYS B N 1
ATOM 5393 C CA . LYS B 1 165 ? -33.75 -4.066 8.633 1 93.62 165 LYS B CA 1
ATOM 5394 C C . LYS B 1 165 ? -34.438 -2.9 9.352 1 93.62 165 LYS B C 1
ATOM 5396 O O . LYS B 1 165 ? -34.969 -1.992 8.719 1 93.62 165 LYS B O 1
ATOM 5401 N N . GLU B 1 166 ? -34.312 -2.92 10.609 1 93.56 166 GLU B N 1
ATOM 5402 C CA . GLU B 1 166 ? -34.875 -1.851 11.414 1 93.56 166 GLU B CA 1
ATOM 5403 C C . GLU B 1 166 ? -34.188 -0.521 11.164 1 93.56 166 GLU B C 1
ATOM 5405 O O . GLU B 1 166 ? -34.812 0.528 11.102 1 93.56 166 GLU B O 1
ATOM 5410 N N . ALA B 1 167 ? -32.906 -0.606 11.094 1 91.19 167 ALA B N 1
ATOM 5411 C CA . ALA B 1 167 ? -32.156 0.605 10.812 1 91.19 167 ALA B CA 1
ATOM 5412 C C . ALA B 1 167 ? -32.531 1.191 9.453 1 91.19 167 ALA B C 1
ATOM 5414 O O . ALA B 1 167 ? -32.625 2.41 9.305 1 91.19 167 ALA B O 1
ATOM 5415 N N . ILE B 1 168 ? -32.719 0.332 8.477 1 93.44 168 ILE B N 1
ATOM 5416 C CA . ILE B 1 168 ? -33.125 0.749 7.133 1 93.44 168 ILE B CA 1
ATOM 5417 C C . ILE B 1 168 ? -34.5 1.373 7.164 1 93.44 168 ILE B C 1
ATOM 5419 O O . ILE B 1 168 ? -34.75 2.408 6.535 1 93.44 168 ILE B O 1
ATOM 5423 N N . GLU B 1 169 ? -35.375 0.771 7.957 1 93.5 169 GLU B N 1
ATOM 5424 C CA . GLU B 1 169 ? -36.75 1.285 8.078 1 93.5 169 GLU B CA 1
ATOM 5425 C C . GLU B 1 169 ? -36.75 2.66 8.742 1 93.5 169 GLU B C 1
ATOM 5427 O O . GLU B 1 169 ? -37.531 3.533 8.352 1 93.5 169 GLU B O 1
ATOM 5432 N N . GLN B 1 170 ? -35.906 2.828 9.648 1 93.06 170 GLN B N 1
ATOM 5433 C CA . GLN B 1 170 ? -35.812 4.125 10.312 1 93.06 170 GLN B CA 1
ATOM 5434 C C . GLN B 1 170 ? -35.312 5.191 9.352 1 93.06 170 GLN B C 1
ATOM 5436 O O . GLN B 1 170 ? -35.781 6.324 9.352 1 93.06 170 GLN B O 1
ATOM 5441 N N . GLU B 1 171 ? -34.375 4.805 8.555 1 91.31 171 GLU B N 1
ATOM 5442 C CA . GLU B 1 171 ? -33.812 5.75 7.586 1 91.31 171 GLU B CA 1
ATOM 5443 C C . GLU B 1 171 ? -34.844 6.094 6.512 1 91.31 171 GLU B C 1
ATOM 5445 O O . GLU B 1 171 ? -34.938 7.242 6.074 1 91.31 171 GLU B O 1
ATOM 5450 N N . ILE B 1 172 ? -35.625 5.129 6.125 1 93.44 172 ILE B N 1
ATOM 5451 C CA . ILE B 1 172 ? -36.688 5.352 5.145 1 93.44 172 ILE B CA 1
ATOM 5452 C C . ILE B 1 172 ? -37.719 6.324 5.711 1 93.44 172 ILE B C 1
ATOM 5454 O O . ILE B 1 172 ? -38.125 7.273 5.035 1 93.44 172 ILE B O 1
ATOM 5458 N N . SER B 1 173 ? -38 6.094 6.949 1 93.44 173 SER B N 1
ATOM 5459 C CA . SER B 1 173 ? -38.969 6.961 7.617 1 93.44 173 SER B CA 1
ATOM 5460 C C . SER B 1 173 ? -38.438 8.383 7.754 1 93.44 173 SER B C 1
ATOM 5462 O O . SER B 1 173 ? -39.188 9.352 7.57 1 93.44 173 SER B O 1
ATOM 5464 N N . ARG B 1 174 ? -37.219 8.461 8.055 1 92.62 174 ARG B N 1
ATOM 5465 C CA . ARG B 1 174 ? -36.562 9.773 8.195 1 92.62 174 ARG B CA 1
ATOM 5466 C C . ARG B 1 174 ? -36.594 10.539 6.875 1 92.62 174 ARG B C 1
ATOM 5468 O O . ARG B 1 174 ? -36.938 11.727 6.848 1 92.62 174 ARG B O 1
ATOM 5475 N N . LEU B 1 175 ? -36.312 9.859 5.82 1 91.62 175 LEU B N 1
ATOM 5476 C CA . LEU B 1 175 ? -36.281 10.477 4.5 1 91.62 175 LEU B CA 1
ATOM 5477 C C . LEU B 1 175 ? -37.656 10.82 4.012 1 91.62 175 LEU B C 1
ATOM 5479 O O . LEU B 1 175 ? -37.875 11.852 3.363 1 91.62 175 LEU B O 1
ATOM 5483 N N . GLU B 1 176 ? -38.562 10.016 4.34 1 91.81 176 GLU B N 1
ATOM 5484 C CA . GLU B 1 176 ? -39.969 10.258 3.939 1 91.81 176 GLU B CA 1
ATOM 5485 C C . GLU B 1 176 ? -40.562 11.438 4.695 1 91.81 176 GLU B C 1
ATOM 5487 O O . GLU B 1 176 ? -41.406 12.141 4.176 1 91.81 176 GLU B O 1
ATOM 5492 N N . ASN B 1 177 ? -40.031 11.703 5.922 1 91.62 177 ASN B N 1
ATOM 5493 C CA . ASN B 1 177 ? -40.5 12.812 6.738 1 91.62 177 ASN B CA 1
ATOM 5494 C C . ASN B 1 177 ? -39.719 14.086 6.469 1 91.62 177 ASN B C 1
ATOM 5496 O O . ASN B 1 177 ? -39.719 15 7.297 1 91.62 177 ASN B O 1
ATOM 5500 N N . GLY B 1 178 ? -38.969 14.109 5.406 1 85.62 178 GLY B N 1
ATOM 5501 C CA . GLY B 1 178 ? -38.312 15.328 4.953 1 85.62 178 GLY B CA 1
ATOM 5502 C C . GLY B 1 178 ? -36.844 15.406 5.332 1 85.62 178 GLY B C 1
ATOM 5503 O O . GLY B 1 178 ? -36.219 16.453 5.219 1 85.62 178 GLY B O 1
ATOM 5504 N N . GLY B 1 179 ? -36.375 14.352 5.832 1 84.12 179 GLY B N 1
ATOM 5505 C CA . GLY B 1 179 ? -34.938 14.344 6.148 1 84.12 179 GLY B CA 1
ATOM 5506 C C . GLY B 1 179 ? -34.062 14.359 4.918 1 84.12 179 GLY B C 1
ATOM 5507 O O . GLY B 1 179 ? -34.438 13.852 3.863 1 84.12 179 GLY B O 1
ATOM 5508 N N . ALA B 1 180 ? -32.906 15.117 4.957 1 83.25 180 ALA B N 1
ATOM 5509 C CA . ALA B 1 180 ? -31.953 15.148 3.852 1 83.25 180 ALA B CA 1
ATOM 5510 C C . ALA B 1 180 ? -31.047 13.914 3.859 1 83.25 180 ALA B C 1
ATOM 5512 O O . ALA B 1 180 ? -30.625 13.453 4.922 1 83.25 180 ALA B O 1
ATOM 5513 N N . PRO B 1 181 ? -30.953 13.281 2.676 1 83.06 181 PRO B N 1
ATOM 5514 C CA . PRO B 1 181 ? -30.047 12.133 2.623 1 83.06 181 PRO B CA 1
ATOM 5515 C C . PRO B 1 181 ? -28.594 12.508 2.891 1 83.06 181 PRO B C 1
ATOM 5517 O O . PRO B 1 181 ? -28.188 13.648 2.646 1 83.06 181 PRO B O 1
ATOM 5520 N N . LYS B 1 182 ? -27.875 11.586 3.467 1 81.06 182 LYS B N 1
ATOM 5521 C CA . LYS B 1 182 ? -26.453 11.781 3.67 1 81.06 182 LYS B CA 1
ATOM 5522 C C . LYS B 1 182 ? -25.688 11.719 2.344 1 81.06 182 LYS B C 1
ATOM 5524 O O . LYS B 1 182 ? -25.766 10.727 1.621 1 81.06 182 LYS B O 1
ATOM 5529 N N . VAL B 1 183 ? -25.094 12.898 1.982 1 85.06 183 VAL B N 1
ATOM 5530 C CA . VAL B 1 183 ? -24.375 12.969 0.721 1 85.06 183 VAL B CA 1
ATOM 5531 C C . VAL B 1 183 ? -22.875 13.164 0.995 1 85.06 183 VAL B C 1
ATOM 5533 O O . VAL B 1 183 ? -22.5 13.836 1.962 1 85.06 183 VAL B O 1
ATOM 5536 N N . LEU B 1 184 ? -22.125 12.523 0.178 1 88.62 184 LEU B N 1
ATOM 5537 C CA . LEU B 1 184 ? -20.672 12.688 0.279 1 88.62 184 LEU B CA 1
ATOM 5538 C C . LEU B 1 184 ? -20.25 14.078 -0.192 1 88.62 184 LEU B C 1
ATOM 5540 O O . LEU B 1 184 ? -20.766 14.578 -1.2 1 88.62 184 LEU B O 1
ATOM 5544 N N . ASP B 1 185 ? -19.406 14.656 0.557 1 87.75 185 ASP B N 1
ATOM 5545 C CA . ASP B 1 185 ? -18.875 15.93 0.095 1 87.75 185 ASP B CA 1
ATOM 5546 C C . ASP B 1 185 ? -17.719 15.719 -0.893 1 87.75 185 ASP B C 1
ATOM 5548 O O . ASP B 1 185 ? -17.344 14.578 -1.176 1 87.75 185 ASP B O 1
ATOM 5552 N N . GLU B 1 186 ? -17.234 16.75 -1.42 1 86.94 186 GLU B N 1
ATOM 5553 C CA . GLU B 1 186 ? -16.219 16.703 -2.465 1 86.94 186 GLU B CA 1
ATOM 5554 C C . GLU B 1 186 ? -14.938 16.031 -1.957 1 86.94 186 GLU B C 1
ATOM 5556 O O . GLU B 1 186 ? -14.312 15.258 -2.678 1 86.94 186 GLU B O 1
ATOM 5561 N N . VAL B 1 187 ? -14.617 16.312 -0.708 1 88.81 187 VAL B N 1
ATOM 5562 C CA . VAL B 1 187 ? -13.383 15.773 -0.132 1 88.81 187 VAL B CA 1
ATOM 5563 C C . VAL B 1 187 ? -13.539 14.273 0.12 1 88.81 187 VAL B C 1
ATOM 5565 O O . VAL B 1 187 ? -12.609 13.5 -0.117 1 88.81 187 VAL B O 1
ATOM 5568 N N . GLN B 1 188 ? -14.719 13.914 0.497 1 90.69 188 GLN B N 1
ATOM 5569 C CA . GLN B 1 188 ? -14.992 12.5 0.746 1 90.69 188 GLN B CA 1
ATOM 5570 C C . GLN B 1 188 ? -14.984 11.703 -0.554 1 90.69 188 GLN B C 1
ATOM 5572 O O . GLN B 1 188 ? -14.516 10.562 -0.586 1 90.69 188 GLN B O 1
ATOM 5577 N N . ILE B 1 189 ? -15.508 12.312 -1.555 1 91.75 189 ILE B N 1
ATOM 5578 C CA . ILE B 1 189 ? -15.523 11.664 -2.861 1 91.75 189 ILE B CA 1
ATOM 5579 C C . ILE B 1 189 ? -14.102 11.484 -3.373 1 91.75 189 ILE B C 1
ATOM 5581 O O . ILE B 1 189 ? -13.727 10.406 -3.834 1 91.75 189 ILE B O 1
ATOM 5585 N N . LYS B 1 190 ? -13.336 12.547 -3.238 1 90.5 190 LYS B N 1
ATOM 5586 C CA . LYS B 1 190 ? -11.938 12.5 -3.662 1 90.5 190 LYS B CA 1
ATOM 5587 C C . LYS B 1 190 ? -11.164 11.43 -2.898 1 90.5 190 LYS B C 1
ATOM 5589 O O . LYS B 1 190 ? -10.398 10.664 -3.49 1 90.5 190 LYS B O 1
ATOM 5594 N N . ASP B 1 191 ? -11.391 11.367 -1.655 1 91.56 191 ASP B N 1
ATOM 5595 C CA . ASP B 1 191 ? -10.734 10.406 -0.78 1 91.56 191 ASP B CA 1
ATOM 5596 C C . ASP B 1 191 ? -11.047 8.977 -1.209 1 91.56 191 ASP B C 1
ATOM 5598 O O . ASP B 1 191 ? -10.141 8.156 -1.368 1 91.56 191 ASP B O 1
ATOM 5602 N N . ARG B 1 192 ? -12.273 8.742 -1.419 1 94 192 ARG B N 1
ATOM 5603 C CA . ARG B 1 192 ? -12.711 7.395 -1.785 1 94 192 ARG B CA 1
ATOM 5604 C C . ARG B 1 192 ? -12.219 7.023 -3.18 1 94 192 ARG B C 1
ATOM 5606 O O . ARG B 1 192 ? -11.844 5.875 -3.426 1 94 192 ARG B O 1
ATOM 5613 N N . TYR B 1 193 ? -12.266 7.992 -4.062 1 94.12 193 TYR B N 1
ATOM 5614 C CA . TYR B 1 193 ? -11.797 7.738 -5.418 1 94.12 193 TYR B CA 1
ATOM 5615 C C . TYR B 1 193 ? -10.312 7.398 -5.422 1 94.12 193 TYR B C 1
ATOM 5617 O O . TYR B 1 193 ? -9.891 6.434 -6.062 1 94.12 193 TYR B O 1
ATOM 5625 N N . ILE B 1 194 ? -9.555 8.148 -4.715 1 91.94 194 ILE B N 1
ATOM 5626 C CA . ILE B 1 194 ? -8.109 7.926 -4.641 1 91.94 194 ILE B CA 1
ATOM 5627 C C . ILE B 1 194 ? -7.836 6.566 -4.004 1 91.94 194 ILE B C 1
ATOM 5629 O O . ILE B 1 194 ? -6.996 5.805 -4.492 1 91.94 194 ILE B O 1
ATOM 5633 N N . HIS B 1 195 ? -8.531 6.273 -2.955 1 93.69 195 HIS B N 1
ATOM 5634 C CA . HIS B 1 195 ? -8.398 4.988 -2.283 1 93.69 195 HIS B CA 1
ATOM 5635 C C . HIS B 1 195 ? -8.695 3.834 -3.234 1 93.69 195 HIS B C 1
ATOM 5637 O O . HIS B 1 195 ? -7.945 2.857 -3.287 1 93.69 195 HIS B O 1
ATOM 5643 N N . ALA B 1 196 ? -9.75 3.957 -3.988 1 95.06 196 ALA B N 1
ATOM 5644 C CA . ALA B 1 196 ? -10.133 2.928 -4.953 1 95.06 196 ALA B CA 1
ATOM 5645 C C . ALA B 1 196 ? -9.078 2.775 -6.043 1 95.06 196 ALA B C 1
ATOM 5647 O O . ALA B 1 196 ? -8.688 1.657 -6.387 1 95.06 196 ALA B O 1
ATOM 5648 N N . ALA B 1 197 ? -8.617 3.916 -6.516 1 92.75 197 ALA B N 1
ATOM 5649 C CA . ALA B 1 197 ? -7.648 3.912 -7.609 1 92.75 197 ALA B CA 1
ATOM 5650 C C . ALA B 1 197 ? -6.324 3.303 -7.164 1 92.75 197 ALA B C 1
ATOM 5652 O O . ALA B 1 197 ? -5.73 2.5 -7.887 1 92.75 197 ALA B O 1
ATOM 5653 N N . GLU B 1 198 ? -5.836 3.625 -6.004 1 90.69 198 GLU B N 1
ATOM 5654 C CA . GLU B 1 198 ? -4.582 3.088 -5.48 1 90.69 198 GLU B CA 1
ATOM 5655 C C . GLU B 1 198 ? -4.688 1.586 -5.23 1 90.69 198 GLU B C 1
ATOM 5657 O O . GLU B 1 198 ? -3.756 0.836 -5.527 1 90.69 198 GLU B O 1
ATOM 5662 N N . THR B 1 199 ? -5.805 1.217 -4.66 1 93.81 199 THR B N 1
ATOM 5663 C CA . THR B 1 199 ? -6.023 -0.205 -4.418 1 93.81 199 THR B CA 1
ATOM 5664 C C . THR B 1 199 ? -6.094 -0.975 -5.734 1 93.81 199 THR B C 1
ATOM 5666 O O . THR B 1 199 ? -5.516 -2.057 -5.855 1 93.81 199 THR B O 1
ATOM 5669 N N . ALA B 1 200 ? -6.789 -0.407 -6.688 1 93.12 200 ALA B N 1
ATOM 5670 C CA . ALA B 1 200 ? -6.922 -1.047 -7.996 1 93.12 200 ALA B CA 1
ATOM 5671 C C . ALA B 1 200 ? -5.559 -1.242 -8.648 1 93.12 200 ALA B C 1
ATOM 5673 O O . ALA B 1 200 ? -5.273 -2.309 -9.203 1 93.12 200 ALA B O 1
ATOM 5674 N N . ARG B 1 201 ? -4.75 -0.282 -8.578 1 87 201 ARG B N 1
ATOM 5675 C CA . ARG B 1 201 ? -3.412 -0.358 -9.148 1 87 201 ARG B CA 1
ATOM 5676 C C . ARG B 1 201 ? -2.559 -1.388 -8.414 1 87 201 ARG B C 1
ATOM 5678 O O . ARG B 1 201 ? -1.762 -2.096 -9.039 1 87 201 ARG B O 1
ATOM 5685 N N . SER B 1 202 ? -2.738 -1.421 -7.156 1 88.44 202 SER B N 1
ATOM 5686 C CA . SER B 1 202 ? -1.979 -2.375 -6.355 1 88.44 202 SER B CA 1
ATOM 5687 C C . SER B 1 202 ? -2.34 -3.812 -6.719 1 88.44 202 SER B C 1
ATOM 5689 O 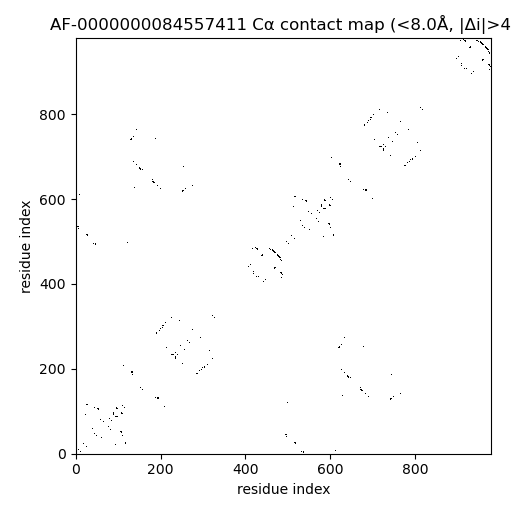O . SER B 1 202 ? -1.478 -4.695 -6.715 1 88.44 202 SER B O 1
ATOM 5691 N N . ILE B 1 203 ? -3.58 -4.023 -7.027 1 90.25 203 ILE B N 1
ATOM 5692 C CA . ILE B 1 203 ? -4.035 -5.352 -7.414 1 90.25 203 ILE B CA 1
ATOM 5693 C C . ILE B 1 203 ? -3.326 -5.789 -8.695 1 90.25 203 ILE B C 1
ATOM 5695 O O . ILE B 1 203 ? -2.896 -6.941 -8.812 1 90.25 203 ILE B O 1
ATOM 5699 N N . LEU B 1 204 ? -3.18 -4.91 -9.602 1 85 204 LEU B N 1
ATOM 5700 C CA . LEU B 1 204 ? -2.496 -5.211 -10.859 1 85 204 LEU B CA 1
ATOM 5701 C C . LEU B 1 204 ? -1.055 -5.641 -10.602 1 85 204 LEU B C 1
ATOM 5703 O O . LEU B 1 204 ? -0.553 -6.562 -11.242 1 85 204 LEU B O 1
ATOM 5707 N N . ALA B 1 205 ? -0.468 -5.008 -9.68 1 80.88 205 ALA B N 1
ATOM 5708 C CA . ALA B 1 205 ? 0.909 -5.34 -9.328 1 80.88 205 ALA B CA 1
ATOM 5709 C C . ALA B 1 205 ? 0.987 -6.707 -8.648 1 80.88 205 ALA B C 1
ATOM 5711 O O . ALA B 1 205 ? 1.956 -7.445 -8.844 1 80.88 205 ALA B O 1
ATOM 5712 N N . ASP B 1 206 ? 0.012 -7.062 -7.977 1 85.5 206 ASP B N 1
ATOM 5713 C CA . ASP B 1 206 ? -0.021 -8.305 -7.211 1 85.5 206 ASP B CA 1
ATOM 5714 C C . ASP B 1 206 ? -0.104 -9.516 -8.133 1 85.5 206 ASP B C 1
ATOM 5716 O O . ASP B 1 206 ? 0.31 -10.617 -7.762 1 85.5 206 ASP B O 1
ATOM 5720 N N . PHE B 1 207 ? -0.59 -9.344 -9.312 1 90.06 207 PHE B N 1
ATOM 5721 C CA . PHE B 1 207 ? -0.776 -10.477 -10.211 1 90.06 207 PHE B CA 1
ATOM 5722 C C . PHE B 1 207 ? 0.561 -11.125 -10.547 1 90.06 207 PHE B C 1
ATOM 5724 O O . PHE B 1 207 ? 0.653 -12.352 -10.641 1 90.06 207 PHE B O 1
ATOM 5731 N N . ARG B 1 208 ? 1.57 -10.32 -10.75 1 88.19 208 ARG B N 1
ATOM 5732 C CA . ARG B 1 208 ? 2.885 -10.898 -11.016 1 88.19 208 ARG B CA 1
ATOM 5733 C C . ARG B 1 208 ? 3.395 -11.68 -9.812 1 88.19 208 ARG B C 1
ATOM 5735 O O . ARG B 1 208 ? 4.043 -12.719 -9.961 1 88.19 208 ARG B O 1
ATOM 5742 N N . GLU B 1 209 ? 3.104 -11.172 -8.688 1 89.19 209 GLU B N 1
ATOM 5743 C CA . GLU B 1 209 ? 3.502 -11.867 -7.461 1 89.19 209 GLU B CA 1
ATOM 5744 C C . GLU B 1 209 ? 2.713 -13.156 -7.277 1 89.19 209 GLU B C 1
ATOM 5746 O O . GLU B 1 209 ? 3.26 -14.164 -6.828 1 89.19 209 GLU B O 1
ATOM 5751 N N . VAL B 1 210 ? 1.458 -13.133 -7.562 1 90.88 210 VAL B N 1
ATOM 5752 C CA . VAL B 1 210 ? 0.608 -14.312 -7.484 1 90.88 210 VAL B CA 1
ATOM 5753 C C . VAL B 1 210 ? 1.123 -15.383 -8.445 1 90.88 210 VAL B C 1
ATOM 5755 O O . VAL B 1 210 ? 1.216 -16.562 -8.086 1 90.88 210 VAL B O 1
ATOM 5758 N N . GLU B 1 211 ? 1.486 -14.977 -9.594 1 89.31 211 GLU B N 1
ATOM 5759 C CA . GLU B 1 211 ? 2.047 -15.914 -10.562 1 89.31 211 GLU B CA 1
ATOM 5760 C C . GLU B 1 211 ? 3.33 -16.547 -10.039 1 89.31 211 GLU B C 1
ATOM 5762 O O . GLU B 1 211 ? 3.537 -17.75 -10.195 1 89.31 211 GLU B O 1
ATOM 5767 N N . GLU B 1 212 ? 4.102 -15.719 -9.492 1 87.06 212 GLU B N 1
ATOM 5768 C CA . GLU B 1 212 ? 5.348 -16.219 -8.922 1 87.06 212 GLU B CA 1
ATOM 5769 C C . GLU B 1 212 ? 5.082 -17.219 -7.801 1 87.06 212 GLU B C 1
ATOM 5771 O O . GLU B 1 212 ? 5.801 -18.219 -7.656 1 87.06 212 GLU B O 1
ATOM 5776 N N . ASN B 1 213 ? 4.125 -16.953 -7 1 89.75 213 ASN B N 1
ATOM 5777 C CA . ASN B 1 213 ? 3.758 -17.859 -5.922 1 89.75 213 ASN B CA 1
ATOM 5778 C C . ASN B 1 213 ? 3.301 -19.219 -6.465 1 89.75 213 ASN B C 1
ATOM 5780 O O . ASN B 1 213 ? 3.631 -20.266 -5.902 1 89.75 213 ASN B O 1
ATOM 5784 N N . PHE B 1 214 ? 2.566 -19.188 -7.535 1 90.38 214 PHE B N 1
ATOM 5785 C CA . PHE B 1 214 ? 2.119 -20.422 -8.156 1 90.38 214 PHE B CA 1
ATOM 5786 C C . PHE B 1 214 ? 3.301 -21.219 -8.711 1 90.38 214 PHE B C 1
ATOM 5788 O O . PHE B 1 214 ? 3.35 -22.438 -8.602 1 90.38 214 PHE B O 1
ATOM 5795 N N . ARG B 1 215 ? 4.238 -20.5 -9.266 1 88.12 215 ARG B N 1
ATOM 5796 C CA . ARG B 1 215 ? 5.438 -21.156 -9.781 1 88.12 215 ARG B CA 1
ATOM 5797 C C . ARG B 1 215 ? 6.246 -21.797 -8.656 1 88.12 215 ARG B C 1
ATOM 5799 O O . ARG B 1 215 ? 6.797 -22.891 -8.812 1 88.12 215 ARG B O 1
ATOM 5806 N N . GLN B 1 216 ? 6.336 -21.078 -7.613 1 88.19 216 GLN B N 1
ATOM 5807 C CA . GLN B 1 216 ? 7.039 -21.609 -6.449 1 88.19 216 GLN B CA 1
ATOM 5808 C C . GLN B 1 216 ? 6.332 -22.844 -5.902 1 88.19 216 GLN B C 1
ATOM 5810 O O . GLN B 1 216 ? 6.98 -23.797 -5.469 1 88.19 216 GLN B O 1
ATOM 5815 N N . LEU B 1 217 ? 5.051 -22.766 -5.863 1 86.62 217 LEU B N 1
ATOM 5816 C CA . LEU B 1 217 ? 4.266 -23.922 -5.426 1 86.62 217 LEU B CA 1
ATOM 5817 C C . LEU B 1 217 ? 4.508 -25.125 -6.336 1 86.62 217 LEU B C 1
ATOM 5819 O O . LEU B 1 217 ? 4.641 -26.25 -5.859 1 86.62 217 LEU B O 1
ATOM 5823 N N . GLU B 1 218 ? 4.547 -24.844 -7.535 1 85.56 218 GLU B N 1
ATOM 5824 C CA . GLU B 1 218 ? 4.828 -25.906 -8.5 1 85.56 218 GLU B CA 1
ATOM 5825 C C . GLU B 1 218 ? 6.207 -26.516 -8.273 1 85.56 218 GLU B C 1
ATOM 5827 O O . GLU B 1 218 ? 6.367 -27.734 -8.305 1 85.56 218 GLU B O 1
ATOM 5832 N N . ARG B 1 219 ? 7.172 -25.672 -8.094 1 84.31 219 ARG B N 1
ATOM 5833 C CA . ARG B 1 219 ? 8.531 -26.141 -7.852 1 84.31 219 ARG B CA 1
ATOM 5834 C C . ARG B 1 219 ? 8.609 -26.969 -6.578 1 84.31 219 ARG B C 1
ATOM 5836 O O . ARG B 1 219 ? 9.258 -28.016 -6.555 1 84.31 219 ARG B O 1
ATOM 5843 N N . SER B 1 220 ? 7.988 -26.484 -5.629 1 84.31 220 SER B N 1
ATOM 5844 C CA . SER B 1 220 ? 7.977 -27.203 -4.359 1 84.31 220 SER B CA 1
ATOM 5845 C C . SER B 1 220 ? 7.285 -28.562 -4.5 1 84.31 220 SER B C 1
ATOM 5847 O O . SER B 1 220 ? 7.734 -29.562 -3.934 1 84.31 220 SER B O 1
ATOM 5849 N N . LEU B 1 221 ? 6.254 -28.578 -5.199 1 81.88 221 LEU B N 1
ATOM 5850 C CA . LEU B 1 221 ? 5.527 -29.812 -5.43 1 81.88 221 LEU B CA 1
ATOM 5851 C C . LEU B 1 221 ? 6.363 -30.797 -6.254 1 81.88 221 LEU B C 1
ATOM 5853 O O . LEU B 1 221 ? 6.387 -31.984 -5.965 1 81.88 221 LEU B O 1
ATOM 5857 N N . MET B 1 222 ? 7.043 -30.281 -7.238 1 79 222 MET B N 1
ATOM 5858 C CA . MET B 1 222 ? 7.906 -31.125 -8.07 1 79 222 MET B CA 1
ATOM 5859 C C . MET B 1 222 ? 9.039 -31.719 -7.25 1 79 222 MET B C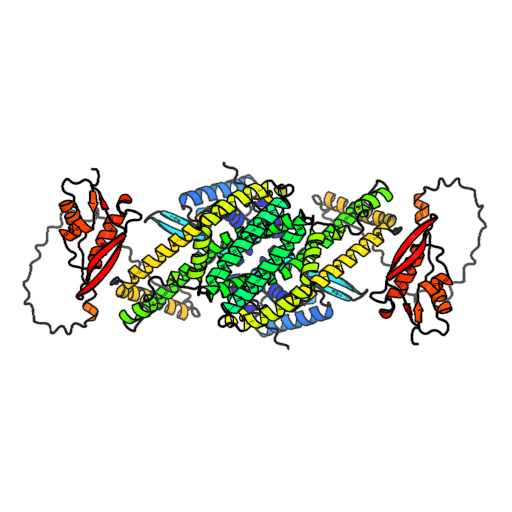 1
ATOM 5861 O O . MET B 1 222 ? 9.398 -32.875 -7.438 1 79 222 MET B O 1
ATOM 5865 N N . GLU B 1 223 ? 9.523 -30.859 -6.375 1 79.44 223 GLU B N 1
ATOM 5866 C CA . GLU B 1 223 ? 10.578 -31.344 -5.492 1 79.44 223 GLU B CA 1
ATOM 5867 C C . GLU B 1 223 ? 10.055 -32.469 -4.59 1 79.44 223 GLU B C 1
ATOM 5869 O O . GLU B 1 223 ? 10.758 -33.438 -4.348 1 79.44 223 GLU B O 1
ATOM 5874 N N . GLN B 1 224 ? 8.883 -32.344 -4.148 1 78.31 224 GLN B N 1
ATOM 5875 C CA . GLN B 1 224 ? 8.281 -33.375 -3.299 1 78.31 224 GLN B CA 1
ATOM 5876 C C . GLN B 1 224 ? 8 -34.656 -4.086 1 78.31 224 GLN B C 1
ATOM 5878 O O . GLN B 1 224 ? 8.18 -35.75 -3.566 1 78.31 224 GLN B O 1
ATOM 5883 N N . ILE B 1 225 ? 7.621 -34.469 -5.27 1 75.38 225 ILE B N 1
ATOM 5884 C CA . ILE B 1 225 ? 7.301 -35.625 -6.117 1 75.38 225 ILE B CA 1
ATOM 5885 C C . ILE B 1 225 ? 8.578 -36.375 -6.461 1 75.38 225 ILE B C 1
ATOM 5887 O O . ILE B 1 225 ? 8.602 -37.625 -6.418 1 75.38 225 ILE B O 1
ATOM 5891 N N . VAL B 1 226 ? 9.609 -35.656 -6.68 1 73.38 226 VAL B N 1
ATOM 5892 C CA . VAL B 1 226 ? 10.875 -36.281 -7.074 1 73.38 226 VAL B CA 1
ATOM 5893 C C . VAL B 1 226 ? 11.492 -37 -5.875 1 73.38 226 VAL B C 1
ATOM 5895 O O . VAL B 1 226 ? 12.102 -38.062 -6.031 1 73.38 226 VAL B O 1
ATOM 5898 N N . THR B 1 227 ? 11.203 -36.438 -4.723 1 74.12 227 THR B N 1
ATOM 5899 C CA . THR B 1 227 ? 11.812 -37.031 -3.525 1 74.12 227 THR B CA 1
ATOM 5900 C C . THR B 1 227 ? 10.898 -38.062 -2.91 1 74.12 227 THR B C 1
ATOM 5902 O O . THR B 1 227 ? 11.281 -38.75 -1.945 1 74.12 227 THR B O 1
ATOM 5905 N N . TRP B 1 228 ? 9.781 -38.219 -3.516 1 73.12 228 TRP B N 1
ATOM 5906 C CA . TRP B 1 228 ? 8.805 -39.156 -2.957 1 73.12 228 TRP B CA 1
ATOM 5907 C C . TRP B 1 228 ? 9.258 -40.594 -3.125 1 73.12 228 TRP B C 1
ATOM 5909 O O . TRP B 1 228 ? 9.57 -41.031 -4.234 1 73.12 228 TRP B O 1
ATOM 5919 N N . LYS B 1 229 ? 9.414 -41.281 -1.989 1 67.5 229 LYS B N 1
ATOM 5920 C CA . LYS B 1 229 ? 9.938 -42.625 -2.014 1 67.5 229 LYS B CA 1
ATOM 5921 C C . LYS B 1 229 ? 8.828 -43.656 -1.755 1 67.5 229 LYS B C 1
ATOM 5923 O O . LYS B 1 229 ? 9.031 -44.875 -1.957 1 67.5 229 LYS B O 1
ATOM 5928 N N . LYS B 1 230 ? 7.633 -43.281 -1.184 1 64.44 230 LYS B N 1
ATOM 5929 C CA . LYS B 1 230 ? 6.652 -44.219 -0.607 1 64.44 230 LYS B CA 1
ATOM 5930 C C . LYS B 1 230 ? 5.711 -44.75 -1.679 1 64.44 230 LYS B C 1
ATOM 5932 O O . LYS B 1 230 ? 4.625 -45.25 -1.365 1 64.44 230 LYS B O 1
ATOM 5937 N N . GLY B 1 231 ? 5.984 -44.875 -2.904 1 62.28 231 GLY B N 1
ATOM 5938 C CA . GLY B 1 231 ? 5.18 -45.406 -3.98 1 62.28 231 GLY B CA 1
ATOM 5939 C C . GLY B 1 231 ? 4.352 -44.375 -4.711 1 62.28 231 GLY B C 1
ATOM 5940 O O . GLY B 1 231 ? 4.039 -43.312 -4.156 1 62.28 231 GLY B O 1
ATOM 5941 N N . LYS B 1 232 ? 4.074 -44.594 -5.914 1 63.97 232 LYS B N 1
ATOM 5942 C CA . LYS B 1 232 ? 3.336 -43.719 -6.797 1 63.97 232 LYS B CA 1
ATOM 5943 C C . LYS B 1 232 ? 1.905 -43.5 -6.301 1 63.97 232 LYS B C 1
ATOM 5945 O O . LYS B 1 232 ? 1.346 -42.406 -6.43 1 63.97 232 LYS B O 1
ATOM 5950 N N . GLY B 1 233 ? 1.341 -44.594 -5.711 1 62.59 233 GLY B N 1
ATOM 5951 C CA . GLY B 1 233 ? -0.031 -44.5 -5.234 1 62.59 233 GLY B CA 1
ATOM 5952 C C . GLY B 1 233 ? -0.206 -43.531 -4.094 1 62.59 233 GLY B C 1
ATOM 5953 O O . GLY B 1 233 ? -1.146 -42.719 -4.098 1 62.59 233 GLY B O 1
ATOM 5954 N N . GLU B 1 234 ? 0.661 -43.562 -3.24 1 70 234 GLU B N 1
ATOM 5955 C CA . GLU B 1 234 ? 0.586 -42.656 -2.092 1 70 234 GLU B CA 1
ATOM 5956 C C . GLU B 1 234 ? 0.834 -41.188 -2.504 1 70 234 GLU B C 1
ATOM 5958 O O . GLU B 1 234 ? 0.239 -40.281 -1.943 1 70 234 GLU B O 1
ATOM 5963 N N . LEU B 1 235 ? 1.677 -41.094 -3.436 1 69.06 235 LEU B N 1
ATOM 5964 C CA . LEU B 1 235 ? 1.951 -39.75 -3.982 1 69.06 235 LEU B CA 1
ATOM 5965 C C . LEU B 1 235 ? 0.697 -39.156 -4.609 1 69.06 235 LEU B C 1
ATOM 5967 O O . LEU B 1 235 ? 0.365 -38 -4.355 1 69.06 235 LEU B O 1
ATOM 5971 N N . LEU B 1 236 ? 0.059 -40.062 -5.375 1 65.75 236 LEU B N 1
ATOM 5972 C CA . LEU B 1 236 ? -1.148 -39.594 -6.059 1 65.75 236 LEU B CA 1
ATOM 5973 C C . LEU B 1 236 ? -2.25 -39.281 -5.055 1 65.75 236 LEU B C 1
ATOM 5975 O O . LEU B 1 236 ? -3.01 -38.312 -5.25 1 65.75 236 LEU B O 1
ATOM 5979 N N . GLU B 1 237 ? -2.227 -40.031 -4.066 1 65.56 237 GLU B N 1
ATOM 5980 C CA . GLU B 1 237 ? -3.236 -39.812 -3.037 1 65.56 237 GLU B CA 1
ATOM 5981 C C . GLU B 1 237 ? -2.988 -38.5 -2.295 1 65.56 237 GLU B C 1
ATOM 5983 O O . GLU B 1 237 ? -3.93 -37.75 -1.997 1 65.56 237 GLU B O 1
ATOM 5988 N N . LYS B 1 238 ? -1.817 -38.219 -2.053 1 66.88 238 LYS B N 1
ATOM 5989 C CA . LYS B 1 238 ? -1.468 -37.062 -1.247 1 66.88 238 LYS B CA 1
ATOM 5990 C C . LYS B 1 238 ? -1.635 -35.75 -2.045 1 66.88 238 LYS B C 1
ATOM 5992 O O . LYS B 1 238 ? -2.123 -34.75 -1.52 1 66.88 238 LYS B O 1
ATOM 5997 N N . PHE B 1 239 ? -1.202 -35.906 -3.242 1 65.31 239 PHE B N 1
ATOM 5998 C CA . PHE B 1 239 ? -1.088 -34.625 -3.945 1 65.31 239 PHE B CA 1
ATOM 5999 C C . PHE B 1 239 ? -2.217 -34.469 -4.957 1 65.31 239 PHE B C 1
ATOM 6001 O O . PHE B 1 239 ? -2.521 -33.344 -5.379 1 65.31 239 PHE B O 1
ATOM 6008 N N . PHE B 1 240 ? -2.844 -35.625 -5.301 1 60.78 240 PHE B N 1
ATOM 6009 C CA . PHE B 1 240 ? -3.793 -35.531 -6.402 1 60.78 240 PHE B CA 1
ATOM 6010 C C . PHE B 1 240 ? -5.18 -35.969 -5.973 1 60.78 240 PHE B C 1
ATOM 6012 O O . PHE B 1 240 ? -6.043 -36.219 -6.816 1 60.78 240 PHE B O 1
ATOM 6019 N N . GLN B 1 241 ? -5.102 -36.312 -4.691 1 55.88 241 GLN B N 1
ATOM 6020 C CA . GLN B 1 241 ? -6.457 -36.625 -4.27 1 55.88 241 GLN B CA 1
ATOM 6021 C C . GLN B 1 241 ? -7.453 -35.562 -4.699 1 55.88 241 GLN B C 1
ATOM 6023 O O . GLN B 1 241 ? -8.57 -35.875 -5.109 1 55.88 241 GLN B O 1
ATOM 6028 N N . ASP B 1 242 ? -6.977 -34.344 -4.445 1 53.91 242 ASP B N 1
ATOM 6029 C CA . ASP B 1 242 ? -7.828 -33.25 -4.875 1 53.91 242 ASP B CA 1
ATOM 6030 C C . ASP B 1 242 ? -7.34 -32.656 -6.199 1 53.91 242 ASP B C 1
ATOM 6032 O O . ASP B 1 242 ? -6.152 -32.375 -6.355 1 53.91 242 ASP B O 1
ATOM 6036 N N . ARG B 1 243 ? -7.914 -33.031 -7.355 1 53.59 243 ARG B N 1
ATOM 6037 C CA . ARG B 1 243 ? -7.629 -32.812 -8.773 1 53.59 243 ARG B CA 1
ATOM 6038 C C . ARG B 1 243 ? -6.723 -31.609 -8.984 1 53.59 243 ARG B C 1
ATOM 6040 O O . ARG B 1 243 ? -5.922 -31.594 -9.922 1 53.59 243 ARG B O 1
ATOM 6047 N N . ASP B 1 244 ? -6.77 -30.562 -8.125 1 68.44 244 ASP B N 1
ATOM 6048 C CA . ASP B 1 244 ? -5.938 -29.422 -8.516 1 68.44 244 ASP B CA 1
ATOM 6049 C C . ASP B 1 244 ? -5.258 -28.797 -7.309 1 68.44 244 ASP B C 1
ATOM 6051 O O . ASP B 1 244 ? -5.844 -27.938 -6.633 1 68.44 244 ASP B O 1
ATOM 6055 N N . TYR B 1 245 ? -4.062 -29.438 -7.039 1 75.56 245 TYR B N 1
ATOM 6056 C CA . TYR B 1 245 ? -3.234 -28.984 -5.926 1 75.56 245 TYR B CA 1
ATOM 6057 C C . TYR B 1 245 ? -3.07 -27.484 -5.938 1 75.56 245 TYR B C 1
ATOM 6059 O O . TYR B 1 245 ? -3.16 -26.828 -4.895 1 75.56 245 TYR B O 1
ATOM 6067 N N . ILE B 1 246 ? -2.846 -26.891 -7.004 1 81.19 246 ILE B N 1
ATOM 6068 C CA . ILE B 1 246 ? -2.594 -25.469 -7.121 1 81.19 246 ILE B CA 1
ATOM 6069 C C . ILE B 1 246 ? -3.873 -24.688 -6.816 1 81.19 246 ILE B C 1
ATOM 6071 O O . ILE B 1 246 ? -3.852 -23.719 -6.051 1 81.19 246 ILE B O 1
ATOM 6075 N N . GLN B 1 247 ? -4.957 -25.234 -7.281 1 80.44 247 GLN B N 1
ATOM 6076 C CA . GLN B 1 247 ? -6.23 -24.547 -7.105 1 80.44 247 GLN B CA 1
ATOM 6077 C C . GLN B 1 247 ? -6.703 -24.625 -5.652 1 80.44 247 GLN B C 1
ATOM 6079 O O . GLN B 1 247 ? -7.379 -23.703 -5.168 1 80.44 247 GLN B O 1
ATOM 6084 N N . HIS B 1 248 ? -6.219 -25.641 -4.996 1 82.5 248 HIS B N 1
ATOM 6085 C CA . HIS B 1 248 ? -6.699 -25.828 -3.635 1 82.5 248 HIS B CA 1
ATOM 6086 C C . HIS B 1 248 ? -5.75 -25.203 -2.621 1 82.5 248 HIS B C 1
ATOM 6088 O O . HIS B 1 248 ? -6.027 -25.188 -1.42 1 82.5 248 HIS B O 1
ATOM 6094 N N . SER B 1 249 ? -4.66 -24.75 -3.16 1 86.88 249 SER B N 1
ATOM 6095 C CA . SER B 1 249 ? -3.779 -24 -2.277 1 86.88 249 SER B CA 1
ATOM 6096 C C . SER B 1 249 ? -4.461 -22.734 -1.771 1 86.88 249 SER B C 1
ATOM 6098 O O . SER B 1 249 ? -5.5 -22.328 -2.293 1 86.88 249 SER B O 1
ATOM 6100 N N . GLU B 1 250 ? -3.961 -22.156 -0.729 1 85.81 250 GLU B N 1
ATOM 6101 C CA . GLU B 1 250 ? -4.512 -20.906 -0.212 1 85.81 250 GLU B CA 1
ATOM 6102 C C . GLU B 1 250 ? -4.539 -19.828 -1.291 1 85.81 250 GLU B C 1
ATOM 6104 O O . GLU B 1 250 ? -5.539 -19.109 -1.448 1 85.81 250 GLU B O 1
ATOM 6109 N N . GLN B 1 251 ? -3.418 -19.812 -2.023 1 88.19 251 GLN B N 1
ATOM 6110 C CA . GLN B 1 251 ? -3.32 -18.844 -3.098 1 88.19 251 GLN B CA 1
ATOM 6111 C C . GLN B 1 251 ? -4.332 -19.125 -4.203 1 88.19 251 GLN B C 1
ATOM 6113 O O . GLN B 1 251 ? -4.965 -18.203 -4.727 1 88.19 251 GLN B O 1
ATOM 6118 N N . GLY B 1 252 ? -4.445 -20.328 -4.523 1 88.44 252 GLY B N 1
ATOM 6119 C CA . GLY B 1 252 ? -5.387 -20.703 -5.566 1 88.44 252 GLY B CA 1
ATOM 6120 C C . GLY B 1 252 ? -6.828 -20.406 -5.203 1 88.44 252 GLY B C 1
ATOM 6121 O O . GLY B 1 252 ? -7.586 -19.891 -6.023 1 88.44 252 GLY B O 1
ATOM 6122 N N . ARG B 1 253 ? -7.207 -20.641 -4.023 1 88.38 253 ARG B N 1
ATOM 6123 C CA . ARG B 1 253 ? -8.562 -20.406 -3.551 1 88.38 253 ARG B CA 1
ATOM 6124 C C . ARG B 1 253 ? -8.875 -18.906 -3.518 1 88.38 253 ARG B C 1
ATOM 6126 O O . ARG B 1 253 ? -9.961 -18.484 -3.916 1 88.38 253 ARG B O 1
ATOM 6133 N N . SER B 1 254 ? -7.984 -18.188 -3.018 1 88.88 254 SER B N 1
ATOM 6134 C CA . SER B 1 254 ? -8.172 -16.75 -2.982 1 88.88 254 SER B CA 1
ATOM 6135 C C . SER B 1 254 ? -8.289 -16.172 -4.387 1 88.88 254 SER B C 1
ATOM 6137 O O . SER B 1 254 ? -9.18 -15.359 -4.66 1 88.88 254 SER B O 1
ATOM 6139 N N . PHE B 1 255 ? -7.324 -16.578 -5.262 1 90.75 255 PHE B N 1
ATOM 6140 C CA . PHE B 1 255 ? -7.348 -16.062 -6.625 1 90.75 255 PHE B CA 1
ATOM 6141 C C . PHE B 1 255 ? -8.594 -16.547 -7.363 1 90.75 255 PHE B C 1
ATOM 6143 O O . PHE B 1 255 ? -9.148 -15.812 -8.188 1 90.75 255 PHE B O 1
ATOM 6150 N N . GLY B 1 256 ? -9.016 -17.766 -7.082 1 88.31 256 GLY B N 1
ATOM 6151 C CA . GLY B 1 256 ? -10.258 -18.281 -7.645 1 88.31 256 GLY B CA 1
ATOM 6152 C C . GLY B 1 256 ? -11.469 -17.438 -7.262 1 88.31 256 GLY B C 1
ATOM 6153 O O . GLY B 1 256 ? -12.312 -17.141 -8.109 1 88.31 256 GLY B O 1
ATOM 6154 N N . ALA B 1 257 ? -11.516 -17.062 -6.008 1 87.94 257 ALA B N 1
ATOM 6155 C CA . ALA B 1 257 ? -12.609 -16.219 -5.531 1 87.94 257 ALA B CA 1
ATOM 6156 C C . ALA B 1 257 ? -12.57 -14.844 -6.203 1 87.94 257 ALA B C 1
ATOM 6158 O O . ALA B 1 257 ? -13.617 -14.289 -6.559 1 87.94 257 ALA B O 1
ATOM 6159 N N . PHE B 1 258 ? -11.383 -14.336 -6.367 1 90.81 258 PHE B N 1
ATOM 6160 C CA . PHE B 1 258 ? -11.188 -13.086 -7.09 1 90.81 258 PHE B CA 1
ATOM 6161 C C . PHE B 1 258 ? -11.688 -13.203 -8.523 1 90.81 258 PHE B C 1
ATOM 6163 O O . PHE B 1 258 ? -12.406 -12.32 -9.008 1 90.81 258 PHE B O 1
ATOM 6170 N N . TRP B 1 259 ? -11.258 -14.266 -9.133 1 87.5 259 TRP B N 1
ATOM 6171 C CA . TRP B 1 259 ? -11.625 -14.508 -10.523 1 87.5 259 TRP B CA 1
ATOM 6172 C C . TRP B 1 259 ? -13.141 -14.609 -10.672 1 87.5 259 TRP B C 1
ATOM 6174 O O . TRP B 1 259 ? -13.727 -14 -11.57 1 87.5 259 TRP B O 1
ATOM 6184 N N . ASP B 1 260 ? -13.758 -15.273 -9.773 1 86.5 260 ASP B N 1
ATOM 6185 C CA . ASP B 1 260 ? -15.203 -15.438 -9.789 1 86.5 260 ASP B CA 1
ATOM 6186 C C . ASP B 1 260 ? -15.914 -14.102 -9.602 1 86.5 260 ASP B C 1
ATOM 6188 O O . ASP B 1 260 ? -16.922 -13.828 -10.266 1 86.5 260 ASP B O 1
ATOM 6192 N N . TYR B 1 261 ? -15.375 -13.336 -8.766 1 85.56 261 TYR B N 1
ATOM 6193 C CA . TYR B 1 261 ? -15.969 -12.031 -8.516 1 85.56 261 TYR B CA 1
ATOM 6194 C C . TYR B 1 261 ? -15.852 -11.125 -9.734 1 85.56 261 TYR B C 1
ATOM 6196 O O . TYR B 1 261 ? -16.812 -10.445 -10.109 1 85.56 261 TYR B O 1
ATOM 6204 N N . LEU B 1 262 ? -14.695 -11.125 -10.352 1 85.69 262 LEU B N 1
ATOM 6205 C CA . LEU B 1 262 ? -14.414 -10.266 -11.5 1 85.69 262 LEU B CA 1
ATOM 6206 C C . LEU B 1 262 ? -15.266 -10.68 -12.695 1 85.69 262 LEU B C 1
ATOM 6208 O O . LEU B 1 262 ? -15.711 -9.82 -13.469 1 85.69 262 LEU B O 1
ATOM 6212 N N . MET B 1 263 ? -15.484 -11.938 -12.789 1 82.75 263 MET B N 1
ATOM 6213 C CA . MET B 1 263 ? -16.156 -12.453 -13.984 1 82.75 263 MET B CA 1
ATOM 6214 C C . MET B 1 263 ? -17.672 -12.43 -13.812 1 82.75 263 MET B C 1
ATOM 6216 O O . MET B 1 263 ? -18.406 -12.641 -14.773 1 82.75 263 MET B O 1
ATOM 6220 N N . ASN B 1 264 ? -18.016 -12.133 -12.609 1 80.44 264 ASN B N 1
ATOM 6221 C CA . ASN B 1 264 ? -19.469 -12.023 -12.406 1 80.44 264 ASN B CA 1
ATOM 6222 C C . ASN B 1 264 ? -20.047 -10.852 -13.195 1 80.44 264 ASN B C 1
ATOM 6224 O O . ASN B 1 264 ? -19.578 -9.719 -13.086 1 80.44 264 ASN B O 1
ATOM 6228 N N . GLN B 1 265 ? -20.969 -11.133 -14.062 1 65.75 265 GLN B N 1
ATOM 6229 C CA . GLN B 1 265 ? -21.547 -10.203 -15.023 1 65.75 265 GLN B CA 1
ATOM 6230 C C . GLN B 1 265 ? -22.125 -8.977 -14.328 1 65.75 265 GLN B C 1
ATOM 6232 O O . GLN B 1 265 ? -21.938 -7.848 -14.781 1 65.75 265 GLN B O 1
ATOM 6237 N N . SER B 1 266 ? -22.922 -9.125 -13.398 1 67.25 266 SER B N 1
ATOM 6238 C CA . SER B 1 266 ? -23.578 -8.031 -12.703 1 67.25 266 SER B CA 1
ATOM 6239 C C . SER B 1 266 ? -22.562 -7.023 -12.156 1 67.25 266 SER B C 1
ATOM 6241 O O . SER B 1 266 ? -22.75 -5.812 -12.281 1 67.25 266 SER B O 1
ATOM 6243 N N . SER B 1 267 ? -21.578 -7.57 -11.805 1 67.75 267 SER B N 1
ATOM 6244 C CA . SER B 1 267 ? -20.562 -6.723 -11.195 1 67.75 267 SER B CA 1
ATOM 6245 C C . SER B 1 267 ? -19.812 -5.902 -12.242 1 67.75 267 SER B C 1
ATOM 6247 O O . SER B 1 267 ? -19.5 -4.73 -12.023 1 67.75 267 SER B O 1
ATOM 6249 N N . ARG B 1 268 ? -19.688 -6.488 -13.336 1 69.19 268 ARG B N 1
ATOM 6250 C CA . ARG B 1 268 ? -18.922 -5.863 -14.406 1 69.19 268 ARG B CA 1
ATOM 6251 C C . ARG B 1 268 ? -19.656 -4.652 -14.977 1 69.19 268 ARG B C 1
ATOM 6253 O O . ARG B 1 268 ? -19.078 -3.568 -15.094 1 69.19 268 ARG B O 1
ATOM 6260 N N . GLU B 1 269 ? -20.828 -4.895 -15.305 1 75.88 269 GLU B N 1
ATOM 6261 C CA . GLU B 1 269 ? -21.609 -3.826 -15.922 1 75.88 269 GLU B CA 1
ATOM 6262 C C . GLU B 1 269 ? -21.828 -2.674 -14.945 1 75.88 269 GLU B C 1
ATOM 6264 O O . GLU B 1 269 ? -21.766 -1.505 -15.328 1 75.88 269 GLU B O 1
ATOM 6269 N N . GLU B 1 270 ? -21.891 -3.027 -13.805 1 81.69 270 GLU B N 1
ATOM 6270 C CA . GLU B 1 270 ? -22.125 -2.025 -12.766 1 81.69 270 GLU B CA 1
ATOM 6271 C C . GLU B 1 270 ? -20.906 -1.138 -12.562 1 81.69 270 GLU B C 1
ATOM 6273 O O . GLU B 1 270 ? -21.031 0.077 -12.398 1 81.69 270 GLU B O 1
ATOM 6278 N N . LEU B 1 271 ? -19.766 -1.72 -12.742 1 86.31 271 LEU B N 1
ATOM 6279 C CA . LEU B 1 271 ? -18.547 -0.971 -12.469 1 86.31 271 LEU B CA 1
ATOM 6280 C C . LEU B 1 271 ? -18.281 0.056 -13.562 1 86.31 271 LEU B C 1
ATOM 6282 O O . LEU B 1 271 ? -17.984 1.216 -13.273 1 86.31 271 LEU B O 1
ATOM 6286 N N . ASP B 1 272 ? -18.438 -0.365 -14.789 1 86.44 272 ASP B N 1
ATOM 6287 C CA . ASP B 1 272 ? -18.156 0.531 -15.906 1 86.44 272 ASP B CA 1
ATOM 6288 C C . ASP B 1 272 ? -19.125 1.712 -15.922 1 86.44 272 ASP B C 1
ATOM 6290 O O . ASP B 1 272 ? -18.703 2.854 -16.141 1 86.44 272 ASP B O 1
ATOM 6294 N N . GLU B 1 273 ? -20.344 1.404 -15.648 1 87.94 273 GLU B N 1
ATOM 6295 C CA . GLU B 1 273 ? -21.344 2.463 -15.633 1 87.94 273 GLU B CA 1
ATOM 6296 C C . GLU B 1 273 ? -21.125 3.418 -14.461 1 87.94 273 GLU B C 1
ATOM 6298 O O . GLU B 1 273 ? -21.234 4.637 -14.617 1 87.94 273 GLU B O 1
ATOM 6303 N N . ALA B 1 274 ? -20.844 2.826 -13.406 1 90.06 274 ALA B N 1
ATOM 6304 C CA . ALA B 1 274 ? -20.609 3.645 -12.227 1 90.06 274 ALA B CA 1
ATOM 6305 C C . ALA B 1 274 ? -19.375 4.535 -12.414 1 90.06 274 ALA B C 1
ATOM 6307 O O . ALA B 1 274 ? -19.406 5.723 -12.078 1 90.06 274 ALA B O 1
ATOM 6308 N N . LEU B 1 275 ? -18.344 3.998 -13 1 90.94 275 LEU B N 1
ATOM 6309 C CA . LEU B 1 275 ? -17.125 4.758 -13.227 1 90.94 275 LEU B CA 1
ATOM 6310 C C . LEU B 1 275 ? -17.359 5.895 -14.219 1 90.94 275 LEU B C 1
ATOM 6312 O O . LEU B 1 275 ? -16.828 6.992 -14.055 1 90.94 275 LEU B O 1
ATOM 6316 N N . GLY B 1 276 ? -18.141 5.602 -15.227 1 88.44 276 GLY B N 1
ATOM 6317 C CA . GLY B 1 276 ? -18.5 6.645 -16.172 1 88.44 276 GLY B CA 1
ATOM 6318 C C . GLY B 1 276 ? -19.188 7.828 -15.531 1 88.44 276 GLY B C 1
ATOM 6319 O O . GLY B 1 276 ? -18.906 8.977 -15.859 1 88.44 276 GLY B O 1
ATOM 6320 N N . ARG B 1 277 ? -20.047 7.57 -14.578 1 90.12 277 ARG B N 1
ATOM 6321 C CA . ARG B 1 277 ? -20.781 8.617 -13.867 1 90.12 277 ARG B CA 1
ATOM 6322 C C . ARG B 1 277 ? -19.859 9.367 -12.898 1 90.12 277 ARG B C 1
ATOM 6324 O O . ARG B 1 277 ? -19.953 10.586 -12.773 1 90.12 277 ARG B O 1
ATOM 6331 N N . ILE B 1 278 ? -19 8.664 -12.281 1 91.81 278 ILE B N 1
ATOM 6332 C CA . ILE B 1 278 ? -18.094 9.242 -11.289 1 91.81 278 ILE B CA 1
ATOM 6333 C C . ILE B 1 278 ? -17.125 10.211 -11.961 1 91.81 278 ILE B C 1
ATOM 6335 O O . ILE B 1 278 ? -16.828 11.281 -11.422 1 91.81 278 ILE B O 1
ATOM 6339 N N . LEU B 1 279 ? -16.625 9.836 -13.148 1 90 279 LEU B N 1
ATOM 6340 C CA . LEU B 1 279 ? -15.641 10.648 -13.852 1 90 279 LEU B CA 1
ATOM 6341 C C . LEU B 1 279 ? -16.25 11.961 -14.328 1 90 279 LEU B C 1
ATOM 6343 O O . LEU B 1 279 ? -15.523 12.898 -14.672 1 90 279 LEU B O 1
ATOM 6347 N N . LYS B 1 280 ? -17.578 12.047 -14.219 1 87.62 280 LYS B N 1
ATOM 6348 C CA . LYS B 1 280 ? -18.281 13.266 -14.633 1 87.62 280 LYS B CA 1
ATOM 6349 C C . LYS B 1 280 ? -18.531 14.188 -13.445 1 87.62 280 LYS B C 1
ATOM 6351 O O . LYS B 1 280 ? -18.953 15.328 -13.617 1 87.62 280 LYS B O 1
ATOM 6356 N N . ILE B 1 281 ? -18.266 13.664 -12.258 1 88.06 281 ILE B N 1
ATOM 6357 C CA . ILE B 1 281 ? -18.453 14.477 -11.062 1 88.06 281 ILE B CA 1
ATOM 6358 C C . ILE B 1 281 ? -17.438 15.617 -11.055 1 88.06 281 ILE B C 1
ATOM 6360 O O . ILE B 1 281 ? -16.281 15.422 -11.406 1 88.06 281 ILE B O 1
ATOM 6364 N N . GLN B 1 282 ? -17.891 16.75 -10.672 1 82.69 282 GLN B N 1
ATOM 6365 C CA . GLN B 1 282 ? -17.031 17.922 -10.625 1 82.69 282 GLN B CA 1
ATOM 6366 C C . GLN B 1 282 ? -15.906 17.734 -9.602 1 82.69 282 GLN B C 1
ATOM 6368 O O . GLN B 1 282 ? -16.156 17.281 -8.484 1 82.69 282 GLN B O 1
ATOM 6373 N N . GLY B 1 283 ? -14.711 18.031 -9.938 1 80.88 283 GLY B N 1
ATOM 6374 C CA . GLY B 1 283 ? -13.578 17.938 -9.031 1 80.88 283 GLY B CA 1
ATOM 6375 C C . GLY B 1 283 ? -12.758 16.672 -9.219 1 80.88 283 GLY B C 1
ATOM 6376 O O . GLY B 1 283 ? -11.602 16.609 -8.812 1 80.88 283 GLY B O 1
ATOM 6377 N N . ILE B 1 284 ? -13.352 15.672 -9.82 1 87.62 284 ILE B N 1
ATOM 6378 C CA . ILE B 1 284 ? -12.68 14.383 -9.984 1 87.62 284 ILE B CA 1
ATOM 6379 C C . ILE B 1 284 ? -11.766 14.43 -11.211 1 87.62 284 ILE B C 1
ATOM 6381 O O . ILE B 1 284 ? -10.836 13.633 -11.328 1 87.62 284 ILE B O 1
ATOM 6385 N N . GLU B 1 285 ? -11.977 15.383 -12.031 1 83.88 285 GLU B N 1
ATOM 6386 C CA . GLU B 1 285 ? -11.203 15.484 -13.266 1 83.88 285 GLU B CA 1
ATOM 6387 C C . GLU B 1 285 ? -9.719 15.656 -12.969 1 83.88 285 GLU B C 1
ATOM 6389 O O . GLU B 1 285 ? -8.875 15.031 -13.617 1 83.88 285 GLU B O 1
ATOM 6394 N N . GLN B 1 286 ? -9.469 16.453 -12.031 1 81.94 286 GLN B N 1
ATOM 6395 C CA . GLN B 1 286 ? -8.07 16.703 -11.688 1 81.94 286 GLN B CA 1
ATOM 6396 C C . GLN B 1 286 ? -7.438 15.477 -11.039 1 81.94 286 GLN B C 1
ATOM 6398 O O . GLN B 1 286 ? -6.27 15.18 -11.281 1 81.94 286 GLN B O 1
ATOM 6403 N N . VAL B 1 287 ? -8.203 14.797 -10.305 1 86.19 287 VAL B N 1
ATOM 6404 C CA . VAL B 1 287 ? -7.719 13.617 -9.602 1 86.19 287 VAL B CA 1
ATOM 6405 C C . VAL B 1 287 ? -7.523 12.469 -10.594 1 86.19 287 VAL B C 1
ATOM 6407 O O . VAL B 1 287 ? -6.57 11.695 -10.469 1 86.19 287 VAL B O 1
ATOM 6410 N N . GLU B 1 288 ? -8.398 12.453 -11.562 1 87.06 288 GLU B N 1
ATOM 6411 C CA . GLU B 1 288 ? -8.359 11.391 -12.562 1 87.06 288 GLU B CA 1
ATOM 6412 C C . GLU B 1 288 ? -7.07 11.453 -13.375 1 87.06 288 GLU B C 1
ATOM 6414 O O . GLU B 1 288 ? -6.551 10.422 -13.805 1 87.06 288 GLU B O 1
ATOM 6419 N N . LYS B 1 289 ? -6.562 12.609 -13.547 1 80.75 289 LYS B N 1
ATOM 6420 C CA . LYS B 1 289 ? -5.332 12.781 -14.312 1 80.75 289 LYS B CA 1
ATOM 6421 C C . LYS B 1 289 ? -4.152 12.102 -13.625 1 80.75 289 LYS B C 1
ATOM 6423 O O . LYS B 1 289 ? -3.254 11.586 -14.289 1 80.75 289 LYS B O 1
ATOM 6428 N N . GLN B 1 290 ? -4.281 12.031 -12.391 1 79.25 290 GLN B N 1
ATOM 6429 C CA . GLN B 1 290 ? -3.205 11.422 -11.617 1 79.25 290 GLN B CA 1
ATOM 6430 C C . GLN B 1 290 ? -3.504 9.953 -11.328 1 79.25 290 GLN B C 1
ATOM 6432 O O . GLN B 1 290 ? -2.59 9.133 -11.258 1 79.25 290 GLN B O 1
ATOM 6437 N N . TYR B 1 291 ? -4.77 9.703 -11.156 1 85.38 291 TYR B N 1
ATOM 6438 C CA . TYR B 1 291 ? -5.207 8.359 -10.789 1 85.38 291 TYR B CA 1
ATOM 6439 C C . TYR B 1 291 ? -6.207 7.812 -11.797 1 85.38 291 TYR B C 1
ATOM 6441 O O . TYR B 1 291 ? -7.398 7.699 -11.5 1 85.38 291 TYR B O 1
ATOM 6449 N N . ASP B 1 292 ? -5.723 7.383 -12.883 1 85.12 292 ASP B N 1
ATOM 6450 C CA . ASP B 1 292 ? -6.602 6.953 -13.961 1 85.12 292 ASP B CA 1
ATOM 6451 C C . ASP B 1 292 ? -7.148 5.555 -13.703 1 85.12 292 ASP B C 1
ATOM 6453 O O . ASP B 1 292 ? -6.383 4.617 -13.461 1 85.12 292 ASP B O 1
ATOM 6457 N N . MET B 1 293 ? -8.5 5.441 -13.789 1 88.62 293 MET B N 1
ATOM 6458 C CA . MET B 1 293 ? -9.156 4.156 -13.57 1 88.62 293 MET B CA 1
ATOM 6459 C C . MET B 1 293 ? -10.047 3.787 -14.75 1 88.62 293 MET B C 1
ATOM 6461 O O . MET B 1 293 ? -10.812 2.824 -14.68 1 88.62 293 MET B O 1
ATOM 6465 N N . ARG B 1 294 ? -9.922 4.426 -15.805 1 84.44 294 ARG B N 1
ATOM 6466 C CA . ARG B 1 294 ? -10.844 4.285 -16.938 1 84.44 294 ARG B CA 1
ATOM 6467 C C . ARG B 1 294 ? -10.82 2.863 -17.484 1 84.44 294 ARG B C 1
ATOM 6469 O O . ARG B 1 294 ? -11.859 2.311 -17.844 1 84.44 294 ARG B O 1
ATOM 6476 N N . HIS B 1 295 ? -9.703 2.248 -17.484 1 85.75 295 HIS B N 1
ATOM 6477 C CA . HIS B 1 295 ? -9.562 0.945 -18.125 1 85.75 295 HIS B CA 1
ATOM 6478 C C . HIS B 1 295 ? -9.156 -0.125 -17.125 1 85.75 295 HIS B C 1
ATOM 6480 O O . HIS B 1 295 ? -8.586 -1.151 -17.5 1 85.75 295 HIS B O 1
ATOM 6486 N N . ILE B 1 296 ? -9.5 0.072 -15.922 1 88.38 296 ILE B N 1
ATOM 6487 C CA . ILE B 1 296 ? -8.992 -0.785 -14.859 1 88.38 296 ILE B CA 1
ATOM 6488 C C . ILE B 1 296 ? -9.617 -2.174 -14.969 1 88.38 296 ILE B C 1
ATOM 6490 O O . ILE B 1 296 ? -8.953 -3.184 -14.727 1 88.38 296 ILE B O 1
ATOM 6494 N N . ARG B 1 297 ? -10.828 -2.236 -15.312 1 87.25 297 ARG B N 1
ATOM 6495 C CA . ARG B 1 297 ? -11.5 -3.527 -15.43 1 87.25 297 ARG B CA 1
ATOM 6496 C C . ARG B 1 297 ? -10.867 -4.379 -16.516 1 87.25 297 ARG B C 1
ATOM 6498 O O . ARG B 1 297 ? -10.625 -5.574 -16.328 1 87.25 297 ARG B O 1
ATOM 6505 N N . ARG B 1 298 ? -10.703 -3.756 -17.594 1 85.62 298 ARG B N 1
ATOM 6506 C CA . ARG B 1 298 ? -10.062 -4.449 -18.703 1 85.62 298 ARG B CA 1
ATOM 6507 C C . ARG B 1 298 ? -8.656 -4.91 -18.328 1 85.62 298 ARG B C 1
ATOM 6509 O O . ARG B 1 298 ? -8.258 -6.035 -18.641 1 85.62 298 ARG B O 1
ATOM 6516 N N . GLN B 1 299 ? -7.969 -4.047 -17.672 1 87.69 299 GLN B N 1
ATOM 6517 C CA . GLN B 1 299 ? -6.617 -4.371 -17.234 1 87.69 299 GLN B CA 1
ATOM 6518 C C . GLN B 1 299 ? -6.617 -5.547 -16.266 1 87.69 299 GLN B C 1
ATOM 6520 O O . GLN B 1 299 ? -5.797 -6.461 -16.391 1 87.69 299 GLN B O 1
ATOM 6525 N N . TRP B 1 300 ? -7.57 -5.578 -15.336 1 89.81 300 TRP B N 1
ATOM 6526 C CA . TRP B 1 300 ? -7.707 -6.668 -14.383 1 89.81 300 TRP B CA 1
ATOM 6527 C C . TRP B 1 300 ? -8.023 -7.98 -15.094 1 89.81 300 TRP B C 1
ATOM 6529 O O . TRP B 1 300 ? -7.418 -9.016 -14.797 1 89.81 300 TRP B O 1
ATOM 6539 N N . SER B 1 301 ? -8.93 -7.895 -16 1 88.44 301 SER B N 1
ATOM 6540 C CA . SER B 1 301 ? -9.367 -9.094 -16.703 1 88.44 301 SER B CA 1
ATOM 6541 C C . SER B 1 301 ? -8.227 -9.711 -17.516 1 88.44 301 SER B C 1
ATOM 6543 O O . SER B 1 301 ? -8.031 -10.922 -17.5 1 88.44 301 SER B O 1
ATOM 6545 N N . GLU B 1 302 ? -7.512 -8.852 -18.141 1 87.75 302 GLU B N 1
ATOM 6546 C CA . GLU B 1 302 ? -6.387 -9.328 -18.953 1 87.75 302 GLU B CA 1
ATOM 6547 C C . GLU B 1 302 ? -5.293 -9.922 -18.062 1 87.75 302 GLU B C 1
ATOM 6549 O O . GLU B 1 302 ? -4.773 -11 -18.359 1 87.75 302 GLU B O 1
ATOM 6554 N N . ALA B 1 303 ? -4.969 -9.242 -17.047 1 88.25 303 ALA B N 1
ATOM 6555 C CA . ALA B 1 303 ? -3.936 -9.727 -16.141 1 88.25 303 ALA B CA 1
ATOM 6556 C C . ALA B 1 303 ? -4.367 -11.016 -15.445 1 88.25 303 ALA B C 1
ATOM 6558 O O . ALA B 1 303 ? -3.572 -11.945 -15.297 1 88.25 303 ALA B O 1
ATOM 6559 N N . ALA B 1 304 ? -5.613 -11.086 -15.039 1 90.19 304 ALA B N 1
ATOM 6560 C CA . ALA B 1 304 ? -6.141 -12.273 -14.375 1 90.19 304 ALA B CA 1
ATOM 6561 C C . ALA B 1 304 ? -6.152 -13.469 -15.32 1 90.19 304 ALA B C 1
ATOM 6563 O O . ALA B 1 304 ? -5.871 -14.594 -14.906 1 90.19 304 ALA B O 1
ATOM 6564 N N . ARG B 1 305 ? -6.488 -13.234 -16.531 1 88.44 305 ARG B N 1
ATOM 6565 C CA . ARG B 1 305 ? -6.488 -14.297 -17.531 1 88.44 305 ARG B CA 1
ATOM 6566 C C . ARG B 1 305 ? -5.086 -14.867 -17.719 1 88.44 305 ARG B C 1
ATOM 6568 O O . ARG B 1 305 ? -4.922 -16.078 -17.875 1 88.44 305 ARG B O 1
ATOM 6575 N N . GLN B 1 306 ? -4.199 -14.031 -17.719 1 87.06 306 GLN B N 1
ATOM 6576 C CA . GLN B 1 306 ? -2.816 -14.477 -17.844 1 87.06 306 GLN B CA 1
ATOM 6577 C C . GLN B 1 306 ? -2.404 -15.359 -16.672 1 87.06 306 GLN B C 1
ATOM 6579 O O . GLN B 1 306 ? -1.714 -16.359 -16.844 1 87.06 306 GLN B O 1
ATOM 6584 N N . VAL B 1 307 ? -2.742 -14.992 -15.531 1 90.25 307 VAL B N 1
ATOM 6585 C CA . VAL B 1 307 ? -2.451 -15.797 -14.352 1 90.25 307 VAL B CA 1
ATOM 6586 C C . VAL B 1 307 ? -3.137 -17.156 -14.469 1 90.25 307 VAL B C 1
ATOM 6588 O O . VAL B 1 307 ? -2.527 -18.188 -14.188 1 90.25 307 VAL B O 1
ATOM 6591 N N . MET B 1 308 ? -4.375 -17.094 -14.945 1 88.38 308 MET B N 1
ATOM 6592 C CA . MET B 1 308 ? -5.129 -18.344 -15.086 1 88.38 308 MET B CA 1
ATOM 6593 C C . MET B 1 308 ? -4.492 -19.25 -16.125 1 88.38 308 MET B C 1
ATOM 6595 O O . MET B 1 308 ? -4.457 -20.469 -15.961 1 88.38 308 MET B O 1
ATOM 6599 N N . ASP B 1 309 ? -4.027 -18.641 -17.141 1 87.19 309 ASP B N 1
ATOM 6600 C CA . ASP B 1 309 ? -3.318 -19.391 -18.172 1 87.19 309 ASP B CA 1
ATOM 6601 C C . ASP B 1 309 ? -2.057 -20.047 -17.594 1 87.19 309 ASP B C 1
ATOM 6603 O O . ASP B 1 309 ? -1.756 -21.203 -17.906 1 87.19 309 ASP B O 1
ATOM 6607 N N . THR B 1 310 ? -1.392 -19.344 -16.875 1 86.56 310 THR B N 1
ATOM 6608 C CA . THR B 1 310 ? -0.191 -19.875 -16.234 1 86.56 310 THR B CA 1
ATOM 6609 C C . THR B 1 310 ? -0.541 -21.031 -15.289 1 86.56 310 THR B C 1
ATOM 6611 O O . THR B 1 310 ? 0.124 -22.062 -15.297 1 86.56 310 THR B O 1
ATOM 6614 N N . VAL B 1 311 ? -1.539 -20.844 -14.484 1 86.88 311 VAL B N 1
ATOM 6615 C CA . VAL B 1 311 ? -1.966 -21.875 -13.555 1 86.88 311 VAL B CA 1
ATOM 6616 C C . VAL B 1 311 ? -2.342 -23.141 -14.32 1 86.88 311 VAL B C 1
ATOM 6618 O O . VAL B 1 311 ? -1.986 -24.25 -13.914 1 86.88 311 VAL B O 1
ATOM 6621 N N . SER B 1 312 ? -3.029 -22.938 -15.367 1 85.5 312 SER B N 1
ATOM 6622 C CA . SER B 1 312 ? -3.432 -24.062 -16.203 1 85.5 312 SER B CA 1
ATOM 6623 C C . SER B 1 312 ? -2.219 -24.797 -16.766 1 85.5 312 SER B C 1
ATOM 6625 O O . SER B 1 312 ? -2.172 -26.031 -16.781 1 85.5 312 SER B O 1
ATOM 6627 N N . ASN B 1 313 ? -1.314 -24.062 -17.219 1 85 313 ASN B N 1
ATOM 6628 C CA . ASN B 1 313 ? -0.088 -24.625 -17.766 1 85 313 ASN B CA 1
ATOM 6629 C C . ASN B 1 313 ? 0.708 -25.375 -16.688 1 85 313 ASN B C 1
ATOM 6631 O O . ASN B 1 313 ? 1.226 -26.453 -16.938 1 85 313 ASN B O 1
ATOM 6635 N N . LEU B 1 314 ? 0.851 -24.781 -15.539 1 85.75 314 LEU B N 1
ATOM 6636 C CA . LEU B 1 314 ? 1.567 -25.422 -14.438 1 85.75 314 LEU B CA 1
ATOM 6637 C C . LEU B 1 314 ? 0.876 -26.703 -14.008 1 85.75 314 LEU B C 1
ATOM 6639 O O . LEU B 1 314 ? 1.538 -27.719 -13.742 1 85.75 314 LEU B O 1
ATOM 6643 N N . SER B 1 315 ? -0.434 -26.656 -13.977 1 82.31 315 SER B N 1
ATOM 6644 C CA . SER B 1 315 ? -1.201 -27.844 -13.602 1 82.31 315 SER B CA 1
ATOM 6645 C C . SER B 1 315 ? -1.007 -28.969 -14.609 1 82.31 315 SER B C 1
ATOM 6647 O O . SER B 1 315 ? -0.887 -30.125 -14.234 1 82.31 315 SER B O 1
ATOM 6649 N N . ARG B 1 316 ? -0.973 -28.594 -15.844 1 79.62 316 ARG B N 1
ATOM 6650 C CA . ARG B 1 316 ? -0.733 -29.562 -16.906 1 79.62 316 ARG B CA 1
ATOM 6651 C C . ARG B 1 316 ? 0.658 -30.172 -16.781 1 79.62 316 ARG B C 1
ATOM 6653 O O . ARG B 1 316 ? 0.827 -31.391 -16.953 1 79.62 316 ARG B O 1
ATOM 6660 N N . GLN B 1 317 ? 1.594 -29.375 -16.484 1 78.38 317 GLN B N 1
ATOM 6661 C CA . GLN B 1 317 ? 2.967 -29.844 -16.312 1 78.38 317 GLN B CA 1
ATOM 6662 C C . GLN B 1 317 ? 3.078 -30.812 -15.148 1 78.38 317 GLN B C 1
ATOM 6664 O O . GLN B 1 317 ? 3.775 -31.828 -15.242 1 78.38 317 GLN B O 1
ATOM 6669 N N . ILE B 1 318 ? 2.439 -30.562 -14.086 1 79.75 318 ILE B N 1
ATOM 6670 C CA . ILE B 1 318 ? 2.475 -31.422 -12.914 1 79.75 318 ILE B CA 1
ATOM 6671 C C . ILE B 1 318 ? 1.825 -32.781 -13.25 1 79.75 318 ILE B C 1
ATOM 6673 O O . ILE B 1 318 ? 2.346 -33.812 -12.883 1 79.75 318 ILE B O 1
ATOM 6677 N N . ARG B 1 319 ? 0.715 -32.688 -13.961 1 74.31 319 ARG B N 1
ATOM 6678 C CA . ARG B 1 319 ? 0.013 -33.906 -14.344 1 74.31 319 ARG B CA 1
ATOM 6679 C C . ARG B 1 319 ? 0.868 -34.75 -15.273 1 74.31 319 ARG B C 1
ATOM 6681 O O . ARG B 1 319 ? 0.906 -36 -15.141 1 74.31 319 ARG B O 1
ATOM 6688 N N . GLN B 1 320 ? 1.476 -34.125 -16.203 1 75.06 320 GLN B N 1
ATOM 6689 C CA . GLN B 1 320 ? 2.35 -34.812 -17.141 1 75.06 320 GLN B CA 1
ATOM 6690 C C . GLN B 1 320 ? 3.521 -35.469 -16.406 1 75.06 320 GLN B C 1
ATOM 6692 O O . GLN B 1 320 ? 3.941 -36.594 -16.766 1 75.06 320 GLN B O 1
ATOM 6697 N N . TYR B 1 321 ? 3.971 -34.844 -15.438 1 71.5 321 TYR B N 1
ATOM 6698 C CA . TYR B 1 321 ? 5.102 -35.344 -14.672 1 71.5 321 TYR B CA 1
ATOM 6699 C C . TYR B 1 321 ? 4.711 -36.594 -13.867 1 71.5 321 TYR B C 1
ATOM 6701 O O . TYR B 1 321 ? 5.508 -37.5 -13.711 1 71.5 321 TYR B O 1
ATOM 6709 N N . VAL B 1 322 ? 3.588 -36.562 -13.328 1 69.81 322 VAL B N 1
ATOM 6710 C CA . VAL B 1 322 ? 3.141 -37.688 -12.492 1 69.81 322 VAL B CA 1
ATOM 6711 C C . VAL B 1 322 ? 2.758 -38.875 -13.383 1 69.81 322 VAL B C 1
ATOM 6713 O O . VAL B 1 322 ? 2.965 -40.031 -13 1 69.81 322 VAL B O 1
ATOM 6716 N N . ASP B 1 323 ? 1.991 -38.625 -14.367 1 60.69 323 ASP B N 1
ATOM 6717 C CA . ASP B 1 323 ? 1.554 -39.688 -15.234 1 60.69 323 ASP B CA 1
ATOM 6718 C C . ASP B 1 323 ? 2.748 -40.406 -15.859 1 60.69 323 ASP B C 1
ATOM 6720 O O . ASP B 1 323 ? 2.74 -41.625 -16.016 1 60.69 323 ASP B O 1
ATOM 6724 N N . GLU B 1 324 ? 3.559 -39.625 -16.547 1 52.56 324 GLU B N 1
ATOM 6725 C CA . GLU B 1 324 ? 4.469 -40.25 -17.484 1 52.56 324 GLU B CA 1
ATOM 6726 C C . GLU B 1 324 ? 5.629 -40.938 -16.75 1 52.56 324 GLU B C 1
ATOM 6728 O O . GLU B 1 324 ? 5.977 -40.531 -15.633 1 52.56 324 GLU B O 1
ATOM 6733 N N . GLY B 1 325 ? 6.086 -42.156 -17.203 1 52.41 325 GLY B N 1
ATOM 6734 C CA . GLY B 1 325 ? 7.402 -42.781 -17.141 1 52.41 325 GLY B CA 1
ATOM 6735 C C . GLY B 1 325 ? 8.516 -41.781 -16.922 1 52.41 325 GLY B C 1
ATOM 6736 O O . GLY B 1 325 ? 9.695 -42.125 -16.906 1 52.41 325 GLY B O 1
ATOM 6737 N N . TYR B 1 326 ? 8.195 -40.625 -16.922 1 50.03 326 TYR B N 1
ATOM 6738 C CA . TYR B 1 326 ? 9.086 -39.5 -16.812 1 50.03 326 TYR B CA 1
ATOM 6739 C C . TYR B 1 326 ? 9.68 -39.375 -15.414 1 50.03 326 TYR B C 1
ATOM 6741 O O . TYR B 1 326 ? 10.812 -38.906 -15.242 1 50.03 326 TYR B O 1
ATOM 6749 N N . LEU B 1 327 ? 8.93 -39.875 -14.484 1 53.62 327 LEU B N 1
ATOM 6750 C CA . LEU B 1 327 ? 9.398 -39.781 -13.109 1 53.62 327 LEU B CA 1
ATOM 6751 C C . LEU B 1 327 ? 10.781 -40.406 -12.953 1 53.62 327 LEU B C 1
ATOM 6753 O O . LEU B 1 327 ? 11.641 -39.844 -12.242 1 53.62 327 LEU B O 1
ATOM 6757 N N . GLU B 1 328 ? 10.906 -41.5 -13.617 1 53.47 328 GLU B N 1
ATOM 6758 C CA . GLU B 1 328 ? 12.195 -42.188 -13.453 1 53.47 328 GLU B CA 1
ATOM 6759 C C . GLU B 1 328 ? 13.328 -41.312 -14.031 1 53.47 328 GLU B C 1
ATOM 6761 O O . GLU B 1 328 ? 14.391 -41.219 -13.422 1 53.47 328 GLU B O 1
ATOM 6766 N N . GLN B 1 329 ? 13.094 -40.812 -15.156 1 51.03 329 GLN B N 1
ATOM 6767 C CA . GLN B 1 329 ? 14.141 -40.031 -15.797 1 51.03 329 GLN B CA 1
ATOM 6768 C C . GLN B 1 329 ? 14.352 -38.688 -15.086 1 51.03 329 GLN B C 1
ATOM 6770 O O . GLN B 1 329 ? 15.492 -38.281 -14.875 1 51.03 329 GLN B O 1
ATOM 6775 N N . GLU B 1 330 ? 13.391 -38.125 -14.688 1 53.47 330 GLU B N 1
ATOM 6776 C CA . GLU B 1 330 ? 13.492 -36.812 -14.047 1 53.47 330 GLU B CA 1
ATOM 6777 C C . GLU B 1 330 ? 14.016 -36.938 -12.625 1 53.47 330 GLU B C 1
ATOM 6779 O O . GLU B 1 330 ? 14.766 -36.062 -12.156 1 53.47 330 GLU B O 1
ATOM 6784 N N . ARG B 1 331 ? 13.641 -38.062 -12.078 1 55.72 331 ARG B N 1
ATOM 6785 C CA . ARG B 1 331 ? 14.273 -38.344 -10.789 1 55.72 331 ARG B CA 1
ATOM 6786 C C . ARG B 1 331 ? 15.789 -38.406 -10.93 1 55.72 331 ARG B C 1
ATOM 6788 O O . ARG B 1 331 ? 16.516 -37.906 -10.078 1 55.72 331 ARG B O 1
ATOM 6795 N N . TYR B 1 332 ? 16.078 -39.031 -12.062 1 54.19 332 TYR B N 1
ATOM 6796 C CA . TYR B 1 332 ? 17.516 -39.125 -12.328 1 54.19 332 TYR B CA 1
ATOM 6797 C C . TYR B 1 332 ? 18.109 -37.75 -12.539 1 54.19 332 TYR B C 1
ATOM 6799 O O . TYR B 1 332 ? 19.172 -37.438 -11.984 1 54.19 332 TYR B O 1
ATOM 6807 N N . ILE B 1 333 ? 17.484 -36.938 -13.18 1 55.47 333 ILE B N 1
ATOM 6808 C CA . ILE B 1 333 ? 17.984 -35.625 -13.469 1 55.47 333 ILE B CA 1
ATOM 6809 C C . ILE B 1 333 ? 17.969 -34.781 -12.195 1 55.47 333 ILE B C 1
ATOM 6811 O O . ILE B 1 333 ? 18.922 -34.062 -11.906 1 55.47 333 ILE B O 1
ATOM 6815 N N . TYR B 1 334 ? 16.969 -34.875 -11.5 1 54.16 334 TYR B N 1
ATOM 6816 C CA . TYR B 1 334 ? 16.906 -34.094 -10.258 1 54.16 334 TYR B CA 1
ATOM 6817 C C . TYR B 1 334 ? 17.938 -34.594 -9.25 1 54.16 334 TYR B C 1
ATOM 6819 O O . TYR B 1 334 ? 18.547 -33.812 -8.539 1 54.16 334 TYR B O 1
ATOM 6827 N N . GLU B 1 335 ? 18.062 -35.938 -9.273 1 58 335 GLU B N 1
ATOM 6828 C CA . GLU B 1 335 ? 19.125 -36.5 -8.438 1 58 335 GLU B CA 1
ATOM 6829 C C . GLU B 1 335 ? 20.5 -35.969 -8.875 1 58 335 GLU B C 1
ATOM 6831 O O . GLU B 1 335 ? 21.344 -35.688 -8.039 1 58 335 GLU B O 1
ATOM 6836 N N . LEU B 1 336 ? 20.547 -35.812 -10.125 1 58.41 336 LEU B N 1
ATOM 6837 C CA . LEU B 1 336 ? 21.812 -35.312 -10.664 1 58.41 336 LEU B CA 1
ATOM 6838 C C . LEU B 1 336 ? 21.969 -33.812 -10.336 1 58.41 336 LEU B C 1
ATOM 6840 O O . LEU B 1 336 ? 23.047 -33.375 -9.953 1 58.41 336 LEU B O 1
ATOM 6844 N N . ILE B 1 337 ? 20.922 -33.125 -10.406 1 58.19 337 ILE B N 1
ATOM 6845 C CA . ILE B 1 337 ? 20.953 -31.688 -10.109 1 58.19 337 ILE B CA 1
ATOM 6846 C C . ILE B 1 337 ? 21.172 -31.484 -8.609 1 58.19 337 ILE B C 1
ATOM 6848 O O . ILE B 1 337 ? 21.969 -30.641 -8.195 1 58.19 337 ILE B O 1
ATOM 6852 N N . LYS B 1 338 ? 20.469 -32.219 -7.836 1 57.75 338 LYS B N 1
ATOM 6853 C CA . LYS B 1 338 ? 20.672 -32.188 -6.391 1 57.75 338 LYS B CA 1
ATOM 6854 C C . LYS B 1 338 ? 22.094 -32.562 -6.016 1 57.75 338 LYS B C 1
ATOM 6856 O O . LYS B 1 338 ? 22.703 -31.953 -5.137 1 57.75 338 LYS B O 1
ATOM 6861 N N . GLN B 1 339 ? 22.578 -33.562 -6.684 1 56.5 339 GLN B N 1
ATOM 6862 C CA . GLN B 1 339 ? 23.969 -33.969 -6.469 1 56.5 339 GLN B CA 1
ATOM 6863 C C . GLN B 1 339 ? 24.922 -32.812 -6.836 1 56.5 339 GLN B C 1
ATOM 6865 O O . GLN B 1 339 ? 25.891 -32.562 -6.125 1 56.5 339 GLN B O 1
ATOM 6870 N N . VAL B 1 340 ? 24.469 -32.156 -7.793 1 59.5 340 VAL B N 1
ATOM 6871 C CA . VAL B 1 340 ? 25.281 -31.016 -8.227 1 59.5 340 VAL B CA 1
ATOM 6872 C C . VAL B 1 340 ? 25.125 -29.859 -7.25 1 59.5 340 VAL B C 1
ATOM 6874 O O . VAL B 1 340 ? 26.094 -29.203 -6.875 1 59.5 340 VAL B O 1
ATOM 6877 N N . GLU B 1 341 ? 23.922 -29.578 -6.953 1 60.59 341 GLU B N 1
ATOM 6878 C CA . GLU B 1 341 ? 23.656 -28.516 -5.984 1 60.59 341 GLU B CA 1
ATOM 6879 C C . GLU B 1 341 ? 24.266 -28.844 -4.625 1 60.59 341 GLU B C 1
ATOM 6881 O O . GLU B 1 341 ? 24.859 -27.969 -3.98 1 60.59 341 GLU B O 1
ATOM 6886 N N . ASP B 1 342 ? 24.047 -30.047 -4.23 1 57.06 342 ASP B N 1
ATOM 6887 C CA . ASP B 1 342 ? 24.688 -30.516 -2.992 1 57.06 342 ASP B CA 1
ATOM 6888 C C . ASP B 1 342 ? 26.203 -30.406 -3.078 1 57.06 342 ASP B C 1
ATOM 6890 O O . ASP B 1 342 ? 26.859 -30 -2.121 1 57.06 342 ASP B O 1
ATOM 6894 N N . LYS B 1 343 ? 26.656 -30.766 -4.145 1 58.38 343 LYS B N 1
ATOM 6895 C CA . LYS B 1 343 ? 28.094 -30.625 -4.363 1 58.38 343 LYS B CA 1
ATOM 6896 C C . LYS B 1 343 ? 28.5 -29.156 -4.406 1 58.38 343 LYS B C 1
ATOM 6898 O O . LYS B 1 343 ? 29.562 -28.781 -3.887 1 58.38 343 LYS B O 1
ATOM 6903 N N . ALA B 1 344 ? 27.594 -28.406 -4.898 1 59.31 344 ALA B N 1
ATOM 6904 C CA . ALA B 1 344 ? 27.875 -26.984 -4.973 1 59.31 344 ALA B CA 1
ATOM 6905 C C . ALA B 1 344 ? 27.797 -26.328 -3.59 1 59.31 344 ALA B C 1
ATOM 6907 O O . ALA B 1 344 ? 28.625 -25.484 -3.252 1 59.31 344 ALA B O 1
ATOM 6908 N N . ILE B 1 345 ? 26.844 -26.672 -2.879 1 57.56 345 ILE B N 1
ATOM 6909 C CA . ILE B 1 345 ? 26.688 -26.172 -1.519 1 57.56 345 ILE B CA 1
ATOM 6910 C C . ILE B 1 345 ? 27.859 -26.672 -0.659 1 57.56 345 ILE B C 1
ATOM 6912 O O . ILE B 1 345 ? 28.391 -25.922 0.165 1 57.56 345 ILE B O 1
ATOM 6916 N N . SER B 1 346 ? 28.156 -27.906 -0.811 1 55.97 346 SER B N 1
ATOM 6917 C CA . SER B 1 346 ? 29.297 -28.453 -0.068 1 55.97 346 SER B CA 1
ATOM 6918 C C . SER B 1 346 ? 30.594 -27.75 -0.447 1 55.97 346 SER B C 1
ATOM 6920 O O . SER B 1 346 ? 31.531 -27.688 0.355 1 55.97 346 SER B O 1
ATOM 6922 N N . ILE B 1 347 ? 30.625 -27.219 -1.594 1 53.84 347 ILE B N 1
ATOM 6923 C CA . ILE B 1 347 ? 31.844 -26.547 -2.021 1 53.84 347 ILE B CA 1
ATOM 6924 C C . ILE B 1 347 ? 31.719 -25.047 -1.781 1 53.84 347 ILE B C 1
ATOM 6926 O O . ILE B 1 347 ? 32.656 -24.281 -2.01 1 53.84 347 ILE B O 1
ATOM 6930 N N . LYS B 1 348 ? 30.641 -24.656 -1.411 1 51.19 348 LYS B N 1
ATOM 6931 C CA . LYS B 1 348 ? 30.328 -23.234 -1.227 1 51.19 348 LYS B CA 1
ATOM 6932 C C . LYS B 1 348 ? 31.406 -22.547 -0.39 1 51.19 348 LYS B C 1
ATOM 6934 O O . LYS B 1 348 ? 31.797 -21.422 -0.687 1 51.19 348 LYS B O 1
ATOM 6939 N N . ASP B 1 349 ? 31.75 -23.156 0.709 1 51.97 349 ASP B N 1
ATOM 6940 C CA . ASP B 1 349 ? 32.75 -22.531 1.57 1 51.97 349 ASP B CA 1
ATOM 6941 C C . ASP B 1 349 ? 34.156 -22.781 1.045 1 51.97 349 ASP B C 1
ATOM 6943 O O . ASP B 1 349 ? 35.125 -22.203 1.539 1 51.97 349 ASP B O 1
ATOM 6947 N N . ASN B 1 350 ? 34.406 -23.828 0.224 1 48.44 350 ASN B N 1
ATOM 6948 C CA . ASN B 1 350 ? 35.719 -24.109 -0.391 1 48.44 350 ASN B CA 1
ATOM 6949 C C . ASN B 1 350 ? 35.625 -24.078 -1.915 1 48.44 350 ASN B C 1
ATOM 6951 O O . ASN B 1 350 ? 35.531 -25.125 -2.551 1 48.44 350 ASN B O 1
ATOM 6955 N N . ILE B 1 351 ? 35.219 -22.969 -2.432 1 47.59 351 ILE B N 1
ATOM 6956 C CA . ILE B 1 351 ? 35.125 -22.781 -3.875 1 47.59 351 ILE B CA 1
ATOM 6957 C C . ILE B 1 351 ? 36.438 -23.141 -4.547 1 47.59 351 ILE B C 1
ATOM 6959 O O . ILE B 1 351 ? 37.469 -22.547 -4.223 1 47.59 351 ILE B O 1
ATOM 6963 N N . PRO B 1 352 ? 36.656 -24.406 -5.109 1 44.25 352 PRO B N 1
ATOM 6964 C CA . PRO B 1 352 ? 37.969 -24.594 -5.711 1 44.25 352 PRO B CA 1
ATOM 6965 C C . PRO B 1 352 ? 38.406 -23.422 -6.586 1 44.25 352 PRO B C 1
ATOM 6967 O O . PRO B 1 352 ? 37.562 -22.766 -7.215 1 44.25 352 PRO B O 1
ATOM 6970 N N . ARG B 1 353 ? 39.406 -22.719 -6.164 1 43.25 353 ARG B N 1
ATOM 6971 C CA . ARG B 1 353 ? 40 -21.625 -6.91 1 43.25 353 ARG B CA 1
ATOM 6972 C C . ARG B 1 353 ? 40.031 -21.922 -8.406 1 43.25 353 ARG B C 1
ATOM 6974 O O . ARG B 1 353 ? 40.281 -21.047 -9.219 1 43.25 353 ARG B O 1
ATOM 6981 N N . ASP B 1 354 ? 40.469 -23.172 -8.805 1 38.34 354 ASP B N 1
ATOM 6982 C CA . ASP B 1 354 ? 40.75 -23.5 -10.195 1 38.34 354 ASP B CA 1
ATOM 6983 C C . ASP B 1 354 ? 39.469 -23.75 -10.969 1 38.34 354 ASP B C 1
ATOM 6985 O O . ASP B 1 354 ? 38.438 -24.141 -10.391 1 38.34 354 ASP B O 1
ATOM 6989 N N . ALA B 1 355 ? 39.219 -23.234 -12.211 1 42.47 355 ALA B N 1
ATOM 6990 C CA . ALA B 1 355 ? 38.219 -23.203 -13.289 1 42.47 355 ALA B CA 1
ATOM 6991 C C . ALA B 1 355 ? 37.438 -24.5 -13.352 1 42.47 355 ALA B C 1
ATOM 6993 O O . ALA B 1 355 ? 36.469 -24.609 -14.094 1 42.47 355 ALA B O 1
ATOM 6994 N N . GLU B 1 356 ? 38.031 -25.625 -12.883 1 44.22 356 GLU B N 1
ATOM 6995 C CA . GLU B 1 356 ? 37.5 -26.906 -13.328 1 44.22 356 GLU B CA 1
ATOM 6996 C C . GLU B 1 356 ? 36.281 -27.312 -12.5 1 44.22 356 GLU B C 1
ATOM 6998 O O . GLU B 1 356 ? 36.375 -28.219 -11.664 1 44.22 356 GLU B O 1
ATOM 7003 N N . PHE B 1 357 ? 35.562 -26.5 -11.852 1 45.12 357 PHE B N 1
ATOM 7004 C CA . PHE B 1 357 ? 34.469 -26.953 -10.984 1 45.12 357 PHE B CA 1
ATOM 7005 C C . PHE B 1 357 ? 33.594 -27.984 -11.68 1 45.12 357 PHE B C 1
ATOM 7007 O O . PHE B 1 357 ? 33.25 -29.016 -11.086 1 45.12 357 PHE B O 1
ATOM 7014 N N . ALA B 1 358 ? 32.75 -27.719 -12.539 1 44.19 358 ALA B N 1
ATOM 7015 C CA . ALA B 1 358 ? 31.906 -28.656 -13.258 1 44.19 358 ALA B CA 1
ATOM 7016 C C . ALA B 1 358 ? 32.438 -28.891 -14.672 1 44.19 358 ALA B C 1
ATOM 7018 O O . ALA B 1 358 ? 32.719 -27.938 -15.406 1 44.19 358 ALA B O 1
ATOM 7019 N N . GLN B 1 359 ? 33.281 -29.906 -14.906 1 39.56 359 GLN B N 1
ATOM 7020 C CA . GLN B 1 359 ? 33.594 -30.328 -16.266 1 39.56 359 GLN B CA 1
ATOM 7021 C C . GLN B 1 359 ? 32.375 -30.828 -17 1 39.56 359 GLN B C 1
ATOM 7023 O O . GLN B 1 359 ? 31.656 -31.703 -16.5 1 39.56 359 GLN B O 1
ATOM 7028 N N . MET B 1 360 ? 31.531 -30.016 -17.344 1 40.81 360 MET B N 1
ATOM 7029 C CA . MET B 1 360 ? 30.516 -30.562 -18.266 1 40.81 360 MET B CA 1
ATOM 7030 C C . MET B 1 360 ? 31.172 -31.156 -19.5 1 40.81 360 MET B C 1
ATOM 7032 O O . MET B 1 360 ? 32.062 -30.547 -20.094 1 40.81 360 MET B O 1
ATOM 7036 N N . ASP B 1 361 ? 31.203 -32.469 -19.609 1 36.25 361 ASP B N 1
ATOM 7037 C CA . ASP B 1 361 ? 31.672 -33.031 -20.859 1 36.25 361 ASP B CA 1
ATOM 7038 C C . ASP B 1 361 ? 31.141 -32.25 -22.047 1 36.25 361 ASP B C 1
ATOM 7040 O O . ASP B 1 361 ? 29.953 -31.891 -22.094 1 36.25 361 ASP B O 1
ATOM 7044 N N . GLN B 1 362 ? 31.875 -31.312 -22.5 1 36.25 362 GLN B N 1
ATOM 7045 C CA . GLN B 1 362 ? 31.531 -30.656 -23.75 1 36.25 362 GLN B CA 1
ATOM 7046 C C . GLN B 1 362 ? 30.844 -31.625 -24.703 1 36.25 362 GLN B C 1
ATOM 7048 O O . GLN B 1 362 ? 31.484 -32.594 -25.172 1 36.25 362 GLN B O 1
ATOM 7053 N N . SER B 1 363 ? 29.75 -32.25 -24.328 1 37.09 363 SER B N 1
ATOM 7054 C CA . SER B 1 363 ? 29.125 -33 -25.391 1 37.09 363 SER B CA 1
ATOM 7055 C C . SER B 1 363 ? 29.078 -32.219 -26.688 1 37.09 363 SER B C 1
ATOM 7057 O O . SER B 1 363 ? 28.203 -31.375 -26.875 1 37.09 363 SER B O 1
ATOM 7059 N N . ALA B 1 364 ? 30.203 -31.594 -27.078 1 34.53 364 ALA B N 1
ATOM 7060 C CA . ALA B 1 364 ? 30.125 -31.094 -28.453 1 34.53 364 ALA B CA 1
ATOM 7061 C C . ALA B 1 364 ? 29.469 -32.125 -29.375 1 34.53 364 ALA B C 1
ATOM 7063 O O . ALA B 1 364 ? 29.875 -33.281 -29.422 1 34.53 364 ALA B O 1
ATOM 7064 N N . PRO B 1 365 ? 28.156 -32.031 -29.5 1 36.16 365 PRO B N 1
ATOM 7065 C CA . PRO B 1 365 ? 27.703 -32.938 -30.578 1 36.16 365 PRO B CA 1
ATOM 7066 C C . PRO B 1 365 ? 28.656 -32.969 -31.766 1 36.16 365 PRO B C 1
ATOM 7068 O O . PRO B 1 365 ? 29.297 -31.953 -32.094 1 36.16 365 PRO B O 1
ATOM 7071 N N . PHE B 1 366 ? 29.5 -33.875 -31.766 1 35.69 366 PHE B N 1
ATOM 7072 C CA . PHE B 1 366 ? 30.266 -34.125 -32.969 1 35.69 366 PHE B CA 1
ATOM 7073 C C . PHE B 1 366 ? 29.375 -34.062 -34.219 1 35.69 366 PHE B C 1
ATOM 7075 O O . PHE B 1 366 ? 28.422 -34.812 -34.312 1 35.69 366 PHE B O 1
ATOM 7082 N N . PHE B 1 367 ? 29.125 -32.781 -34.625 1 32.94 367 PHE B N 1
ATOM 7083 C CA . PHE B 1 367 ? 28.422 -32.625 -35.875 1 32.94 367 PHE B CA 1
ATOM 7084 C C . PHE B 1 367 ? 29.172 -33.344 -37 1 32.94 367 PHE B C 1
ATOM 7086 O O . PHE B 1 367 ? 30.344 -33.062 -37.25 1 32.94 367 PHE B O 1
ATOM 7093 N N . ASP B 1 368 ? 28.984 -34.594 -37.094 1 35.81 368 ASP B N 1
ATOM 7094 C CA . ASP B 1 368 ? 29.391 -35.281 -38.312 1 35.81 368 ASP B CA 1
ATOM 7095 C C . ASP B 1 368 ? 28.828 -34.562 -39.562 1 35.81 368 ASP B C 1
ATOM 7097 O O . ASP B 1 368 ? 27.609 -34.5 -39.719 1 35.81 368 ASP B O 1
ATOM 7101 N N . PHE B 1 369 ? 29.5 -33.5 -39.875 1 36.81 369 PHE B N 1
ATOM 7102 C CA . PHE B 1 369 ? 29.109 -32.844 -41.125 1 36.81 369 PHE B CA 1
ATOM 7103 C C . PHE B 1 369 ? 28.906 -33.906 -42.219 1 36.81 369 PHE B C 1
ATOM 7105 O O . PHE B 1 369 ? 29.703 -34.844 -42.344 1 36.81 369 PHE B O 1
ATOM 7112 N N . ILE B 1 370 ? 27.672 -34.031 -42.688 1 38.22 370 ILE B N 1
ATOM 7113 C CA . ILE B 1 370 ? 27.281 -34.938 -43.75 1 38.22 370 ILE B CA 1
ATOM 7114 C C . ILE B 1 370 ? 28.328 -34.906 -44.875 1 38.22 370 ILE B C 1
ATOM 7116 O O . ILE B 1 370 ? 28.531 -35.906 -45.562 1 38.22 370 ILE B O 1
ATOM 7120 N N . MET B 1 371 ? 28.891 -33.688 -45.062 1 40.28 371 MET B N 1
ATOM 7121 C CA . MET B 1 371 ? 29.797 -33.625 -46.219 1 40.28 371 MET B CA 1
ATOM 7122 C C . MET B 1 371 ? 31.062 -34.406 -45.938 1 40.28 371 MET B C 1
ATOM 7124 O O . MET B 1 371 ? 31.891 -34.594 -46.812 1 40.28 371 MET B O 1
ATOM 7128 N N . ASP B 1 372 ? 31.422 -34.469 -44.625 1 38.72 372 ASP B N 1
ATOM 7129 C CA . ASP B 1 372 ? 32.656 -35.219 -44.406 1 38.72 372 ASP B CA 1
ATOM 7130 C C . ASP B 1 372 ? 32.406 -36.719 -44.406 1 38.72 372 ASP B C 1
ATOM 7132 O O . ASP B 1 372 ? 33.25 -37.5 -43.969 1 38.72 372 ASP B O 1
ATOM 7136 N N . ARG B 1 373 ? 31.047 -37.031 -44.375 1 33.34 373 ARG B N 1
ATOM 7137 C CA . ARG B 1 373 ? 30.672 -38.438 -44.5 1 33.34 373 ARG B CA 1
ATOM 7138 C C . ARG B 1 373 ? 31.219 -39.031 -45.812 1 33.34 373 ARG B C 1
ATOM 7140 O O . ARG B 1 373 ? 30.984 -38.5 -46.875 1 33.34 373 ARG B O 1
ATOM 7147 N N . PRO B 1 374 ? 32.312 -39.656 -45.719 1 37.78 374 PRO B N 1
ATOM 7148 C CA . PRO B 1 374 ? 32.719 -40.25 -47 1 37.78 374 PRO B CA 1
ATOM 7149 C C . PRO B 1 374 ? 31.562 -40.938 -47.688 1 37.78 374 PRO B C 1
ATOM 7151 O O . PRO B 1 374 ? 30.562 -41.312 -47.062 1 37.78 374 PRO B O 1
ATOM 7154 N N . LEU B 1 375 ? 31.469 -40.781 -49.094 1 34.38 375 LEU B N 1
ATOM 7155 C CA . LEU B 1 375 ? 30.422 -41.312 -49.969 1 34.38 375 LEU B CA 1
ATOM 7156 C C . LEU B 1 375 ? 29.953 -42.688 -49.469 1 34.38 375 LEU B C 1
ATOM 7158 O O . LEU B 1 375 ? 28.766 -42.906 -49.25 1 34.38 375 LEU B O 1
ATOM 7162 N N . PHE B 1 376 ? 30.406 -43.781 -50.062 1 32.94 376 PHE B N 1
ATOM 7163 C CA . PHE B 1 376 ? 29.922 -45.156 -50.188 1 32.94 376 PHE B CA 1
ATOM 7164 C C . PHE B 1 376 ? 30.297 -45.969 -48.969 1 32.94 376 PHE B C 1
ATOM 7166 O O . PHE B 1 376 ? 31.484 -46.219 -48.719 1 32.94 376 PHE B O 1
ATOM 7173 N N . VAL B 1 377 ? 29.875 -45.656 -47.781 1 36.94 377 VAL B N 1
ATOM 7174 C CA . VAL B 1 377 ? 30.375 -46.688 -46.844 1 36.94 377 VAL B CA 1
ATOM 7175 C C . VAL B 1 377 ? 29.656 -48 -47.094 1 36.94 377 VAL B C 1
ATOM 7177 O O . VAL B 1 377 ? 28.422 -48.031 -47.125 1 36.94 377 VAL B O 1
ATOM 7180 N N . PRO B 1 378 ? 30.172 -49.125 -47.562 1 32.81 378 PRO B N 1
ATOM 7181 C CA . PRO B 1 378 ? 29.484 -50.375 -47.938 1 32.81 378 PRO B CA 1
ATOM 7182 C C . PRO B 1 378 ? 28.656 -50.969 -46.781 1 32.81 378 PRO B C 1
ATOM 7184 O O . PRO B 1 378 ? 29 -50.781 -45.625 1 32.81 378 PRO B O 1
ATOM 7187 N N . PRO B 1 379 ? 27.312 -51.219 -47.031 1 29.98 379 PRO B N 1
ATOM 7188 C CA . PRO B 1 379 ? 26.312 -51.688 -46.031 1 29.98 379 PRO B CA 1
ATOM 7189 C C . PRO B 1 379 ? 26.812 -52.875 -45.219 1 29.98 379 PRO B C 1
ATOM 7191 O O . PRO B 1 379 ? 27.328 -53.844 -45.781 1 29.98 379 PRO B O 1
ATOM 7194 N N . LYS B 1 380 ? 27.375 -52.688 -44.062 1 32.69 380 LYS B N 1
ATOM 7195 C CA . LYS B 1 380 ? 27.812 -53.844 -43.281 1 32.69 380 LYS B CA 1
ATOM 7196 C C . LYS B 1 380 ? 26.656 -54.812 -43.031 1 32.69 380 LYS B C 1
ATOM 7198 O O . LYS B 1 380 ? 25.547 -54.375 -42.719 1 32.69 380 LYS B O 1
ATOM 7203 N N . LYS B 1 381 ? 26.656 -56.031 -43.562 1 28.09 381 LYS B N 1
ATOM 7204 C CA . LYS B 1 381 ? 25.688 -57.125 -43.5 1 28.09 381 LYS B CA 1
ATOM 7205 C C . LYS B 1 381 ? 25.438 -57.531 -42.031 1 28.09 381 LYS B C 1
ATOM 7207 O O . LYS B 1 381 ? 26.375 -57.781 -41.281 1 28.09 381 LYS B O 1
ATOM 7212 N N . PRO B 1 382 ? 24.281 -57.156 -41.5 1 28.73 382 PRO B N 1
ATOM 7213 C CA . PRO B 1 382 ? 23.953 -57.438 -40.094 1 28.73 382 PRO B CA 1
ATOM 7214 C C . PRO B 1 382 ? 24.031 -58.906 -39.781 1 28.73 382 PRO B C 1
ATOM 7216 O O . PRO B 1 382 ? 23.453 -59.75 -40.469 1 28.73 382 PRO B O 1
ATOM 7219 N N . ILE B 1 383 ? 25.172 -59.469 -39.375 1 28.86 383 ILE B N 1
ATOM 7220 C CA . ILE B 1 383 ? 25.094 -60.906 -39.062 1 28.86 383 ILE B CA 1
ATOM 7221 C C . ILE B 1 383 ? 24.25 -61.094 -37.781 1 28.86 383 ILE B C 1
ATOM 7223 O O . ILE B 1 383 ? 24.578 -60.562 -36.719 1 28.86 383 ILE B O 1
ATOM 7227 N N . ILE B 1 384 ? 22.969 -61.312 -37.938 1 25.92 384 ILE B N 1
ATOM 7228 C CA . ILE B 1 384 ? 21.891 -61.594 -37 1 25.92 384 ILE B CA 1
ATOM 7229 C C . ILE B 1 384 ? 22.234 -62.875 -36.219 1 25.92 384 ILE B C 1
ATOM 7231 O O . ILE B 1 384 ? 22.234 -63.969 -36.781 1 25.92 384 ILE B O 1
ATOM 7235 N N . GLU B 1 385 ? 23.344 -62.844 -35.406 1 27.3 385 GLU B N 1
ATOM 7236 C CA . GLU B 1 385 ? 23.531 -64.125 -34.688 1 27.3 385 GLU B CA 1
ATOM 7237 C C . GLU B 1 385 ? 22.391 -64.312 -33.688 1 27.3 385 GLU B C 1
ATOM 7239 O O . GLU B 1 385 ? 21.906 -63.406 -33.062 1 27.3 385 GLU B O 1
ATOM 7244 N N . SER B 1 386 ? 21.641 -65.438 -33.812 1 24.41 386 SER B N 1
ATOM 7245 C CA . SER B 1 386 ? 20.5 -66.062 -33.156 1 24.41 386 SER B CA 1
ATOM 7246 C C . SER B 1 386 ? 20.75 -66.312 -31.688 1 24.41 386 SER B C 1
ATOM 7248 O O . SER B 1 386 ? 20.094 -67.188 -31.078 1 24.41 386 SER B O 1
ATOM 7250 N N . SER B 1 387 ? 21.312 -65.312 -30.938 1 25.06 387 SER B N 1
ATOM 7251 C CA . SER B 1 387 ? 21.688 -65.812 -29.625 1 25.06 387 SER B CA 1
ATOM 7252 C C . SER B 1 387 ? 20.484 -66.375 -28.875 1 25.06 387 SER B C 1
ATOM 7254 O O . SER B 1 387 ? 19.344 -65.938 -29.109 1 25.06 387 SER B O 1
ATOM 7256 N N . ALA B 1 388 ? 20.734 -67.438 -28.031 1 24.34 388 ALA B N 1
ATOM 7257 C CA . ALA B 1 388 ? 19.953 -68.312 -27.172 1 24.34 388 ALA B CA 1
ATOM 7258 C C . ALA B 1 388 ? 19.156 -67.562 -26.141 1 24.34 388 ALA B C 1
ATOM 7260 O O . ALA B 1 388 ? 19.688 -66.625 -25.516 1 24.34 388 ALA B O 1
ATOM 7261 N N . ILE B 1 389 ? 17.781 -67.562 -26.172 1 25.23 389 ILE B N 1
ATOM 7262 C CA . ILE B 1 389 ? 16.656 -67 -25.422 1 25.23 389 ILE B CA 1
ATOM 7263 C C . ILE B 1 389 ? 16.781 -67.375 -23.953 1 25.23 389 ILE B C 1
ATOM 7265 O O . ILE B 1 389 ? 16.203 -68.438 -23.547 1 25.23 389 ILE B O 1
ATOM 7269 N N . GLU B 1 390 ? 17.984 -67.375 -23.312 1 25.81 390 GLU B N 1
ATOM 7270 C CA . GLU B 1 390 ? 17.844 -68 -22.031 1 25.81 390 GLU B CA 1
ATOM 7271 C C . GLU B 1 390 ? 16.781 -67.375 -21.172 1 25.81 390 GLU B C 1
ATOM 7273 O O . GLU B 1 390 ? 16.562 -66.125 -21.281 1 25.81 390 GLU B O 1
ATOM 7278 N N . LYS B 1 391 ? 15.875 -68.125 -20.547 1 27.53 391 LYS B N 1
ATOM 7279 C CA . LYS B 1 391 ? 14.648 -68.125 -19.766 1 27.53 391 LYS B CA 1
ATOM 7280 C C . LYS B 1 391 ? 14.836 -67.25 -18.516 1 27.53 391 LYS B C 1
ATOM 7282 O O . LYS B 1 391 ? 15.188 -67.75 -17.453 1 27.53 391 LYS B O 1
ATOM 7287 N N . GLY B 1 392 ? 15.516 -66.062 -18.516 1 26.2 392 GLY B N 1
ATOM 7288 C CA . GLY B 1 392 ? 15.883 -65.562 -17.203 1 26.2 392 GLY B CA 1
ATOM 7289 C C . GLY B 1 392 ? 14.68 -65.188 -16.359 1 26.2 392 GLY B C 1
ATOM 7290 O O . GLY B 1 392 ? 13.586 -65 -16.891 1 26.2 392 GLY B O 1
ATOM 7291 N N . SER B 1 393 ? 14.523 -65.75 -15.133 1 27.91 393 SER B N 1
ATOM 7292 C CA . SER B 1 393 ? 13.57 -65.688 -14.031 1 27.91 393 SER B CA 1
ATOM 7293 C C . SER B 1 393 ? 13.367 -64.188 -13.625 1 27.91 393 SER B C 1
ATOM 7295 O O . SER B 1 393 ? 14.25 -63.594 -13.039 1 27.91 393 SER B O 1
ATOM 7297 N N . HIS B 1 394 ? 12.867 -63.375 -14.578 1 26.5 394 HIS B N 1
ATOM 7298 C CA . HIS B 1 394 ? 12.914 -61.938 -14.422 1 26.5 394 HIS B CA 1
ATOM 7299 C C . HIS B 1 394 ? 11.945 -61.469 -13.336 1 26.5 394 HIS B C 1
ATOM 7301 O O . HIS B 1 394 ? 10.742 -61.75 -13.406 1 26.5 394 HIS B O 1
ATOM 7307 N N . GLN B 1 395 ? 12.312 -61.625 -12.039 1 30.56 395 GLN B N 1
ATOM 7308 C CA . GLN B 1 395 ? 11.555 -61.094 -10.914 1 30.56 395 GLN B CA 1
ATOM 7309 C C . GLN B 1 395 ? 11.102 -59.656 -11.156 1 30.56 395 GLN B C 1
ATOM 7311 O O . GLN B 1 395 ? 11.891 -58.719 -11 1 30.56 395 GLN B O 1
ATOM 7316 N N . GLY B 1 396 ? 10.281 -59.5 -12.219 1 27.66 396 GLY B N 1
ATOM 7317 C CA . GLY B 1 396 ? 9.914 -58.25 -12.906 1 27.66 396 GLY B CA 1
ATOM 7318 C C . GLY B 1 396 ? 9.062 -57.344 -12.062 1 27.66 396 GLY B C 1
ATOM 7319 O O . GLY B 1 396 ? 8.062 -57.75 -11.477 1 27.66 396 GLY B O 1
ATOM 7320 N N . SER B 1 397 ? 9.805 -56.562 -11.227 1 30.39 397 SER B N 1
ATOM 7321 C CA . SER B 1 397 ? 9.102 -55.594 -10.383 1 30.39 397 SER B CA 1
ATOM 7322 C C . SER B 1 397 ? 8.023 -54.875 -11.172 1 30.39 397 SER B C 1
ATOM 7324 O O . SER B 1 397 ? 8.148 -54.656 -12.383 1 30.39 397 SER B O 1
ATOM 7326 N N . VAL B 1 398 ? 6.793 -54.812 -10.664 1 29.34 398 VAL B N 1
ATOM 7327 C CA . VAL B 1 398 ? 5.504 -54.25 -11.078 1 29.34 398 VAL B CA 1
ATOM 7328 C C . VAL B 1 398 ? 5.707 -52.875 -11.672 1 29.34 398 VAL B C 1
ATOM 7330 O O . VAL B 1 398 ? 4.855 -52.375 -12.414 1 29.34 398 VAL B O 1
ATOM 7333 N N . GLU B 1 399 ? 6.734 -52.156 -11.156 1 31.48 399 GLU B N 1
ATOM 7334 C CA . GLU B 1 399 ? 6.895 -50.812 -11.648 1 31.48 399 GLU B CA 1
ATOM 7335 C C . GLU B 1 399 ? 7.035 -50.781 -13.172 1 31.48 399 GLU B C 1
ATOM 7337 O O . GLU B 1 399 ? 6.941 -49.719 -13.789 1 31.48 399 GLU B O 1
ATOM 7342 N N . ALA B 1 400 ? 7.43 -51.938 -13.828 1 32.06 400 ALA B N 1
ATOM 7343 C CA . ALA B 1 400 ? 7.656 -52.188 -15.25 1 32.06 400 ALA B CA 1
ATOM 7344 C C . ALA B 1 400 ? 6.363 -52.031 -16.047 1 32.06 400 ALA B C 1
ATOM 7346 O O . ALA B 1 400 ? 6.387 -52 -17.281 1 32.06 400 ALA B O 1
ATOM 7347 N N . LEU B 1 401 ? 5.254 -52.281 -15.344 1 29.69 401 LEU B N 1
ATOM 7348 C CA . LEU B 1 401 ? 4.012 -52.375 -16.094 1 29.69 401 LEU B CA 1
ATOM 7349 C C . LEU B 1 401 ? 3.598 -51 -16.625 1 29.69 401 LEU B C 1
ATOM 7351 O O . LEU B 1 401 ? 2.986 -50.906 -17.688 1 29.69 401 LEU B O 1
ATOM 7355 N N . PHE B 1 402 ? 3.668 -50.031 -15.758 1 33.62 402 PHE B N 1
ATOM 7356 C CA . PHE B 1 402 ? 3.02 -48.812 -16.172 1 33.62 402 PHE B CA 1
ATOM 7357 C C . PHE B 1 402 ? 3.793 -48.125 -17.297 1 33.62 402 PHE B C 1
ATOM 7359 O O . PHE B 1 402 ? 3.447 -47.031 -17.719 1 33.62 402 PHE B O 1
ATOM 7366 N N . LYS B 1 403 ? 4.969 -48.594 -17.703 1 34.69 403 LYS B N 1
ATOM 7367 C CA . LYS B 1 403 ? 5.879 -48.031 -18.688 1 34.69 403 LYS B CA 1
ATOM 7368 C C . LYS B 1 403 ? 5.23 -47.969 -20.062 1 34.69 403 LYS B C 1
ATOM 7370 O O . LYS B 1 403 ? 5.414 -46.969 -20.797 1 34.69 403 LYS B O 1
ATOM 7375 N N . GLN B 1 404 ? 4.762 -49.094 -20.875 1 36.91 404 GLN B N 1
ATOM 7376 C CA . GLN B 1 404 ? 5.016 -49.375 -22.281 1 36.91 404 GLN B CA 1
ATOM 7377 C C . GLN B 1 404 ? 3.818 -49 -23.156 1 36.91 404 GLN B C 1
ATOM 7379 O O . GLN B 1 404 ? 3.711 -49.438 -24.297 1 36.91 404 GLN B O 1
ATOM 7384 N N . VAL B 1 405 ? 2.646 -48.594 -22.625 1 43.38 405 VAL B N 1
ATOM 7385 C CA . VAL B 1 405 ? 1.639 -48.656 -23.688 1 43.38 405 VAL B CA 1
ATOM 7386 C C . VAL B 1 405 ? 1.881 -47.531 -24.688 1 43.38 405 VAL B C 1
ATOM 7388 O O . VAL B 1 405 ? 1.79 -46.344 -24.344 1 43.38 405 VAL B O 1
ATOM 7391 N N . TYR B 1 406 ? 2.607 -47.719 -25.719 1 47.62 406 TYR B N 1
ATOM 7392 C CA . TYR B 1 406 ? 2.861 -46.812 -26.844 1 47.62 406 TYR B CA 1
ATOM 7393 C C . TYR B 1 406 ? 1.627 -46.688 -27.734 1 47.62 406 TYR B C 1
ATOM 7395 O O . TYR B 1 406 ? 1.101 -47.719 -28.219 1 47.62 406 TYR B O 1
ATOM 7403 N N . VAL B 1 407 ? 0.951 -45.562 -27.656 1 61.06 407 VAL B N 1
ATOM 7404 C CA . VAL B 1 407 ? -0.129 -45.344 -28.609 1 61.06 407 VAL B CA 1
ATOM 7405 C C . VAL B 1 407 ? 0.427 -44.688 -29.875 1 61.06 407 VAL B C 1
ATOM 7407 O O . VAL B 1 407 ? 1.061 -43.625 -29.797 1 61.06 407 VAL B O 1
ATOM 7410 N N . ASP B 1 408 ? 0.345 -45.281 -31.016 1 66.5 408 ASP B N 1
ATOM 7411 C CA . ASP B 1 408 ? 0.762 -44.781 -32.312 1 66.5 408 ASP B CA 1
ATOM 7412 C C . ASP B 1 408 ? -0.201 -43.688 -32.844 1 66.5 408 ASP B C 1
ATOM 7414 O O . ASP B 1 408 ? -1.35 -44 -33.156 1 66.5 408 ASP B O 1
ATOM 7418 N N . ARG B 1 409 ? 0.192 -42.531 -32.844 1 74.38 409 ARG B N 1
ATOM 7419 C CA . ARG B 1 409 ? -0.607 -41.406 -33.281 1 74.38 409 ARG B CA 1
ATOM 7420 C C . ARG B 1 409 ? -1.041 -41.562 -34.75 1 74.38 409 ARG B C 1
ATOM 7422 O O . ARG B 1 409 ? -2.133 -41.125 -35.125 1 74.38 409 ARG B O 1
ATOM 7429 N N . LYS B 1 410 ? -0.271 -42.156 -35.562 1 78.62 410 LYS B N 1
ATOM 7430 C CA . LYS B 1 410 ? -0.614 -42.344 -36.969 1 78.62 410 LYS B CA 1
ATOM 7431 C C . LYS B 1 410 ? -1.843 -43.25 -37.125 1 78.62 410 LYS B C 1
ATOM 7433 O O . LYS B 1 410 ? -2.688 -43 -38 1 78.62 410 LYS B O 1
ATOM 7438 N N . VAL B 1 411 ? -1.997 -44.094 -36.281 1 80.81 411 VAL B N 1
ATOM 7439 C CA . VAL B 1 411 ? -3.145 -45 -36.312 1 80.81 411 VAL B CA 1
ATOM 7440 C C . VAL B 1 411 ? -4.41 -44.25 -35.906 1 80.81 411 VAL B C 1
ATOM 7442 O O . VAL B 1 411 ? -5.469 -44.438 -36.5 1 80.81 411 VAL B O 1
ATOM 7445 N N . LEU B 1 412 ? -4.223 -43.375 -35 1 82.19 412 LEU B N 1
ATOM 7446 C CA . LEU B 1 412 ? -5.379 -42.594 -34.562 1 82.19 412 LEU B CA 1
ATOM 7447 C C . LEU B 1 412 ? -5.801 -41.625 -35.656 1 82.19 412 LEU B C 1
ATOM 7449 O O . LEU B 1 412 ? -6.992 -41.438 -35.906 1 82.19 412 LEU B O 1
ATOM 7453 N N . GLU B 1 413 ? -4.879 -41.125 -36.344 1 82.56 413 GLU B N 1
ATOM 7454 C CA . GLU B 1 413 ? -5.16 -40.25 -37.469 1 82.56 413 GLU B CA 1
ATOM 7455 C C . GLU B 1 413 ? -5.785 -41 -38.625 1 82.56 413 GLU B C 1
ATOM 7457 O O . GLU B 1 413 ? -6.676 -40.469 -39.312 1 82.56 413 GLU B O 1
ATOM 7462 N N . GLU B 1 414 ? -5.375 -42.125 -38.812 1 82.19 414 GLU B N 1
ATOM 7463 C CA . GLU B 1 414 ? -5.961 -43 -39.844 1 82.19 414 GLU B CA 1
ATOM 7464 C C . GLU B 1 414 ? -7.391 -43.375 -39.469 1 82.19 414 GLU B C 1
ATOM 7466 O O . GLU B 1 414 ? -8.266 -43.438 -40.344 1 82.19 414 GLU B O 1
ATOM 7471 N N . ASN B 1 415 ? -7.617 -43.594 -38.219 1 83.56 415 ASN B N 1
ATOM 7472 C CA . ASN B 1 415 ? -8.969 -43.875 -37.75 1 83.56 415 ASN B CA 1
ATOM 7473 C C . ASN B 1 415 ? -9.914 -42.719 -38 1 83.56 415 ASN B C 1
ATOM 7475 O O . ASN B 1 415 ? -11.055 -42.906 -38.406 1 83.56 415 ASN B O 1
ATOM 7479 N N . ILE B 1 416 ? -9.383 -41.594 -37.781 1 85.69 416 ILE B N 1
ATOM 7480 C CA . ILE B 1 416 ? -10.164 -40.375 -38 1 85.69 416 ILE B CA 1
ATOM 7481 C C . ILE B 1 416 ? -10.438 -40.188 -39.469 1 85.69 416 ILE B C 1
ATOM 7483 O O . ILE B 1 416 ? -11.57 -39.906 -39.875 1 85.69 416 ILE B O 1
ATOM 7487 N N . ALA B 1 417 ? -9.453 -40.406 -40.219 1 83.81 417 ALA B N 1
ATOM 7488 C CA . ALA B 1 417 ? -9.578 -40.281 -41.688 1 83.81 417 ALA B CA 1
ATOM 7489 C C . ALA B 1 417 ? -10.539 -41.312 -42.25 1 83.81 417 ALA B C 1
ATOM 7491 O O . ALA B 1 417 ? -11.305 -41.031 -43.156 1 83.81 417 ALA B O 1
ATOM 7492 N N . ASP B 1 418 ? -10.492 -42.438 -41.688 1 84.12 418 ASP B N 1
ATOM 7493 C CA . ASP B 1 418 ? -11.359 -43.531 -42.094 1 84.12 418 ASP B CA 1
ATOM 7494 C C . ASP B 1 418 ? -12.828 -43.188 -41.875 1 84.12 418 ASP B C 1
ATOM 7496 O O . ASP B 1 418 ? -13.68 -43.469 -42.719 1 84.12 418 ASP B O 1
ATOM 7500 N N . VAL B 1 419 ? -13.039 -42.531 -40.625 1 84.69 419 VAL B N 1
ATOM 7501 C CA . VAL B 1 419 ? -14.422 -42.219 -40.281 1 84.69 419 VAL B CA 1
ATOM 7502 C C . VAL B 1 419 ? -14.836 -40.938 -40.969 1 84.69 419 VAL B C 1
ATOM 7504 O O . VAL B 1 419 ? -16 -40.75 -41.344 1 84.69 419 VAL B O 1
ATOM 7507 N N . LEU B 1 420 ? -13.945 -40.062 -41.188 1 83.56 420 LEU B N 1
ATOM 7508 C CA . LEU B 1 420 ? -14.219 -38.812 -41.875 1 83.56 420 LEU B CA 1
ATOM 7509 C C . LEU B 1 420 ? -14.539 -39.062 -43.344 1 83.56 420 LEU B C 1
ATOM 7511 O O . LEU B 1 420 ? -15.391 -38.375 -43.938 1 83.56 420 LEU B O 1
ATOM 7515 N N . GLY B 1 421 ? -13.93 -40.031 -43.906 1 77 421 GLY B N 1
ATOM 7516 C CA . GLY B 1 421 ? -14.172 -40.375 -45.312 1 77 421 GLY B CA 1
ATOM 7517 C C . GLY B 1 421 ? -14.664 -39.188 -46.125 1 77 421 GLY B C 1
ATOM 7518 O O . GLY B 1 421 ? -13.883 -38.281 -46.469 1 77 421 GLY B O 1
ATOM 7519 N N . ASP B 1 422 ? -15.953 -39.125 -46.469 1 74.06 422 ASP B N 1
ATOM 7520 C CA . ASP B 1 422 ? -16.562 -38.094 -47.312 1 74.06 422 ASP B CA 1
ATOM 7521 C C . ASP B 1 422 ? -17.359 -37.094 -46.469 1 74.06 422 ASP B C 1
ATOM 7523 O O . ASP B 1 422 ? -17.953 -36.156 -47 1 74.06 422 ASP B O 1
ATOM 7527 N N . LYS B 1 423 ? -17.219 -37.219 -45.188 1 77.75 423 LYS B N 1
ATOM 7528 C CA . LYS B 1 423 ? -17.969 -36.312 -44.312 1 77.75 423 LYS B CA 1
ATOM 7529 C C . LYS B 1 423 ? -17.125 -35.094 -43.938 1 77.75 423 LYS B C 1
ATOM 7531 O O . LYS B 1 423 ? -15.898 -35.188 -43.875 1 77.75 423 LYS B O 1
ATOM 7536 N N . GLU B 1 424 ? -17.688 -33.938 -43.812 1 81.62 424 GLU B N 1
ATOM 7537 C CA . GLU B 1 424 ? -16.984 -32.688 -43.469 1 81.62 424 GLU B CA 1
ATOM 7538 C C . GLU B 1 424 ? -16.578 -32.656 -42 1 81.62 424 GLU B C 1
ATOM 7540 O O . GLU B 1 424 ? -15.57 -32.062 -41.656 1 81.62 424 GLU B O 1
ATOM 7545 N N . LYS B 1 425 ? -17.344 -33.25 -41.188 1 85 425 LYS B N 1
ATOM 7546 C CA . LYS B 1 425 ? -17.016 -33.281 -39.75 1 85 425 LYS B CA 1
ATOM 7547 C C . LYS B 1 425 ? -17.453 -34.562 -39.094 1 85 425 LYS B C 1
ATOM 7549 O O . LYS B 1 425 ? -18.406 -35.219 -39.562 1 85 425 LYS B O 1
ATOM 7554 N N . VAL B 1 426 ? -16.719 -35.062 -38.031 1 85.88 426 VAL B N 1
ATOM 7555 C CA . VAL B 1 426 ? -17.062 -36.281 -37.312 1 85.88 426 VAL B CA 1
ATOM 7556 C C . VAL B 1 426 ? -16.797 -36.062 -35.812 1 85.88 426 VAL B C 1
ATOM 7558 O O . VAL B 1 426 ? -15.82 -35.438 -35.438 1 85.88 426 VAL B O 1
ATOM 7561 N N . SER B 1 427 ? -17.719 -36.625 -35.094 1 85.75 427 SER B N 1
ATOM 7562 C CA . SER B 1 427 ? -17.562 -36.531 -33.625 1 85.75 427 SER B CA 1
ATOM 7563 C C . SER B 1 427 ? -16.656 -37.656 -33.094 1 85.75 427 SER B C 1
ATOM 7565 O O . SER B 1 427 ? -16.578 -38.719 -33.688 1 85.75 427 SER B O 1
ATOM 7567 N N . LEU B 1 428 ? -16.078 -37.438 -31.969 1 87.19 428 LEU B N 1
ATOM 7568 C CA . LEU B 1 428 ? -15.242 -38.438 -31.312 1 87.19 428 LEU B CA 1
ATOM 7569 C C . LEU B 1 428 ? -16.062 -39.688 -30.953 1 87.19 428 LEU B C 1
ATOM 7571 O O . LEU B 1 428 ? -15.57 -40.812 -31.078 1 87.19 428 LEU B O 1
ATOM 7575 N N . SER B 1 429 ? -17.203 -39.469 -30.547 1 82.69 429 SER B N 1
ATOM 7576 C CA . SER B 1 429 ? -18.078 -40.594 -30.203 1 82.69 429 SER B CA 1
ATOM 7577 C C . SER B 1 429 ? -18.297 -41.5 -31.391 1 82.69 429 SER B C 1
ATOM 7579 O O . SER B 1 429 ? -18.312 -42.719 -31.25 1 82.69 429 SER B O 1
ATOM 7581 N N . ALA B 1 430 ? -18.375 -40.938 -32.531 1 84.62 430 ALA B N 1
ATOM 7582 C CA . ALA B 1 430 ? -18.562 -41.719 -33.75 1 84.62 430 ALA B CA 1
ATOM 7583 C C . ALA B 1 430 ? -17.297 -42.5 -34.094 1 84.62 430 ALA B C 1
ATOM 7585 O O . ALA B 1 430 ? -17.375 -43.625 -34.594 1 84.62 430 ALA B O 1
ATOM 7586 N N . ILE B 1 431 ? -16.219 -41.906 -33.844 1 85.69 431 ILE B N 1
ATOM 7587 C CA . ILE B 1 431 ? -14.938 -42.562 -34.125 1 85.69 431 ILE B CA 1
ATOM 7588 C C . ILE B 1 431 ? -14.766 -43.75 -33.156 1 85.69 431 ILE B C 1
ATOM 7590 O O . ILE B 1 431 ? -14.359 -44.812 -33.562 1 85.69 431 ILE B O 1
ATOM 7594 N N . LEU B 1 432 ? -15.227 -43.594 -32.031 1 84.5 432 LEU B N 1
ATOM 7595 C CA . LEU B 1 432 ? -15.023 -44.594 -30.984 1 84.5 432 LEU B CA 1
ATOM 7596 C C . LEU B 1 432 ? -16.031 -45.719 -31.125 1 84.5 432 LEU B C 1
ATOM 7598 O O . LEU B 1 432 ? -15.797 -46.844 -30.672 1 84.5 432 LEU B O 1
ATOM 7602 N N . GLU B 1 433 ? -17.094 -45.438 -31.703 1 83.69 433 GLU B N 1
ATOM 7603 C CA . GLU B 1 433 ? -18.062 -46.469 -32.031 1 83.69 433 GLU B CA 1
ATOM 7604 C C . GLU B 1 433 ? -17.531 -47.438 -33.062 1 83.69 433 GLU B C 1
ATOM 7606 O O . GLU B 1 433 ? -17.766 -48.656 -33 1 83.69 433 GLU B O 1
ATOM 7611 N N . LYS B 1 434 ? -16.781 -46.875 -34.031 1 85.5 434 LYS B N 1
ATOM 7612 C CA . LYS B 1 434 ? -16.203 -47.688 -35.062 1 85.5 434 LYS B CA 1
ATOM 7613 C C . LYS B 1 434 ? -14.859 -48.281 -34.656 1 85.5 434 LYS B C 1
ATOM 7615 O O . LYS B 1 434 ? -14.539 -49.438 -35 1 85.5 434 LYS B O 1
ATOM 7620 N N . HIS B 1 435 ? -14.109 -47.438 -34 1 84.88 435 HIS B N 1
ATOM 7621 C CA . HIS B 1 435 ? -12.797 -47.812 -33.5 1 84.88 435 HIS B CA 1
ATOM 7622 C C . HIS B 1 435 ? -12.711 -47.656 -31.984 1 84.88 435 HIS B C 1
ATOM 7624 O O . HIS B 1 435 ? -12.32 -46.594 -31.5 1 84.88 435 HIS B O 1
ATOM 7630 N N . PRO B 1 436 ? -13.094 -48.625 -31.203 1 83.69 436 PRO B N 1
ATOM 7631 C CA . PRO B 1 436 ? -13.086 -48.5 -29.75 1 83.69 436 PRO B CA 1
ATOM 7632 C C . PRO B 1 436 ? -11.68 -48.375 -29.172 1 83.69 436 PRO B C 1
ATOM 7634 O O . PRO B 1 436 ? -10.711 -48.812 -29.797 1 83.69 436 PRO B O 1
ATOM 7637 N N . LEU B 1 437 ? -11.625 -47.75 -28.047 1 80.75 437 LEU B N 1
ATOM 7638 C CA . LEU B 1 437 ? -10.352 -47.531 -27.359 1 80.75 437 LEU B CA 1
ATOM 7639 C C . LEU B 1 437 ? -9.773 -48.844 -26.859 1 80.75 437 LEU B C 1
ATOM 7641 O O . LEU B 1 437 ? -10.477 -49.625 -26.219 1 80.75 437 LEU B O 1
ATOM 7645 N N . THR B 1 438 ? -8.633 -49.156 -27.281 1 77.44 438 THR B N 1
ATOM 7646 C CA . THR B 1 438 ? -7.992 -50.406 -26.875 1 77.44 438 THR B CA 1
ATOM 7647 C C . THR B 1 438 ? -7 -50.156 -25.75 1 77.44 438 THR B C 1
ATOM 7649 O O . THR B 1 438 ? -6.691 -51.094 -24.984 1 77.44 438 THR B O 1
ATOM 7652 N N . LYS B 1 439 ? -6.621 -48.938 -25.688 1 73.38 439 LYS B N 1
ATOM 7653 C CA . LYS B 1 439 ? -5.582 -48.656 -24.703 1 73.38 439 LYS B CA 1
ATOM 7654 C C . LYS B 1 439 ? -6.082 -47.656 -23.656 1 73.38 439 LYS B C 1
ATOM 7656 O O . LYS B 1 439 ? -5.289 -46.969 -23 1 73.38 439 LYS B O 1
ATOM 7661 N N . GLY B 1 440 ? -7.34 -47.562 -23.594 1 73.62 440 GLY B N 1
ATOM 7662 C CA . GLY B 1 440 ? -8.055 -46.844 -22.547 1 73.62 440 GLY B CA 1
ATOM 7663 C C . GLY B 1 440 ? -7.816 -45.344 -22.578 1 73.62 440 GLY B C 1
ATOM 7664 O O . GLY B 1 440 ? -7.793 -44.719 -23.656 1 73.62 440 GLY B O 1
ATOM 7665 N N . LEU B 1 441 ? -7.52 -44.906 -21.344 1 73.19 441 LEU B N 1
ATOM 7666 C CA . LEU B 1 441 ? -7.426 -43.469 -21.125 1 73.19 441 LEU B CA 1
ATOM 7667 C C . LEU B 1 441 ? -6.25 -42.875 -21.906 1 73.19 441 LEU B C 1
ATOM 7669 O O . LEU B 1 441 ? -6.344 -41.781 -22.438 1 73.19 441 LEU B O 1
ATOM 7673 N N . THR B 1 442 ? -5.266 -43.625 -22.062 1 70.62 442 THR B N 1
ATOM 7674 C CA . THR B 1 442 ? -4.09 -43.125 -22.781 1 70.62 442 THR B CA 1
ATOM 7675 C C . THR B 1 442 ? -4.422 -42.875 -24.234 1 70.62 442 THR B C 1
ATOM 7677 O O . THR B 1 442 ? -3.979 -41.875 -24.812 1 70.62 442 THR B O 1
ATOM 7680 N N . GLU B 1 443 ? -5.184 -43.688 -24.797 1 77.06 443 GLU B N 1
ATOM 7681 C CA . GLU B 1 443 ? -5.633 -43.531 -26.172 1 77.06 443 GLU B CA 1
ATOM 7682 C C . GLU B 1 443 ? -6.594 -42.344 -26.312 1 77.06 443 GLU B C 1
ATOM 7684 O O . GLU B 1 443 ? -6.492 -41.562 -27.266 1 77.06 443 GLU B O 1
ATOM 7689 N N . LEU B 1 444 ? -7.391 -42.219 -25.312 1 79.44 444 LEU B N 1
ATOM 7690 C CA . LEU B 1 444 ? -8.32 -41.094 -25.328 1 79.44 444 LEU B CA 1
ATOM 7691 C C . LEU B 1 444 ? -7.574 -39.75 -25.234 1 79.44 444 LEU B C 1
ATOM 7693 O O . LEU B 1 444 ? -7.887 -38.812 -25.953 1 79.44 444 LEU B O 1
ATOM 7697 N N . LEU B 1 445 ? -6.664 -39.781 -24.516 1 76.44 445 LEU B N 1
ATOM 7698 C CA . LEU B 1 445 ? -5.867 -38.562 -24.344 1 76.44 445 LEU B CA 1
ATOM 7699 C C . LEU B 1 445 ? -5.148 -38.188 -25.625 1 76.44 445 LEU B C 1
ATOM 7701 O O . LEU B 1 445 ? -5.047 -37.031 -25.969 1 76.44 445 LEU B O 1
ATOM 7705 N N . ASN B 1 446 ? -4.746 -39.125 -26.375 1 75.94 446 ASN B N 1
ATOM 7706 C CA . ASN B 1 446 ? -4.105 -38.875 -27.672 1 75.94 446 ASN B CA 1
ATOM 7707 C C . ASN B 1 446 ? -5.098 -38.344 -28.688 1 75.94 446 ASN B C 1
ATOM 7709 O O . ASN B 1 446 ? -4.762 -37.5 -29.5 1 75.94 446 ASN B O 1
ATOM 7713 N N . TYR B 1 447 ? -6.293 -38.781 -28.625 1 80.56 447 TYR B N 1
ATOM 7714 C CA . TYR B 1 447 ? -7.34 -38.219 -29.469 1 80.56 447 TYR B CA 1
ATOM 7715 C C . TYR B 1 447 ? -7.582 -36.75 -29.109 1 80.56 447 TYR B C 1
ATOM 7717 O O . TYR B 1 447 ? -7.77 -35.906 -30 1 80.56 447 TYR B O 1
ATOM 7725 N N . LEU B 1 448 ? -7.523 -36.5 -27.797 1 76.31 448 LEU B N 1
ATOM 7726 C CA . LEU B 1 448 ? -7.75 -35.125 -27.344 1 76.31 448 LEU B CA 1
ATOM 7727 C C . LEU B 1 448 ? -6.602 -34.219 -27.766 1 76.31 448 LEU B C 1
ATOM 7729 O O . LEU B 1 448 ? -6.82 -33.062 -28.125 1 76.31 448 LEU B O 1
ATOM 7733 N N . VAL B 1 449 ? -5.539 -34.719 -27.922 1 73.19 449 VAL B N 1
ATOM 7734 C CA . VAL B 1 449 ? -4.367 -34 -28.391 1 73.19 449 VAL B CA 1
ATOM 7735 C C . VAL B 1 449 ? -4.5 -33.719 -29.891 1 73.19 449 VAL B C 1
ATOM 7737 O O . VAL B 1 449 ? -4.219 -32.594 -30.344 1 73.19 449 VAL B O 1
ATOM 7740 N N . ILE B 1 450 ? -4.887 -34.594 -30.625 1 77.19 450 ILE B N 1
ATOM 7741 C CA . ILE B 1 450 ? -5.117 -34.406 -32.062 1 77.19 450 ILE B CA 1
ATOM 7742 C C . ILE B 1 450 ? -6.203 -33.375 -32.281 1 77.19 450 ILE B C 1
ATOM 7744 O O . ILE B 1 450 ? -6.066 -32.5 -33.125 1 77.19 450 ILE B O 1
ATOM 7748 N N . ALA B 1 451 ? -7.145 -33.375 -31.438 1 76.88 451 ALA B N 1
ATOM 7749 C CA . ALA B 1 451 ? -8.258 -32.438 -31.531 1 76.88 451 ALA B CA 1
ATOM 7750 C C . ALA B 1 451 ? -7.812 -31.016 -31.172 1 76.88 451 ALA B C 1
ATOM 7752 O O . ALA B 1 451 ? -8.328 -30.031 -31.719 1 76.88 451 ALA B O 1
ATOM 7753 N N . SER B 1 452 ? -6.875 -30.938 -30.406 1 70.44 452 SER B N 1
ATOM 7754 C CA . SER B 1 452 ? -6.418 -29.641 -29.922 1 70.44 452 SER B CA 1
ATOM 7755 C C . SER B 1 452 ? -5.641 -28.875 -30.984 1 70.44 452 SER B C 1
ATOM 7757 O O . SER B 1 452 ? -5.469 -27.656 -30.906 1 70.44 452 SER B O 1
ATOM 7759 N N . SER B 1 453 ? -5.254 -29.531 -32.031 1 67 453 SER B N 1
ATOM 7760 C CA . SER B 1 453 ? -4.535 -28.906 -33.125 1 67 453 SER B CA 1
ATOM 7761 C C . SER B 1 453 ? -5.469 -28.078 -34 1 67 453 SER B C 1
ATOM 7763 O O . SER B 1 453 ? -5.02 -27.188 -34.719 1 67 453 SER B O 1
ATOM 7765 N N . ASP B 1 454 ? -6.699 -28.281 -34 1 67.19 454 ASP B N 1
ATOM 7766 C CA . ASP B 1 454 ? -7.754 -27.547 -34.688 1 67.19 454 ASP B CA 1
ATOM 7767 C C . ASP B 1 454 ? -8.727 -26.922 -33.688 1 67.19 454 ASP B C 1
ATOM 7769 O O . ASP B 1 454 ? -9.422 -27.625 -32.969 1 67.19 454 ASP B O 1
ATOM 7773 N N . SER B 1 455 ? -8.617 -25.625 -33.625 1 66.88 455 SER B N 1
ATOM 7774 C CA . SER B 1 455 ? -9.414 -24.891 -32.625 1 66.88 455 SER B CA 1
ATOM 7775 C C . SER B 1 455 ? -10.898 -25.156 -32.812 1 66.88 455 SER B C 1
ATOM 7777 O O . SER B 1 455 ? -11.68 -25.031 -31.875 1 66.88 455 SER B O 1
ATOM 7779 N N . ARG B 1 456 ? -11.336 -25.719 -33.75 1 66.12 456 ARG B N 1
ATOM 7780 C CA . ARG B 1 456 ? -12.742 -25.938 -34.062 1 66.12 456 ARG B CA 1
ATOM 7781 C C . ARG B 1 456 ? -13.234 -27.25 -33.469 1 66.12 456 ARG B C 1
ATOM 7783 O O . ARG B 1 456 ? -14.445 -27.484 -33.375 1 66.12 456 ARG B O 1
ATOM 7790 N N . SER B 1 457 ? -12.375 -27.891 -33.156 1 74.38 457 SER B N 1
ATOM 7791 C CA . SER B 1 457 ? -12.703 -29.266 -32.812 1 74.38 457 SER B CA 1
ATOM 7792 C C . SER B 1 457 ? -13.398 -29.344 -31.438 1 74.38 457 SER B C 1
ATOM 7794 O O . SER B 1 457 ? -14.133 -30.281 -31.156 1 74.38 457 SER B O 1
ATOM 7796 N N . PHE B 1 458 ? -13.219 -28.469 -30.703 1 63.84 458 PHE B N 1
ATOM 7797 C CA . PHE B 1 458 ? -13.828 -28.484 -29.391 1 63.84 458 PHE B CA 1
ATOM 7798 C C . PHE B 1 458 ? -15.141 -27.703 -29.391 1 63.84 458 PHE B C 1
ATOM 7800 O O . PHE B 1 458 ? -15.164 -26.516 -29.734 1 63.84 458 PHE B O 1
ATOM 7807 N N . VAL B 1 459 ? -16.297 -28.297 -29.25 1 61 459 VAL B N 1
ATOM 7808 C CA . VAL B 1 459 ? -17.609 -27.641 -29.203 1 61 459 VAL B CA 1
ATOM 7809 C C . VAL B 1 459 ? -17.922 -27.203 -27.781 1 61 459 VAL B C 1
ATOM 7811 O O . VAL B 1 459 ? -18.062 -28.047 -26.891 1 61 459 VAL B O 1
ATOM 7814 N N . GLU B 1 460 ? -17.906 -25.891 -27.625 1 59.28 460 GLU B N 1
ATOM 7815 C CA . GLU B 1 460 ? -18.219 -25.297 -26.328 1 59.28 460 GLU B CA 1
ATOM 7816 C C . GLU B 1 460 ? -19.672 -25.531 -25.938 1 59.28 460 GLU B C 1
ATOM 7818 O O . GLU B 1 460 ? -20.578 -25.375 -26.75 1 59.28 460 GLU B O 1
ATOM 7823 N N . GLY B 1 461 ? -19.922 -26.078 -24.609 1 64.69 461 GLY B N 1
ATOM 7824 C CA . GLY B 1 461 ? -21.25 -26.172 -24 1 64.69 461 GLY B CA 1
ATOM 7825 C C . GLY B 1 461 ? -21.859 -27.547 -24.109 1 64.69 461 GLY B C 1
ATOM 7826 O O . GLY B 1 461 ? -22.844 -27.844 -23.438 1 64.69 461 GLY B O 1
ATOM 7827 N N . GLU B 1 462 ? -21.344 -28.344 -24.984 1 67.19 462 GLU B N 1
ATOM 7828 C CA . GLU B 1 462 ? -21.922 -29.688 -25.078 1 67.19 462 GLU B CA 1
ATOM 7829 C C . GLU B 1 462 ? -21.016 -30.734 -24.469 1 67.19 462 GLU B C 1
ATOM 7831 O O . GLU B 1 462 ? -19.875 -30.906 -24.906 1 67.19 462 GLU B O 1
ATOM 7836 N N . ARG B 1 463 ? -21.5 -31.312 -23.422 1 73.94 463 ARG B N 1
ATOM 7837 C CA . ARG B 1 463 ? -20.734 -32.344 -22.703 1 73.94 463 ARG B CA 1
ATOM 7838 C C . ARG B 1 463 ? -21.109 -33.719 -23.188 1 73.94 463 ARG B C 1
ATOM 7840 O O . ARG B 1 463 ? -22.25 -33.969 -23.609 1 73.94 463 ARG B O 1
ATOM 7847 N N . GLN B 1 464 ? -20.078 -34.594 -23.25 1 73.81 464 GLN B N 1
ATOM 7848 C CA . GLN B 1 464 ? -20.328 -36 -23.594 1 73.81 464 GLN B CA 1
ATOM 7849 C C . GLN B 1 464 ? -19.719 -36.938 -22.562 1 73.81 464 GLN B C 1
ATOM 7851 O O . GLN B 1 464 ? -18.641 -36.656 -22.016 1 73.81 464 GLN B O 1
ATOM 7856 N N . LEU B 1 465 ? -20.516 -37.969 -22.266 1 74.81 465 LEU B N 1
ATOM 7857 C CA . LEU B 1 465 ? -20.062 -39.031 -21.359 1 74.81 465 LEU B CA 1
ATOM 7858 C C . LEU B 1 465 ? -19.516 -40.219 -22.141 1 74.81 465 LEU B C 1
ATOM 7860 O O . LEU B 1 465 ? -20.188 -40.75 -23.031 1 74.81 465 LEU B O 1
ATOM 7864 N N . LEU B 1 466 ? -18.297 -40.531 -21.953 1 74.25 466 LEU B N 1
ATOM 7865 C CA . LEU B 1 466 ? -17.703 -41.688 -22.609 1 74.25 466 LEU B CA 1
ATOM 7866 C C . LEU B 1 466 ? -17.406 -42.812 -21.609 1 74.25 466 LEU B C 1
ATOM 7868 O O . LEU B 1 466 ? -16.734 -42.562 -20.609 1 74.25 466 LEU B O 1
ATOM 7872 N N . ASP B 1 467 ? -17.969 -43.938 -21.859 1 71.12 467 ASP B N 1
ATOM 7873 C CA . ASP B 1 467 ? -17.688 -45.125 -21.062 1 71.12 467 ASP B CA 1
ATOM 7874 C C . ASP B 1 467 ? -16.484 -45.906 -21.625 1 71.12 467 ASP B C 1
ATOM 7876 O O . ASP B 1 467 ? -16.422 -46.188 -22.812 1 71.12 467 ASP B O 1
ATOM 7880 N N . MET B 1 468 ? -15.438 -45.938 -20.875 1 66.19 468 MET B N 1
ATOM 7881 C CA . MET B 1 468 ? -14.289 -46.656 -21.406 1 66.19 468 MET B CA 1
ATOM 7882 C C . MET B 1 468 ? -13.742 -47.625 -20.375 1 66.19 468 MET B C 1
ATOM 7884 O O . MET B 1 468 ? -13.93 -47.438 -19.172 1 66.19 468 MET B O 1
ATOM 7888 N N . GLU B 1 469 ? -13.188 -48.656 -20.891 1 67.38 469 GLU B N 1
ATOM 7889 C CA . GLU B 1 469 ? -12.469 -49.625 -20.078 1 67.38 469 GLU B CA 1
ATOM 7890 C C . GLU B 1 469 ? -10.984 -49.281 -19.984 1 67.38 469 GLU B C 1
ATOM 7892 O O . GLU B 1 469 ? -10.352 -49 -21 1 67.38 469 GLU B O 1
ATOM 7897 N N . ASN B 1 470 ? -10.516 -49 -18.844 1 57.41 470 ASN B N 1
ATOM 7898 C CA . ASN B 1 470 ? -9.094 -48.719 -18.703 1 57.41 470 ASN B CA 1
ATOM 7899 C C . ASN B 1 470 ? -8.258 -50 -18.703 1 57.41 470 ASN B C 1
ATOM 7901 O O . ASN B 1 470 ? -8.805 -51.094 -18.578 1 57.41 470 ASN B O 1
ATOM 7905 N N . VAL B 1 471 ? -7.023 -49.938 -18.891 1 53.75 471 VAL B N 1
ATOM 7906 C CA . VAL B 1 471 ? -6.105 -51.062 -19 1 53.75 471 VAL B CA 1
ATOM 7907 C C . VAL B 1 471 ? -6.316 -52.031 -17.844 1 53.75 471 VAL B C 1
ATOM 7909 O O . VAL B 1 471 ? -6.129 -53.25 -17.984 1 53.75 471 VAL B O 1
ATOM 7912 N N . ASN B 1 472 ? -6.723 -51.656 -16.75 1 52.41 472 ASN B N 1
ATOM 7913 C CA . ASN B 1 472 ? -6.898 -52.562 -15.617 1 52.41 472 ASN B CA 1
ATOM 7914 C C . ASN B 1 472 ? -8.352 -53 -15.469 1 52.41 472 ASN B C 1
ATOM 7916 O O . ASN B 1 472 ? -8.766 -53.438 -14.398 1 52.41 472 ASN B O 1
ATOM 7920 N N . ALA B 1 473 ? -9.133 -52.906 -16.5 1 56.38 473 ALA B N 1
ATOM 7921 C CA . ALA B 1 473 ? -10.492 -53.406 -16.562 1 56.38 473 ALA B CA 1
ATOM 7922 C C . ALA B 1 473 ? -11.422 -52.656 -15.625 1 56.38 473 ALA B C 1
ATOM 7924 O O . ALA B 1 473 ? -12.406 -53.188 -15.125 1 56.38 473 ALA B O 1
ATOM 7925 N N . VAL B 1 474 ? -11 -51.594 -15.133 1 58.03 474 VAL B N 1
ATOM 7926 C CA . VAL B 1 474 ? -11.93 -50.75 -14.383 1 58.03 474 VAL B CA 1
ATOM 7927 C C . VAL B 1 474 ? -12.688 -49.844 -15.344 1 58.03 474 VAL B C 1
ATOM 7929 O O . VAL B 1 474 ? -12.078 -49.188 -16.203 1 58.03 474 VAL B O 1
ATOM 7932 N N . ASP B 1 475 ? -13.922 -49.875 -15.281 1 63.5 475 ASP B N 1
ATOM 7933 C CA . ASP B 1 475 ? -14.797 -49.031 -16.078 1 63.5 475 ASP B CA 1
ATOM 7934 C C . ASP B 1 475 ? -14.734 -47.562 -15.633 1 63.5 475 ASP B C 1
ATOM 7936 O O . ASP B 1 475 ? -14.898 -47.281 -14.445 1 63.5 475 ASP B O 1
ATOM 7940 N N . ILE B 1 476 ? -14.195 -46.844 -16.5 1 65.06 476 ILE B N 1
ATOM 7941 C CA . ILE B 1 476 ? -14.117 -45.438 -16.203 1 65.06 476 ILE B CA 1
ATOM 7942 C C . ILE B 1 476 ? -15.062 -44.656 -17.109 1 65.06 476 ILE B C 1
ATOM 7944 O O . ILE B 1 476 ? -15.18 -44.969 -18.297 1 65.06 476 ILE B O 1
ATOM 7948 N N . GLN B 1 477 ? -15.805 -43.812 -16.516 1 70.75 477 GLN B N 1
ATOM 7949 C CA . GLN B 1 477 ? -16.625 -42.875 -17.266 1 70.75 477 GLN B CA 1
ATOM 7950 C C . GLN B 1 477 ? -15.961 -41.5 -17.312 1 70.75 477 GLN B C 1
ATOM 7952 O O . GLN B 1 477 ? -15.562 -40.938 -16.281 1 70.75 477 GLN B O 1
ATOM 7957 N N . VAL B 1 478 ? -15.758 -41 -18.484 1 73.06 478 VAL B N 1
ATOM 7958 C CA . VAL B 1 478 ? -15.133 -39.719 -18.672 1 73.06 478 VAL B CA 1
ATOM 7959 C C . VAL B 1 478 ? -16.172 -38.688 -19.141 1 73.06 478 VAL B C 1
ATOM 7961 O O . VAL B 1 478 ? -16.844 -38.938 -20.156 1 73.06 478 VAL B O 1
ATOM 7964 N N . ASP B 1 479 ? -16.344 -37.688 -18.375 1 74.31 479 ASP B N 1
ATOM 7965 C CA . ASP B 1 479 ? -17.156 -36.531 -18.75 1 74.31 479 ASP B CA 1
ATOM 7966 C C . ASP B 1 479 ? -16.297 -35.469 -19.438 1 74.31 479 ASP B C 1
ATOM 7968 O O . ASP B 1 479 ? -15.391 -34.906 -18.812 1 74.31 479 ASP B O 1
ATOM 7972 N N . MET B 1 480 ? -16.609 -35.281 -20.781 1 74 480 MET B N 1
ATOM 7973 C CA . MET B 1 480 ? -15.789 -34.312 -21.531 1 74 480 MET B CA 1
ATOM 7974 C C . MET B 1 480 ? -16.641 -33.531 -22.5 1 74 480 MET B C 1
ATOM 7976 O O . MET B 1 480 ? -17.797 -33.875 -22.781 1 74 480 MET B O 1
ATOM 7980 N N . ASP B 1 481 ? -16.047 -32.375 -23.016 1 74.69 481 ASP B N 1
ATOM 7981 C CA . ASP B 1 481 ? -16.688 -31.609 -24.078 1 74.69 481 ASP B CA 1
ATOM 7982 C C . ASP B 1 481 ? -16.781 -32.438 -25.359 1 74.69 481 ASP B C 1
ATOM 7984 O O . ASP B 1 481 ? -15.906 -33.281 -25.641 1 74.69 481 ASP B O 1
ATOM 7988 N N . LYS B 1 482 ? -17.766 -32.219 -25.969 1 79.5 482 LYS B N 1
ATOM 7989 C CA . LYS B 1 482 ? -17.922 -32.875 -27.266 1 79.5 482 LYS B CA 1
ATOM 7990 C C . LYS B 1 482 ? -16.812 -32.469 -28.234 1 79.5 482 LYS B C 1
ATOM 7992 O O . LYS B 1 482 ? -16.516 -31.281 -28.375 1 79.5 482 LYS B O 1
ATOM 7997 N N . ILE B 1 483 ? -16.219 -33.406 -28.797 1 81.5 483 ILE B N 1
ATOM 7998 C CA . ILE B 1 483 ? -15.109 -33.188 -29.734 1 81.5 483 ILE B CA 1
ATOM 7999 C C . ILE B 1 483 ? -15.539 -33.562 -31.141 1 81.5 483 ILE B C 1
ATOM 8001 O O . ILE B 1 483 ? -16.094 -34.656 -31.359 1 81.5 483 ILE B O 1
ATOM 8005 N N . ILE B 1 484 ? -15.312 -32.594 -32.094 1 83.38 484 ILE B N 1
ATOM 8006 C CA . ILE B 1 484 ? -15.609 -32.812 -33.5 1 83.38 484 ILE B CA 1
ATOM 8007 C C . ILE B 1 484 ? -14.328 -32.656 -34.312 1 83.38 484 ILE B C 1
ATOM 8009 O O . ILE B 1 484 ? -13.555 -31.719 -34.125 1 83.38 484 ILE B O 1
ATOM 8013 N N . PHE B 1 485 ? -14.078 -33.531 -35.156 1 85.38 485 PHE B N 1
ATOM 8014 C CA . PHE B 1 485 ? -12.945 -33.469 -36.094 1 85.38 485 PHE B CA 1
ATOM 8015 C C . PHE B 1 485 ? -13.406 -33.062 -37.469 1 85.38 485 PHE B C 1
ATOM 8017 O O . PHE B 1 485 ? -14.438 -33.531 -37.969 1 85.38 485 PHE B O 1
ATOM 8024 N N . TYR B 1 486 ? -12.727 -32.125 -38.094 1 80.88 486 TYR B N 1
ATOM 8025 C CA . TYR B 1 486 ? -13.07 -31.578 -39.406 1 80.88 486 TYR B CA 1
ATOM 8026 C C . TYR B 1 486 ? -12.086 -32.062 -40.469 1 80.88 486 TYR B C 1
ATOM 8028 O O . TYR B 1 486 ? -10.93 -32.375 -40.156 1 80.88 486 TYR B O 1
ATOM 8036 N N . LYS B 1 487 ? -12.594 -32.094 -41.625 1 77.62 487 LYS B N 1
ATOM 8037 C CA . LYS B 1 487 ? -11.75 -32.406 -42.781 1 77.62 487 LYS B CA 1
ATOM 8038 C C . LYS B 1 487 ? -10.75 -31.297 -43.062 1 77.62 487 LYS B C 1
ATOM 8040 O O . LYS B 1 487 ? -11.109 -30.125 -43.031 1 77.62 487 LYS B O 1
ATOM 8045 N N . LYS B 1 488 ? -9.484 -31.531 -42.906 1 65.5 488 LYS B N 1
ATOM 8046 C CA . LYS B 1 488 ? -8.5 -30.516 -43.281 1 65.5 488 LYS B CA 1
ATOM 8047 C C . LYS B 1 488 ? -8.711 -30.016 -44.688 1 65.5 488 LYS B C 1
ATOM 8049 O O . LYS B 1 488 ? -8.891 -30.812 -45.625 1 65.5 488 LYS B O 1
ATOM 8054 N N . GLU B 1 489 ? -9.141 -28.812 -44.906 1 52.25 489 GLU B N 1
ATOM 8055 C CA . GLU B 1 489 ? -9.133 -28.266 -46.281 1 52.25 489 GLU B CA 1
ATOM 8056 C C . GLU B 1 489 ? -7.75 -28.375 -46.906 1 52.25 489 GLU B C 1
ATOM 8058 O O . GLU B 1 489 ? -6.75 -28 -46.281 1 52.25 489 GLU B O 1
ATOM 8063 N N . GLY B 1 490 ? -7.496 -29.25 -47.719 1 44.03 490 GLY B N 1
ATOM 8064 C CA . GLY B 1 490 ? -6.367 -29.156 -48.625 1 44.03 490 GLY B CA 1
ATOM 8065 C C . GLY B 1 490 ? -6.172 -27.766 -49.188 1 44.03 490 GLY B C 1
ATOM 8066 O O . GLY B 1 490 ? -7.133 -27.016 -49.344 1 44.03 490 GLY B O 1
#

Nearest PDB structures (foldseek):
  8bfn-assembly1_E  TM=5.866E-01  e=7.911E-17  Escherichia coli
  8dk2-assembly1_A  TM=5.782E-01  e=5.682E-16  Pseudomonas aeruginosa PA14
  8q72-assembly1_J  TM=3.036E-01  e=1.754E-12  Escherichia coli
  8dk3-assembly1_C  TM=7.695E-01  e=8.739E-03  Pseudomonas aeruginosa PA14
  5jeq-assembly1_A-2  TM=2.408E-01  e=4.573E+00  Escherichia coli